Protein AF-0000000084671573 (afdb_homodimer)

pLDDT: mean 91.32, std 11.02, range [21.28, 98.88]

Structure (mmCIF, N/CA/C/O backbone):
data_AF-0000000084671573-model_v1
#
loop_
_entity.id
_entity.type
_entity.pdbx_description
1 polymer 'Phenol 2-monooxygenase'
#
loop_
_atom_site.group_PDB
_atom_site.id
_atom_site.type_symbol
_atom_site.label_atom_id
_atom_site.label_alt_id
_atom_site.label_comp_id
_atom_site.label_asym_id
_atom_site.label_entity_id
_atom_site.label_seq_id
_atom_site.pdbx_PDB_ins_code
_atom_site.Cartn_x
_atom_site.Cartn_y
_atom_site.Cartn_z
_atom_site.occupancy
_atom_site.B_iso_or_equiv
_atom_site.auth_seq_id
_atom_site.auth_comp_id
_atom_site.auth_asym_id
_atom_site.auth_atom_id
_atom_site.pdbx_PDB_model_num
ATOM 1 N N . MET A 1 1 ? -30.547 28.297 -16.766 1 49.69 1 MET A N 1
ATOM 2 C CA . MET A 1 1 ? -30.141 28.188 -15.375 1 49.69 1 MET A CA 1
ATOM 3 C C . MET A 1 1 ? -29.781 26.75 -15.016 1 49.69 1 MET A C 1
ATOM 5 O O . MET A 1 1 ? -30.516 25.828 -15.375 1 49.69 1 MET A O 1
ATOM 9 N N . ALA A 1 2 ? -28.422 26.562 -14.656 1 71.5 2 ALA A N 1
ATOM 10 C CA . ALA A 1 2 ? -28.016 25.188 -14.391 1 71.5 2 ALA A CA 1
ATOM 11 C C . ALA A 1 2 ? -28.406 24.766 -12.977 1 71.5 2 ALA A C 1
ATOM 13 O O . ALA A 1 2 ? -28.156 25.5 -12.016 1 71.5 2 ALA A O 1
ATOM 14 N N . ASP A 1 3 ? -29.484 23.844 -12.812 1 88.06 3 ASP A N 1
ATOM 15 C CA . ASP A 1 3 ? -29.969 23.359 -11.531 1 88.06 3 ASP A CA 1
ATOM 16 C C . ASP A 1 3 ? -29.125 22.188 -11.031 1 88.06 3 ASP A C 1
ATOM 18 O O . ASP A 1 3 ? -28.641 21.375 -11.828 1 88.06 3 ASP A O 1
ATOM 22 N N . THR A 1 4 ? -28.75 22.297 -9.75 1 92.88 4 THR A N 1
ATOM 23 C CA . THR A 1 4 ? -28.047 21.203 -9.109 1 92.88 4 THR A CA 1
ATOM 24 C C . THR A 1 4 ? -28.547 20.984 -7.68 1 92.88 4 THR A C 1
ATOM 26 O O . THR A 1 4 ? -29.125 21.891 -7.082 1 92.88 4 THR A O 1
ATOM 29 N N . ASP A 1 5 ? -28.484 19.844 -7.227 1 97.19 5 ASP A N 1
ATOM 30 C CA . ASP A 1 5 ? -28.922 19.594 -5.859 1 97.19 5 ASP A CA 1
ATOM 31 C C . ASP A 1 5 ? -28 20.25 -4.848 1 97.19 5 ASP A C 1
ATOM 33 O O . ASP A 1 5 ? -28.453 20.906 -3.906 1 97.19 5 ASP A O 1
ATOM 37 N N . VAL A 1 6 ? -26.672 20.094 -5.059 1 98.56 6 VAL A N 1
ATOM 38 C CA . VAL A 1 6 ? -25.703 20.688 -4.152 1 98.56 6 VAL A CA 1
ATOM 39 C C . VAL A 1 6 ? -24.688 21.5 -4.949 1 98.56 6 VAL A C 1
ATOM 41 O O . VAL A 1 6 ? -24.047 20.969 -5.863 1 98.56 6 VAL A O 1
ATOM 44 N N . LEU A 1 7 ? -24.578 22.766 -4.688 1 98.56 7 LEU A N 1
ATOM 45 C CA . LEU A 1 7 ? -23.516 23.594 -5.254 1 98.56 7 LEU A CA 1
ATOM 46 C C . LEU A 1 7 ? -22.406 23.812 -4.238 1 98.56 7 LEU A C 1
ATOM 48 O O . LEU A 1 7 ? -22.656 24.172 -3.09 1 98.56 7 LEU A O 1
ATOM 52 N N . ILE A 1 8 ? -21.188 23.516 -4.586 1 98.75 8 ILE A N 1
ATOM 53 C CA . ILE A 1 8 ? -20.016 23.688 -3.738 1 98.75 8 ILE A CA 1
ATOM 54 C C . ILE A 1 8 ? -19.156 24.844 -4.258 1 98.75 8 ILE A C 1
ATOM 56 O O . ILE A 1 8 ? -18.656 24.797 -5.383 1 98.75 8 ILE A O 1
ATOM 60 N N . ALA A 1 9 ? -19.016 25.891 -3.451 1 98.31 9 ALA A N 1
ATOM 61 C CA . ALA A 1 9 ? -18.156 27.016 -3.811 1 98.31 9 ALA A CA 1
ATOM 62 C C . ALA A 1 9 ? -16.719 26.781 -3.355 1 98.31 9 ALA A C 1
ATOM 64 O O . ALA A 1 9 ? -16.391 27 -2.188 1 98.31 9 ALA A O 1
ATOM 65 N N . GLY A 1 10 ? -15.883 26.391 -4.281 1 97.31 10 GLY A N 1
ATOM 66 C CA . GLY A 1 10 ? -14.492 26.141 -3.959 1 97.31 10 GLY A CA 1
ATOM 67 C C . GLY A 1 10 ? -14.125 24.672 -3.988 1 97.31 10 GLY A C 1
ATOM 68 O O . GLY A 1 10 ? -14.875 23.828 -3.479 1 97.31 10 GLY A O 1
ATOM 69 N N . SER A 1 11 ? -12.953 24.359 -4.582 1 95.69 11 SER A N 1
ATOM 70 C CA . SER A 1 11 ? -12.461 22.984 -4.66 1 95.69 11 SER A CA 1
ATOM 71 C C . SER A 1 11 ? -11.305 22.75 -3.693 1 95.69 11 SER A C 1
ATOM 73 O O . SER A 1 11 ? -10.328 22.094 -4.039 1 95.69 11 SER A O 1
ATOM 75 N N . GLY A 1 12 ? -11.398 23.375 -2.488 1 94.31 12 GLY A N 1
ATOM 76 C CA . GLY A 1 12 ? -10.477 23.016 -1.423 1 94.31 12 GLY A CA 1
ATOM 77 C C . GLY A 1 12 ? -10.727 21.625 -0.857 1 94.31 12 GLY A C 1
ATOM 78 O O . GLY A 1 12 ? -11.602 20.906 -1.343 1 94.31 12 GLY A O 1
ATOM 79 N N . SER A 1 13 ? -10.047 21.234 0.14 1 95.81 13 SER A N 1
ATOM 80 C CA . SER A 1 13 ? -10.117 19.906 0.709 1 95.81 13 SER A CA 1
ATOM 81 C C . SER A 1 13 ? -11.539 19.578 1.169 1 95.81 13 SER A C 1
ATOM 83 O O . SER A 1 13 ? -12.055 18.5 0.871 1 95.81 13 SER A O 1
ATOM 85 N N . ALA A 1 14 ? -12.156 20.484 1.834 1 97.12 14 ALA A N 1
ATOM 86 C CA . ALA A 1 14 ? -13.516 20.25 2.312 1 97.12 14 ALA A CA 1
ATOM 87 C C . ALA A 1 14 ? -14.469 19.984 1.149 1 97.12 14 ALA A C 1
ATOM 89 O O . ALA A 1 14 ? -15.258 19.047 1.19 1 97.12 14 ALA A O 1
ATOM 90 N N . GLY A 1 15 ? -14.375 20.859 0.143 1 98.12 15 GLY A N 1
ATOM 91 C CA . GLY A 1 15 ? -15.242 20.703 -1.015 1 98.12 15 GLY A CA 1
ATOM 92 C C . GLY A 1 15 ? -15.062 19.391 -1.73 1 98.12 15 GLY A C 1
ATOM 93 O O . GLY A 1 15 ? -16.047 18.734 -2.102 1 98.12 15 GLY A O 1
ATOM 94 N N . ILE A 1 16 ? -13.852 18.969 -1.898 1 98.25 16 ILE A N 1
ATOM 95 C CA . ILE A 1 16 ? -13.531 17.734 -2.609 1 98.25 16 ILE A CA 1
ATOM 96 C C . ILE A 1 16 ? -14.102 16.547 -1.849 1 98.25 16 ILE A C 1
ATOM 98 O O . ILE A 1 16 ? -14.672 15.633 -2.449 1 98.25 16 ILE A O 1
ATOM 102 N N . PHE A 1 17 ? -14.016 16.5 -0.564 1 98.56 17 PHE A N 1
ATOM 103 C CA . PHE A 1 17 ? -14.531 15.398 0.236 1 98.56 17 PHE A CA 1
ATOM 104 C C . PHE A 1 17 ? -16.062 15.344 0.175 1 98.56 17 PHE A C 1
ATOM 106 O O . PHE A 1 17 ? -16.641 14.273 0.019 1 98.56 17 PHE A O 1
ATOM 113 N N . ALA A 1 18 ? -16.656 16.516 0.275 1 98.62 18 ALA A N 1
ATOM 114 C CA . ALA A 1 18 ? -18.109 16.547 0.158 1 98.62 18 ALA A CA 1
ATOM 115 C C . ALA A 1 18 ? -18.562 16.047 -1.205 1 98.62 18 ALA A C 1
ATOM 117 O O . ALA A 1 18 ? -19.484 15.219 -1.293 1 98.62 18 ALA A O 1
ATOM 118 N N . ALA A 1 19 ? -17.891 16.547 -2.221 1 98.56 19 ALA A N 1
ATOM 119 C CA . ALA A 1 19 ? -18.234 16.125 -3.58 1 98.56 19 ALA A CA 1
ATOM 120 C C . ALA A 1 19 ? -18.062 14.617 -3.75 1 98.56 19 ALA A C 1
ATOM 122 O O . ALA A 1 19 ? -18.875 13.969 -4.418 1 98.56 19 ALA A O 1
ATOM 123 N N . THR A 1 20 ? -17.031 14.062 -3.156 1 98.56 20 THR A N 1
ATOM 124 C CA . THR A 1 20 ? -16.766 12.625 -3.26 1 98.56 20 THR A CA 1
ATOM 125 C C . THR A 1 20 ? -17.906 11.828 -2.629 1 98.56 20 THR A C 1
ATOM 127 O O . THR A 1 20 ? -18.359 10.828 -3.193 1 98.56 20 THR A O 1
ATOM 130 N N . TRP A 1 21 ? -18.375 12.273 -1.475 1 98.62 21 TRP A N 1
ATOM 131 C CA . TRP A 1 21 ? -19.531 11.648 -0.863 1 98.62 21 TRP A CA 1
ATOM 132 C C . TRP A 1 21 ? -20.734 11.711 -1.795 1 98.62 21 TRP A C 1
ATOM 134 O O . TRP A 1 21 ? -21.438 10.719 -1.981 1 98.62 21 TRP A O 1
ATOM 144 N N . LEU A 1 22 ? -20.984 12.883 -2.35 1 98.44 22 LEU A N 1
ATOM 145 C CA . LEU A 1 22 ? -22.125 13.055 -3.223 1 98.44 22 LEU A CA 1
ATOM 146 C C . LEU A 1 22 ? -22.031 12.148 -4.445 1 98.44 22 LEU A C 1
ATOM 148 O O . LEU A 1 22 ? -23.031 11.602 -4.898 1 98.44 22 LEU A O 1
ATOM 152 N N . ALA A 1 23 ? -20.812 12.008 -4.938 1 98.25 23 ALA A N 1
ATOM 153 C CA . ALA A 1 23 ? -20.594 11.055 -6.02 1 98.25 23 ALA A CA 1
ATOM 154 C C . ALA A 1 23 ? -20.953 9.641 -5.582 1 98.25 23 ALA A C 1
ATOM 156 O O . ALA A 1 23 ? -21.656 8.922 -6.309 1 98.25 23 ALA A O 1
ATOM 157 N N . ILE A 1 24 ? -20.594 9.211 -4.426 1 98.12 24 ILE A N 1
ATOM 158 C CA . ILE A 1 24 ? -20.844 7.883 -3.887 1 98.12 24 ILE A CA 1
ATOM 159 C C . ILE A 1 24 ? -22.359 7.652 -3.783 1 98.12 24 ILE A C 1
ATOM 161 O O . ILE A 1 24 ? -22.859 6.59 -4.164 1 98.12 24 ILE A O 1
ATOM 165 N N . TYR A 1 25 ? -23.094 8.672 -3.361 1 97.75 25 TYR A N 1
ATOM 166 C CA . TYR A 1 25 ? -24.531 8.57 -3.154 1 97.75 25 TYR A CA 1
ATOM 167 C C . TYR A 1 25 ? -25.281 8.758 -4.465 1 97.75 25 TYR A C 1
ATOM 169 O O . TYR A 1 25 ? -26.5 8.562 -4.52 1 97.75 25 TYR A O 1
ATOM 177 N N . GLY A 1 26 ? -24.578 9.227 -5.523 1 96.62 26 GLY A N 1
ATOM 178 C CA . GLY A 1 26 ? -25.219 9.477 -6.801 1 96.62 26 GLY A CA 1
ATOM 179 C C . GLY A 1 26 ? -26.031 10.758 -6.816 1 96.62 26 GLY A C 1
ATOM 180 O O . GLY A 1 26 ? -27.047 10.852 -7.52 1 96.62 26 GLY A O 1
ATOM 181 N N . VAL A 1 27 ? -25.688 11.695 -5.992 1 97.25 27 VAL A N 1
ATOM 182 C CA . VAL A 1 27 ? -26.375 12.984 -5.902 1 97.25 27 VAL A CA 1
ATOM 183 C C . VAL A 1 27 ? -25.734 13.977 -6.879 1 97.25 27 VAL A C 1
ATOM 185 O O . VAL A 1 27 ? -24.516 14.133 -6.91 1 97.25 27 VAL A O 1
ATOM 188 N N . PRO A 1 28 ? -26.516 14.664 -7.637 1 96.44 28 PRO A N 1
ATOM 189 C CA . PRO A 1 28 ? -25.969 15.695 -8.531 1 96.44 28 PRO A CA 1
ATOM 190 C C . PRO A 1 28 ? -25.312 16.844 -7.777 1 96.44 28 PRO A C 1
ATOM 192 O O . PRO A 1 28 ? -25.859 17.328 -6.777 1 96.44 28 PRO A O 1
ATOM 195 N N . PHE A 1 29 ? -24.141 17.219 -8.25 1 97.94 29 PHE A N 1
ATOM 196 C CA . PHE A 1 29 ? -23.453 18.344 -7.641 1 97.94 29 PHE A CA 1
ATOM 197 C C . PHE A 1 29 ? -22.688 19.141 -8.688 1 97.94 29 PHE A C 1
ATOM 199 O O . PHE A 1 29 ? -22.422 18.625 -9.789 1 97.94 29 PHE A O 1
ATOM 206 N N . THR A 1 30 ? -22.406 20.391 -8.344 1 97.88 30 THR A N 1
ATOM 207 C CA . THR A 1 30 ? -21.547 21.266 -9.117 1 97.88 30 THR A CA 1
ATOM 208 C C . THR A 1 30 ? -20.547 22 -8.211 1 97.88 30 THR A C 1
ATOM 210 O O . THR A 1 30 ? -20.953 22.672 -7.258 1 97.88 30 THR A O 1
ATOM 213 N N . MET A 1 31 ? -19.328 21.812 -8.469 1 98.25 31 MET A N 1
ATOM 214 C CA . MET A 1 31 ? -18.281 22.531 -7.746 1 98.25 31 MET A CA 1
ATOM 215 C C . MET A 1 31 ? -17.703 23.656 -8.609 1 98.25 31 MET A C 1
ATOM 217 O O . MET A 1 31 ? -17.234 23.406 -9.719 1 98.25 31 MET A O 1
ATOM 221 N N . LEU A 1 32 ? -17.797 24.875 -8.125 1 97.88 32 LEU A N 1
ATOM 222 C CA . LEU A 1 32 ? -17.25 26.031 -8.812 1 97.88 32 LEU A CA 1
ATOM 223 C C . LEU A 1 32 ? -15.891 26.406 -8.227 1 97.88 32 LEU A C 1
ATOM 225 O O . LEU A 1 32 ? -15.766 26.625 -7.02 1 97.88 32 LEU A O 1
ATOM 229 N N . GLU A 1 33 ? -14.898 26.422 -9.016 1 97.75 33 GLU A N 1
ATOM 230 C CA . GLU A 1 33 ? -13.539 26.766 -8.617 1 97.75 33 GLU A CA 1
ATOM 231 C C . GLU A 1 33 ? -12.969 27.891 -9.469 1 97.75 33 GLU A C 1
ATOM 233 O O . GLU A 1 33 ? -13.031 27.844 -10.695 1 97.75 33 GLU A O 1
ATOM 238 N N . GLN A 1 34 ? -12.469 28.891 -8.781 1 96.75 34 GLN A N 1
ATOM 239 C CA . GLN A 1 34 ? -11.953 30.062 -9.469 1 96.75 34 GLN A CA 1
ATOM 240 C C . GLN A 1 34 ? -10.68 29.734 -10.242 1 96.75 34 GLN A C 1
ATOM 242 O O . GLN A 1 34 ? -10.43 30.297 -11.312 1 96.75 34 GLN A O 1
ATOM 247 N N . ARG A 1 35 ? -9.836 28.797 -9.828 1 95.31 35 ARG A N 1
ATOM 248 C CA . ARG A 1 35 ? -8.609 28.391 -10.508 1 95.31 35 ARG A CA 1
ATOM 249 C C . ARG A 1 35 ? -8.914 27.688 -11.828 1 95.31 35 ARG A C 1
ATOM 251 O O . ARG A 1 35 ? -9.969 27.062 -11.977 1 95.31 35 ARG A O 1
ATOM 258 N N . PRO A 1 36 ? -8 27.719 -12.766 1 95.94 36 PRO A N 1
ATOM 259 C CA . PRO A 1 36 ? -8.227 27.078 -14.055 1 95.94 36 PRO A CA 1
ATOM 260 C C . PRO A 1 36 ? -8.102 25.547 -13.977 1 95.94 36 PRO A C 1
ATOM 262 O O . PRO A 1 36 ? -8.484 24.844 -14.914 1 95.94 36 PRO A O 1
ATOM 265 N N . GLY A 1 37 ? -7.625 25.047 -12.898 1 95.62 37 GLY A N 1
ATOM 266 C CA . GLY A 1 37 ? -7.441 23.625 -12.664 1 95.62 37 GLY A CA 1
ATOM 267 C C . GLY A 1 37 ? -7.207 23.281 -11.211 1 95.62 37 GLY A C 1
ATOM 268 O O . GLY A 1 37 ? -7.324 24.141 -10.336 1 95.62 37 GLY A O 1
ATOM 269 N N . PRO A 1 38 ? -6.852 22 -10.992 1 94.81 38 PRO A N 1
ATOM 270 C CA . PRO A 1 38 ? -6.59 21.578 -9.609 1 94.81 38 PRO A CA 1
ATOM 271 C C . PRO A 1 38 ? -5.43 22.344 -8.977 1 94.81 38 PRO A C 1
ATOM 273 O O . PRO A 1 38 ? -4.566 22.859 -9.688 1 94.81 38 PRO A O 1
ATOM 276 N N . LEU A 1 39 ? -5.469 22.406 -7.645 1 92.5 39 LEU A N 1
ATOM 277 C CA . LEU A 1 39 ? -4.402 23.047 -6.887 1 92.5 39 LEU A CA 1
ATOM 278 C C . LEU A 1 39 ? -3.043 22.469 -7.262 1 92.5 39 LEU A C 1
ATOM 280 O O . LEU A 1 39 ? -2.863 21.25 -7.277 1 92.5 39 LEU A O 1
ATOM 284 N N . LYS A 1 40 ? -2.113 23.297 -7.578 1 89.19 40 LYS A N 1
ATOM 285 C CA . LYS A 1 40 ? -0.794 22.844 -8.008 1 89.19 40 LYS A CA 1
ATOM 286 C C . LYS A 1 40 ? 0.186 22.812 -6.836 1 89.19 40 LYS A C 1
ATOM 288 O O . LYS A 1 40 ? 1.025 21.922 -6.738 1 89.19 40 LYS A O 1
ATOM 293 N N . ILE A 1 41 ? 0.14 23.812 -6 1 84.19 41 ILE A N 1
ATOM 294 C CA . ILE A 1 41 ? 0.993 23.891 -4.816 1 84.19 41 ILE A CA 1
ATOM 295 C C . ILE A 1 41 ? 0.143 24.219 -3.59 1 84.19 41 ILE A C 1
ATOM 297 O O . ILE A 1 41 ? -0.563 25.219 -3.559 1 84.19 41 ILE A O 1
ATOM 301 N N . GLY A 1 42 ? 0.25 23.328 -2.721 1 80.94 42 GLY A N 1
ATOM 302 C CA . GLY A 1 42 ? -0.521 23.516 -1.503 1 80.94 42 GLY A CA 1
ATOM 303 C C . GLY A 1 42 ? 0.258 24.234 -0.413 1 80.94 42 GLY A C 1
ATOM 304 O O . GLY A 1 42 ? 1.48 24.359 -0.502 1 80.94 42 GLY A O 1
ATOM 305 N N . GLN A 1 43 ? -0.524 24.688 0.563 1 76.69 43 GLN A N 1
ATOM 306 C CA . GLN A 1 43 ? 0.106 25.422 1.659 1 76.69 43 GLN A CA 1
ATOM 307 C C . GLN A 1 43 ? 0.147 24.578 2.93 1 76.69 43 GLN A C 1
ATOM 309 O O . GLN A 1 43 ? 0.729 24.984 3.936 1 76.69 43 GLN A O 1
ATOM 314 N N . ALA A 1 44 ? -0.491 23.469 2.91 1 84.69 44 ALA A N 1
ATOM 315 C CA . ALA A 1 44 ? -0.508 22.562 4.051 1 84.69 44 ALA A CA 1
ATOM 316 C C . ALA A 1 44 ? 0.239 21.281 3.736 1 84.69 44 ALA A C 1
ATOM 318 O O . ALA A 1 44 ? 0.258 20.828 2.586 1 84.69 44 ALA A O 1
ATOM 319 N N . ASP A 1 45 ? 0.816 20.688 4.828 1 88.56 45 ASP A N 1
ATOM 320 C CA . ASP A 1 45 ? 1.568 19.469 4.562 1 88.56 45 ASP A CA 1
ATOM 321 C C . ASP A 1 45 ? 1.356 18.438 5.672 1 88.56 45 ASP A C 1
ATOM 323 O O . ASP A 1 45 ? 1.573 17.25 5.465 1 88.56 45 ASP A O 1
ATOM 327 N N . GLY A 1 46 ? 1.034 18.906 6.855 1 92.06 46 GLY A N 1
ATOM 328 C CA . GLY A 1 46 ? 0.847 17.953 7.938 1 92.06 46 GLY A CA 1
ATOM 329 C C . GLY A 1 46 ? -0.435 17.156 7.812 1 92.06 46 GLY A C 1
ATOM 330 O O . GLY A 1 46 ? -1.519 17.719 7.672 1 92.06 46 GLY A O 1
ATOM 331 N N . VAL A 1 47 ? -0.337 15.859 7.816 1 95.06 47 VAL A N 1
ATOM 332 C CA . VAL A 1 47 ? -1.479 14.953 7.723 1 95.06 47 VAL A CA 1
ATOM 333 C C . VAL A 1 47 ? -1.629 14.18 9.031 1 95.06 47 VAL A C 1
ATOM 335 O O . VAL A 1 47 ? -0.824 13.289 9.328 1 95.06 47 VAL A O 1
ATOM 338 N N . GLN A 1 48 ? -2.631 14.516 9.734 1 94.06 48 GLN A N 1
ATOM 339 C CA . GLN A 1 48 ? -2.893 13.852 11.008 1 94.06 48 GLN A CA 1
ATOM 340 C C . GLN A 1 48 ? -3.176 12.367 10.812 1 94.06 48 GLN A C 1
ATOM 342 O O . GLN A 1 48 ? -3.623 11.953 9.734 1 94.06 48 GLN A O 1
ATOM 347 N N . VAL A 1 49 ? -2.988 11.586 11.891 1 95.38 49 VAL A N 1
ATOM 348 C CA . VAL A 1 49 ? -3.273 10.156 11.859 1 95.38 49 VAL A CA 1
ATOM 349 C C . VAL A 1 49 ? -4.73 9.93 11.469 1 95.38 49 VAL A C 1
ATOM 351 O O . VAL A 1 49 ? -5.031 9.078 10.625 1 95.38 49 VAL A O 1
ATOM 354 N N . ARG A 1 50 ? -5.625 10.672 12.008 1 96.19 50 ARG A N 1
ATOM 355 C CA . ARG A 1 50 ? -7.047 10.555 11.695 1 96.19 50 ARG A CA 1
ATOM 356 C C . ARG A 1 50 ? -7.305 10.789 10.211 1 96.19 50 ARG A C 1
ATOM 358 O O . ARG A 1 50 ? -8.125 10.102 9.602 1 96.19 50 ARG A O 1
ATOM 365 N N . THR A 1 51 ? -6.656 11.773 9.68 1 96.75 51 THR A N 1
ATOM 366 C CA . THR A 1 51 ? -6.797 12.055 8.25 1 96.75 51 THR A CA 1
ATOM 367 C C . THR A 1 51 ? -6.305 10.875 7.418 1 96.75 51 THR A C 1
ATOM 369 O O . THR A 1 51 ? -6.93 10.508 6.422 1 96.75 51 THR A O 1
ATOM 372 N N . VAL A 1 52 ? -5.219 10.242 7.844 1 97.56 52 VAL A N 1
ATOM 373 C CA . VAL A 1 52 ? -4.727 9.062 7.145 1 97.56 52 VAL A CA 1
ATOM 374 C C . VAL A 1 52 ? -5.777 7.953 7.203 1 97.56 52 VAL A C 1
ATOM 376 O O . VAL A 1 52 ? -6.008 7.258 6.211 1 97.56 52 VAL A O 1
ATOM 379 N N . GLU A 1 53 ? -6.422 7.781 8.328 1 97.94 53 GLU A N 1
ATOM 380 C CA . GLU A 1 53 ? -7.496 6.801 8.461 1 97.94 53 GLU A CA 1
ATOM 381 C C . GLU A 1 53 ? -8.633 7.094 7.484 1 97.94 53 GLU A C 1
ATOM 383 O O . GLU A 1 53 ? -9.188 6.176 6.883 1 97.94 53 GLU A O 1
ATOM 388 N N . ILE A 1 54 ? -8.953 8.367 7.387 1 98.31 54 ILE A N 1
ATOM 389 C CA . ILE A 1 54 ? -10.023 8.766 6.473 1 98.31 54 ILE A CA 1
ATOM 390 C C . ILE A 1 54 ? -9.625 8.422 5.039 1 98.31 54 ILE A C 1
ATOM 392 O O . ILE A 1 54 ? -10.43 7.871 4.281 1 98.31 54 ILE A O 1
ATOM 396 N N . TYR A 1 55 ? -8.398 8.727 4.676 1 98.5 55 TYR A N 1
ATOM 397 C CA . TYR A 1 55 ? -7.934 8.352 3.344 1 98.5 55 TYR A CA 1
ATOM 398 C C . TYR A 1 55 ? -7.961 6.84 3.16 1 98.5 55 TYR A C 1
ATOM 400 O O . TYR A 1 55 ? -8.281 6.348 2.076 1 98.5 55 TYR A O 1
ATOM 408 N N . GLU A 1 56 ? -7.59 6.121 4.18 1 98.06 56 GLU A N 1
ATOM 409 C CA . GLU A 1 56 ? -7.676 4.664 4.102 1 98.06 56 GLU A CA 1
ATOM 410 C C . GLU A 1 56 ? -9.109 4.211 3.834 1 98.06 56 GLU A C 1
ATOM 412 O O . GLU A 1 56 ? -9.336 3.283 3.057 1 98.06 56 GLU A O 1
ATOM 417 N N . SER A 1 57 ? -10.055 4.852 4.438 1 98.19 57 SER A N 1
ATOM 418 C CA . SER A 1 57 ? -11.461 4.473 4.281 1 98.19 57 SER A CA 1
ATOM 419 C C . SER A 1 57 ? -11.93 4.672 2.844 1 98.19 57 SER A C 1
ATOM 421 O O . SER A 1 57 ? -12.93 4.086 2.424 1 98.19 57 SER A O 1
ATOM 423 N N . PHE A 1 58 ? -11.203 5.512 2.086 1 98.12 58 PHE A N 1
ATOM 424 C CA . PHE A 1 58 ? -11.5 5.707 0.67 1 98.12 58 PHE A CA 1
ATOM 425 C C . PHE A 1 58 ? -10.578 4.855 -0.195 1 98.12 58 PHE A C 1
ATOM 427 O O . PHE A 1 58 ? -10.609 4.949 -1.424 1 98.12 58 PHE A O 1
ATOM 434 N N . GLY A 1 59 ? -9.68 4.094 0.441 1 96.25 59 GLY A N 1
ATOM 435 C CA . GLY A 1 59 ? -8.773 3.223 -0.29 1 96.25 59 GLY A CA 1
ATOM 436 C C . GLY A 1 59 ? -7.531 3.934 -0.782 1 96.25 59 GLY A C 1
ATOM 437 O O . GLY A 1 59 ? -6.922 3.521 -1.772 1 96.25 59 GLY A O 1
ATOM 438 N N . LEU A 1 60 ? -7.059 4.957 -0.118 1 97.5 60 LEU A N 1
ATOM 439 C CA . LEU A 1 60 ? -6 5.805 -0.655 1 97.5 60 LEU A CA 1
ATOM 440 C C . LEU A 1 60 ? -4.785 5.805 0.264 1 97.5 60 LEU A C 1
ATOM 442 O O . LEU A 1 60 ? -3.793 6.484 -0.01 1 97.5 60 LEU A O 1
ATOM 446 N N . SER A 1 61 ? -4.762 5.059 1.359 1 96.38 61 SER A N 1
ATOM 447 C CA . SER A 1 61 ? -3.688 5.148 2.344 1 96.38 61 SER A CA 1
ATOM 448 C C . SER A 1 61 ? -2.371 4.629 1.776 1 96.38 61 SER A C 1
ATOM 450 O O . SER A 1 61 ? -1.303 5.16 2.088 1 96.38 61 SER A O 1
ATOM 452 N N . GLU A 1 62 ? -2.396 3.617 0.904 1 94.94 62 GLU A N 1
ATOM 453 C CA . GLU A 1 62 ? -1.16 3.043 0.382 1 94.94 62 GLU A CA 1
ATOM 454 C C . GLU A 1 62 ? -0.35 4.082 -0.387 1 94.94 62 GLU A C 1
ATOM 456 O O . GLU A 1 62 ? 0.843 4.262 -0.132 1 94.94 62 GLU A O 1
ATOM 461 N N . GLU A 1 63 ? -0.986 4.715 -1.319 1 94.75 63 GLU A N 1
ATOM 462 C CA . GLU A 1 63 ? -0.313 5.766 -2.078 1 94.75 63 GLU A CA 1
ATOM 463 C C . GLU A 1 63 ? 0.172 6.883 -1.163 1 94.75 63 GLU A C 1
ATOM 465 O O . GLU A 1 63 ? 1.302 7.359 -1.298 1 94.75 63 GLU A O 1
ATOM 470 N N . LEU A 1 64 ? -0.725 7.258 -0.257 1 96.75 64 LEU A N 1
ATOM 471 C CA . LEU A 1 64 ? -0.412 8.32 0.692 1 96.75 64 LEU A CA 1
ATOM 472 C C . LEU A 1 64 ? 0.826 7.969 1.512 1 96.75 64 LEU A C 1
ATOM 474 O O . LEU A 1 64 ? 1.74 8.789 1.644 1 96.75 64 LEU A O 1
ATOM 478 N N . LEU A 1 65 ? 0.917 6.742 2.021 1 96.56 65 LEU A N 1
ATOM 479 C CA . LEU A 1 65 ? 2.012 6.316 2.889 1 96.56 65 LEU A CA 1
ATOM 480 C C . LEU A 1 65 ? 3.299 6.137 2.09 1 96.56 65 LEU A C 1
ATOM 482 O O . LEU A 1 65 ? 4.391 6.406 2.596 1 96.56 65 LEU A O 1
ATOM 486 N N . ARG A 1 66 ? 3.168 5.691 0.896 1 94.56 66 ARG A N 1
ATOM 487 C CA . ARG A 1 66 ? 4.34 5.5 0.047 1 94.56 66 ARG A CA 1
ATOM 488 C C . ARG A 1 66 ? 5.016 6.832 -0.259 1 94.56 66 ARG A C 1
ATOM 490 O O . ARG A 1 66 ? 6.242 6.926 -0.256 1 94.56 66 ARG A O 1
ATOM 497 N N . GLU A 1 67 ? 4.258 7.832 -0.456 1 95.56 67 GLU A N 1
ATOM 498 C CA . GLU A 1 67 ? 4.785 9.117 -0.907 1 95.56 67 GLU A CA 1
ATOM 499 C C . GLU A 1 67 ? 5.117 10.023 0.276 1 95.56 67 GLU A C 1
ATOM 501 O O . GLU A 1 67 ? 5.973 10.898 0.171 1 95.56 67 GLU A O 1
ATOM 506 N N . GLY A 1 68 ? 4.477 9.82 1.381 1 97.19 68 GLY A N 1
ATOM 507 C CA . GLY A 1 68 ? 4.598 10.727 2.508 1 97.19 68 GLY A CA 1
ATOM 508 C C . GLY A 1 68 ? 5.832 10.469 3.354 1 97.19 68 GLY A C 1
ATOM 509 O O . GLY A 1 68 ? 6.387 9.367 3.328 1 97.19 68 GLY A O 1
ATOM 510 N N . TYR A 1 69 ? 6.344 11.531 4.035 1 97.44 69 TYR A N 1
ATOM 511 C CA . TYR A 1 69 ? 7.312 11.375 5.117 1 97.44 69 TYR A CA 1
ATOM 512 C C . TYR A 1 69 ? 6.617 11 6.422 1 97.44 69 TYR A C 1
ATOM 514 O O . TYR A 1 69 ? 5.652 11.648 6.828 1 97.44 69 TYR A O 1
ATOM 522 N N . HIS A 1 70 ? 7.012 9.922 7.031 1 96.88 70 HIS A N 1
ATOM 523 C CA . HIS A 1 70 ? 6.402 9.453 8.273 1 96.88 70 HIS A CA 1
ATOM 524 C C . HIS A 1 70 ? 7.02 10.148 9.484 1 96.88 70 HIS A C 1
ATOM 526 O O . HIS A 1 70 ? 8.234 10.062 9.703 1 96.88 70 HIS A O 1
ATOM 532 N N . ILE A 1 71 ? 6.246 10.867 10.219 1 95.25 71 ILE A N 1
ATOM 533 C CA . ILE A 1 71 ? 6.715 11.461 11.469 1 95.25 71 ILE A CA 1
ATOM 534 C C . ILE A 1 71 ? 6.566 10.453 12.602 1 95.25 71 ILE A C 1
ATOM 536 O O . ILE A 1 71 ? 5.457 10.203 13.078 1 95.25 71 ILE A O 1
ATOM 540 N N . LEU A 1 72 ? 7.68 9.977 13.062 1 94.44 72 LEU A N 1
ATOM 541 C CA . LEU A 1 72 ? 7.641 8.906 14.055 1 94.44 72 LEU A CA 1
ATOM 542 C C . LEU A 1 72 ? 8.344 9.328 15.344 1 94.44 72 LEU A C 1
ATOM 544 O O . LEU A 1 72 ? 8.133 8.727 16.406 1 94.44 72 LEU A O 1
ATOM 548 N N . GLU A 1 73 ? 9.125 10.383 15.227 1 94 73 GLU A N 1
ATOM 549 C CA . GLU A 1 73 ? 9.906 10.922 16.344 1 94 73 GLU A CA 1
ATOM 550 C C . GLU A 1 73 ? 10.078 12.43 16.219 1 94 73 GLU A C 1
ATOM 552 O O . GLU A 1 73 ? 10.078 12.969 15.102 1 94 73 GLU A O 1
ATOM 557 N N . VAL A 1 74 ? 10.109 13.109 17.359 1 92.94 74 VAL A N 1
ATOM 558 C CA . VAL A 1 74 ? 10.398 14.539 17.422 1 92.94 74 VAL A CA 1
ATOM 559 C C . VAL A 1 74 ? 11.633 14.773 18.281 1 92.94 74 VAL A C 1
ATOM 561 O O . VAL A 1 74 ? 11.773 14.188 19.359 1 92.94 74 VAL A O 1
ATOM 564 N N . CYS A 1 75 ? 12.516 15.578 17.766 1 95.06 75 CYS A N 1
ATOM 565 C CA . CYS A 1 75 ? 13.727 15.938 18.484 1 95.06 75 CYS A CA 1
ATOM 566 C C . CYS A 1 75 ? 13.641 17.359 19.016 1 95.06 75 CYS A C 1
ATOM 568 O O . CYS A 1 75 ? 13.164 18.25 18.312 1 95.06 75 CYS A O 1
ATOM 570 N N . PHE A 1 76 ? 14.086 17.547 20.25 1 92.81 76 PHE A N 1
ATOM 571 C CA . PHE A 1 76 ? 14.102 18.859 20.891 1 92.81 76 PHE A CA 1
ATOM 572 C C . PHE A 1 76 ? 15.531 19.344 21.109 1 92.81 76 PHE A C 1
ATOM 574 O O . PHE A 1 76 ? 16.328 18.656 21.766 1 92.81 76 PHE A O 1
ATOM 581 N N . TRP A 1 77 ? 15.797 20.453 20.484 1 93.81 77 TRP A N 1
ATOM 582 C CA . TRP A 1 77 ? 17.109 21.062 20.609 1 93.81 77 TRP A CA 1
ATOM 583 C C . TRP A 1 77 ? 17.031 22.375 21.391 1 93.81 77 TRP A C 1
ATOM 585 O O . TRP A 1 77 ? 16.031 23.094 21.312 1 93.81 77 TRP A O 1
ATOM 595 N N . GLY A 1 78 ? 18 22.625 22.188 1 91.38 78 GLY A N 1
ATOM 596 C CA . GLY A 1 78 ? 18.094 23.844 22.984 1 91.38 78 GLY A CA 1
ATOM 597 C C . GLY A 1 78 ? 19.5 24.391 23.078 1 91.38 78 GLY A C 1
ATOM 598 O O . GLY A 1 78 ? 20.422 23.844 22.469 1 91.38 78 GLY A O 1
ATOM 599 N N . VAL A 1 79 ? 19.609 25.484 23.75 1 90.06 79 VAL A N 1
ATOM 600 C CA . VAL A 1 79 ? 20.906 26.141 23.922 1 90.06 79 VAL A CA 1
ATOM 601 C C . VAL A 1 79 ? 21.859 25.234 24.688 1 90.06 79 VAL A C 1
ATOM 603 O O . VAL A 1 79 ? 21.469 24.594 25.656 1 90.06 79 VAL A O 1
ATOM 606 N N . ASP A 1 80 ? 23.062 25.125 24.109 1 88.69 80 ASP A N 1
ATOM 607 C CA . ASP A 1 80 ? 24.125 24.375 24.797 1 88.69 80 ASP A CA 1
ATOM 608 C C . ASP A 1 80 ? 24.703 25.188 25.938 1 88.69 80 ASP A C 1
ATOM 610 O O . ASP A 1 80 ? 25.578 26.047 25.734 1 88.69 80 ASP A O 1
ATOM 614 N N . GLU A 1 81 ? 24.297 24.984 27.141 1 78.75 81 GLU A N 1
ATOM 615 C CA . GLU A 1 81 ? 24.703 25.75 28.312 1 78.75 81 GLU A CA 1
ATOM 616 C C . GLU A 1 81 ? 26.141 25.438 28.719 1 78.75 81 GLU A C 1
ATOM 618 O O . GLU A 1 81 ? 26.766 26.203 29.438 1 78.75 81 GLU A O 1
ATOM 623 N N . ASP A 1 82 ? 26.578 24.203 28.438 1 72.25 82 ASP A N 1
ATOM 624 C CA . ASP A 1 82 ? 27.922 23.797 28.812 1 72.25 82 ASP A CA 1
ATOM 625 C C . ASP A 1 82 ? 28.969 24.469 27.938 1 72.25 82 ASP A C 1
ATOM 627 O O . ASP A 1 82 ? 30.172 24.406 28.234 1 72.25 82 ASP A O 1
ATOM 631 N N . ASP A 1 83 ? 28.5 24.812 26.844 1 59.72 83 ASP A N 1
ATOM 632 C CA . ASP A 1 83 ? 29.484 25.422 25.953 1 59.72 83 ASP A CA 1
ATOM 633 C C . ASP A 1 83 ? 29.969 26.75 26.516 1 59.72 83 ASP A C 1
ATOM 635 O O . ASP A 1 83 ? 29.219 27.719 26.609 1 59.72 83 ASP A O 1
ATOM 639 N N . SER A 1 84 ? 31 26.609 27.562 1 52.75 84 SER A N 1
ATOM 640 C CA . SER A 1 84 ? 31.688 27.734 28.188 1 52.75 84 SER A CA 1
ATOM 641 C C . SER A 1 84 ? 32.062 28.812 27.172 1 52.75 84 SER A C 1
ATOM 643 O O . SER A 1 84 ? 32.406 29.938 27.547 1 52.75 84 SER A O 1
ATOM 645 N N . ASN A 1 85 ? 32.562 28.328 26.078 1 46.03 85 ASN A N 1
ATOM 646 C CA . ASN A 1 85 ? 33.156 29.297 25.172 1 46.03 85 ASN A CA 1
ATOM 647 C C . ASN A 1 85 ? 32.125 30.172 24.5 1 46.03 85 ASN A C 1
ATOM 649 O O . ASN A 1 85 ? 32.406 30.781 23.453 1 46.03 85 ASN A O 1
ATOM 653 N N . ALA A 1 86 ? 31.312 30.734 25.266 1 49.03 86 ALA A N 1
ATOM 654 C CA . ALA A 1 86 ? 30.391 31.844 25.062 1 49.03 86 ALA A CA 1
ATOM 655 C C . ALA A 1 86 ? 29.656 31.719 23.734 1 49.03 86 ALA A C 1
ATOM 657 O O . ALA A 1 86 ? 28.859 32.594 23.375 1 49.03 86 ALA A O 1
ATOM 658 N N . LYS A 1 87 ? 30.156 31.047 22.75 1 55.38 87 LYS A N 1
ATOM 659 C CA . LYS A 1 87 ? 29.641 31.312 21.406 1 55.38 87 LYS A CA 1
ATOM 660 C C . LYS A 1 87 ? 28.25 30.703 21.219 1 55.38 87 LYS A C 1
ATOM 662 O O . LYS A 1 87 ? 27.594 30.953 20.203 1 55.38 87 LYS A O 1
ATOM 667 N N . GLY A 1 88 ? 27.469 30.141 22.234 1 65.69 88 GLY A N 1
ATOM 668 C CA . GLY A 1 88 ? 26.016 30.031 22.328 1 65.69 88 GLY A CA 1
ATOM 669 C C . GLY A 1 88 ? 25.422 29.078 21.312 1 65.69 88 GLY A C 1
ATOM 670 O O . GLY A 1 88 ? 24.375 29.359 20.734 1 65.69 88 GLY A O 1
ATOM 671 N N . GLY A 1 89 ? 26 27.781 21.109 1 85.94 89 GLY A N 1
ATOM 672 C CA . GLY A 1 89 ? 25.438 26.875 20.125 1 85.94 89 GLY A CA 1
ATOM 673 C C . GLY A 1 89 ? 24.297 26.031 20.656 1 85.94 89 GLY A C 1
ATOM 674 O O . GLY A 1 89 ? 23.734 26.344 21.703 1 85.94 89 GLY A O 1
ATOM 675 N N . ILE A 1 90 ? 23.719 25.156 19.828 1 92.94 90 ILE A N 1
ATOM 676 C CA . ILE A 1 90 ? 22.578 24.328 20.203 1 92.94 90 ILE A CA 1
ATOM 677 C C . ILE A 1 90 ? 23.031 22.891 20.422 1 92.94 90 ILE A C 1
ATOM 679 O O . ILE A 1 90 ? 24.078 22.484 19.938 1 92.94 90 ILE A O 1
ATOM 683 N N . LYS A 1 91 ? 22.297 22.172 21.266 1 92.5 91 LYS A N 1
ATOM 684 C CA . LYS A 1 91 ? 22.484 20.734 21.484 1 92.5 91 LYS A CA 1
ATOM 685 C C . LYS A 1 91 ? 21.141 20.031 21.625 1 92.5 91 LYS A C 1
ATOM 687 O O . LYS A 1 91 ? 20.141 20.656 21.969 1 92.5 91 LYS A O 1
ATOM 692 N N . ARG A 1 92 ? 21.172 18.75 21.297 1 92.5 92 ARG A N 1
ATOM 693 C CA . ARG A 1 92 ? 19.953 17.969 21.453 1 92.5 92 ARG A CA 1
ATOM 694 C C . ARG A 1 92 ? 19.625 17.766 22.938 1 92.5 92 ARG A C 1
ATOM 696 O O . ARG A 1 92 ? 20.484 17.328 23.719 1 92.5 92 ARG A O 1
ATOM 703 N N . LYS A 1 93 ? 18.422 18.094 23.312 1 90.31 93 LYS A N 1
ATOM 704 C CA . LYS A 1 93 ? 18 17.969 24.703 1 90.31 93 LYS A CA 1
ATOM 705 C C . LYS A 1 93 ? 17.25 16.672 24.938 1 90.31 93 LYS A C 1
ATOM 707 O O . LYS A 1 93 ? 17.438 16 25.953 1 90.31 93 LYS A O 1
ATOM 712 N N . SER A 1 94 ? 16.406 16.328 24 1 90 94 SER A N 1
ATOM 713 C CA . SER A 1 94 ? 15.609 15.109 24.156 1 90 94 SER A CA 1
ATOM 714 C C . SER A 1 94 ? 15 14.68 22.828 1 90 94 SER A C 1
ATOM 716 O O . SER A 1 94 ? 15.055 15.414 21.844 1 90 94 SER A O 1
ATOM 718 N N . ARG A 1 95 ? 14.586 13.383 22.766 1 91.06 95 ARG A N 1
ATOM 719 C CA . ARG A 1 95 ? 13.797 12.789 21.688 1 91.06 95 ARG A CA 1
ATOM 720 C C . ARG A 1 95 ? 12.547 12.117 22.234 1 91.06 95 ARG A C 1
ATOM 722 O O . ARG A 1 95 ? 12.578 11.531 23.328 1 91.06 95 ARG A O 1
ATOM 729 N N . SER A 1 96 ? 11.484 12.211 21.516 1 88.19 96 SER A N 1
ATOM 730 C CA . SER A 1 96 ? 10.242 11.586 21.953 1 88.19 96 SER A CA 1
ATOM 731 C C . SER A 1 96 ? 9.461 11.023 20.766 1 88.19 96 SER A C 1
ATOM 733 O O . SER A 1 96 ? 9.586 11.516 19.641 1 88.19 96 SER A O 1
ATOM 735 N N . MET A 1 97 ? 8.703 9.891 21.031 1 88.62 97 MET A N 1
ATOM 736 C CA . MET A 1 97 ? 7.785 9.391 20.016 1 88.62 97 MET A CA 1
ATOM 737 C C . MET A 1 97 ? 6.773 10.453 19.609 1 88.62 97 MET A C 1
ATOM 739 O O . MET A 1 97 ? 6.363 11.266 20.438 1 88.62 97 MET A O 1
ATOM 743 N N . ASP A 1 98 ? 6.379 10.445 18.375 1 87.88 98 ASP A N 1
ATOM 744 C CA . ASP A 1 98 ? 5.449 11.445 17.875 1 87.88 98 ASP A CA 1
ATOM 745 C C . ASP A 1 98 ? 4.023 11.164 18.344 1 87.88 98 ASP A C 1
ATOM 747 O O . ASP A 1 98 ? 3.326 12.07 18.797 1 87.88 98 ASP A O 1
ATOM 751 N N . THR A 1 99 ? 3.598 9.953 18.141 1 84.94 99 THR A N 1
ATOM 752 C CA . THR A 1 99 ? 2.248 9.57 18.531 1 84.94 99 THR A CA 1
ATOM 753 C C . THR A 1 99 ? 2.291 8.43 19.562 1 84.94 99 THR A C 1
ATOM 755 O O . THR A 1 99 ? 3.139 7.543 19.469 1 84.94 99 THR A O 1
ATOM 758 N N . GLU A 1 100 ? 1.321 8.453 20.375 1 83.12 100 GLU A N 1
ATOM 759 C CA . GLU A 1 100 ? 1.234 7.441 21.422 1 83.12 100 GLU A CA 1
ATOM 760 C C . GLU A 1 100 ? 1.081 6.043 20.828 1 83.12 100 GLU A C 1
ATOM 762 O O . GLU A 1 100 ? 0.447 5.871 19.797 1 83.12 100 GLU A O 1
ATOM 767 N N . LYS A 1 101 ? 1.599 5.098 21.625 1 82.62 101 LYS A N 1
ATOM 768 C CA . LYS A 1 101 ? 1.506 3.697 21.203 1 82.62 101 LYS A CA 1
ATOM 769 C C . LYS A 1 101 ? 0.053 3.232 21.172 1 82.62 101 LYS A C 1
ATOM 771 O O . LYS A 1 101 ? -0.729 3.543 22.078 1 82.62 101 LYS A O 1
ATOM 776 N N . GLY A 1 102 ? -0.296 2.492 20.062 1 80.94 102 GLY A N 1
ATOM 777 C CA . GLY A 1 102 ? -1.596 1.842 20.016 1 80.94 102 GLY A CA 1
ATOM 778 C C . GLY A 1 102 ? -2.703 2.766 19.547 1 80.94 102 GLY A C 1
ATOM 779 O O . GLY A 1 102 ? -3.854 2.344 19.406 1 80.94 102 GLY A O 1
ATOM 780 N N . LEU A 1 103 ? -2.383 4.027 19.266 1 85.06 103 LEU A N 1
ATOM 781 C CA . LEU A 1 103 ? -3.402 4.988 18.859 1 85.06 103 LEU A CA 1
ATOM 782 C C . LEU A 1 103 ? -4.035 4.582 17.531 1 85.06 103 LEU A C 1
ATOM 784 O O . LEU A 1 103 ? -5.254 4.684 17.375 1 85.06 103 LEU A O 1
ATOM 788 N N . SER A 1 104 ? -3.252 4.164 16.641 1 92.06 104 SER A N 1
ATOM 789 C CA . SER A 1 104 ? -3.682 3.746 15.32 1 92.06 104 SER A CA 1
ATOM 790 C C . SER A 1 104 ? -2.646 2.842 14.664 1 92.06 104 SER A C 1
ATOM 792 O O . SER A 1 104 ? -1.482 2.822 15.07 1 92.06 104 SER A O 1
ATOM 794 N N . HIS A 1 105 ? -3.107 2.041 13.75 1 93.25 105 HIS A N 1
ATOM 795 C CA . HIS A 1 105 ? -2.182 1.239 12.961 1 93.25 105 HIS A CA 1
ATOM 796 C C . HIS A 1 105 ? -1.507 2.08 11.883 1 93.25 105 HIS A C 1
ATOM 798 O O . HIS A 1 105 ? -0.636 1.589 11.156 1 93.25 105 HIS A O 1
ATOM 804 N N . LEU A 1 106 ? -1.85 3.352 11.75 1 95.25 106 LEU A N 1
ATOM 805 C CA . LEU A 1 106 ? -1.324 4.262 10.734 1 95.25 106 LEU A CA 1
ATOM 806 C C . LEU A 1 106 ? -0.505 5.375 11.383 1 95.25 106 LEU A C 1
ATOM 808 O O . LEU A 1 106 ? -0.693 5.691 12.562 1 95.25 106 LEU A O 1
ATOM 812 N N . PRO A 1 107 ? 0.4 5.961 10.633 1 94.25 107 PRO A N 1
ATOM 813 C CA . PRO A 1 107 ? 1.282 6.992 11.188 1 94.25 107 PRO A CA 1
ATOM 814 C C . PRO A 1 107 ? 0.812 8.406 10.859 1 94.25 107 PRO A C 1
ATOM 816 O O . PRO A 1 107 ? -0.097 8.586 10.047 1 94.25 107 PRO A O 1
ATOM 819 N N . HIS A 1 108 ? 1.435 9.328 11.594 1 94.38 108 HIS A N 1
ATOM 820 C CA . HIS A 1 108 ? 1.457 10.742 11.219 1 94.38 108 HIS A CA 1
ATOM 821 C C . HIS A 1 108 ? 2.387 10.977 10.031 1 94.38 108 HIS A C 1
ATOM 823 O O . HIS A 1 108 ? 3.527 10.508 10.031 1 94.38 108 HIS A O 1
ATOM 829 N N . VAL A 1 109 ? 1.876 11.68 8.984 1 96 109 VAL A N 1
ATOM 830 C CA . VAL A 1 109 ? 2.742 11.789 7.812 1 96 109 VAL A CA 1
ATOM 831 C C . VAL A 1 109 ? 2.736 13.227 7.305 1 96 109 VAL A C 1
ATOM 833 O O . VAL A 1 109 ? 1.96 14.062 7.777 1 96 109 VAL A O 1
ATOM 836 N N . ILE A 1 110 ? 3.709 13.562 6.469 1 96.25 110 ILE A N 1
ATOM 837 C CA . ILE A 1 110 ? 3.805 14.82 5.742 1 96.25 110 ILE A CA 1
ATOM 838 C C . ILE A 1 110 ? 3.592 14.578 4.25 1 96.25 110 ILE A C 1
ATOM 840 O O . ILE A 1 110 ? 4.262 13.727 3.652 1 96.25 110 ILE A O 1
ATOM 844 N N . LEU A 1 111 ? 2.654 15.203 3.689 1 96.19 111 LEU A N 1
ATOM 845 C CA . LEU A 1 111 ? 2.406 15.18 2.252 1 96.19 111 LEU A CA 1
ATOM 846 C C . LEU A 1 111 ? 1.717 16.469 1.805 1 96.19 111 LEU A C 1
ATOM 848 O O . LEU A 1 111 ? 0.773 16.922 2.451 1 96.19 111 LEU A O 1
ATOM 852 N N . ASN A 1 112 ? 2.109 16.969 0.672 1 94.75 112 ASN A N 1
ATOM 853 C CA . ASN A 1 112 ? 1.615 18.25 0.182 1 94.75 112 ASN A CA 1
ATOM 854 C C . ASN A 1 112 ? 0.112 18.219 -0.077 1 94.75 112 ASN A C 1
ATOM 856 O O . ASN A 1 112 ? -0.405 17.219 -0.605 1 94.75 112 ASN A O 1
ATOM 860 N N . GLN A 1 113 ? -0.53 19.297 0.207 1 94.31 113 GLN A N 1
ATOM 861 C CA . GLN A 1 113 ? -1.979 19.406 0.094 1 94.31 113 GLN A CA 1
ATOM 862 C C . GLN A 1 113 ? -2.441 19.156 -1.338 1 94.31 113 GLN A C 1
ATOM 864 O O . GLN A 1 113 ? -3.465 18.5 -1.559 1 94.31 113 GLN A O 1
ATOM 869 N N . ALA A 1 114 ? -1.722 19.766 -2.279 1 95.88 114 ALA A N 1
ATOM 870 C CA . ALA A 1 114 ? -2.102 19.578 -3.678 1 95.88 114 ALA A CA 1
ATOM 871 C C . ALA A 1 114 ? -2.137 18.109 -4.047 1 95.88 114 ALA A C 1
ATOM 873 O O . ALA A 1 114 ? -3.049 17.656 -4.746 1 95.88 114 ALA A O 1
ATOM 874 N N . ARG A 1 115 ? -1.148 17.391 -3.561 1 96.56 115 ARG A N 1
ATOM 875 C CA . ARG A 1 115 ? -1.104 15.953 -3.824 1 96.56 115 ARG A CA 1
ATOM 876 C C . ARG A 1 115 ? -2.252 15.234 -3.125 1 96.56 115 ARG A C 1
ATOM 878 O O . ARG A 1 115 ? -2.904 14.375 -3.719 1 96.56 115 ARG A O 1
ATOM 885 N N . MET A 1 116 ? -2.539 15.602 -1.904 1 96.94 116 MET A N 1
ATOM 886 C CA . MET A 1 116 ? -3.664 15.055 -1.152 1 96.94 116 MET A CA 1
ATOM 887 C C . MET A 1 116 ? -4.973 15.242 -1.914 1 96.94 116 MET A C 1
ATOM 889 O O . MET A 1 116 ? -5.73 14.289 -2.102 1 96.94 116 MET A O 1
ATOM 893 N N . ASN A 1 117 ? -5.156 16.469 -2.334 1 97.62 117 ASN A N 1
ATOM 894 C CA . ASN A 1 117 ? -6.367 16.781 -3.09 1 97.62 117 ASN A CA 1
ATOM 895 C C . ASN A 1 117 ? -6.422 16 -4.406 1 97.62 117 ASN A C 1
ATOM 897 O O . ASN A 1 117 ? -7.48 15.516 -4.801 1 97.62 117 ASN A O 1
ATOM 901 N N . GLY A 1 118 ? -5.266 15.953 -5 1 97.62 118 GLY A N 1
ATOM 902 C CA . GLY A 1 118 ? -5.195 15.203 -6.246 1 97.62 118 GLY A CA 1
ATOM 903 C C . GLY A 1 118 ? -5.594 13.75 -6.09 1 97.62 118 GLY A C 1
ATOM 904 O O . GLY A 1 118 ? -6.309 13.203 -6.934 1 97.62 118 GLY A O 1
ATOM 905 N N . LEU A 1 119 ? -5.129 13.086 -5.062 1 97.81 119 LEU A N 1
ATOM 906 C CA . LEU A 1 119 ? -5.492 11.703 -4.785 1 97.81 119 LEU A CA 1
ATOM 907 C C . LEU A 1 119 ? -7.004 11.555 -4.648 1 97.81 119 LEU A C 1
ATOM 909 O O . LEU A 1 119 ? -7.594 10.633 -5.215 1 97.81 119 LEU A O 1
ATOM 913 N N . MET A 1 120 ? -7.598 12.461 -3.961 1 98.25 120 MET A N 1
ATOM 914 C CA . MET A 1 120 ? -9.031 12.375 -3.723 1 98.25 120 MET A CA 1
ATOM 915 C C . MET A 1 120 ? -9.82 12.672 -4.996 1 98.25 120 MET A C 1
ATOM 917 O O . MET A 1 120 ? -10.852 12.062 -5.254 1 98.25 120 MET A O 1
ATOM 921 N N . LEU A 1 121 ? -9.359 13.648 -5.785 1 98.06 121 LEU A N 1
ATOM 922 C CA . LEU A 1 121 ? -9.984 13.922 -7.074 1 98.06 121 LEU A CA 1
ATOM 923 C C . LEU A 1 121 ? -9.945 12.695 -7.973 1 98.06 121 LEU A C 1
ATOM 925 O O . LEU A 1 121 ? -10.922 12.383 -8.648 1 98.06 121 LEU A O 1
ATOM 929 N N . GLY A 1 122 ? -8.797 12.055 -7.93 1 97.56 122 GLY A N 1
ATOM 930 C CA . GLY A 1 122 ? -8.703 10.805 -8.656 1 97.56 122 GLY A CA 1
ATOM 931 C C . GLY A 1 122 ? -9.703 9.758 -8.188 1 97.56 122 GLY A C 1
ATOM 932 O O . GLY A 1 122 ? -10.281 9.039 -9.008 1 97.56 122 GLY A O 1
ATOM 933 N N . LYS A 1 123 ? -9.906 9.664 -6.91 1 98.06 123 LYS A N 1
ATOM 934 C CA . LYS A 1 123 ? -10.875 8.727 -6.352 1 98.06 123 LYS A CA 1
ATOM 935 C C . LYS A 1 123 ? -12.297 9.07 -6.797 1 98.06 123 LYS A C 1
ATOM 937 O O . LYS A 1 123 ? -13.062 8.18 -7.164 1 98.06 123 LYS A O 1
ATOM 942 N N . MET A 1 124 ? -12.609 10.305 -6.766 1 98 124 MET A N 1
ATOM 943 C CA . MET A 1 124 ? -13.922 10.742 -7.23 1 98 124 MET A CA 1
ATOM 944 C C . MET A 1 124 ? -14.148 10.336 -8.68 1 98 124 MET A C 1
ATOM 946 O O . MET A 1 124 ? -15.211 9.828 -9.031 1 98 124 MET A O 1
ATOM 950 N N . GLU A 1 125 ? -13.156 10.586 -9.477 1 97.69 125 GLU A N 1
ATOM 951 C CA . GLU A 1 125 ? -13.219 10.18 -10.875 1 97.69 125 GLU A CA 1
ATOM 952 C C . GLU A 1 125 ? -13.477 8.68 -11.008 1 97.69 125 GLU A C 1
ATOM 954 O O . GLU A 1 125 ? -14.336 8.258 -11.781 1 97.69 125 GLU A O 1
ATOM 959 N N . SER A 1 126 ? -12.734 7.91 -10.227 1 97.25 126 SER A N 1
ATOM 960 C CA . SER A 1 126 ? -12.898 6.457 -10.258 1 97.25 126 SER A CA 1
ATOM 961 C C . SER A 1 126 ? -14.32 6.047 -9.891 1 97.25 126 SER A C 1
ATOM 963 O O . SER A 1 126 ? -14.891 5.145 -10.508 1 97.25 126 SER A O 1
ATOM 965 N N . ILE A 1 127 ? -14.852 6.645 -8.93 1 97.38 127 ILE A N 1
ATOM 966 C CA . ILE A 1 127 ? -16.203 6.344 -8.477 1 97.38 127 ILE A CA 1
ATOM 967 C C . ILE A 1 127 ? -17.203 6.664 -9.594 1 97.38 127 ILE A C 1
ATOM 969 O O . ILE A 1 127 ? -18.078 5.852 -9.906 1 97.38 127 ILE A O 1
ATOM 973 N N . LEU A 1 128 ? -17.031 7.82 -10.203 1 97.69 128 LEU A N 1
ATOM 974 C CA . LEU A 1 128 ? -17.938 8.234 -11.266 1 97.69 128 LEU A CA 1
ATOM 975 C C . LEU A 1 128 ? -17.828 7.305 -12.469 1 97.69 128 LEU A C 1
ATOM 977 O O . LEU A 1 128 ? -18.844 6.965 -13.086 1 97.69 128 LEU A O 1
ATOM 981 N N . LYS A 1 129 ? -16.641 6.898 -12.781 1 96.88 129 LYS A N 1
ATOM 982 C CA . LYS A 1 129 ? -16.438 5.957 -13.883 1 96.88 129 LYS A CA 1
ATOM 983 C C . LYS A 1 129 ? -17.094 4.613 -13.586 1 96.88 129 LYS A C 1
ATOM 985 O O . LYS A 1 129 ? -17.781 4.051 -14.445 1 96.88 129 LYS A O 1
ATOM 990 N N . GLU A 1 130 ? -16.906 4.129 -12.414 1 94.44 130 GLU A N 1
ATOM 991 C CA . GLU A 1 130 ? -17.484 2.85 -12.016 1 94.44 130 GLU A CA 1
ATOM 992 C C . GLU A 1 130 ? -19 2.881 -12.086 1 94.44 130 GLU A C 1
ATOM 994 O O . GLU A 1 130 ? -19.641 1.864 -12.367 1 94.44 130 GLU A O 1
ATOM 999 N N . GLN A 1 131 ? -19.562 4.07 -11.844 1 94.69 131 GLN A N 1
ATOM 1000 C CA . GLN A 1 131 ? -21 4.227 -11.852 1 94.69 131 GLN A CA 1
ATOM 1001 C C . GLN A 1 131 ? -21.516 4.582 -13.25 1 94.69 131 GLN A C 1
ATOM 1003 O O . GLN A 1 131 ? -22.719 4.789 -13.445 1 94.69 131 GLN A O 1
ATOM 1008 N N . GLY A 1 132 ? -20.672 4.73 -14.203 1 95.12 132 GLY A N 1
ATOM 1009 C CA . GLY A 1 132 ? -21.047 5.059 -15.57 1 95.12 132 GLY A CA 1
ATOM 1010 C C . GLY A 1 132 ? -21.469 6.508 -15.742 1 95.12 132 GLY A C 1
ATOM 1011 O O . GLY A 1 132 ? -22.203 6.844 -16.656 1 95.12 132 GLY A O 1
ATOM 1012 N N . ARG A 1 133 ? -20.984 7.34 -14.836 1 96 133 ARG A N 1
ATOM 1013 C CA . ARG A 1 133 ? -21.438 8.727 -14.844 1 96 133 ARG A CA 1
ATOM 1014 C C . ARG A 1 133 ? -20.328 9.664 -15.297 1 96 133 ARG A C 1
ATOM 1016 O O . ARG A 1 133 ? -20.531 10.875 -15.43 1 96 133 ARG A O 1
ATOM 1023 N N . TRP A 1 134 ? -19.141 9.062 -15.516 1 96.31 134 TRP A N 1
ATOM 1024 C CA . TRP A 1 134 ? -18.016 9.867 -15.969 1 96.31 134 TRP A CA 1
ATOM 1025 C C . TRP A 1 134 ? -18.047 10.062 -17.484 1 96.31 134 TRP A C 1
ATOM 1027 O O . TRP A 1 134 ? -18.203 9.094 -18.234 1 96.31 134 TRP A O 1
ATOM 1037 N N . LYS A 1 135 ? -17.969 11.281 -18 1 94.56 135 LYS A N 1
ATOM 1038 C CA . LYS A 1 135 ? -17.875 11.617 -19.422 1 94.56 135 LYS A CA 1
ATOM 1039 C C . LYS A 1 135 ? -16.562 12.305 -19.75 1 94.56 135 LYS A C 1
ATOM 1041 O O . LYS A 1 135 ? -16.281 13.398 -19.25 1 94.56 135 LYS A O 1
ATOM 1046 N N . GLU A 1 136 ? -15.758 11.688 -20.562 1 92.31 136 GLU A N 1
ATOM 1047 C CA . GLU A 1 136 ? -14.461 12.242 -20.938 1 92.31 136 GLU A CA 1
ATOM 1048 C C . GLU A 1 136 ? -14.617 13.617 -21.578 1 92.31 136 GLU A C 1
ATOM 1050 O O . GLU A 1 136 ? -15.484 13.82 -22.422 1 92.31 136 GLU A O 1
ATOM 1055 N N . GLY A 1 137 ? -13.875 14.539 -21.172 1 89.25 137 GLY A N 1
ATOM 1056 C CA . GLY A 1 137 ? -13.883 15.883 -21.719 1 89.25 137 GLY A CA 1
ATOM 1057 C C . GLY A 1 137 ? -14.922 16.781 -21.078 1 89.25 137 GLY A C 1
ATOM 1058 O O . GLY A 1 137 ? -14.953 17.984 -21.344 1 89.25 137 GLY A O 1
ATOM 1059 N N . ALA A 1 138 ? -15.789 16.219 -20.266 1 92.25 138 ALA A N 1
ATOM 1060 C CA . ALA A 1 138 ? -16.781 17.016 -19.578 1 92.25 138 ALA A CA 1
ATOM 1061 C C . ALA A 1 138 ? -16.266 17.5 -18.219 1 92.25 138 ALA A C 1
ATOM 1063 O O . ALA A 1 138 ? -15.203 17.062 -17.781 1 92.25 138 ALA A O 1
ATOM 1064 N N . SER A 1 139 ? -17 18.391 -17.578 1 91.12 139 SER A N 1
ATOM 1065 C CA . SER A 1 139 ? -16.578 18.922 -16.297 1 91.12 139 SER A CA 1
ATOM 1066 C C . SER A 1 139 ? -16.75 17.875 -15.188 1 91.12 139 SER A C 1
ATOM 1068 O O . SER A 1 139 ? -15.992 17.875 -14.219 1 91.12 139 SER A O 1
ATOM 1070 N N . ASN A 1 140 ? -17.781 16.984 -15.344 1 94 140 ASN A N 1
ATOM 1071 C CA . ASN A 1 140 ? -18.078 15.914 -14.398 1 94 140 ASN A CA 1
ATOM 1072 C C . ASN A 1 140 ? -18.25 16.438 -12.984 1 94 140 ASN A C 1
ATOM 1074 O O . ASN A 1 140 ? -17.766 15.844 -12.023 1 94 140 ASN A O 1
ATOM 1078 N N . GLY A 1 141 ? -18.875 17.703 -12.875 1 95 141 GLY A N 1
ATOM 1079 C CA . GLY A 1 141 ? -19.234 18.25 -11.586 1 95 141 GLY A CA 1
ATOM 1080 C C . GLY A 1 141 ? -18.281 19.328 -11.102 1 95 141 GLY A C 1
ATOM 1081 O O . GLY A 1 141 ? -18.562 20.031 -10.133 1 95 141 GLY A O 1
ATOM 1082 N N . ILE A 1 142 ? -17.109 19.469 -11.688 1 97.06 142 ILE A N 1
ATOM 1083 C CA . ILE A 1 142 ? -16.156 20.5 -11.289 1 97.06 142 ILE A CA 1
ATOM 1084 C C . ILE A 1 142 ? -15.992 21.516 -12.422 1 97.06 142 ILE A C 1
ATOM 1086 O O . ILE A 1 142 ? -15.492 21.188 -13.5 1 97.06 142 ILE A O 1
ATOM 1090 N N . GLU A 1 143 ? -16.406 22.688 -12.164 1 96.75 143 GLU A N 1
ATOM 1091 C CA . GLU A 1 143 ? -16.297 23.797 -13.109 1 96.75 143 GLU A CA 1
ATOM 1092 C C . GLU A 1 143 ? -15.164 24.734 -12.727 1 96.75 143 GLU A C 1
ATOM 1094 O O . GLU A 1 143 ? -15.344 25.594 -11.859 1 96.75 143 GLU A O 1
ATOM 1099 N N . TYR A 1 144 ? -14.07 24.625 -13.469 1 97 144 TYR A N 1
ATOM 1100 C CA . TYR A 1 144 ? -12.914 25.484 -13.203 1 97 144 TYR A CA 1
ATOM 1101 C C . TYR A 1 144 ? -13.078 26.844 -13.875 1 97 144 TYR A C 1
ATOM 1103 O O . TYR A 1 144 ? -13.789 26.969 -14.875 1 97 144 TYR A O 1
ATOM 1111 N N . GLY A 1 145 ? -12.445 27.828 -13.32 1 97.12 145 GLY A N 1
ATOM 1112 C CA . GLY A 1 145 ? -12.43 29.156 -13.898 1 97.12 145 GLY A CA 1
ATOM 1113 C C . GLY A 1 145 ? -13.609 30 -13.477 1 97.12 145 GLY A C 1
ATOM 1114 O O . GLY A 1 145 ? -13.758 31.156 -13.914 1 97.12 145 GLY A O 1
ATOM 1115 N N . TRP A 1 146 ? -14.484 29.484 -12.609 1 97.19 146 TRP A N 1
ATOM 1116 C CA . TRP A 1 146 ? -15.68 30.203 -12.172 1 97.19 146 TRP A CA 1
ATOM 1117 C C . TRP A 1 146 ? -15.477 30.828 -10.789 1 97.19 146 TRP A C 1
ATOM 1119 O O . TRP A 1 146 ? -15.203 30.109 -9.82 1 97.19 146 TRP A O 1
ATOM 1129 N N . ALA A 1 147 ? -15.633 32.125 -10.641 1 97.25 147 ALA A N 1
ATOM 1130 C CA . ALA A 1 147 ? -15.562 32.844 -9.367 1 97.25 147 ALA A CA 1
ATOM 1131 C C . ALA A 1 147 ? -16.953 33.156 -8.836 1 97.25 147 ALA A C 1
ATOM 1133 O O . ALA A 1 147 ? -17.734 33.844 -9.516 1 97.25 147 ALA A O 1
ATOM 1134 N N . VAL A 1 148 ? -17.25 32.719 -7.688 1 97.62 148 VAL A N 1
ATOM 1135 C CA . VAL A 1 148 ? -18.531 33.062 -7.062 1 97.62 148 VAL A CA 1
ATOM 1136 C C . VAL A 1 148 ? -18.547 34.531 -6.684 1 97.62 148 VAL A C 1
ATOM 1138 O O . VAL A 1 148 ? -17.609 35.031 -6.043 1 97.62 148 VAL A O 1
ATOM 1141 N N . LYS A 1 149 ? -19.625 35.188 -7.055 1 97 149 LYS A N 1
ATOM 1142 C CA . LYS A 1 149 ? -19.703 36.625 -6.848 1 97 149 LYS A CA 1
ATOM 1143 C C . LYS A 1 149 ? -20.766 36.969 -5.809 1 97 149 LYS A C 1
ATOM 1145 O O . LYS A 1 149 ? -20.703 38.031 -5.184 1 97 149 LYS A O 1
ATOM 1150 N N . GLY A 1 150 ? -21.734 36.062 -5.691 1 96.25 150 GLY A N 1
ATOM 1151 C CA . GLY A 1 150 ? -22.797 36.344 -4.738 1 96.25 150 GLY A CA 1
ATOM 1152 C C . GLY A 1 150 ? -23.734 35.188 -4.531 1 96.25 150 GLY A C 1
ATOM 1153 O O . GLY A 1 150 ? -23.672 34.188 -5.254 1 96.25 150 GLY A O 1
ATOM 1154 N N . LEU A 1 151 ? -24.578 35.344 -3.486 1 97.06 151 LEU A N 1
ATOM 1155 C CA . LEU A 1 151 ? -25.531 34.312 -3.082 1 97.06 151 LEU A CA 1
ATOM 1156 C C . LEU A 1 151 ? -26.781 34.938 -2.486 1 97.06 151 LEU A C 1
ATOM 1158 O O . LEU A 1 151 ? -26.703 35.906 -1.717 1 97.06 151 LEU A O 1
ATOM 1162 N N . GLU A 1 152 ? -27.969 34.406 -2.994 1 97.12 152 GLU A N 1
ATOM 1163 C CA . GLU A 1 152 ? -29.25 34.812 -2.457 1 97.12 152 GLU A CA 1
ATOM 1164 C C . GLU A 1 152 ? -30.109 33.625 -2.062 1 97.12 152 GLU A C 1
ATOM 1166 O O . GLU A 1 152 ? -30.125 32.594 -2.768 1 97.12 152 GLU A O 1
ATOM 1171 N N . ILE A 1 153 ? -30.812 33.75 -0.917 1 97.5 153 ILE A N 1
ATOM 1172 C CA . ILE A 1 153 ? -31.688 32.656 -0.448 1 97.5 153 ILE A CA 1
ATOM 1173 C C . ILE A 1 153 ? -33.156 33.094 -0.553 1 97.5 153 ILE A C 1
ATOM 1175 O O . ILE A 1 153 ? -33.531 34.156 -0.042 1 97.5 153 ILE A O 1
ATOM 1179 N N . ASP A 1 154 ? -33.906 32.344 -1.262 1 97.06 154 ASP A N 1
ATOM 1180 C CA . ASP A 1 154 ? -35.344 32.531 -1.251 1 97.06 154 ASP A CA 1
ATOM 1181 C C . ASP A 1 154 ? -35.969 31.969 0.019 1 97.06 154 ASP A C 1
ATOM 1183 O O . ASP A 1 154 ? -36.344 30.797 0.064 1 97.06 154 ASP A O 1
ATOM 1187 N N . GLU A 1 155 ? -36.219 32.75 0.968 1 95.31 155 GLU A N 1
ATOM 1188 C CA . GLU A 1 155 ? -36.656 32.344 2.299 1 95.31 155 GLU A CA 1
ATOM 1189 C C . GLU A 1 155 ? -38.062 31.719 2.25 1 95.31 155 GLU A C 1
ATOM 1191 O O . GLU A 1 155 ? -38.406 30.938 3.133 1 95.31 155 GLU A O 1
ATOM 1196 N N . SER A 1 156 ? -38.781 31.984 1.187 1 95.81 156 SER A N 1
ATOM 1197 C CA . SER A 1 156 ? -40.125 31.453 1.069 1 95.81 156 SER A CA 1
ATOM 1198 C C . SER A 1 156 ? -40.125 29.969 0.729 1 95.81 156 SER A C 1
ATOM 1200 O O . SER A 1 156 ? -41.125 29.281 0.901 1 95.81 156 SER A O 1
ATOM 1202 N N . LYS A 1 157 ? -38.938 29.547 0.392 1 95.62 157 LYS A N 1
ATOM 1203 C CA . LYS A 1 157 ? -38.875 28.172 -0.086 1 95.62 157 LYS A CA 1
ATOM 1204 C C . LYS A 1 157 ? -38 27.328 0.81 1 95.62 157 LYS A C 1
ATOM 1206 O O . LYS A 1 157 ? -37.812 26.125 0.575 1 95.62 157 LYS A O 1
ATOM 1211 N N . VAL A 1 158 ? -37.469 27.828 1.845 1 94.44 158 VAL A N 1
ATOM 1212 C CA . VAL A 1 158 ? -36.406 27.156 2.617 1 94.44 158 VAL A CA 1
ATOM 1213 C C . VAL A 1 158 ? -37 25.953 3.354 1 94.44 158 VAL A C 1
ATOM 1215 O O . VAL A 1 158 ? -36.281 24.984 3.65 1 94.44 158 VAL A O 1
ATOM 1218 N N . ASP A 1 159 ? -38.344 25.922 3.549 1 92.56 159 ASP A N 1
ATOM 1219 C CA . ASP A 1 159 ? -38.969 24.844 4.312 1 92.56 159 ASP A CA 1
ATOM 1220 C C . ASP A 1 159 ? -39.406 23.703 3.398 1 92.56 159 ASP A C 1
ATOM 1222 O O . ASP A 1 159 ? -39.812 22.641 3.875 1 92.56 159 ASP A O 1
ATOM 1226 N N . LYS A 1 160 ? -39.188 23.891 2.102 1 92.88 160 LYS A N 1
ATOM 1227 C CA . LYS A 1 160 ? -39.438 22.828 1.137 1 92.88 160 LYS A CA 1
ATOM 1228 C C . LYS A 1 160 ? -38.188 22.062 0.801 1 92.88 160 LYS A C 1
ATOM 1230 O O . LYS A 1 160 ? -37.312 22.578 0.095 1 92.88 160 LYS A O 1
ATOM 1235 N N . PRO A 1 161 ? -38.219 20.859 1.17 1 87.62 161 PRO A N 1
ATOM 1236 C CA . PRO A 1 161 ? -36.938 20.125 1.066 1 87.62 161 PRO A CA 1
ATOM 1237 C C . PRO A 1 161 ? -36.469 19.984 -0.373 1 87.62 161 PRO A C 1
ATOM 1239 O O . PRO A 1 161 ? -35.25 19.969 -0.617 1 87.62 161 PRO A O 1
ATOM 1242 N N . ASP A 1 162 ? -37.344 20.016 -1.336 1 91.25 162 ASP A N 1
ATOM 1243 C CA . ASP A 1 162 ? -36.938 19.734 -2.715 1 91.25 162 ASP A CA 1
ATOM 1244 C C . ASP A 1 162 ? -36.781 21.031 -3.512 1 91.25 162 ASP A C 1
ATOM 1246 O O . ASP A 1 162 ? -36.438 21 -4.695 1 91.25 162 ASP A O 1
ATOM 1250 N N . ALA A 1 163 ? -36.875 22.125 -2.805 1 95.06 163 ALA A N 1
ATOM 1251 C CA . ALA A 1 163 ? -36.844 23.406 -3.518 1 95.06 163 ALA A CA 1
ATOM 1252 C C . ALA A 1 163 ? -35.406 23.844 -3.744 1 95.06 163 ALA A C 1
ATOM 1254 O O . ALA A 1 163 ? -34.531 23.703 -2.859 1 95.06 163 ALA A O 1
ATOM 1255 N N . HIS A 1 164 ? -35.156 24.328 -4.926 1 96.69 164 HIS A N 1
ATOM 1256 C CA . HIS A 1 164 ? -33.906 25.016 -5.207 1 96.69 164 HIS A CA 1
ATOM 1257 C C . HIS A 1 164 ? -33.969 26.469 -4.75 1 96.69 164 HIS A C 1
ATOM 1259 O O . HIS A 1 164 ? -34.062 27.375 -5.57 1 96.69 164 HIS A O 1
ATOM 1265 N N . CYS A 1 165 ? -33.719 26.672 -3.512 1 96.88 165 CYS A N 1
ATOM 1266 C CA . CYS A 1 165 ? -34.062 27.953 -2.9 1 96.88 165 CYS A CA 1
ATOM 1267 C C . CYS A 1 165 ? -32.844 28.859 -2.811 1 96.88 165 CYS A C 1
ATOM 1269 O O . CYS A 1 165 ? -32.906 29.969 -2.289 1 96.88 165 CYS A O 1
ATOM 1271 N N . VAL A 1 166 ? -31.641 28.422 -3.25 1 98.06 166 VAL A N 1
ATOM 1272 C CA . VAL A 1 166 ? -30.438 29.25 -3.176 1 98.06 166 VAL A CA 1
ATOM 1273 C C . VAL A 1 166 ? -29.938 29.578 -4.586 1 98.06 166 VAL A C 1
ATOM 1275 O O . VAL A 1 166 ? -29.75 28.672 -5.406 1 98.06 166 VAL A O 1
ATOM 1278 N N . LYS A 1 167 ? -29.75 30.812 -4.844 1 97.69 167 LYS A N 1
ATOM 1279 C CA . LYS A 1 167 ? -29.219 31.297 -6.113 1 97.69 167 LYS A CA 1
ATOM 1280 C C . LYS A 1 167 ? -27.766 31.781 -5.953 1 97.69 167 LYS A C 1
ATOM 1282 O O . LYS A 1 167 ? -27.484 32.594 -5.094 1 97.69 167 LYS A O 1
ATOM 1287 N N . VAL A 1 168 ? -26.875 31.234 -6.75 1 97.88 168 VAL A N 1
ATOM 1288 C CA . VAL A 1 168 ? -25.469 31.609 -6.723 1 97.88 168 VAL A CA 1
ATOM 1289 C C . VAL A 1 168 ? -25.094 32.281 -8.047 1 97.88 168 VAL A C 1
ATOM 1291 O O . VAL A 1 168 ? -25.312 31.703 -9.117 1 97.88 168 VAL A O 1
ATOM 1294 N N . THR A 1 169 ? -24.562 33.469 -7.953 1 97.81 169 THR A N 1
ATOM 1295 C CA . THR A 1 169 ? -24.031 34.156 -9.125 1 97.81 169 THR A CA 1
ATOM 1296 C C . THR A 1 169 ? -22.531 33.938 -9.242 1 97.81 169 THR A C 1
ATOM 1298 O O . THR A 1 169 ? -21.781 34.156 -8.289 1 97.81 169 THR A O 1
ATOM 1301 N N . ALA A 1 170 ? -22.094 33.438 -10.359 1 97.44 170 ALA A N 1
ATOM 1302 C CA . ALA A 1 170 ? -20.656 33.25 -10.594 1 97.44 170 ALA A CA 1
ATOM 1303 C C . ALA A 1 170 ? -20.25 33.781 -11.953 1 97.44 170 ALA A C 1
ATOM 1305 O O . ALA A 1 170 ? -21.094 34 -12.828 1 97.44 170 ALA A O 1
ATOM 1306 N N . GLU A 1 171 ? -18.938 34.031 -12.039 1 97.56 171 GLU A N 1
ATOM 1307 C CA . GLU A 1 171 ? -18.406 34.688 -13.242 1 97.56 171 GLU A CA 1
ATOM 1308 C C . GLU A 1 171 ? -17.188 33.938 -13.781 1 97.56 171 GLU A C 1
ATOM 1310 O O . GLU A 1 171 ? -16.328 33.5 -13.008 1 97.56 171 GLU A O 1
ATOM 1315 N N . LYS A 1 172 ? -17.109 33.719 -15.055 1 96.94 172 LYS A N 1
ATOM 1316 C CA . LYS A 1 172 ? -15.961 33.219 -15.781 1 96.94 172 LYS A CA 1
ATOM 1317 C C . LYS A 1 172 ? -15.68 34.031 -17.031 1 96.94 172 LYS A C 1
ATOM 1319 O O . LYS A 1 172 ? -16.547 34.188 -17.891 1 96.94 172 LYS A O 1
ATOM 1324 N N . ASP A 1 173 ? -14.562 34.562 -17.156 1 95.44 173 ASP A N 1
ATOM 1325 C CA . ASP A 1 173 ? -14.125 35.344 -18.328 1 95.44 173 ASP A CA 1
ATOM 1326 C C . ASP A 1 173 ? -15.102 36.469 -18.656 1 95.44 173 ASP A C 1
ATOM 1328 O O . ASP A 1 173 ? -15.492 36.625 -19.812 1 95.44 173 ASP A O 1
ATOM 1332 N N . GLY A 1 174 ? -15.602 37.062 -17.703 1 93.75 174 GLY A N 1
ATOM 1333 C CA . GLY A 1 174 ? -16.469 38.219 -17.875 1 93.75 174 GLY A CA 1
ATOM 1334 C C . GLY A 1 174 ? -17.938 37.844 -18.031 1 93.75 174 GLY A C 1
ATOM 1335 O O . GLY A 1 174 ? -18.797 38.719 -18.078 1 93.75 174 GLY A O 1
ATOM 1336 N N . HIS A 1 175 ? -18.25 36.625 -18.125 1 95.69 175 HIS A N 1
ATOM 1337 C CA . HIS A 1 175 ? -19.609 36.125 -18.266 1 95.69 175 HIS A CA 1
ATOM 1338 C C . HIS A 1 175 ? -20.188 35.688 -16.922 1 95.69 175 HIS A C 1
ATOM 1340 O O . HIS A 1 175 ? -19.562 34.875 -16.219 1 95.69 175 HIS A O 1
ATOM 1346 N N . GLU A 1 176 ? -21.328 36.188 -16.609 1 95.94 176 GLU A N 1
ATOM 1347 C CA . GLU A 1 176 ? -22 35.812 -15.375 1 95.94 176 GLU A CA 1
ATOM 1348 C C . GLU A 1 176 ? -23.094 34.75 -15.617 1 95.94 176 GLU A C 1
ATOM 1350 O O . GLU A 1 176 ? -23.812 34.844 -16.625 1 95.94 176 GLU A O 1
ATOM 1355 N N . GLU A 1 177 ? -23.188 33.844 -14.828 1 95.62 177 GLU A N 1
ATOM 1356 C CA . GLU A 1 177 ? -24.234 32.844 -14.852 1 95.62 177 GLU A CA 1
ATOM 1357 C C . GLU A 1 177 ? -24.828 32.594 -13.461 1 95.62 177 GLU A C 1
ATOM 1359 O O . GLU A 1 177 ? -24.156 32.812 -12.453 1 95.62 177 GLU A O 1
ATOM 1364 N N . ILE A 1 178 ? -26.047 32.219 -13.422 1 96.44 178 ILE A N 1
ATOM 1365 C CA . ILE A 1 178 ? -26.734 31.953 -12.172 1 96.44 178 ILE A CA 1
ATOM 1366 C C . ILE A 1 178 ? -27.016 30.453 -12.039 1 96.44 178 ILE A C 1
ATOM 1368 O O . ILE A 1 178 ? -27.484 29.828 -12.984 1 96.44 178 ILE A O 1
ATOM 1372 N N . TRP A 1 179 ? -26.641 29.922 -10.883 1 96.5 179 TRP A N 1
ATOM 1373 C CA . TRP A 1 179 ? -26.953 28.547 -10.516 1 96.5 179 TRP A CA 1
ATOM 1374 C C . TRP A 1 179 ? -27.984 28.5 -9.398 1 96.5 179 TRP A C 1
ATOM 1376 O O . TRP A 1 179 ? -27.938 29.312 -8.469 1 96.5 179 TRP A O 1
ATOM 1386 N N . GLU A 1 180 ? -28.953 27.609 -9.516 1 97.12 180 GLU A N 1
ATOM 1387 C CA . GLU A 1 180 ? -29.906 27.359 -8.438 1 97.12 180 GLU A CA 1
ATOM 1388 C C . GLU A 1 180 ? -29.656 25.984 -7.805 1 97.12 180 GLU A C 1
ATOM 1390 O O . GLU A 1 180 ? -29.453 25 -8.508 1 97.12 180 GLU A O 1
ATOM 1395 N N . ALA A 1 181 ? -29.641 26 -6.504 1 97.88 181 ALA A N 1
ATOM 1396 C CA . ALA A 1 181 ? -29.312 24.766 -5.793 1 97.88 181 ALA A CA 1
ATOM 1397 C C . ALA A 1 181 ? -30.234 24.562 -4.59 1 97.88 181 ALA A C 1
ATOM 1399 O O . ALA A 1 181 ? -30.844 25.531 -4.109 1 97.88 181 ALA A O 1
ATOM 1400 N N . LYS A 1 182 ? -30.438 23.312 -4.184 1 97.88 182 LYS A N 1
ATOM 1401 C CA . LYS A 1 182 ? -31.141 23.031 -2.936 1 97.88 182 LYS A CA 1
ATOM 1402 C C . LYS A 1 182 ? -30.281 23.391 -1.727 1 97.88 182 LYS A C 1
ATOM 1404 O O . LYS A 1 182 ? -30.781 23.969 -0.757 1 97.88 182 LYS A O 1
ATOM 1409 N N . TYR A 1 183 ? -29.031 23.016 -1.783 1 98.31 183 TYR A N 1
ATOM 1410 C CA . TYR A 1 183 ? -28.031 23.297 -0.751 1 98.31 183 TYR A CA 1
ATOM 1411 C C . TYR A 1 183 ? -26.766 23.906 -1.359 1 98.31 183 TYR A C 1
ATOM 1413 O O . TYR A 1 183 ? -26.406 23.578 -2.488 1 98.31 183 TYR A O 1
ATOM 1421 N N . VAL A 1 184 ? -26.094 24.797 -0.607 1 98.56 184 VAL A N 1
ATOM 1422 C CA . VAL A 1 184 ? -24.828 25.375 -1.026 1 98.56 184 VAL A CA 1
ATOM 1423 C C . VAL A 1 184 ? -23.781 25.188 0.075 1 98.56 184 VAL A C 1
ATOM 1425 O O . VAL A 1 184 ? -24.078 25.375 1.257 1 98.56 184 VAL A O 1
ATOM 1428 N N . LEU A 1 185 ? -22.625 24.688 -0.26 1 98.62 185 LEU A N 1
ATOM 1429 C CA . LEU A 1 185 ? -21.484 24.609 0.651 1 98.62 185 LEU A CA 1
ATOM 1430 C C . LEU A 1 185 ? -20.453 25.672 0.323 1 98.62 185 LEU A C 1
ATOM 1432 O O . LEU A 1 185 ? -19.906 25.688 -0.784 1 98.62 185 LEU A O 1
ATOM 1436 N N . GLY A 1 186 ? -20.25 26.594 1.275 1 98.25 186 GLY A N 1
ATOM 1437 C CA . GLY A 1 186 ? -19.172 27.547 1.146 1 98.25 186 GLY A CA 1
ATOM 1438 C C . GLY A 1 186 ? -17.828 26.984 1.539 1 98.25 186 GLY A C 1
ATOM 1439 O O . GLY A 1 186 ? -17.453 27 2.715 1 98.25 186 GLY A O 1
ATOM 1440 N N . CYS A 1 187 ? -17.078 26.547 0.576 1 97.31 187 CYS A N 1
ATOM 1441 C CA . CYS A 1 187 ? -15.742 25.984 0.741 1 97.31 187 CYS A CA 1
ATOM 1442 C C . CYS A 1 187 ? -14.703 26.891 0.087 1 97.31 187 CYS A C 1
ATOM 1444 O O . CYS A 1 187 ? -13.742 26.391 -0.519 1 97.31 187 CYS A O 1
ATOM 1446 N N . ASP A 1 188 ? -14.867 28.141 0.131 1 95.5 188 ASP A N 1
ATOM 1447 C CA . ASP A 1 188 ? -14.109 29.062 -0.698 1 95.5 188 ASP A CA 1
ATOM 1448 C C . ASP A 1 188 ? -13.047 29.797 0.126 1 95.5 188 ASP A C 1
ATOM 1450 O O . ASP A 1 188 ? -12.609 30.891 -0.246 1 95.5 188 ASP A O 1
ATOM 1454 N N . GLY A 1 189 ? -12.703 29.312 1.276 1 91.44 189 GLY A N 1
ATOM 1455 C CA . GLY A 1 189 ? -11.484 29.688 1.972 1 91.44 189 GLY A CA 1
ATOM 1456 C C . GLY A 1 189 ? -11.648 30.922 2.842 1 91.44 189 GLY A C 1
ATOM 1457 O O . GLY A 1 189 ? -12.766 31.312 3.162 1 91.44 189 GLY A O 1
ATOM 1458 N N . ALA A 1 190 ? -10.508 31.5 3.225 1 86.94 190 ALA A N 1
ATOM 1459 C CA . ALA A 1 190 ? -10.43 32.562 4.234 1 86.94 190 ALA A CA 1
ATOM 1460 C C . ALA A 1 190 ? -11.117 33.844 3.75 1 86.94 190 ALA A C 1
ATOM 1462 O O . ALA A 1 190 ? -11.633 34.594 4.555 1 86.94 190 ALA A O 1
ATOM 1463 N N . HIS A 1 191 ? -11.156 34.031 2.465 1 90.81 191 HIS A N 1
ATOM 1464 C CA . HIS A 1 191 ? -11.805 35.219 1.884 1 90.81 191 HIS A CA 1
ATOM 1465 C C . HIS A 1 191 ? -13.148 34.844 1.251 1 90.81 191 HIS A C 1
ATOM 1467 O O . HIS A 1 191 ? -13.492 35.375 0.188 1 90.81 191 HIS A O 1
ATOM 1473 N N . SER A 1 192 ? -13.82 34.094 1.903 1 95.19 192 SER A N 1
ATOM 1474 C CA . SER A 1 192 ? -15.055 33.469 1.421 1 95.19 192 SER A CA 1
ATOM 1475 C C . SER A 1 192 ? -16.062 34.531 0.98 1 95.19 192 SER A C 1
ATOM 1477 O O . SER A 1 192 ? -16.531 35.344 1.793 1 95.19 192 SER A O 1
ATOM 1479 N N . THR A 1 193 ? -16.438 34.438 -0.274 1 96.62 193 THR A N 1
ATOM 1480 C CA . THR A 1 193 ? -17.531 35.25 -0.819 1 96.62 193 THR A CA 1
ATOM 1481 C C . THR A 1 193 ? -18.875 34.781 -0.289 1 96.62 193 THR A C 1
ATOM 1483 O O . THR A 1 193 ? -19.781 35.594 -0.065 1 96.62 193 THR A O 1
ATOM 1486 N N . THR A 1 194 ? -19 33.531 -0.115 1 96.88 194 THR A N 1
ATOM 1487 C CA . THR A 1 194 ? -20.219 32.938 0.427 1 96.88 194 THR A CA 1
ATOM 1488 C C . THR A 1 194 ? -20.516 33.5 1.821 1 96.88 194 THR A C 1
ATOM 1490 O O . THR A 1 194 ? -21.625 33.938 2.107 1 96.88 194 THR A O 1
ATOM 1493 N N . ARG A 1 195 ? -19.516 33.469 2.658 1 96.62 195 ARG A N 1
ATOM 1494 C CA . ARG A 1 195 ? -19.656 34 4.016 1 96.62 195 ARG A CA 1
ATOM 1495 C C . ARG A 1 195 ? -20.047 35.469 3.998 1 96.62 195 ARG A C 1
ATOM 1497 O O . ARG A 1 195 ? -20.938 35.875 4.734 1 96.62 195 ARG A O 1
ATOM 1504 N N . LYS A 1 196 ? -19.375 36.25 3.156 1 96.19 196 LYS A N 1
ATOM 1505 C CA . LYS A 1 196 ? -19.641 37.688 3.045 1 96.19 196 LYS A CA 1
ATOM 1506 C C . LYS A 1 196 ? -21.062 37.938 2.562 1 96.19 196 LYS A C 1
ATOM 1508 O O . LYS A 1 196 ? -21.734 38.844 3.064 1 96.19 196 LYS A O 1
ATOM 1513 N N . ALA A 1 197 ? -21.453 37.188 1.597 1 96.06 197 ALA A N 1
ATOM 1514 C CA . ALA A 1 197 ? -22.797 37.344 1.049 1 96.06 197 ALA A CA 1
ATOM 1515 C C . ALA A 1 197 ? -23.859 37.094 2.119 1 96.06 197 ALA A C 1
ATOM 1517 O O . ALA A 1 197 ? -24.969 37.625 2.049 1 96.06 197 ALA A O 1
ATOM 1518 N N . LEU A 1 198 ? -23.562 36.344 3.08 1 95.62 198 LEU A N 1
ATOM 1519 C CA . LEU A 1 198 ? -24.484 36 4.152 1 95.62 198 LEU A CA 1
ATOM 1520 C C . LEU A 1 198 ? -24.344 36.938 5.336 1 95.62 198 LEU A C 1
ATOM 1522 O O . LEU A 1 198 ? -25.031 36.812 6.344 1 95.62 198 LEU A O 1
ATOM 1526 N N . ASP A 1 199 ? -23.391 37.844 5.281 1 95 199 ASP A N 1
ATOM 1527 C CA . ASP A 1 199 ? -23.109 38.844 6.324 1 95 199 ASP A CA 1
ATOM 1528 C C . ASP A 1 199 ? -22.719 38.156 7.633 1 95 199 ASP A C 1
ATOM 1530 O O . ASP A 1 199 ? -23.234 38.5 8.695 1 95 199 ASP A O 1
ATOM 1534 N N . ILE A 1 200 ? -21.969 37.094 7.477 1 94.19 200 ILE A N 1
ATOM 1535 C CA . ILE A 1 200 ? -21.469 36.375 8.648 1 94.19 200 ILE A CA 1
ATOM 1536 C C . ILE A 1 200 ? -20.078 36.938 9.023 1 94.19 200 ILE A C 1
ATOM 1538 O O . ILE A 1 200 ? -19.156 36.906 8.211 1 94.19 200 ILE A O 1
ATOM 1542 N N . ALA A 1 201 ? -19.875 37.375 10.219 1 91.5 201 ALA A N 1
ATOM 1543 C CA . ALA A 1 201 ? -18.641 38 10.672 1 91.5 201 ALA A CA 1
ATOM 1544 C C . ALA A 1 201 ? -17.625 36.969 11.141 1 91.5 201 ALA A C 1
ATOM 1546 O O . ALA A 1 201 ? -18 35.875 11.586 1 91.5 201 ALA A O 1
ATOM 1547 N N . MET A 1 202 ? -16.391 37.344 10.938 1 87.44 202 MET A N 1
ATOM 1548 C CA . MET A 1 202 ? -15.305 36.562 11.539 1 87.44 202 MET A CA 1
ATOM 1549 C C . MET A 1 202 ? -14.883 37.156 12.875 1 87.44 202 MET A C 1
ATOM 1551 O O . MET A 1 202 ? -14.602 38.344 12.969 1 87.44 202 MET A O 1
ATOM 1555 N N . LEU A 1 203 ? -14.852 36.25 13.797 1 83.56 203 LEU A N 1
ATOM 1556 C CA . LEU A 1 203 ? -14.484 36.688 15.148 1 83.56 203 LEU A CA 1
ATOM 1557 C C . LEU A 1 203 ? -13.109 36.156 15.531 1 83.56 203 LEU A C 1
ATOM 1559 O O . LEU A 1 203 ? -12.75 35.031 15.188 1 83.56 203 LEU A O 1
ATOM 1563 N N . GLY A 1 204 ? -12.359 36.969 16.172 1 77.94 204 GLY A N 1
ATOM 1564 C CA . GLY A 1 204 ? -11.078 36.469 16.672 1 77.94 204 GLY A CA 1
ATOM 1565 C C . GLY A 1 204 ? -9.969 37.5 16.578 1 77.94 204 GLY A C 1
ATOM 1566 O O . GLY A 1 204 ? -10.219 38.656 16.234 1 77.94 204 GLY A O 1
ATOM 1567 N N . ASP A 1 205 ? -8.766 37.094 17.094 1 70.81 205 ASP A N 1
ATOM 1568 C CA . ASP A 1 205 ? -7.641 38.031 17.266 1 70.81 205 ASP A CA 1
ATOM 1569 C C . ASP A 1 205 ? -6.508 37.688 16.297 1 70.81 205 ASP A C 1
ATOM 1571 O O . ASP A 1 205 ? -6.422 36.531 15.812 1 70.81 205 ASP A O 1
ATOM 1575 N N . THR A 1 206 ? -5.957 38.719 15.781 1 67.06 206 THR A N 1
ATOM 1576 C CA . THR A 1 206 ? -4.711 38.562 15.039 1 67.06 206 THR A CA 1
ATOM 1577 C C . THR A 1 206 ? -3.508 38.75 15.953 1 67.06 206 THR A C 1
ATOM 1579 O O . THR A 1 206 ? -3.539 39.594 16.844 1 67.06 206 THR A O 1
ATOM 1582 N N . THR A 1 207 ? -2.682 37.719 15.883 1 68 207 THR A N 1
ATOM 1583 C CA . THR A 1 207 ? -1.444 37.938 16.625 1 68 207 THR A CA 1
ATOM 1584 C C . THR A 1 207 ? -0.438 38.719 15.781 1 68 207 THR A C 1
ATOM 1586 O O . THR A 1 207 ? -0.497 38.688 14.547 1 68 207 THR A O 1
ATOM 1589 N N . ASP A 1 208 ? 0.462 39.406 16.438 1 69.12 208 ASP A N 1
ATOM 1590 C CA . ASP A 1 208 ? 1.493 40.219 15.789 1 69.12 208 ASP A CA 1
ATOM 1591 C C . ASP A 1 208 ? 2.748 39.406 15.516 1 69.12 208 ASP A C 1
ATOM 1593 O O . ASP A 1 208 ? 3.736 39.906 14.992 1 69.12 208 ASP A O 1
ATOM 1597 N N . THR A 1 209 ? 2.648 38.188 15.781 1 75.19 209 THR A N 1
ATOM 1598 C CA . THR A 1 209 ? 3.84 37.375 15.547 1 75.19 209 THR A CA 1
ATOM 1599 C C . THR A 1 209 ? 3.914 36.938 14.094 1 75.19 209 THR A C 1
ATOM 1601 O O . THR A 1 209 ? 2.934 36.438 13.539 1 75.19 209 THR A O 1
ATOM 1604 N N . VAL A 1 210 ? 5.156 37.219 13.523 1 83 210 VAL A N 1
ATOM 1605 C CA . VAL A 1 210 ? 5.371 36.844 12.125 1 83 210 VAL A CA 1
ATOM 1606 C C . VAL A 1 210 ? 6.277 35.625 12.039 1 83 210 VAL A C 1
ATOM 1608 O O . VAL A 1 210 ? 7.285 35.531 12.742 1 83 210 VAL A O 1
ATOM 1611 N N . TRP A 1 211 ? 5.914 34.719 11.18 1 86.38 211 TRP A N 1
ATOM 1612 C CA . TRP A 1 211 ? 6.707 33.531 10.914 1 86.38 211 TRP A CA 1
ATOM 1613 C C . TRP A 1 211 ? 7.145 33.469 9.453 1 86.38 211 TRP A C 1
ATOM 1615 O O . TRP A 1 211 ? 6.383 33.844 8.555 1 86.38 211 TRP A O 1
ATOM 1625 N N . GLY A 1 212 ? 8.406 33.094 9.336 1 91.25 212 GLY A N 1
ATOM 1626 C CA . GLY A 1 212 ? 8.883 32.719 8.016 1 91.25 212 GLY A CA 1
ATOM 1627 C C . GLY A 1 212 ? 8.867 31.234 7.766 1 91.25 212 GLY A C 1
ATOM 1628 O O . GLY A 1 212 ? 9.078 30.438 8.688 1 91.25 212 GLY A O 1
ATOM 1629 N N . VAL A 1 213 ? 8.508 30.844 6.516 1 92.88 213 VAL A N 1
ATOM 1630 C CA . VAL A 1 213 ? 8.523 29.438 6.121 1 92.88 213 VAL A CA 1
ATOM 1631 C C . VAL A 1 213 ? 9.312 29.281 4.824 1 92.88 213 VAL A C 1
ATOM 1633 O O . VAL A 1 213 ? 9.242 30.141 3.938 1 92.88 213 VAL A O 1
ATOM 1636 N N . MET A 1 214 ? 10.117 28.297 4.723 1 95.25 214 MET A N 1
ATOM 1637 C CA . MET A 1 214 ? 10.812 28.016 3.467 1 95.25 214 MET A CA 1
ATOM 1638 C C . MET A 1 214 ? 10.992 26.516 3.27 1 95.25 214 MET A C 1
ATOM 1640 O O . MET A 1 214 ? 11.289 25.797 4.223 1 95.25 214 MET A O 1
ATOM 1644 N N . ASP A 1 215 ? 10.695 25.969 2.096 1 95.75 215 ASP A N 1
ATOM 1645 C CA . ASP A 1 215 ? 11.023 24.625 1.626 1 95.75 215 ASP A CA 1
ATOM 1646 C C . ASP A 1 215 ? 12.367 24.609 0.9 1 95.75 215 ASP A C 1
ATOM 1648 O O . ASP A 1 215 ? 12.516 25.234 -0.159 1 95.75 215 ASP A O 1
ATOM 1652 N N . ILE A 1 216 ? 13.312 23.875 1.475 1 97.69 216 ILE A N 1
ATOM 1653 C CA . ILE A 1 216 ? 14.672 24.016 0.967 1 97.69 216 ILE A CA 1
ATOM 1654 C C . ILE A 1 216 ? 15.297 22.641 0.783 1 97.69 216 ILE A C 1
ATOM 1656 O O . ILE A 1 216 ? 14.789 21.641 1.301 1 97.69 216 ILE A O 1
ATOM 1660 N N . PHE A 1 217 ? 16.344 22.578 -0.014 1 98.19 217 PHE A N 1
ATOM 1661 C CA . PHE A 1 217 ? 17.297 21.484 -0.093 1 98.19 217 PHE A CA 1
ATOM 1662 C C . PHE A 1 217 ? 18.578 21.812 0.665 1 98.19 217 PHE A C 1
ATOM 1664 O O . PHE A 1 217 ? 19.453 22.5 0.142 1 98.19 217 PHE A O 1
ATOM 1671 N N . PRO A 1 218 ? 18.672 21.312 1.878 1 97.62 218 PRO A N 1
ATOM 1672 C CA . PRO A 1 218 ? 19.734 21.766 2.779 1 97.62 218 PRO A CA 1
ATOM 1673 C C . PRO A 1 218 ? 21.062 21.062 2.535 1 97.62 218 PRO A C 1
ATOM 1675 O O . PRO A 1 218 ? 21.078 19.859 2.26 1 97.62 218 PRO A O 1
ATOM 1678 N N . LEU A 1 219 ? 22.109 21.781 2.518 1 97.31 219 LEU A N 1
ATOM 1679 C CA . LEU A 1 219 ? 23.469 21.281 2.666 1 97.31 219 LEU A CA 1
ATOM 1680 C C . LEU A 1 219 ? 24 21.531 4.078 1 97.31 219 LEU A C 1
ATOM 1682 O O . LEU A 1 219 ? 24.391 22.641 4.41 1 97.31 219 LEU A O 1
ATOM 1686 N N . THR A 1 220 ? 23.938 20.453 4.918 1 96.88 220 THR A N 1
ATOM 1687 C CA . THR A 1 220 ? 24.188 20.688 6.336 1 96.88 220 THR A CA 1
ATOM 1688 C C . THR A 1 220 ? 24.797 19.438 6.98 1 96.88 220 THR A C 1
ATOM 1690 O O . THR A 1 220 ? 24.688 18.344 6.43 1 96.88 220 THR A O 1
ATOM 1693 N N . ASN A 1 221 ? 25.5 19.625 8.047 1 94.25 221 ASN A N 1
ATOM 1694 C CA . ASN A 1 221 ? 25.938 18.516 8.891 1 94.25 221 ASN A CA 1
ATOM 1695 C C . ASN A 1 221 ? 25.094 18.391 10.156 1 94.25 221 ASN A C 1
ATOM 1697 O O . ASN A 1 221 ? 25.469 17.688 11.086 1 94.25 221 ASN A O 1
ATOM 1701 N N . PHE A 1 222 ? 23.984 19.219 10.203 1 96.31 222 PHE A N 1
ATOM 1702 C CA . PHE A 1 222 ? 23.047 19.047 11.305 1 96.31 222 PHE A CA 1
ATOM 1703 C C . PHE A 1 222 ? 22.5 17.625 11.352 1 96.31 222 PHE A C 1
ATOM 1705 O O . PHE A 1 222 ? 21.891 17.156 10.391 1 96.31 222 PHE A O 1
ATOM 1712 N N . PRO A 1 223 ? 22.641 16.922 12.445 1 94.88 223 PRO A N 1
ATOM 1713 C CA . PRO A 1 223 ? 22.438 15.469 12.445 1 94.88 223 PRO A CA 1
ATOM 1714 C C . PRO A 1 223 ? 20.969 15.078 12.32 1 94.88 223 PRO A C 1
ATOM 1716 O O . PRO A 1 223 ? 20.656 13.969 11.867 1 94.88 223 PRO A O 1
ATOM 1719 N N . ASP A 1 224 ? 20.047 15.898 12.734 1 96.81 224 ASP A N 1
ATOM 1720 C CA . ASP A 1 224 ? 18.641 15.523 12.789 1 96.81 224 ASP A CA 1
ATOM 1721 C C . ASP A 1 224 ? 17.844 16.188 11.672 1 96.81 224 ASP A C 1
ATOM 1723 O O . ASP A 1 224 ? 16.641 16.438 11.812 1 96.81 224 ASP A O 1
ATOM 1727 N N . ILE A 1 225 ? 18.484 16.453 10.516 1 97.56 225 ILE A N 1
ATOM 1728 C CA . ILE A 1 225 ? 17.875 17.234 9.445 1 97.56 225 ILE A CA 1
ATOM 1729 C C . ILE A 1 225 ? 16.688 16.469 8.859 1 97.56 225 ILE A C 1
ATOM 1731 O O . ILE A 1 225 ? 15.773 17.062 8.289 1 97.56 225 ILE A O 1
ATOM 1735 N N . ARG A 1 226 ? 16.672 15.047 8.992 1 97.38 226 ARG A N 1
ATOM 1736 C CA . ARG A 1 226 ? 15.586 14.234 8.461 1 97.38 226 ARG A CA 1
ATOM 1737 C C . ARG A 1 226 ? 14.609 13.828 9.555 1 97.38 226 ARG A C 1
ATOM 1739 O O . ARG A 1 226 ? 13.859 12.859 9.398 1 97.38 226 ARG A O 1
ATOM 1746 N N . ARG A 1 227 ? 14.664 14.539 10.695 1 97 227 ARG A N 1
ATOM 1747 C CA . ARG A 1 227 ? 13.711 14.367 11.789 1 97 227 ARG A CA 1
ATOM 1748 C C . ARG A 1 227 ? 12.953 15.656 12.07 1 97 227 ARG A C 1
ATOM 1750 O O . ARG A 1 227 ? 13.492 16.75 11.883 1 97 227 ARG A O 1
ATOM 1757 N N . LYS A 1 228 ? 11.711 15.477 12.461 1 95.44 228 LYS A N 1
ATOM 1758 C CA . LYS A 1 228 ? 11.031 16.656 13.008 1 95.44 228 LYS A CA 1
ATOM 1759 C C . LYS A 1 228 ? 11.75 17.188 14.242 1 95.44 228 LYS A C 1
ATOM 1761 O O . LYS A 1 228 ? 12.078 16.422 15.148 1 95.44 228 LYS A O 1
ATOM 1766 N N . CYS A 1 229 ? 12.062 18.547 14.25 1 95.81 229 CYS A N 1
ATOM 1767 C CA . CYS A 1 229 ? 12.797 19.141 15.359 1 95.81 229 CYS A CA 1
ATOM 1768 C C . CYS A 1 229 ? 12.164 20.469 15.773 1 95.81 229 CYS A C 1
ATOM 1770 O O . CYS A 1 229 ? 11.625 21.188 14.938 1 95.81 229 CYS A O 1
ATOM 1772 N N . THR A 1 230 ? 12.188 20.672 17.031 1 92.31 230 THR A N 1
ATOM 1773 C CA . THR A 1 230 ? 12.031 22.016 17.578 1 92.31 230 THR A CA 1
ATOM 1774 C C . THR A 1 230 ? 13.352 22.531 18.125 1 92.31 230 THR A C 1
ATOM 1776 O O . THR A 1 230 ? 13.977 21.891 18.969 1 92.31 230 THR A O 1
ATOM 1779 N N . ILE A 1 231 ? 13.742 23.672 17.641 1 93.56 231 ILE A N 1
ATOM 1780 C CA . ILE A 1 231 ? 15.039 24.219 18.016 1 93.56 231 ILE A CA 1
ATOM 1781 C C . ILE A 1 231 ? 14.836 25.578 18.703 1 93.56 231 ILE A C 1
ATOM 1783 O O . ILE A 1 231 ? 14.211 26.469 18.141 1 93.56 231 ILE A O 1
ATOM 1787 N N . HIS A 1 232 ? 15.305 25.688 19.875 1 90.62 232 HIS A N 1
ATOM 1788 C CA . HIS A 1 232 ? 15.406 26.969 20.578 1 90.62 232 HIS A CA 1
ATOM 1789 C C . HIS A 1 232 ? 16.859 27.391 20.766 1 90.62 232 HIS A C 1
ATOM 1791 O O . HIS A 1 232 ? 17.609 26.75 21.516 1 90.62 232 HIS A O 1
ATOM 1797 N N . SER A 1 233 ? 17.234 28.422 20.062 1 90.69 233 SER A N 1
ATOM 1798 C CA . SER A 1 233 ? 18.594 28.953 20.156 1 90.69 233 SER A CA 1
ATOM 1799 C C . SER A 1 233 ? 18.578 30.375 20.719 1 90.69 233 SER A C 1
ATOM 1801 O O . SER A 1 233 ? 17.516 30.953 20.953 1 90.69 233 SER A O 1
ATOM 1803 N N . ASN A 1 234 ? 19.75 30.922 20.969 1 87.5 234 ASN A N 1
ATOM 1804 C CA . ASN A 1 234 ? 19.875 32.312 21.406 1 87.5 234 ASN A CA 1
ATOM 1805 C C . ASN A 1 234 ? 19.453 33.281 20.297 1 87.5 234 ASN A C 1
ATOM 1807 O O . ASN A 1 234 ? 19.203 34.469 20.562 1 87.5 234 ASN A O 1
ATOM 1811 N N . PHE A 1 235 ? 19.359 32.781 19.141 1 88.94 235 PHE A N 1
ATOM 1812 C CA . PHE A 1 235 ? 19.078 33.625 18 1 88.94 235 PHE A CA 1
ATOM 1813 C C . PHE A 1 235 ? 17.625 33.469 17.531 1 88.94 235 PHE A C 1
ATOM 1815 O O . PHE A 1 235 ? 17.219 34.062 16.547 1 88.94 235 PHE A O 1
ATOM 1822 N N . GLY A 1 236 ? 16.859 32.656 18.25 1 87.44 236 GLY A N 1
ATOM 1823 C CA . GLY A 1 236 ? 15.461 32.469 17.875 1 87.44 236 GLY A CA 1
ATOM 1824 C C . GLY A 1 236 ? 15.047 31 17.859 1 87.44 236 GLY A C 1
ATOM 1825 O O . GLY A 1 236 ? 15.797 30.125 18.312 1 87.44 236 GLY A O 1
ATOM 1826 N N . ALA A 1 237 ? 13.812 30.75 17.391 1 89.25 237 ALA A N 1
ATOM 1827 C CA . ALA A 1 237 ? 13.25 29.406 17.375 1 89.25 237 ALA A CA 1
ATOM 1828 C C . ALA A 1 237 ? 12.961 28.969 15.938 1 89.25 237 ALA A C 1
ATOM 1830 O O . ALA A 1 237 ? 12.672 29.797 15.07 1 89.25 237 ALA A O 1
ATOM 1831 N N . LEU A 1 238 ? 13.102 27.656 15.75 1 93 238 LEU A N 1
ATOM 1832 C CA . LEU A 1 238 ? 12.898 27.078 14.422 1 93 238 LEU A CA 1
ATOM 1833 C C . LEU A 1 238 ? 12.32 25.672 14.531 1 93 238 LEU A C 1
ATOM 1835 O O . LEU A 1 238 ? 12.719 24.891 15.406 1 93 238 LEU A O 1
ATOM 1839 N N . VAL A 1 239 ? 11.352 25.344 13.672 1 93.25 239 VAL A N 1
ATOM 1840 C CA . VAL A 1 239 ? 10.82 24 13.562 1 93.25 239 VAL A CA 1
ATOM 1841 C C . VAL A 1 239 ? 11.227 23.391 12.219 1 93.25 239 VAL A C 1
ATOM 1843 O O . VAL A 1 239 ? 11.07 24.016 11.172 1 93.25 239 VAL A O 1
ATOM 1846 N N . ILE A 1 240 ? 11.836 22.188 12.289 1 96.75 240 ILE A N 1
ATOM 1847 C CA . ILE A 1 240 ? 12.164 21.438 11.078 1 96.75 240 ILE A CA 1
ATOM 1848 C C . ILE A 1 240 ? 11.062 20.422 10.781 1 96.75 240 ILE A C 1
ATOM 1850 O O . ILE A 1 240 ? 10.695 19.625 11.656 1 96.75 240 ILE A O 1
ATOM 1854 N N . ILE A 1 241 ? 10.555 20.422 9.555 1 95.81 241 ILE A N 1
ATOM 1855 C CA . ILE A 1 241 ? 9.648 19.391 9.055 1 95.81 241 ILE A CA 1
ATOM 1856 C C . ILE A 1 241 ? 10.234 18.75 7.793 1 95.81 241 ILE A C 1
ATOM 1858 O O . ILE A 1 241 ? 10.156 19.328 6.707 1 95.81 241 ILE A O 1
ATOM 1862 N N . PRO A 1 242 ? 10.805 17.531 7.953 1 97.5 242 PRO A N 1
ATOM 1863 C CA . PRO A 1 242 ? 11.234 16.875 6.719 1 97.5 242 PRO A CA 1
ATOM 1864 C C . PRO A 1 242 ? 10.078 16.641 5.738 1 97.5 242 PRO A C 1
ATOM 1866 O O . PRO A 1 242 ? 8.961 16.359 6.156 1 97.5 242 PRO A O 1
ATOM 1869 N N . ARG A 1 243 ? 10.367 16.859 4.488 1 95.69 243 ARG A N 1
ATOM 1870 C CA . ARG A 1 243 ? 9.344 16.719 3.461 1 95.69 243 ARG A CA 1
ATOM 1871 C C . ARG A 1 243 ? 9.469 15.383 2.732 1 95.69 243 ARG A C 1
ATOM 1873 O O . ARG A 1 243 ? 10.445 14.656 2.926 1 95.69 243 ARG A O 1
ATOM 1880 N N . GLU A 1 244 ? 8.484 15.062 1.968 1 92.81 244 GLU A N 1
ATOM 1881 C CA . GLU A 1 244 ? 8.5 13.867 1.133 1 92.81 244 GLU A CA 1
ATOM 1882 C C . GLU A 1 244 ? 9.617 13.93 0.095 1 92.81 244 GLU A C 1
ATOM 1884 O O . GLU A 1 244 ? 10.156 15.008 -0.175 1 92.81 244 GLU A O 1
ATOM 1889 N N . GLY A 1 245 ? 10.055 12.797 -0.396 1 90.12 245 GLY A N 1
ATOM 1890 C CA . GLY A 1 245 ? 11.062 12.727 -1.436 1 90.12 245 GLY A CA 1
ATOM 1891 C C . GLY A 1 245 ? 12.461 12.492 -0.892 1 90.12 245 GLY A C 1
ATOM 1892 O O . GLY A 1 245 ? 13.391 12.195 -1.65 1 90.12 245 GLY A O 1
ATOM 1893 N N . GLY A 1 246 ? 12.68 12.781 0.401 1 92.12 246 GLY A N 1
ATOM 1894 C CA . GLY A 1 246 ? 13.898 12.328 1.051 1 92.12 246 GLY A CA 1
ATOM 1895 C C . GLY A 1 246 ? 14.961 13.406 1.15 1 92.12 246 GLY A C 1
ATOM 1896 O O . GLY A 1 246 ? 15.969 13.227 1.83 1 92.12 246 GLY A O 1
ATOM 1897 N N . GLU A 1 247 ? 14.75 14.57 0.522 1 95.69 247 GLU A N 1
ATOM 1898 C CA . GLU A 1 247 ? 15.812 15.57 0.52 1 95.69 247 GLU A CA 1
ATOM 1899 C C . GLU A 1 247 ? 15.305 16.922 1.02 1 95.69 247 GLU A C 1
ATOM 1901 O O . GLU A 1 247 ? 15.992 17.609 1.777 1 95.69 247 GLU A O 1
ATOM 1906 N N . MET A 1 248 ? 14.117 17.25 0.679 1 96.31 248 MET A N 1
ATOM 1907 C CA . MET A 1 248 ? 13.562 18.562 0.992 1 96.31 248 MET A CA 1
ATOM 1908 C C . MET A 1 248 ? 13.156 18.641 2.459 1 96.31 248 MET A C 1
ATOM 1910 O O . MET A 1 248 ? 12.719 17.656 3.045 1 96.31 248 MET A O 1
ATOM 1914 N N . VAL A 1 249 ? 13.336 19.812 3.029 1 97.5 249 VAL A N 1
ATOM 1915 C CA . VAL A 1 249 ? 12.883 20.094 4.391 1 97.5 249 VAL A CA 1
ATOM 1916 C C . VAL A 1 249 ? 12.188 21.453 4.434 1 97.5 249 VAL A C 1
ATOM 1918 O O . VAL A 1 249 ? 12.477 22.344 3.625 1 97.5 249 VAL A O 1
ATOM 1921 N N . ARG A 1 250 ? 11.258 21.578 5.34 1 96.31 250 ARG A N 1
ATOM 1922 C CA . ARG A 1 250 ? 10.617 22.859 5.613 1 96.31 250 ARG A CA 1
ATOM 1923 C C . ARG A 1 250 ? 11.094 23.453 6.941 1 96.31 250 ARG A C 1
ATOM 1925 O O . ARG A 1 250 ? 11.117 22.75 7.957 1 96.31 250 ARG A O 1
ATOM 1932 N N . PHE A 1 251 ? 11.492 24.719 6.922 1 96.62 251 PHE A N 1
ATOM 1933 C CA . PHE A 1 251 ? 11.781 25.469 8.141 1 96.62 251 PHE A CA 1
ATOM 1934 C C . PHE A 1 251 ? 10.664 26.438 8.453 1 96.62 251 PHE A C 1
ATOM 1936 O O . PHE A 1 251 ? 10.211 27.188 7.574 1 96.62 251 PHE A O 1
ATOM 1943 N N . TYR A 1 252 ? 10.164 26.359 9.648 1 92.69 252 TYR A N 1
ATOM 1944 C CA . TYR A 1 252 ? 9.406 27.469 10.227 1 92.69 252 TYR A CA 1
ATOM 1945 C C . TYR A 1 252 ? 10.281 28.297 11.156 1 92.69 252 TYR A C 1
ATOM 1947 O O . TYR A 1 252 ? 10.883 27.766 12.094 1 92.69 252 TYR A O 1
ATOM 1955 N N . ILE A 1 253 ? 10.344 29.531 10.844 1 92.75 253 ILE A N 1
ATOM 1956 C CA . ILE A 1 253 ? 11.25 30.391 11.594 1 92.75 253 ILE A CA 1
ATOM 1957 C C . ILE A 1 253 ? 10.453 31.531 12.242 1 92.75 253 ILE A C 1
ATOM 1959 O O . ILE A 1 253 ? 9.742 32.281 11.555 1 92.75 253 ILE A O 1
ATOM 1963 N N . GLN A 1 254 ? 10.578 31.594 13.477 1 84.94 254 GLN A N 1
ATOM 1964 C CA . GLN A 1 254 ? 9.984 32.75 14.148 1 84.94 254 GLN A CA 1
ATOM 1965 C C . GLN A 1 254 ? 10.828 34 13.922 1 84.94 254 GLN A C 1
ATOM 1967 O O . GLN A 1 254 ? 12.023 34.031 14.195 1 84.94 254 GLN A O 1
ATOM 1972 N N . LEU A 1 255 ? 10.172 35 13.477 1 85.44 255 LEU A N 1
ATOM 1973 C CA . LEU A 1 255 ? 10.867 36.25 13.227 1 85.44 255 LEU A CA 1
ATOM 1974 C C . LEU A 1 255 ? 10.695 37.219 14.398 1 85.44 255 LEU A C 1
ATOM 1976 O O . LEU A 1 255 ? 9.773 37.062 15.203 1 85.44 255 LEU A O 1
ATOM 1980 N N . PRO A 1 256 ? 11.609 38.125 14.516 1 79.25 256 PRO A N 1
ATOM 1981 C CA . PRO A 1 256 ? 11.508 39.094 15.625 1 79.25 256 PRO A CA 1
ATOM 1982 C C . PRO A 1 256 ? 10.203 39.875 15.594 1 79.25 256 PRO A C 1
ATOM 1984 O O . PRO A 1 256 ? 9.633 40.094 14.516 1 79.25 256 PRO A O 1
ATOM 1987 N N . ALA A 1 257 ? 9.844 40.344 16.75 1 76.56 257 ALA A N 1
ATOM 1988 C CA . ALA A 1 257 ? 8.617 41.125 16.875 1 76.56 257 ALA A CA 1
ATOM 1989 C C . ALA A 1 257 ? 8.703 42.438 16.078 1 76.56 257 ALA A C 1
ATOM 1991 O O . ALA A 1 257 ? 9.758 43.062 16.031 1 76.56 257 ALA A O 1
ATOM 1992 N N . GLY A 1 258 ? 7.617 42.781 15.508 1 78.25 258 GLY A N 1
ATOM 1993 C CA . GLY A 1 258 ? 7.535 44.062 14.828 1 78.25 258 GLY A CA 1
ATOM 1994 C C . GLY A 1 258 ? 7.758 43.969 13.336 1 78.25 258 GLY A C 1
ATOM 1995 O O . GLY A 1 258 ? 7.43 44.906 12.586 1 78.25 258 GLY A O 1
ATOM 1996 N N . ILE A 1 259 ? 8.273 42.906 12.938 1 83 259 ILE A N 1
ATOM 1997 C CA . ILE A 1 259 ? 8.523 42.719 11.508 1 83 259 ILE A CA 1
ATOM 1998 C C . ILE A 1 259 ? 7.191 42.562 10.781 1 83 259 ILE A C 1
ATOM 2000 O O . ILE A 1 259 ? 6.289 41.875 11.273 1 83 259 ILE A O 1
ATOM 2004 N N . GLN A 1 260 ? 7.129 43.188 9.648 1 87.44 260 GLN A N 1
ATOM 2005 C CA . GLN A 1 260 ? 5.969 43.031 8.781 1 87.44 260 GLN A CA 1
ATOM 2006 C C . GLN A 1 260 ? 6.227 41.938 7.73 1 87.44 260 GLN A C 1
ATOM 2008 O O . GLN A 1 260 ? 7.285 41.938 7.09 1 87.44 260 GLN A O 1
ATOM 2013 N N . PRO A 1 261 ? 5.227 41.125 7.574 1 88.25 261 PRO A N 1
ATOM 2014 C CA . PRO A 1 261 ? 5.41 40.031 6.629 1 88.25 261 PRO A CA 1
ATOM 2015 C C . PRO A 1 261 ? 5.836 40.5 5.242 1 88.25 261 PRO A C 1
ATOM 2017 O O . PRO A 1 261 ? 6.684 39.875 4.598 1 88.25 261 PRO A O 1
ATOM 2020 N N . LYS A 1 262 ? 5.395 41.562 4.789 1 89.69 262 LYS A N 1
ATOM 2021 C CA . LYS A 1 262 ? 5.633 42.031 3.434 1 89.69 262 LYS A CA 1
ATOM 2022 C C . LYS A 1 262 ? 7.078 42.5 3.266 1 89.69 262 LYS A C 1
ATOM 2024 O O . LYS A 1 262 ? 7.57 42.625 2.141 1 89.69 262 LYS A O 1
ATOM 2029 N N . THR A 1 263 ? 7.746 42.75 4.355 1 92.19 263 THR A N 1
ATOM 2030 C CA . THR A 1 263 ? 9.102 43.281 4.289 1 92.19 263 THR A CA 1
ATOM 2031 C C . THR A 1 263 ? 10.133 42.156 4.375 1 92.19 263 THR A C 1
ATOM 2033 O O . THR A 1 263 ? 11.32 42.375 4.16 1 92.19 263 THR A O 1
ATOM 2036 N N . VAL A 1 264 ? 9.703 41.031 4.645 1 94.12 264 VAL A N 1
ATOM 2037 C CA . VAL A 1 264 ? 10.609 39.906 4.82 1 94.12 264 VAL A CA 1
ATOM 2038 C C . VAL A 1 264 ? 11.133 39.438 3.463 1 94.12 264 VAL A C 1
ATOM 2040 O O . VAL A 1 264 ? 10.367 39.375 2.498 1 94.12 264 VAL A O 1
ATOM 2043 N N . LYS A 1 265 ? 12.422 39.25 3.395 1 96 265 LYS A N 1
ATOM 2044 C CA . LYS A 1 265 ? 13.047 38.688 2.205 1 96 265 LYS A CA 1
ATOM 2045 C C . LYS A 1 265 ? 13.594 37.281 2.48 1 96 265 LYS A C 1
ATOM 2047 O O . LYS A 1 265 ? 13.867 36.938 3.633 1 96 265 LYS A O 1
ATOM 2052 N N . LEU A 1 266 ? 13.75 36.562 1.364 1 96.62 266 LEU A N 1
ATOM 2053 C CA . LEU A 1 266 ? 14.289 35.219 1.485 1 96.62 266 LEU A CA 1
ATOM 2054 C C . LEU A 1 266 ? 15.633 35.219 2.197 1 96.62 266 LEU A C 1
ATOM 2056 O O . LEU A 1 266 ? 15.906 34.344 3.033 1 96.62 266 LEU A O 1
ATOM 2060 N N . ALA A 1 267 ? 16.469 36.156 1.906 1 96.31 267 ALA A N 1
ATOM 2061 C CA . ALA A 1 267 ? 17.797 36.281 2.506 1 96.31 267 ALA A CA 1
ATOM 2062 C C . ALA A 1 267 ? 17.703 36.438 4.023 1 96.31 267 ALA A C 1
ATOM 2064 O O . ALA A 1 267 ? 18.562 35.938 4.754 1 96.31 267 ALA A O 1
ATOM 2065 N N . ASP A 1 268 ? 16.672 37.094 4.484 1 95 268 ASP A N 1
ATOM 2066 C CA . ASP A 1 268 ? 16.469 37.25 5.918 1 95 268 ASP A CA 1
ATOM 2067 C C . ASP A 1 268 ? 16.234 35.906 6.598 1 95 268 ASP A C 1
ATOM 2069 O O . ASP A 1 268 ? 16.812 35.656 7.66 1 95 268 ASP A O 1
ATOM 2073 N N . LEU A 1 269 ? 15.422 35.125 5.965 1 96.56 269 LEU A N 1
ATOM 2074 C CA . LEU A 1 269 ? 15.133 33.812 6.508 1 96.56 269 LEU A CA 1
ATOM 2075 C C . LEU A 1 269 ? 16.375 32.938 6.504 1 96.56 269 LEU A C 1
ATOM 2077 O O . LEU A 1 269 ? 16.656 32.25 7.484 1 96.56 269 LEU A O 1
ATOM 2081 N N . GLN A 1 270 ? 17.141 32.969 5.453 1 97.31 270 GLN A N 1
ATOM 2082 C CA . GLN A 1 270 ? 18.359 32.188 5.32 1 97.31 270 GLN A CA 1
ATOM 2083 C C . GLN A 1 270 ? 19.406 32.594 6.348 1 97.31 270 GLN A C 1
ATOM 2085 O O . GLN A 1 270 ? 20.016 31.734 6.996 1 97.31 270 GLN A O 1
ATOM 2090 N N . CYS A 1 271 ? 19.562 33.844 6.496 1 95.5 271 CYS A N 1
ATOM 2091 C CA . CYS A 1 271 ? 20.531 34.375 7.457 1 95.5 271 CYS A CA 1
ATOM 2092 C C . CYS A 1 271 ? 20.141 34 8.883 1 95.5 271 CYS A C 1
ATOM 2094 O O . CYS A 1 271 ? 20.969 33.531 9.664 1 95.5 271 CYS A O 1
ATOM 2096 N N . GLN A 1 272 ? 18.891 34.219 9.156 1 94.19 272 GLN A N 1
ATOM 2097 C CA . GLN A 1 272 ? 18.391 33.875 10.484 1 94.19 272 GLN A CA 1
ATOM 2098 C C . GLN A 1 272 ? 18.578 32.375 10.766 1 94.19 272 GLN A C 1
ATOM 2100 O O . GLN A 1 272 ? 18.953 32 11.867 1 94.19 272 GLN A O 1
ATOM 2105 N N . SER A 1 273 ? 18.312 31.531 9.789 1 96.12 273 SER A N 1
ATOM 2106 C CA . SER A 1 273 ? 18.5 30.094 9.93 1 96.12 273 SER A CA 1
ATOM 2107 C C . SER A 1 273 ? 19.938 29.75 10.234 1 96.12 273 SER A C 1
ATOM 2109 O O . SER A 1 273 ? 20.219 28.953 11.133 1 96.12 273 SER A O 1
ATOM 2111 N N . LYS A 1 274 ? 20.859 30.328 9.516 1 96.19 274 LYS A N 1
ATOM 2112 C CA . LYS A 1 274 ? 22.266 30.062 9.727 1 96.19 274 LYS A CA 1
ATOM 2113 C C . LYS A 1 274 ? 22.688 30.391 11.164 1 96.19 274 LYS A C 1
ATOM 2115 O O . LYS A 1 274 ? 23.453 29.641 11.773 1 96.19 274 LYS A O 1
ATOM 2120 N N . LYS A 1 275 ? 22.109 31.453 11.68 1 94.19 275 LYS A N 1
ATOM 2121 C CA . LYS A 1 275 ? 22.422 31.844 13.047 1 94.19 275 LYS A CA 1
ATOM 2122 C C . LYS A 1 275 ? 21.859 30.844 14.047 1 94.19 275 LYS A C 1
ATOM 2124 O O . LYS A 1 275 ? 22.547 30.453 15.008 1 94.19 275 LYS A O 1
ATOM 2129 N N . ILE A 1 276 ? 20.672 30.406 13.797 1 94 276 ILE A N 1
ATOM 2130 C CA . ILE A 1 276 ? 19.969 29.516 14.719 1 94 276 ILE A CA 1
ATOM 2131 C C . ILE A 1 276 ? 20.688 28.172 14.781 1 94 276 ILE A C 1
ATOM 2133 O O . ILE A 1 276 ? 20.828 27.578 15.852 1 94 276 ILE A O 1
ATOM 2137 N N . PHE A 1 277 ? 21.234 27.641 13.672 1 95.75 277 PHE A N 1
ATOM 2138 C CA . PHE A 1 277 ? 21.781 26.297 13.578 1 95.75 277 PHE A CA 1
ATOM 2139 C C . PHE A 1 277 ? 23.234 26.266 14.062 1 95.75 277 PHE A C 1
ATOM 2141 O O . PHE A 1 277 ? 23.828 25.203 14.172 1 95.75 277 PHE A O 1
ATOM 2148 N N . GLY A 1 278 ? 23.797 27.453 14.32 1 92.19 278 GLY A N 1
ATOM 2149 C CA . GLY A 1 278 ? 25.156 27.438 14.852 1 92.19 278 GLY A CA 1
ATOM 2150 C C . GLY A 1 278 ? 25.344 26.453 15.984 1 92.19 278 GLY A C 1
ATOM 2151 O O . GLY A 1 278 ? 24.516 26.375 16.891 1 92.19 278 GLY A O 1
ATOM 2152 N N . PRO A 1 279 ? 26.422 25.562 15.953 1 92.56 279 PRO A N 1
ATOM 2153 C CA . PRO A 1 279 ? 27.641 25.625 15.141 1 92.56 279 PRO A CA 1
ATOM 2154 C C . PRO A 1 279 ? 27.547 24.781 13.875 1 92.56 279 PRO A C 1
ATOM 2156 O O . PRO A 1 279 ? 28.531 24.656 13.141 1 92.56 279 PRO A O 1
ATOM 2159 N N . TYR A 1 280 ? 26.469 24.125 13.633 1 94.94 280 TYR A N 1
ATOM 2160 C CA . TYR A 1 280 ? 26.328 23.297 12.445 1 94.94 280 TYR A CA 1
ATOM 2161 C C . TYR A 1 280 ? 26.266 24.141 11.18 1 94.94 280 TYR A C 1
ATOM 2163 O O . TYR A 1 280 ? 25.672 25.219 11.18 1 94.94 280 TYR A O 1
ATOM 2171 N N . ALA A 1 281 ? 26.875 23.672 10.18 1 95.31 281 ALA A N 1
ATOM 2172 C CA . ALA A 1 281 ? 26.797 24.344 8.891 1 95.31 281 ALA A CA 1
ATOM 2173 C C . ALA A 1 281 ? 25.406 24.234 8.289 1 95.31 281 ALA A C 1
ATOM 2175 O O . ALA A 1 281 ? 24.75 23.188 8.414 1 95.31 281 ALA A O 1
ATOM 2176 N N . MET A 1 282 ? 24.906 25.297 7.695 1 96.75 282 MET A N 1
ATOM 2177 C CA . MET A 1 282 ? 23.625 25.312 7.02 1 96.75 282 MET A CA 1
ATOM 2178 C C . MET A 1 282 ? 23.688 26.141 5.742 1 96.75 282 MET A C 1
ATOM 2180 O O . MET A 1 282 ? 23.812 27.375 5.797 1 96.75 282 MET A O 1
ATOM 2184 N N . GLU A 1 283 ? 23.734 25.453 4.617 1 97.12 283 GLU A N 1
ATOM 2185 C CA . GLU A 1 283 ? 23.656 26.078 3.297 1 97.12 283 GLU A CA 1
ATOM 2186 C C . GLU A 1 283 ? 22.422 25.578 2.539 1 97.12 283 GLU A C 1
ATOM 2188 O O . GLU A 1 283 ? 21.812 24.578 2.922 1 97.12 283 GLU A O 1
ATOM 2193 N N . PHE A 1 284 ? 22.047 26.312 1.502 1 97.75 284 PHE A N 1
ATOM 2194 C CA . PHE A 1 284 ? 20.828 26.031 0.761 1 97.75 284 PHE A CA 1
ATOM 2195 C C . PHE A 1 284 ? 21.125 25.781 -0.712 1 97.75 284 PHE A C 1
ATOM 2197 O O . PHE A 1 284 ? 21.406 26.719 -1.457 1 97.75 284 PHE A O 1
ATOM 2204 N N . ALA A 1 285 ? 21.078 24.531 -1.116 1 97.62 285 ALA A N 1
ATOM 2205 C CA . ALA A 1 285 ? 21.312 24.203 -2.52 1 97.62 285 ALA A CA 1
ATOM 2206 C C . ALA A 1 285 ? 20.25 24.812 -3.418 1 97.62 285 ALA A C 1
ATOM 2208 O O . ALA A 1 285 ? 20.531 25.234 -4.539 1 97.62 285 ALA A O 1
ATOM 2209 N N . ASP A 1 286 ? 19 24.766 -2.949 1 97.5 286 ASP A N 1
ATOM 2210 C CA . ASP A 1 286 ? 17.859 25.312 -3.664 1 97.5 286 ASP A CA 1
ATOM 2211 C C . ASP A 1 286 ? 16.703 25.609 -2.707 1 97.5 286 ASP A C 1
ATOM 2213 O O . ASP A 1 286 ? 16.672 25.094 -1.591 1 97.5 286 ASP A O 1
ATOM 2217 N N . VAL A 1 287 ? 15.898 26.609 -3.059 1 97.06 287 VAL A N 1
ATOM 2218 C CA . VAL A 1 287 ? 14.672 26.938 -2.348 1 97.06 287 VAL A CA 1
ATOM 2219 C C . VAL A 1 287 ? 13.469 26.688 -3.256 1 97.06 287 VAL A C 1
ATOM 2221 O O . VAL A 1 287 ? 13.312 27.359 -4.281 1 97.06 287 VAL A O 1
ATOM 2224 N N . PHE A 1 288 ? 12.703 25.734 -2.857 1 94.06 288 PHE A N 1
ATOM 2225 C CA . PHE A 1 288 ? 11.539 25.375 -3.656 1 94.06 288 PHE A CA 1
ATOM 2226 C C . PHE A 1 288 ? 10.43 26.406 -3.5 1 94.06 288 PHE A C 1
ATOM 2228 O O . PHE A 1 288 ? 9.75 26.75 -4.469 1 94.06 288 PHE A O 1
ATOM 2235 N N . TRP A 1 289 ? 10.219 26.891 -2.316 1 93.19 289 TRP A N 1
ATOM 2236 C CA . TRP A 1 289 ? 9.141 27.812 -1.99 1 93.19 289 TRP A CA 1
ATOM 2237 C C . TRP A 1 289 ? 9.383 28.484 -0.644 1 93.19 289 TRP A C 1
ATOM 2239 O O . TRP A 1 289 ? 10.055 27.922 0.224 1 93.19 289 TRP A O 1
ATOM 2249 N N . TRP A 1 290 ? 8.883 29.719 -0.455 1 93.69 290 TRP A N 1
ATOM 2250 C CA . TRP A 1 290 ? 8.977 30.375 0.844 1 93.69 290 TRP A CA 1
ATOM 2251 C C . TRP A 1 290 ? 7.887 31.422 0.997 1 93.69 290 TRP A C 1
ATOM 2253 O O . TRP A 1 290 ? 7.27 31.844 0.012 1 93.69 290 TRP A O 1
ATOM 2263 N N . SER A 1 291 ? 7.551 31.75 2.178 1 91.69 291 SER A N 1
ATOM 2264 C CA . SER A 1 291 ? 6.578 32.781 2.502 1 91.69 291 SER A CA 1
ATOM 2265 C C . SER A 1 291 ? 6.781 33.312 3.918 1 91.69 291 SER A C 1
ATOM 2267 O O . SER A 1 291 ? 7.594 32.781 4.676 1 91.69 291 SER A O 1
ATOM 2269 N N . ALA A 1 292 ? 6.238 34.438 4.18 1 90.56 292 ALA A N 1
ATOM 2270 C CA . ALA A 1 292 ? 6.141 35 5.523 1 90.56 292 ALA A CA 1
ATOM 2271 C C . ALA A 1 292 ? 4.703 35.406 5.848 1 90.56 292 ALA A C 1
ATOM 2273 O O . ALA A 1 292 ? 3.998 35.938 4.996 1 90.56 292 ALA A O 1
ATOM 2274 N N . TYR A 1 293 ? 4.301 35 7.008 1 82.88 293 TYR A N 1
ATOM 2275 C CA . TYR A 1 293 ? 2.904 35.281 7.328 1 82.88 293 TYR A CA 1
ATOM 2276 C C . TYR A 1 293 ? 2.732 35.562 8.82 1 82.88 293 TYR A C 1
ATOM 2278 O O . TYR A 1 293 ? 3.582 35.156 9.625 1 82.88 293 TYR A O 1
ATOM 2286 N N . SER A 1 294 ? 1.657 36.281 9.086 1 80 294 SER A N 1
ATOM 2287 C CA . SER A 1 294 ? 1.261 36.5 10.477 1 80 294 SER A CA 1
ATOM 2288 C C . SER A 1 294 ? 0.271 35.438 10.938 1 80 294 SER A C 1
ATOM 2290 O O . SER A 1 294 ? -0.561 34.969 10.156 1 80 294 SER A O 1
ATOM 2292 N N . ILE A 1 295 ? 0.456 35.031 12.195 1 71.88 295 ILE A N 1
ATOM 2293 C CA . ILE A 1 295 ? -0.454 34.031 12.742 1 71.88 295 ILE A CA 1
ATOM 2294 C C . ILE A 1 295 ? -1.727 34.719 13.242 1 71.88 295 ILE A C 1
ATOM 2296 O O . ILE A 1 295 ? -1.664 35.781 13.891 1 71.88 295 ILE A O 1
ATOM 2300 N N . GLY A 1 296 ? -2.93 34.281 12.719 1 71.62 296 GLY A N 1
ATOM 2301 C CA . GLY A 1 296 ? -4.211 34.75 13.227 1 71.62 296 GLY A CA 1
ATOM 2302 C C . GLY A 1 296 ? -5.262 33.656 13.281 1 71.62 296 GLY A C 1
ATOM 2303 O O . GLY A 1 296 ? -5.203 32.688 12.523 1 71.62 296 GLY A O 1
ATOM 2304 N N . GLN A 1 297 ? -6.004 33.688 14.375 1 76.06 297 GLN A N 1
ATOM 2305 C CA . GLN A 1 297 ? -7.098 32.75 14.531 1 76.06 297 GLN A CA 1
ATOM 2306 C C . GLN A 1 297 ? -8.445 33.438 14.555 1 76.06 297 GLN A C 1
ATOM 2308 O O . GLN A 1 297 ? -8.617 34.469 15.242 1 76.06 297 GLN A O 1
ATOM 2313 N N . ARG A 1 298 ? -9.289 32.969 13.656 1 80.94 298 ARG A N 1
ATOM 2314 C CA . ARG A 1 298 ? -10.633 33.562 13.625 1 80.94 298 ARG A CA 1
ATOM 2315 C C . ARG A 1 298 ? -11.688 32.469 13.469 1 80.94 298 ARG A C 1
ATOM 2317 O O . ARG A 1 298 ? -11.406 31.391 12.953 1 80.94 298 ARG A O 1
ATOM 2324 N N . LEU A 1 299 ? -12.82 32.719 14 1 85.56 299 LEU A N 1
ATOM 2325 C CA . LEU A 1 299 ? -14 31.859 13.898 1 85.56 299 LEU A CA 1
ATOM 2326 C C . LEU A 1 299 ? -15.203 32.656 13.383 1 85.56 299 LEU A C 1
ATOM 2328 O O . LEU A 1 299 ? -15.445 33.781 13.812 1 85.56 299 LEU A O 1
ATOM 2332 N N . ALA A 1 300 ? -15.898 32.031 12.531 1 89.38 300 ALA A N 1
ATOM 2333 C CA . ALA A 1 300 ? -17.125 32.656 12.031 1 89.38 300 ALA A CA 1
ATOM 2334 C C . ALA A 1 300 ? -18.219 32.656 13.102 1 89.38 300 ALA A C 1
ATOM 2336 O O . ALA A 1 300 ? -18.297 31.734 13.906 1 89.38 300 ALA A O 1
ATOM 2337 N N . SER A 1 301 ? -19.062 33.625 13.039 1 90.12 301 SER A N 1
ATOM 2338 C CA . SER A 1 301 ? -20.125 33.75 14.023 1 90.12 301 SER A CA 1
ATOM 2339 C C . SER A 1 301 ? -21.234 32.719 13.781 1 90.12 301 SER A C 1
ATOM 2341 O O . SER A 1 301 ? -22.016 32.438 14.68 1 90.12 301 SER A O 1
ATOM 2343 N N . ALA A 1 302 ? -21.312 32.281 12.609 1 92.38 302 ALA A N 1
ATOM 2344 C CA . ALA A 1 302 ? -22.25 31.234 12.227 1 92.38 302 ALA A CA 1
ATOM 2345 C C . ALA A 1 302 ? -21.672 30.328 11.133 1 92.38 302 ALA A C 1
ATOM 2347 O O . ALA A 1 302 ? -20.828 30.781 10.344 1 92.38 302 ALA A O 1
ATOM 2348 N N . PHE A 1 303 ? -22.234 29.109 11.172 1 94 303 PHE A N 1
ATOM 2349 C CA . PHE A 1 303 ? -21.688 28.156 10.203 1 94 303 PHE A CA 1
ATOM 2350 C C . PHE A 1 303 ? -22.719 27.828 9.125 1 94 303 PHE A C 1
ATOM 2352 O O . PHE A 1 303 ? -22.438 27.078 8.195 1 94 303 PHE A O 1
ATOM 2359 N N . HIS A 1 304 ? -23.891 28.344 9.242 1 95.31 304 HIS A N 1
ATOM 2360 C CA . HIS A 1 304 ? -24.938 28.062 8.258 1 95.31 304 HIS A CA 1
ATOM 2361 C C . HIS A 1 304 ? -25.938 29.219 8.172 1 95.31 304 HIS A C 1
ATOM 2363 O O . HIS A 1 304 ? -25.953 30.094 9.031 1 95.31 304 HIS A O 1
ATOM 2369 N N . ALA A 1 305 ? -26.656 29.234 7.062 1 96.38 305 ALA A N 1
ATOM 2370 C CA . ALA A 1 305 ? -27.828 30.094 6.898 1 96.38 305 ALA A CA 1
ATOM 2371 C C . ALA A 1 305 ? -29.047 29.297 6.48 1 96.38 305 ALA A C 1
ATOM 2373 O O . ALA A 1 305 ? -29.047 28.625 5.438 1 96.38 305 ALA A O 1
ATOM 2374 N N . HIS A 1 306 ? -30.109 29.25 7.293 1 95.56 306 HIS A N 1
ATOM 2375 C CA . HIS A 1 306 ? -31.422 28.641 7.059 1 95.56 306 HIS A CA 1
ATOM 2376 C C . HIS A 1 306 ? -31.297 27.141 6.836 1 95.56 306 HIS A C 1
ATOM 2378 O O . HIS A 1 306 ? -32.125 26.547 6.152 1 95.56 306 HIS A O 1
ATOM 2384 N N . ASN A 1 307 ? -30.156 26.547 7.227 1 96 307 ASN A N 1
ATOM 2385 C CA . ASN A 1 307 ? -29.891 25.125 7.027 1 96 307 ASN A CA 1
ATOM 2386 C C . ASN A 1 307 ? -29.922 24.75 5.547 1 96 307 ASN A C 1
ATOM 2388 O O . ASN A 1 307 ? -30.375 23.656 5.188 1 96 307 ASN A O 1
ATOM 2392 N N . ARG A 1 308 ? -29.578 25.781 4.699 1 97.94 308 ARG A N 1
ATOM 2393 C CA . ARG A 1 308 ? -29.516 25.562 3.256 1 97.94 308 ARG A CA 1
ATOM 2394 C C . ARG A 1 308 ? -28.141 25.906 2.715 1 97.94 308 ARG A C 1
ATOM 2396 O O . ARG A 1 308 ? -27.734 25.422 1.652 1 97.94 308 ARG A O 1
ATOM 2403 N N . VAL A 1 309 ? -27.484 26.797 3.402 1 98.25 309 VAL A N 1
ATOM 2404 C CA . VAL A 1 309 ? -26.109 27.172 3.076 1 98.25 309 VAL A CA 1
ATOM 2405 C C . VAL A 1 309 ? -25.188 26.875 4.266 1 98.25 309 VAL A C 1
ATOM 2407 O O . VAL A 1 309 ? -25.484 27.281 5.395 1 98.25 309 VAL A O 1
ATOM 2410 N N . PHE A 1 310 ? -24.156 26.141 4.074 1 98.19 310 PHE A N 1
ATOM 2411 C CA . PHE A 1 310 ? -23.219 25.781 5.137 1 98.19 310 PHE A CA 1
ATOM 2412 C C . PHE A 1 310 ? -21.812 26.203 4.781 1 98.19 310 PHE A C 1
ATOM 2414 O O . PHE A 1 310 ? -21.391 26.125 3.621 1 98.19 310 PHE A O 1
ATOM 2421 N N . LEU A 1 311 ? -21.094 26.672 5.766 1 97.12 311 LEU A N 1
ATOM 2422 C CA . LEU A 1 311 ? -19.688 27.031 5.609 1 97.12 311 LEU A CA 1
ATOM 2423 C C . LEU A 1 311 ? -18.766 25.938 6.141 1 97.12 311 LEU A C 1
ATOM 2425 O O . LEU A 1 311 ? -19.109 25.266 7.121 1 97.12 311 LEU A O 1
ATOM 2429 N N . THR A 1 312 ? -17.625 25.719 5.465 1 95.5 312 THR A N 1
ATOM 2430 C CA . THR A 1 312 ? -16.656 24.703 5.859 1 95.5 312 THR A CA 1
ATOM 2431 C C . THR A 1 312 ? -15.234 25.281 5.832 1 95.5 312 THR A C 1
ATOM 2433 O O . THR A 1 312 ? -14.969 26.25 5.125 1 95.5 312 THR A O 1
ATOM 2436 N N . GLY A 1 313 ? -14.352 24.703 6.637 1 91.56 313 GLY A N 1
ATOM 2437 C CA . GLY A 1 313 ? -12.93 25 6.59 1 91.56 313 GLY A CA 1
ATOM 2438 C C . GLY A 1 313 ? -12.609 26.453 6.926 1 91.56 313 GLY A C 1
ATOM 2439 O O . GLY A 1 313 ? -13.156 27.016 7.875 1 91.56 313 GLY A O 1
ATOM 2440 N N . ASP A 1 314 ? -11.711 27.047 6.113 1 88.19 314 ASP A N 1
ATOM 2441 C CA . ASP A 1 314 ? -11.203 28.375 6.395 1 88.19 314 ASP A CA 1
ATOM 2442 C C . ASP A 1 314 ? -12.289 29.438 6.191 1 88.19 314 ASP A C 1
ATOM 2444 O O . ASP A 1 314 ? -12.148 30.578 6.648 1 88.19 314 ASP A O 1
ATOM 2448 N N . ALA A 1 315 ? -13.352 29.047 5.527 1 91.38 315 ALA A N 1
ATOM 2449 C CA . ALA A 1 315 ? -14.492 29.953 5.41 1 91.38 315 ALA A CA 1
ATOM 2450 C C . ALA A 1 315 ? -15.125 30.219 6.773 1 91.38 315 ALA A C 1
ATOM 2452 O O . ALA A 1 315 ? -15.742 31.266 6.988 1 91.38 315 ALA A O 1
ATOM 2453 N N . CYS A 1 316 ? -14.945 29.312 7.648 1 89.88 316 CYS A N 1
ATOM 2454 C CA . CYS A 1 316 ? -15.594 29.5 8.938 1 89.88 316 CYS A CA 1
ATOM 2455 C C . CYS A 1 316 ? -14.57 29.484 10.07 1 89.88 316 CYS A C 1
ATOM 2457 O O . CYS A 1 316 ? -14.859 29.953 11.18 1 89.88 316 CYS A O 1
ATOM 2459 N N . HIS A 1 317 ? -13.406 28.922 9.875 1 84.5 317 HIS A N 1
ATOM 2460 C CA . HIS A 1 317 ? -12.383 28.906 10.914 1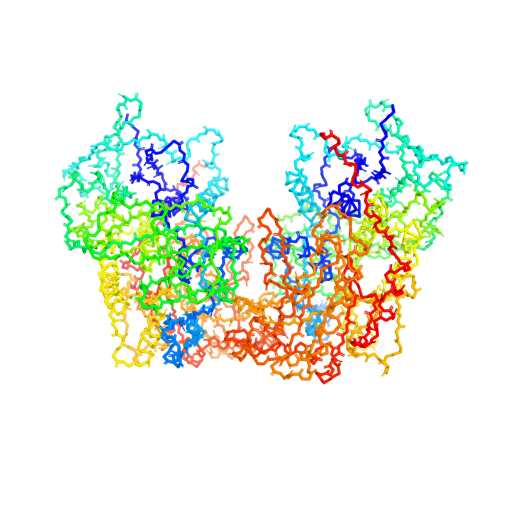 84.5 317 HIS A CA 1
ATOM 2461 C C . HIS A 1 317 ? -10.984 29 10.32 1 84.5 317 HIS A C 1
ATOM 2463 O O . HIS A 1 317 ? -10.625 28.188 9.461 1 84.5 317 HIS A O 1
ATOM 2469 N N . THR A 1 318 ? -10.25 29.922 10.672 1 76.5 318 THR A N 1
ATOM 2470 C CA . THR A 1 318 ? -8.859 30.094 10.242 1 76.5 318 THR A CA 1
ATOM 2471 C C . THR A 1 318 ? -7.902 29.781 11.391 1 76.5 318 THR A C 1
ATOM 2473 O O . THR A 1 318 ? -8.227 30.016 12.555 1 76.5 318 THR A O 1
ATOM 2476 N N . HIS A 1 319 ? -6.828 29.016 11.008 1 68.25 319 HIS A N 1
ATOM 2477 C CA . HIS A 1 319 ? -5.891 28.531 12.016 1 68.25 319 HIS A CA 1
ATOM 2478 C C . HIS A 1 319 ? -4.473 29 11.727 1 68.25 319 HIS A C 1
ATOM 2480 O O . HIS A 1 319 ? -4.203 29.547 10.656 1 68.25 319 HIS A O 1
ATOM 2486 N N . SER A 1 320 ? -3.758 28.828 12.891 1 64.25 320 SER A N 1
ATOM 2487 C CA . SER A 1 320 ? -2.328 29.062 12.711 1 64.25 320 SER A CA 1
ATOM 2488 C C . SER A 1 320 ? -1.673 27.938 11.93 1 64.25 320 SER A C 1
ATOM 2490 O O . SER A 1 320 ? -2.033 26.766 12.086 1 64.25 320 SER A O 1
ATOM 2492 N N . PRO A 1 321 ? -0.793 28.281 10.992 1 59.88 321 PRO A N 1
ATOM 2493 C CA . PRO A 1 321 ? -0.068 27.25 10.242 1 59.88 321 PRO A CA 1
ATOM 2494 C C . PRO A 1 321 ? 0.771 26.344 11.141 1 59.88 321 PRO A C 1
ATOM 2496 O O . PRO A 1 321 ? 1.046 25.203 10.781 1 59.88 321 PRO A O 1
ATOM 2499 N N . LYS A 1 322 ? 1.203 26.766 12.367 1 57 322 LYS A N 1
ATOM 2500 C CA . LYS A 1 322 ? 2.129 26.047 13.242 1 57 322 LYS A CA 1
ATOM 2501 C C . LYS A 1 322 ? 1.544 24.719 13.695 1 57 322 LYS A C 1
ATOM 2503 O O . LYS A 1 322 ? 2.285 23.781 13.984 1 57 322 LYS A O 1
ATOM 2508 N N . ALA A 1 323 ? 0.287 24.781 13.734 1 55.03 323 ALA A N 1
ATOM 2509 C CA . ALA A 1 323 ? -0.261 23.562 14.32 1 55.03 323 ALA A CA 1
ATOM 2510 C C . ALA A 1 323 ? -0.707 22.578 13.242 1 55.03 323 ALA A C 1
ATOM 2512 O O . ALA A 1 323 ? -1.017 21.422 13.539 1 55.03 323 ALA A O 1
ATOM 2513 N N . GLY A 1 324 ? -0.505 22.906 11.969 1 60.16 324 GLY A N 1
ATOM 2514 C CA . GLY A 1 324 ? -0.779 21.984 10.875 1 60.16 324 GLY A CA 1
ATOM 2515 C C . GLY A 1 324 ? -2.186 21.422 10.906 1 60.16 324 GLY A C 1
ATOM 2516 O O . GLY A 1 324 ? -2.428 20.312 10.414 1 60.16 324 GLY A O 1
ATOM 2517 N N . GLN A 1 325 ? -3.092 22.219 11.367 1 70.88 325 GLN A N 1
ATOM 2518 C CA . GLN A 1 325 ? -4.379 21.578 11.617 1 70.88 325 GLN A CA 1
ATOM 2519 C C . GLN A 1 325 ? -5.426 22.031 10.609 1 70.88 325 GLN A C 1
ATOM 2521 O O . GLN A 1 325 ? -6.469 21.391 10.453 1 70.88 325 GLN A O 1
ATOM 2526 N N . GLY A 1 326 ? -5.141 23 9.836 1 80.69 326 GLY A N 1
ATOM 2527 C CA . GLY A 1 326 ? -6.156 23.625 8.992 1 80.69 326 GLY A CA 1
ATOM 2528 C C . GLY A 1 326 ? -6.73 22.656 7.965 1 80.69 326 GLY A C 1
ATOM 2529 O O . GLY A 1 326 ? -7.941 22.422 7.941 1 80.69 326 GLY A O 1
ATOM 2530 N N . MET A 1 327 ? -5.875 22.047 7.246 1 87.75 327 MET A N 1
ATOM 2531 C CA . MET A 1 327 ? -6.328 21.125 6.215 1 87.75 327 MET A CA 1
ATOM 2532 C C . MET A 1 327 ? -7.059 19.938 6.836 1 87.75 327 MET A C 1
ATOM 2534 O O . MET A 1 327 ? -8.102 19.516 6.328 1 87.75 327 MET A O 1
ATOM 2538 N N . ASN A 1 328 ? -6.59 19.453 7.914 1 92.38 328 ASN A N 1
ATOM 2539 C CA . ASN A 1 328 ? -7.16 18.297 8.586 1 92.38 328 ASN A CA 1
ATOM 2540 C C . ASN A 1 328 ? -8.586 18.562 9.062 1 92.38 328 ASN A C 1
ATOM 2542 O O . ASN A 1 328 ? -9.484 17.75 8.828 1 92.38 328 ASN A O 1
ATOM 2546 N N . VAL A 1 329 ? -8.781 19.672 9.633 1 90.06 329 VAL A N 1
ATOM 2547 C CA . VAL A 1 329 ? -10.102 20.016 10.141 1 90.06 329 VAL A CA 1
ATOM 2548 C C . VAL A 1 329 ? -11.031 20.328 8.969 1 90.06 329 VAL A C 1
ATOM 2550 O O . VAL A 1 329 ? -12.203 19.938 8.977 1 90.06 329 VAL A O 1
ATOM 2553 N N . SER A 1 330 ? -10.492 21.062 8.008 1 92.12 330 SER A N 1
ATOM 2554 C CA . SER A 1 330 ? -11.289 21.438 6.848 1 92.12 330 SER A CA 1
ATOM 2555 C C . SER A 1 330 ? -11.82 20.203 6.117 1 92.12 330 SER A C 1
ATOM 2557 O O . SER A 1 330 ? -13.008 20.125 5.801 1 92.12 330 SER A O 1
ATOM 2559 N N . LEU A 1 331 ? -10.977 19.297 5.816 1 95.69 331 LEU A N 1
ATOM 2560 C CA . LEU A 1 331 ? -11.414 18.125 5.078 1 95.69 331 LEU A CA 1
ATOM 2561 C C . LEU A 1 331 ? -12.438 17.312 5.887 1 95.69 331 LEU A C 1
ATOM 2563 O O . LEU A 1 331 ? -13.352 16.719 5.32 1 95.69 331 LEU A O 1
ATOM 2567 N N . GLN A 1 332 ? -12.328 17.297 7.203 1 95.94 332 GLN A N 1
ATOM 2568 C CA . GLN A 1 332 ? -13.273 16.578 8.047 1 95.94 332 GLN A CA 1
ATOM 2569 C C . GLN A 1 332 ? -14.641 17.25 8.031 1 95.94 332 GLN A C 1
ATOM 2571 O O . GLN A 1 332 ? -15.664 16.578 8.234 1 95.94 332 GLN A O 1
ATOM 2576 N N . ASP A 1 333 ? -14.633 18.594 7.84 1 96.69 333 ASP A N 1
ATOM 2577 C CA . ASP A 1 333 ? -15.922 19.266 7.648 1 96.69 333 ASP A CA 1
ATOM 2578 C C . ASP A 1 333 ? -16.656 18.703 6.434 1 96.69 333 ASP A C 1
ATOM 2580 O O . ASP A 1 333 ? -17.828 18.359 6.52 1 96.69 333 ASP A O 1
ATOM 2584 N N . GLY A 1 334 ? -15.898 18.656 5.336 1 97.88 334 GLY A N 1
ATOM 2585 C CA . GLY A 1 334 ? -16.484 18.078 4.137 1 97.88 334 GLY A CA 1
ATOM 2586 C C . GLY A 1 334 ? -16.875 16.625 4.309 1 97.88 334 GLY A C 1
ATOM 2587 O O . GLY A 1 334 ? -17.922 16.203 3.836 1 97.88 334 GLY A O 1
ATOM 2588 N N . TYR A 1 335 ? -16 15.891 5.023 1 98.12 335 TYR A N 1
ATOM 2589 C CA . TYR A 1 335 ? -16.234 14.484 5.312 1 98.12 335 TYR A CA 1
ATOM 2590 C C . TYR A 1 335 ? -17.5 14.289 6.129 1 98.12 335 TYR A C 1
ATOM 2592 O O . TYR A 1 335 ? -18.25 13.32 5.922 1 98.12 335 TYR A O 1
ATOM 2600 N N . ASN A 1 336 ? -17.797 15.211 6.977 1 98.06 336 ASN A N 1
ATOM 2601 C CA . ASN A 1 336 ? -18.969 15.156 7.844 1 98.06 336 ASN A CA 1
ATOM 2602 C C . ASN A 1 336 ? -20.234 15.57 7.102 1 98.06 336 ASN A C 1
ATOM 2604 O O . ASN A 1 336 ? -21.219 14.828 7.082 1 98.06 336 ASN A O 1
ATOM 2608 N N . ILE A 1 337 ? -20.234 16.703 6.418 1 98.44 337 ILE A N 1
ATOM 2609 C CA . ILE A 1 337 ? -21.453 17.25 5.832 1 98.44 337 ILE A CA 1
ATOM 2610 C C . ILE A 1 337 ? -21.812 16.469 4.566 1 98.44 337 ILE A C 1
ATOM 2612 O O . ILE A 1 337 ? -22.984 16.312 4.23 1 98.44 337 ILE A O 1
ATOM 2616 N N . GLY A 1 338 ? -20.797 15.891 3.932 1 98.62 338 GLY A N 1
ATOM 2617 C CA . GLY A 1 338 ? -21.016 15.219 2.664 1 98.62 338 GLY A CA 1
ATOM 2618 C C . GLY A 1 338 ? -21.922 14.008 2.785 1 98.62 338 GLY A C 1
ATOM 2619 O O . GLY A 1 338 ? -22.891 13.867 2.027 1 98.62 338 GLY A O 1
ATOM 2620 N N . TRP A 1 339 ? -21.656 13.125 3.734 1 98.62 339 TRP A N 1
ATOM 2621 C CA . TRP A 1 339 ? -22.469 11.922 3.842 1 98.62 339 TRP A CA 1
ATOM 2622 C C . TRP A 1 339 ? -23.875 12.258 4.336 1 98.62 339 TRP A C 1
ATOM 2624 O O . TRP A 1 339 ? -24.844 11.578 3.98 1 98.62 339 TRP A O 1
ATOM 2634 N N . LYS A 1 340 ? -24.016 13.336 5.125 1 98.56 340 LYS A N 1
ATOM 2635 C CA . LYS A 1 340 ? -25.328 13.758 5.609 1 98.56 340 LYS A CA 1
ATOM 2636 C C . LYS A 1 340 ? -26.203 14.242 4.461 1 98.56 340 LYS A C 1
ATOM 2638 O O . LYS A 1 340 ? -27.359 13.836 4.344 1 98.56 340 LYS A O 1
ATOM 2643 N N . LEU A 1 341 ? -25.609 15.094 3.639 1 98.56 341 LEU A N 1
ATOM 2644 C CA . LEU A 1 341 ? -26.344 15.547 2.457 1 98.56 341 LEU A CA 1
ATOM 2645 C C . LEU A 1 341 ? -26.703 14.375 1.552 1 98.56 341 LEU A C 1
ATOM 2647 O O . LEU A 1 341 ? -27.812 14.305 1.04 1 98.56 341 LEU A O 1
ATOM 2651 N N . GLY A 1 342 ? -25.75 13.453 1.33 1 98.38 342 GLY A N 1
ATOM 2652 C CA . GLY A 1 342 ? -26.016 12.266 0.533 1 98.38 342 GLY A CA 1
ATOM 2653 C C . GLY A 1 342 ? -27.188 11.445 1.059 1 98.38 342 GLY A C 1
ATOM 2654 O O . GLY A 1 342 ? -28.078 11.078 0.3 1 98.38 342 GLY A O 1
ATOM 2655 N N . SER A 1 343 ? -27.219 11.195 2.348 1 98.25 343 SER A N 1
ATOM 2656 C CA . SER A 1 343 ? -28.25 10.398 2.98 1 98.25 343 SER A CA 1
ATOM 2657 C C . SER A 1 343 ? -29.625 11.07 2.854 1 98.25 343 SER A C 1
ATOM 2659 O O . SER A 1 343 ? -30.609 10.414 2.516 1 98.25 343 SER A O 1
ATOM 2661 N N . VAL A 1 344 ? -29.656 12.359 3.049 1 97.88 344 VAL A N 1
ATOM 2662 C CA . VAL A 1 344 ? -30.922 13.102 3.025 1 97.88 344 VAL A CA 1
ATOM 2663 C C . VAL A 1 344 ? -31.438 13.203 1.592 1 97.88 344 VAL A C 1
ATOM 2665 O O . VAL A 1 344 ? -32.625 12.938 1.33 1 97.88 344 VAL A O 1
ATOM 2668 N N . LEU A 1 345 ? -30.594 13.539 0.649 1 97.81 345 LEU A N 1
ATOM 2669 C CA . LEU A 1 345 ? -31.016 13.82 -0.72 1 97.81 345 LEU A CA 1
ATOM 2670 C C . LEU A 1 345 ? -31.375 12.539 -1.461 1 97.81 345 LEU A C 1
ATOM 2672 O O . LEU A 1 345 ? -32.031 12.578 -2.504 1 97.81 345 LEU A O 1
ATOM 2676 N N . THR A 1 346 ? -30.938 11.352 -0.964 1 96.5 346 THR A N 1
ATOM 2677 C CA . THR A 1 346 ? -31.312 10.078 -1.567 1 96.5 346 THR A CA 1
ATOM 2678 C C . THR A 1 346 ? -32.531 9.484 -0.856 1 96.5 346 THR A C 1
ATOM 2680 O O . THR A 1 346 ? -32.969 8.375 -1.18 1 96.5 346 THR A O 1
ATOM 2683 N N . GLY A 1 347 ? -32.969 10.141 0.172 1 96 347 GLY A N 1
ATOM 2684 C CA . GLY A 1 347 ? -34.219 9.734 0.826 1 96 347 GLY A CA 1
ATOM 2685 C C . GLY A 1 347 ? -34 8.727 1.943 1 96 347 GLY A C 1
ATOM 2686 O O . GLY A 1 347 ? -34.938 8.109 2.424 1 96 347 GLY A O 1
ATOM 2687 N N . LEU A 1 348 ? -32.812 8.531 2.406 1 97.12 348 LEU A N 1
ATOM 2688 C CA . LEU A 1 348 ? -32.5 7.555 3.447 1 97.12 348 LEU A CA 1
ATOM 2689 C C . LEU A 1 348 ? -32.75 8.148 4.832 1 97.12 348 LEU A C 1
ATOM 2691 O O . LEU A 1 348 ? -33.062 7.426 5.777 1 97.12 348 LEU A O 1
ATOM 2695 N N . SER A 1 349 ? -32.5 9.453 4.984 1 97.81 349 SER A N 1
ATOM 2696 C CA . SER A 1 349 ? -32.594 10.133 6.273 1 97.81 349 SER A CA 1
ATOM 2697 C C . SER A 1 349 ? -33.406 11.414 6.16 1 97.81 349 SER A C 1
ATOM 2699 O O . SER A 1 349 ? -33.562 11.977 5.074 1 97.81 349 SER A O 1
ATOM 2701 N N . PRO A 1 350 ? -34 11.891 7.238 1 96.38 350 PRO A N 1
ATOM 2702 C CA . PRO A 1 350 ? -34.719 13.164 7.219 1 96.38 350 PRO A CA 1
ATOM 2703 C C . PRO A 1 350 ? -33.812 14.375 7.168 1 96.38 350 PRO A C 1
ATOM 2705 O O . PRO A 1 350 ? -32.625 14.281 7.543 1 96.38 350 PRO A O 1
ATOM 2708 N N . PRO A 1 351 ? -34.25 15.555 6.781 1 95.88 351 PRO A N 1
ATOM 2709 C CA . PRO A 1 351 ? -33.438 16.766 6.676 1 95.88 351 PRO A CA 1
ATOM 2710 C C . PRO A 1 351 ? -32.812 17.188 8.008 1 95.88 351 PRO A C 1
ATOM 2712 O O . PRO A 1 351 ? -31.797 17.859 8.031 1 95.88 351 PRO A O 1
ATOM 2715 N N . SER A 1 352 ? -33.438 16.75 9.133 1 96 352 SER A N 1
ATOM 2716 C CA . SER A 1 352 ? -32.906 17.094 10.453 1 96 352 SER A CA 1
ATOM 2717 C C . SER A 1 352 ? -31.5 16.562 10.648 1 96 352 SER A C 1
ATOM 2719 O O . SER A 1 352 ? -30.75 17.047 11.5 1 96 352 SER A O 1
ATOM 2721 N N . LEU A 1 353 ? -31.141 15.539 9.859 1 97.5 353 LEU A N 1
ATOM 2722 C CA . LEU A 1 353 ? -29.781 14.992 9.93 1 97.5 353 LEU A CA 1
ATOM 2723 C C . LEU A 1 353 ? -28.75 16.047 9.594 1 97.5 353 LEU A C 1
ATOM 2725 O O . LEU A 1 353 ? -27.688 16.125 10.234 1 97.5 353 LEU A O 1
ATOM 2729 N N . ILE A 1 354 ? -29.031 16.938 8.641 1 97.19 354 ILE A N 1
ATOM 2730 C CA . ILE A 1 354 ? -28.078 17.938 8.164 1 97.19 354 ILE A CA 1
ATOM 2731 C C . ILE A 1 354 ? -27.797 18.938 9.281 1 97.19 354 ILE A C 1
ATOM 2733 O O . ILE A 1 354 ? -26.688 19.469 9.383 1 97.19 354 ILE A O 1
ATOM 2737 N N . GLN A 1 355 ? -28.734 19.094 10.203 1 95.94 355 GLN A N 1
ATOM 2738 C CA . GLN A 1 355 ? -28.625 20.078 11.281 1 95.94 355 GLN A CA 1
ATOM 2739 C C . GLN A 1 355 ? -27.594 19.625 12.32 1 95.94 355 GLN A C 1
ATOM 2741 O O . GLN A 1 355 ? -27.172 20.422 13.156 1 95.94 355 GLN A O 1
ATOM 2746 N N . THR A 1 356 ? -27.141 18.406 12.289 1 96.56 356 THR A N 1
ATOM 2747 C CA . THR A 1 356 ? -26.156 17.922 13.242 1 96.56 356 THR A CA 1
ATOM 2748 C C . THR A 1 356 ? -24.75 18.391 12.867 1 96.56 356 THR A C 1
ATOM 2750 O 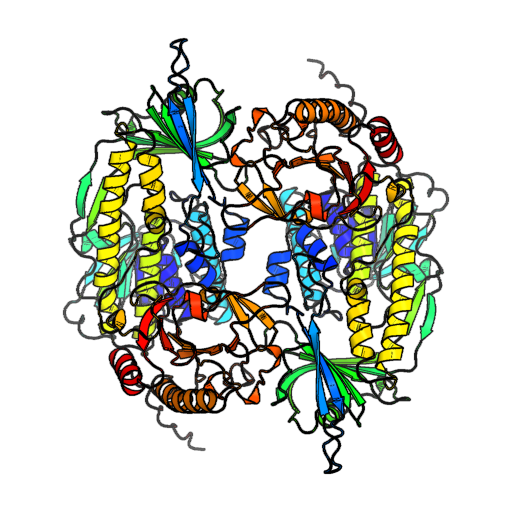O . THR A 1 356 ? -23.812 18.297 13.672 1 96.56 356 THR A O 1
ATOM 2753 N N . TYR A 1 357 ? -24.625 19.016 11.672 1 96.88 357 TYR A N 1
ATOM 2754 C CA . TYR A 1 357 ? -23.328 19.453 11.195 1 96.88 357 TYR A CA 1
ATOM 2755 C C . TYR A 1 357 ? -22.734 20.5 12.125 1 96.88 357 TYR A C 1
ATOM 2757 O O . TYR A 1 357 ? -21.609 20.328 12.625 1 96.88 357 TYR A O 1
ATOM 2765 N N . VAL A 1 358 ? -23.438 21.5 12.453 1 95 358 VAL A N 1
ATOM 2766 C CA . VAL A 1 358 ? -22.891 22.656 13.148 1 95 358 VAL A CA 1
ATOM 2767 C C . VAL A 1 358 ? -22.531 22.281 14.578 1 95 358 VAL A C 1
ATOM 2769 O O . VAL A 1 358 ? -21.391 22.484 15.016 1 95 358 VAL A O 1
ATOM 2772 N N . PRO A 1 359 ? -23.391 21.609 15.32 1 93.38 359 PRO A N 1
ATOM 2773 C CA . PRO A 1 359 ? -22.984 21.266 16.688 1 93.38 359 PRO A CA 1
ATOM 2774 C C . PRO A 1 359 ? -21.781 20.328 16.734 1 93.38 359 PRO A C 1
ATOM 2776 O O . PRO A 1 359 ? -21 20.375 17.688 1 93.38 359 PRO A O 1
ATOM 2779 N N . GLU A 1 360 ? -21.594 19.547 15.742 1 94.5 360 GLU A N 1
ATOM 2780 C CA . GLU A 1 360 ? -20.484 18.609 15.734 1 94.5 360 GLU A CA 1
ATOM 2781 C C . GLU A 1 360 ? -19.172 19.312 15.352 1 94.5 360 GLU A C 1
ATOM 2783 O O . GLU A 1 360 ? -18.141 19.078 15.969 1 94.5 360 GLU A O 1
ATOM 2788 N N . ARG A 1 361 ? -19.234 20.266 14.43 1 92.94 361 ARG A N 1
ATOM 2789 C CA . ARG A 1 361 ? -18 20.766 13.852 1 92.94 361 ARG A CA 1
ATOM 2790 C C . ARG A 1 361 ? -17.578 22.078 14.523 1 92.94 361 ARG A C 1
ATOM 2792 O O . ARG A 1 361 ? -16.391 22.406 14.562 1 92.94 361 ARG A O 1
ATOM 2799 N N . ILE A 1 362 ? -18.516 22.781 15.117 1 87.5 362 ILE A N 1
ATOM 2800 C CA . ILE A 1 362 ? -18.188 24.047 15.758 1 87.5 362 ILE A CA 1
ATOM 2801 C C . ILE A 1 362 ? -17.328 23.797 17 1 87.5 362 ILE A C 1
ATOM 2803 O O . ILE A 1 362 ? -16.391 24.547 17.266 1 87.5 362 ILE A O 1
ATOM 2807 N N . LYS A 1 363 ? -17.672 22.828 17.719 1 82.25 363 LYS A N 1
ATOM 2808 C CA . LYS A 1 363 ? -16.891 22.484 18.922 1 82.25 363 LYS A CA 1
ATOM 2809 C C . LYS A 1 363 ? -15.461 22.094 18.547 1 82.25 363 LYS A C 1
ATOM 2811 O O . LYS A 1 363 ? -14.516 22.484 19.234 1 82.25 363 LYS A O 1
ATOM 2816 N N . THR A 1 364 ? -15.336 21.344 17.578 1 81.75 364 THR A N 1
ATOM 2817 C CA . THR A 1 364 ? -14.023 20.906 17.125 1 81.75 364 THR A CA 1
ATOM 2818 C C . THR A 1 364 ? -13.164 22.094 16.719 1 81.75 364 THR A C 1
ATOM 2820 O O . THR 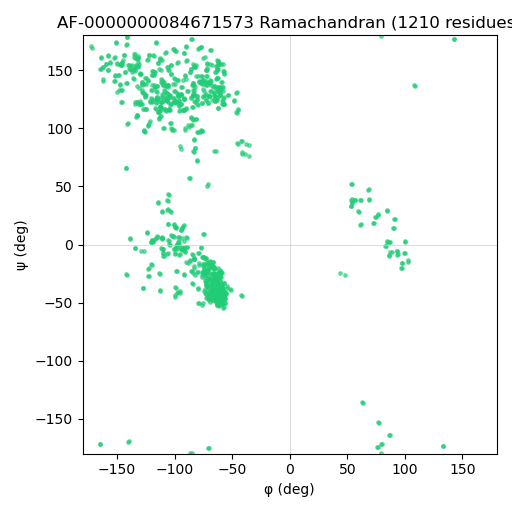A 1 364 ? -11.977 22.141 17.047 1 81.75 364 THR A O 1
ATOM 2823 N N . ALA A 1 365 ? -13.75 23.031 16.062 1 78.44 365 ALA A N 1
ATOM 2824 C CA . ALA A 1 365 ? -13.039 24.234 15.656 1 78.44 365 ALA A CA 1
ATOM 2825 C C . ALA A 1 365 ? -12.586 25.047 16.875 1 78.44 365 ALA A C 1
ATOM 2827 O O . ALA A 1 365 ? -11.461 25.547 16.906 1 78.44 365 ALA A O 1
ATOM 2828 N N . GLY A 1 366 ? -13.445 25.125 17.812 1 75.62 366 GLY A N 1
ATOM 2829 C CA . GLY A 1 366 ? -13.109 25.844 19.031 1 75.62 366 GLY A CA 1
ATOM 2830 C C . GLY A 1 366 ? -11.969 25.203 19.797 1 75.62 366 GLY A C 1
ATOM 2831 O O . GLY A 1 366 ? -11.07 25.891 20.281 1 75.62 366 GLY A O 1
ATOM 2832 N N . ASP A 1 367 ? -12 23.938 19.922 1 76.56 367 ASP A N 1
ATOM 2833 C CA . ASP A 1 367 ? -10.953 23.188 20.609 1 76.56 367 ASP A CA 1
ATOM 2834 C C . ASP A 1 367 ? -9.602 23.375 19.922 1 76.56 367 ASP A C 1
ATOM 2836 O O . ASP A 1 367 ? -8.57 23.484 20.578 1 76.56 367 ASP A O 1
ATOM 2840 N N . LEU A 1 368 ? -9.609 23.484 18.703 1 74.5 368 LEU A N 1
ATOM 2841 C CA . LEU A 1 368 ? -8.391 23.672 17.922 1 74.5 368 LEU A CA 1
ATOM 2842 C C . LEU A 1 368 ? -7.789 25.047 18.172 1 74.5 368 LEU A C 1
ATOM 2844 O O . LEU A 1 368 ? -6.574 25.172 18.328 1 74.5 368 LEU A O 1
ATOM 2848 N N . ILE A 1 369 ? -8.648 26 18.188 1 73.5 369 ILE A N 1
ATOM 2849 C CA . ILE A 1 369 ? -8.188 27.359 18.422 1 73.5 369 ILE A CA 1
ATOM 2850 C C . ILE A 1 369 ? -7.559 27.469 19.797 1 73.5 369 ILE A C 1
ATOM 2852 O O . ILE A 1 369 ? -6.488 28.062 19.969 1 73.5 369 ILE A O 1
ATOM 2856 N N . ALA A 1 370 ? -8.18 26.828 20.734 1 73.75 370 ALA A N 1
ATOM 2857 C CA . ALA A 1 370 ? -7.66 26.859 22.109 1 73.75 370 ALA A CA 1
ATOM 2858 C C . ALA A 1 370 ? -6.312 26.141 22.203 1 73.75 370 ALA A C 1
ATOM 2860 O O . ALA A 1 370 ? -5.387 26.641 22.859 1 73.75 370 ALA A O 1
ATOM 2861 N N . PHE A 1 371 ? -6.184 25.109 21.531 1 73.25 371 PHE A N 1
ATOM 2862 C CA . PHE A 1 371 ? -4.945 24.328 21.516 1 73.25 371 PHE A CA 1
ATOM 2863 C C . PHE A 1 371 ? -3.828 25.109 20.828 1 73.25 371 PHE A C 1
ATOM 2865 O O . PHE A 1 371 ? -2.707 25.188 21.344 1 73.25 371 PHE A O 1
ATOM 2872 N N . ASP A 1 372 ? -4.152 25.656 19.75 1 71.94 372 ASP A N 1
ATOM 2873 C CA . ASP A 1 372 ? -3.168 26.422 18.984 1 71.94 372 ASP A CA 1
ATOM 2874 C C . ASP A 1 372 ? -2.627 27.594 19.797 1 71.94 372 ASP A C 1
ATOM 2876 O O . ASP A 1 372 ? -1.431 27.891 19.75 1 71.94 372 ASP A O 1
ATOM 2880 N N . LYS A 1 373 ? -3.471 28.188 20.516 1 72.44 373 LYS A N 1
ATOM 2881 C CA . LYS A 1 373 ? -3.066 29.312 21.359 1 72.44 373 LYS A CA 1
ATOM 2882 C C . LYS A 1 373 ? -2.104 28.859 22.453 1 72.44 373 LYS A C 1
ATOM 2884 O O . LYS A 1 373 ? -1.057 29.484 22.656 1 72.44 373 LYS A O 1
ATOM 2889 N N . GLU A 1 374 ? -2.457 27.812 23.031 1 73.56 374 GLU A N 1
ATOM 2890 C CA . GLU A 1 374 ? -1.628 27.281 24.109 1 73.56 374 GLU A CA 1
ATOM 2891 C C . GLU A 1 374 ? -0.278 26.812 23.578 1 73.56 374 GLU A C 1
ATOM 2893 O O . GLU A 1 374 ? 0.762 27.078 24.188 1 73.56 374 GLU A O 1
ATOM 2898 N N . PHE A 1 375 ? -0.271 26.156 22.547 1 72.81 375 PHE A N 1
ATOM 2899 C CA . PHE A 1 375 ? 0.936 25.625 21.938 1 72.81 375 PHE A CA 1
ATOM 2900 C C . PHE A 1 375 ? 1.876 26.734 21.516 1 72.81 375 PHE A C 1
ATOM 2902 O O . PHE A 1 375 ? 3.078 26.688 21.781 1 72.81 375 PHE A O 1
ATOM 2909 N N . THR A 1 376 ? 1.323 27.719 20.938 1 71.25 376 THR A N 1
ATOM 2910 C CA . THR A 1 376 ? 2.115 28.844 20.469 1 71.25 376 THR A CA 1
ATOM 2911 C C . THR A 1 376 ? 2.736 29.594 21.641 1 71.25 376 THR A C 1
ATOM 2913 O O . THR A 1 376 ? 3.9 30 21.578 1 71.25 376 THR A O 1
ATOM 2916 N N . GLU A 1 377 ? 1.994 29.719 22.609 1 73.56 377 GLU A N 1
ATOM 2917 C CA . GLU A 1 377 ? 2.496 30.391 23.797 1 73.56 377 GLU A CA 1
ATOM 2918 C C . GLU A 1 377 ? 3.652 29.625 24.438 1 73.56 377 GLU A C 1
ATOM 2920 O O . GLU A 1 377 ? 4.664 30.219 24.812 1 73.56 377 GLU A O 1
ATOM 2925 N N . LEU A 1 378 ? 3.455 28.359 24.422 1 74.94 378 LEU A N 1
ATOM 2926 C CA . LEU A 1 378 ? 4.477 27.516 25.047 1 74.94 378 LEU A CA 1
ATOM 2927 C C . LEU A 1 378 ? 5.738 27.469 24.188 1 74.94 378 LEU A C 1
ATOM 2929 O O . LEU A 1 378 ? 6.852 27.406 24.719 1 74.94 378 LEU A O 1
ATOM 2933 N N . PHE A 1 379 ? 5.559 27.547 23 1 71.88 379 PHE A N 1
ATOM 2934 C CA . PHE A 1 379 ? 6.684 27.5 22.078 1 71.88 379 PHE A CA 1
ATOM 2935 C C . PHE A 1 379 ? 7.484 28.797 22.141 1 71.88 379 PHE A C 1
ATOM 2937 O O . PHE A 1 379 ? 8.703 28.781 21.984 1 71.88 379 PHE A O 1
ATOM 2944 N N . ASN A 1 380 ? 6.809 29.875 22.406 1 70 380 ASN A N 1
ATOM 2945 C CA . ASN A 1 380 ? 7.414 31.188 22.312 1 70 380 ASN A CA 1
ATOM 2946 C C . ASN A 1 380 ? 8.047 31.625 23.625 1 70 380 ASN A C 1
ATOM 2948 O O . ASN A 1 380 ? 8.875 32.531 23.656 1 70 380 ASN A O 1
ATOM 2952 N N . ARG A 1 381 ? 7.641 30.875 24.641 1 70.44 381 ARG A N 1
ATOM 2953 C CA . ARG A 1 381 ? 8.164 31.297 25.938 1 70.44 381 ARG A CA 1
ATOM 2954 C C . ARG A 1 381 ? 9.297 30.391 26.391 1 70.44 381 ARG A C 1
ATOM 2956 O O . ARG A 1 381 ? 9.445 29.281 25.891 1 70.44 381 ARG A O 1
ATOM 2963 N N . LYS A 1 382 ? 10.094 30.953 27.188 1 68.81 382 LYS A N 1
ATOM 2964 C CA . LYS A 1 382 ? 11.109 30.141 27.844 1 68.81 382 LYS A CA 1
ATOM 2965 C C . LYS A 1 382 ? 10.461 29.078 28.734 1 68.81 382 LYS A C 1
ATOM 2967 O O . LYS A 1 382 ? 9.484 29.344 29.422 1 68.81 382 LYS A O 1
ATOM 2972 N N . GLU A 1 383 ? 10.992 27.969 28.609 1 76.88 383 GLU A N 1
ATOM 2973 C CA . GLU A 1 383 ? 10.469 26.859 29.406 1 76.88 383 GLU A CA 1
ATOM 2974 C C . GLU A 1 383 ? 10.633 27.156 30.906 1 76.88 383 GLU A C 1
ATOM 2976 O O . GLU A 1 383 ? 11.656 27.703 31.328 1 76.88 383 GLU A O 1
ATOM 2981 N N . ASN A 1 384 ? 9.617 26.891 31.641 1 75.19 384 ASN A N 1
ATOM 2982 C CA . ASN A 1 384 ? 9.695 27.031 33.094 1 75.19 384 ASN A CA 1
ATOM 2983 C C . ASN A 1 384 ? 10.648 26 33.719 1 75.19 384 ASN A C 1
ATOM 2985 O O . ASN A 1 384 ? 11.25 26.25 34.75 1 75.19 384 ASN A O 1
ATOM 2989 N N . TYR A 1 385 ? 10.742 24.891 33.156 1 76.25 385 TYR A N 1
ATOM 2990 C CA . TYR A 1 385 ? 11.688 23.844 33.469 1 76.25 385 TYR A CA 1
ATOM 2991 C C . TYR A 1 385 ? 12.109 23.062 32.25 1 76.25 385 TYR A C 1
ATOM 2993 O O . TYR A 1 385 ? 11.414 23.078 31.219 1 76.25 385 TYR A O 1
ATOM 3001 N N . GLU A 1 386 ? 13.219 22.562 32.438 1 73.69 386 GLU A N 1
ATOM 3002 C CA . GLU A 1 386 ? 13.758 21.828 31.297 1 73.69 386 GLU A CA 1
ATOM 3003 C C . GLU A 1 386 ? 12.828 20.703 30.875 1 73.69 386 GLU A C 1
ATOM 3005 O O . GLU A 1 386 ? 12.461 19.844 31.688 1 73.69 386 GLU A O 1
ATOM 3010 N N . GLY A 1 387 ? 12.383 20.734 29.672 1 76.81 387 GLY A N 1
ATOM 3011 C CA . GLY A 1 387 ? 11.562 19.641 29.156 1 76.81 387 GLY A CA 1
ATOM 3012 C C . GLY A 1 387 ? 10.078 19.953 29.156 1 76.81 387 GLY A C 1
ATOM 3013 O O . GLY A 1 387 ? 9.258 19.125 28.781 1 76.81 387 GLY A O 1
ATOM 3014 N N . GLU A 1 388 ? 9.766 21.156 29.562 1 79 388 GLU A N 1
ATOM 3015 C CA . GLU A 1 388 ? 8.359 21.531 29.672 1 79 388 GLU A CA 1
ATOM 3016 C C . GLU A 1 388 ? 7.641 21.406 28.328 1 79 388 GLU A C 1
ATOM 3018 O O . GLU A 1 388 ? 6.57 20.797 28.25 1 79 388 GLU A O 1
ATOM 3023 N N . PHE A 1 389 ? 8.242 21.875 27.391 1 77.44 389 PHE A N 1
ATOM 3024 C CA . PHE A 1 389 ? 7.613 21.844 26.078 1 77.44 389 PHE A CA 1
ATOM 3025 C C . PHE A 1 389 ? 7.504 20.422 25.562 1 77.44 389 PHE A C 1
ATOM 3027 O O . PHE A 1 389 ? 6.473 20.031 25.016 1 77.44 389 PHE A O 1
ATOM 3034 N N . ALA A 1 390 ? 8.523 19.75 25.734 1 75.56 390 ALA A N 1
ATOM 3035 C CA . ALA A 1 390 ? 8.516 18.344 25.312 1 75.56 390 ALA A CA 1
ATOM 3036 C C . ALA A 1 390 ? 7.395 17.578 26 1 75.56 390 ALA A C 1
ATOM 3038 O O . ALA A 1 390 ? 6.703 16.766 25.375 1 75.56 390 ALA A O 1
ATOM 3039 N N . GLU A 1 391 ? 7.254 17.844 27.219 1 77.06 391 GLU A N 1
ATOM 3040 C CA . GLU A 1 391 ? 6.199 17.172 27.984 1 77.06 391 GLU A CA 1
ATOM 3041 C C . GLU A 1 391 ? 4.82 17.562 27.453 1 77.06 391 GLU A C 1
ATOM 3043 O O . GLU A 1 391 ? 3.943 16.703 27.312 1 77.06 391 GLU A O 1
ATOM 3048 N N . TYR A 1 392 ? 4.73 18.797 27.203 1 77.19 392 TYR A N 1
ATOM 3049 C CA . TYR A 1 392 ? 3.461 19.297 26.672 1 77.19 392 TYR A CA 1
ATOM 3050 C C . TYR A 1 392 ? 3.162 18.672 25.312 1 77.19 392 TYR A C 1
ATOM 3052 O O . TYR A 1 392 ? 2.023 18.297 25.031 1 77.19 392 TYR A O 1
ATOM 3060 N N . PHE A 1 393 ? 4.129 18.562 24.594 1 74 393 PHE A N 1
ATOM 3061 C CA . PHE A 1 393 ? 3.992 17.984 23.25 1 74 393 PHE A CA 1
ATOM 3062 C C . PHE A 1 393 ? 3.504 16.547 23.328 1 74 393 PHE A C 1
ATOM 3064 O O . PHE A 1 393 ? 2.574 16.156 22.625 1 74 393 PHE A O 1
ATOM 3071 N N . VAL A 1 394 ? 4.051 15.828 24.141 1 71.38 394 VAL A N 1
ATOM 3072 C CA . VAL A 1 394 ? 3.695 14.43 24.312 1 71.38 394 VAL A CA 1
ATOM 3073 C C . VAL A 1 394 ? 2.254 14.32 24.812 1 71.38 394 VAL A C 1
ATOM 3075 O O . VAL A 1 394 ? 1.485 13.484 24.312 1 71.38 394 VAL A O 1
ATOM 3078 N N . LYS A 1 395 ? 1.919 15.234 25.672 1 71.12 395 LYS A N 1
ATOM 3079 C CA . LYS A 1 395 ? 0.574 15.227 26.234 1 71.12 395 LYS A CA 1
ATOM 3080 C C . LYS A 1 395 ? -0.468 15.594 25.188 1 71.12 395 LYS A C 1
ATOM 3082 O O . LYS A 1 395 ? -1.603 15.117 25.234 1 71.12 395 LYS A O 1
ATOM 3087 N N . SER A 1 396 ? 0.038 16.312 24.234 1 76.06 396 SER A N 1
ATOM 3088 C CA . SER A 1 396 ? -0.873 16.812 23.203 1 76.06 396 SER A CA 1
ATOM 3089 C C . SER A 1 396 ? -0.907 15.875 22 1 76.06 396 SER A C 1
ATOM 3091 O O . SER A 1 396 ? -1.471 16.219 20.969 1 76.06 396 SER A O 1
ATOM 3093 N N . GLY A 1 397 ? -0.36 14.742 22.234 1 75.44 397 GLY A N 1
ATOM 3094 C CA . GLY A 1 397 ? -0.205 13.812 21.125 1 75.44 397 GLY A CA 1
ATOM 3095 C C . GLY A 1 397 ? -1.526 13.398 20.5 1 75.44 397 GLY A C 1
ATOM 3096 O O . GLY A 1 397 ? -1.648 13.32 19.281 1 75.44 397 GLY A O 1
ATOM 3097 N N . ARG A 1 398 ? -2.51 13.242 21.281 1 75.94 398 ARG A N 1
ATOM 3098 C CA . ARG A 1 398 ? -3.811 12.82 20.781 1 75.94 398 ARG A CA 1
ATOM 3099 C C . ARG A 1 398 ? -4.477 13.938 19.984 1 75.94 398 ARG A C 1
ATOM 3101 O O . ARG A 1 398 ? -5.18 13.68 19 1 75.94 398 ARG A O 1
ATOM 3108 N N . TYR A 1 399 ? -4.246 15.07 20.453 1 75.88 399 TYR A N 1
ATOM 3109 C CA . TYR A 1 399 ? -4.785 16.219 19.734 1 75.88 399 TYR A CA 1
ATOM 3110 C C . TYR A 1 399 ? -4.117 16.375 18.359 1 75.88 399 TYR A C 1
ATOM 3112 O O . TYR A 1 399 ? -4.797 16.531 17.344 1 75.88 399 TYR A O 1
ATOM 3120 N N . THR A 1 400 ? -2.85 16.219 18.391 1 77.69 400 THR A N 1
ATOM 3121 C CA . THR A 1 400 ? -2.096 16.406 17.156 1 77.69 400 THR A CA 1
ATOM 3122 C C . THR A 1 400 ? -2.369 15.258 16.172 1 77.69 400 THR A C 1
ATOM 3124 O O . THR A 1 400 ? -2.25 15.43 14.961 1 77.69 400 THR A O 1
ATOM 3127 N N . ALA A 1 401 ? -2.805 14.188 16.734 1 82.56 401 ALA A N 1
ATOM 3128 C CA . ALA A 1 401 ? -3.121 13.031 15.906 1 82.56 401 ALA A CA 1
ATOM 3129 C C . ALA A 1 401 ? -4.551 13.109 15.383 1 82.56 401 ALA A C 1
ATOM 3131 O O . ALA A 1 401 ? -4.945 12.32 14.516 1 82.56 401 ALA A O 1
ATOM 3132 N N . GLY A 1 402 ? -5.391 13.961 15.906 1 82.56 402 GLY A N 1
ATOM 3133 C CA . GLY A 1 402 ? -6.738 14.18 15.406 1 82.56 402 GLY A CA 1
ATOM 3134 C C . GLY A 1 402 ? -7.77 13.289 16.078 1 82.56 402 GLY A C 1
ATOM 3135 O O . GLY A 1 402 ? -8.836 13.031 15.516 1 82.56 402 GLY A O 1
ATOM 3136 N N . PHE A 1 403 ? -7.469 12.789 17.25 1 84.25 403 PHE A N 1
ATOM 3137 C CA . PHE A 1 403 ? -8.359 11.805 17.844 1 84.25 403 PHE A CA 1
ATOM 3138 C C . PHE A 1 403 ? -9.078 12.383 19.062 1 84.25 403 PHE A C 1
ATOM 3140 O O . PHE A 1 403 ? -9.492 11.648 19.953 1 84.25 403 PHE A O 1
ATOM 3147 N N . THR A 1 404 ? -9.312 13.68 19.109 1 82.75 404 THR A N 1
ATOM 3148 C CA . THR A 1 404 ? -9.906 14.258 20.312 1 82.75 404 THR A CA 1
ATOM 3149 C C . THR A 1 404 ? -11.336 14.711 20.062 1 82.75 404 THR A C 1
ATOM 3151 O O . THR A 1 404 ? -12.062 15.062 20.984 1 82.75 404 THR A O 1
ATOM 3154 N N . ALA A 1 405 ? -11.75 14.656 18.844 1 88.44 405 ALA A N 1
ATOM 3155 C CA . ALA A 1 405 ? -13.125 15.055 18.547 1 88.44 405 ALA A CA 1
ATOM 3156 C C . ALA A 1 405 ? -14.125 14.109 19.188 1 88.44 405 ALA A C 1
ATOM 3158 O O . ALA A 1 405 ? -14.008 12.891 19.062 1 88.44 405 ALA A O 1
ATOM 3159 N N . LYS A 1 406 ? -15.062 14.656 19.906 1 92.69 406 LYS A N 1
ATOM 3160 C CA . LYS A 1 406 ? -16.172 13.922 20.516 1 92.69 406 LYS A CA 1
ATOM 3161 C C . LYS A 1 406 ? -17.5 14.633 20.266 1 92.69 406 LYS A C 1
ATOM 3163 O O . LYS A 1 406 ? -17.734 15.711 20.812 1 92.69 406 LYS A O 1
ATOM 3168 N N . TYR A 1 407 ? -18.297 14.031 19.453 1 94.62 407 TYR A N 1
ATOM 3169 C CA . TYR A 1 407 ? -19.594 14.617 19.156 1 94.62 407 TYR A CA 1
ATOM 3170 C C . TYR A 1 407 ? -20.562 14.406 20.328 1 94.62 407 TYR A C 1
ATOM 3172 O O . TYR A 1 407 ? -20.578 13.344 20.953 1 94.62 407 TYR A O 1
ATOM 3180 N N . ARG A 1 408 ? -21.328 15.383 20.562 1 92.81 408 ARG A N 1
ATOM 3181 C CA . ARG A 1 408 ? -22.281 15.344 21.656 1 92.81 408 ARG A CA 1
ATOM 3182 C C . ARG A 1 408 ? -23.578 14.656 21.234 1 92.81 408 ARG A C 1
ATOM 3184 O O . ARG A 1 408 ? -23.703 14.227 20.078 1 92.81 408 ARG A O 1
ATOM 3191 N N . ASP A 1 409 ? -24.453 14.547 22.219 1 94.12 409 ASP A N 1
ATOM 3192 C CA . ASP A 1 409 ? -25.703 13.82 22.016 1 94.12 409 ASP A CA 1
ATOM 3193 C C . ASP A 1 409 ? -26.578 14.523 20.969 1 94.12 409 ASP A C 1
ATOM 3195 O O . ASP A 1 409 ? -26.797 15.727 21.047 1 94.12 409 ASP A O 1
ATOM 3199 N N . THR A 1 410 ? -26.922 13.828 19.984 1 94.31 410 THR A N 1
ATOM 3200 C CA . THR A 1 410 ? -27.859 14.203 18.938 1 94.31 410 THR A CA 1
ATOM 3201 C C . THR A 1 410 ? -28.734 13.016 18.547 1 94.31 410 THR A C 1
ATOM 3203 O O . THR A 1 410 ? -28.75 12 19.234 1 94.31 410 THR A O 1
ATOM 3206 N N . MET A 1 411 ? -29.469 13.203 17.453 1 94.06 411 MET A N 1
ATOM 3207 C CA . MET A 1 411 ? -30.312 12.125 16.938 1 94.06 411 MET A CA 1
ATOM 3208 C C . MET A 1 411 ? -29.453 10.961 16.438 1 94.06 411 MET A C 1
ATOM 3210 O O . MET A 1 411 ? -29.938 9.836 16.344 1 94.06 411 MET A O 1
ATOM 3214 N N . ILE A 1 412 ? -28.172 11.219 16.141 1 96.75 412 ILE A N 1
ATOM 3215 C CA . ILE A 1 412 ? -27.344 10.148 15.586 1 96.75 412 ILE A CA 1
ATOM 3216 C C . ILE A 1 412 ? -26.203 9.828 16.547 1 96.75 412 ILE A C 1
ATOM 3218 O O . ILE A 1 412 ? -25.266 9.102 16.203 1 96.75 412 ILE A O 1
ATOM 3222 N N . THR A 1 413 ? -26.141 10.414 17.719 1 96.69 413 THR A N 1
ATOM 3223 C CA . THR A 1 413 ? -25.188 10.125 18.781 1 96.69 413 THR A CA 1
ATOM 3224 C C . THR A 1 413 ? -25.906 9.977 20.125 1 96.69 413 THR A C 1
ATOM 3226 O O . THR A 1 413 ? -26.453 10.953 20.656 1 96.69 413 THR A O 1
ATOM 3229 N N . GLN A 1 414 ? -25.922 8.789 20.625 1 95.81 414 GLN A N 1
ATOM 3230 C CA . GLN A 1 414 ? -26.625 8.492 21.875 1 95.81 414 GLN A CA 1
ATOM 3231 C C . GLN A 1 414 ? -25.703 7.82 22.875 1 95.81 414 GLN A C 1
ATOM 3233 O O . GLN A 1 414 ? -25.578 6.594 22.891 1 95.81 414 GLN A O 1
ATOM 3238 N N . ALA A 1 415 ? -25.188 8.641 23.734 1 91.06 415 ALA A N 1
ATOM 3239 C CA . ALA A 1 415 ? -24.219 8.141 24.703 1 91.06 415 ALA A CA 1
ATOM 3240 C C . ALA A 1 415 ? -24.906 7.441 25.859 1 91.06 415 ALA A C 1
ATOM 3242 O O . ALA A 1 415 ? -26.062 7.742 26.172 1 91.06 415 ALA A O 1
ATOM 3243 N N . VAL A 1 416 ? -24.266 6.457 26.312 1 85.38 416 VAL A N 1
ATOM 3244 C CA . VAL A 1 416 ? -24.672 5.785 27.547 1 85.38 416 VAL A CA 1
ATOM 3245 C C . VAL A 1 416 ? -23.609 6.023 28.625 1 85.38 416 VAL A C 1
ATOM 3247 O O . VAL A 1 416 ? -22.469 6.375 28.328 1 85.38 416 VAL A O 1
ATOM 3250 N N . GLU A 1 417 ? -24.047 5.836 29.844 1 84.75 417 GLU A N 1
ATOM 3251 C CA . GLU A 1 417 ? -23.062 5.961 30.922 1 84.75 417 GLU A CA 1
ATOM 3252 C C . GLU A 1 417 ? -21.953 4.926 30.781 1 84.75 417 GLU A C 1
ATOM 3254 O O . GLU A 1 417 ? -22.203 3.764 30.469 1 84.75 417 GLU A O 1
ATOM 3259 N N . PRO A 1 418 ? -20.781 5.445 30.953 1 82.44 418 PRO A N 1
ATOM 3260 C CA . PRO A 1 418 ? -19.641 4.562 30.75 1 82.44 418 PRO A CA 1
ATOM 3261 C C . PRO A 1 418 ? -19.75 3.262 31.547 1 82.44 418 PRO A C 1
ATOM 3263 O O . PRO A 1 418 ? -19.375 2.195 31.047 1 82.44 418 PRO A O 1
ATOM 3266 N N . GLN A 1 419 ? -20.234 3.34 32.719 1 82 419 GLN A N 1
ATOM 3267 C CA . GLN A 1 419 ? -20.328 2.164 33.562 1 82 419 GLN A CA 1
ATOM 3268 C C . GLN A 1 419 ? -21.359 1.171 33.031 1 82 419 GLN A C 1
ATOM 3270 O O . GLN A 1 419 ? -21.281 -0.024 33.344 1 82 419 GLN A O 1
ATOM 3275 N N . GLU A 1 420 ? -22.156 1.652 32.219 1 86.19 420 GLU A N 1
ATOM 3276 C CA . GLU A 1 420 ? -23.25 0.824 31.703 1 86.19 420 GLU A CA 1
ATOM 3277 C C . GLU A 1 420 ? -22.984 0.36 30.281 1 86.19 420 GLU A C 1
ATOM 3279 O O . GLU A 1 420 ? -23.75 -0.423 29.719 1 86.19 420 GLU A O 1
ATOM 3284 N N . SER A 1 421 ? -21.891 0.779 29.812 1 89.56 421 SER A N 1
ATOM 3285 C CA . SER A 1 421 ? -21.609 0.474 28.406 1 89.56 421 SER A CA 1
ATOM 3286 C C . SER A 1 421 ? -21.219 -0.988 28.234 1 89.56 421 SER A C 1
ATOM 3288 O O . SER A 1 421 ? -20.469 -1.536 29.031 1 89.56 421 SER A O 1
ATOM 3290 N N . ALA A 1 422 ? -21.703 -1.647 27.203 1 92.19 422 ALA A N 1
ATOM 3291 C CA . ALA A 1 422 ? -21.359 -3.023 26.859 1 92.19 422 ALA A CA 1
ATOM 3292 C C . ALA A 1 422 ? -19.969 -3.096 26.234 1 92.19 422 ALA A C 1
ATOM 3294 O O . ALA A 1 422 ? -19.391 -4.18 26.109 1 92.19 422 ALA A O 1
ATOM 3295 N N . ALA A 1 423 ? -19.453 -2.033 25.797 1 95.62 423 ALA A N 1
ATOM 3296 C CA . ALA A 1 423 ? -18.094 -1.862 25.297 1 95.62 423 ALA A CA 1
ATOM 3297 C C . ALA A 1 423 ? -17.375 -0.716 26.016 1 95.62 423 ALA A C 1
ATOM 3299 O O . ALA A 1 423 ? -17.422 0.428 25.547 1 95.62 423 ALA A O 1
ATOM 3300 N N . LYS A 1 424 ? -16.625 -0.949 26.953 1 94.06 424 LYS A N 1
ATOM 3301 C CA . LYS A 1 424 ? -16.172 0.032 27.938 1 94.06 424 LYS A CA 1
ATOM 3302 C C . LYS A 1 424 ? -15.031 0.878 27.391 1 94.06 424 LYS A C 1
ATOM 3304 O O . LYS A 1 424 ? -14.766 1.977 27.875 1 94.06 424 LYS A O 1
ATOM 3309 N N . ALA A 1 425 ? -14.336 0.331 26.406 1 93.25 425 ALA A N 1
ATOM 3310 C CA . ALA A 1 425 ? -13.203 1.067 25.859 1 93.25 425 ALA A CA 1
ATOM 3311 C C . ALA A 1 425 ? -13.594 1.832 24.594 1 93.25 425 ALA A C 1
ATOM 3313 O O . ALA A 1 425 ? -12.727 2.379 23.906 1 93.25 425 ALA A O 1
ATOM 3314 N N . VAL A 1 426 ? -14.859 1.815 24.297 1 94.31 426 VAL A N 1
ATOM 3315 C CA . VAL A 1 426 ? -15.414 2.539 23.156 1 94.31 426 VAL A CA 1
ATOM 3316 C C . VAL A 1 426 ? -16.188 3.76 23.641 1 94.31 426 VAL A C 1
ATOM 3318 O O . VAL A 1 426 ? -17.062 3.641 24.5 1 94.31 426 VAL A O 1
ATOM 3321 N N . THR A 1 427 ? -15.836 4.918 23.125 1 94.62 427 THR A N 1
ATOM 3322 C CA . THR A 1 427 ? -16.516 6.145 23.531 1 94.62 427 THR A CA 1
ATOM 3323 C C . THR A 1 427 ? -17.469 6.617 22.453 1 94.62 427 THR A C 1
ATOM 3325 O O . THR A 1 427 ? -17.047 6.973 21.359 1 94.62 427 THR A O 1
ATOM 3328 N N . VAL A 1 428 ? -18.75 6.641 22.766 1 96.88 428 VAL A N 1
ATOM 3329 C CA . VAL A 1 428 ? -19.766 7.141 21.844 1 96.88 428 VAL A CA 1
ATOM 3330 C C . VAL A 1 428 ? -19.453 8.586 21.469 1 96.88 428 VAL A C 1
ATOM 3332 O O . VAL A 1 428 ? -19.094 9.391 22.328 1 96.88 428 VAL A O 1
ATOM 3335 N N . GLY A 1 429 ? -19.562 8.906 20.219 1 96.19 429 GLY A N 1
ATOM 3336 C CA . GLY A 1 429 ? -19.25 10.234 19.719 1 96.19 429 GLY A CA 1
ATOM 3337 C C . GLY A 1 429 ? -17.828 10.375 19.219 1 96.19 429 GLY A C 1
ATOM 3338 O O . GLY A 1 429 ? -17.484 11.383 18.594 1 96.19 429 GLY A O 1
ATOM 3339 N N . MET A 1 430 ? -17 9.414 19.438 1 95.5 430 MET A N 1
ATOM 3340 C CA . MET A 1 430 ? -15.633 9.422 18.922 1 95.5 430 MET A CA 1
ATOM 3341 C C . MET A 1 430 ? -15.477 8.414 17.781 1 95.5 430 MET A C 1
ATOM 3343 O O . MET A 1 430 ? -16.375 7.605 17.531 1 95.5 430 MET A O 1
ATOM 3347 N N . ARG A 1 431 ? -14.406 8.547 17.078 1 95.69 431 ARG A N 1
ATOM 3348 C CA . ARG A 1 431 ? -14.156 7.645 15.961 1 95.69 431 ARG A CA 1
ATOM 3349 C C . ARG A 1 431 ? -13.969 6.215 16.453 1 95.69 431 ARG A C 1
ATOM 3351 O O . ARG A 1 431 ? -13.477 5.984 17.547 1 95.69 431 ARG A O 1
ATOM 3358 N N . PHE A 1 432 ? -14.359 5.188 15.656 1 97 432 PHE A N 1
ATOM 3359 C CA . PHE A 1 432 ? -14.242 3.76 15.945 1 97 432 PHE A CA 1
ATOM 3360 C C . PHE A 1 432 ? -12.781 3.357 16.094 1 97 432 PHE A C 1
ATOM 3362 O O . PHE A 1 432 ? -11.984 3.525 15.18 1 97 432 PHE A O 1
ATOM 3369 N N . PRO A 1 433 ? -12.367 2.883 17.281 1 94.94 433 PRO A N 1
ATOM 3370 C CA . PRO A 1 433 ? -10.969 2.484 17.484 1 94.94 433 PRO A CA 1
ATOM 3371 C C . PRO A 1 433 ? -10.586 1.24 16.688 1 94.94 433 PRO A C 1
ATOM 3373 O O . PRO A 1 433 ? -11.461 0.547 16.156 1 94.94 433 PRO A O 1
ATOM 3376 N N . ASN A 1 434 ? -9.32 1.036 16.656 1 95.81 434 ASN A N 1
ATOM 3377 C CA . ASN A 1 434 ? -8.828 -0.077 15.859 1 95.81 434 ASN A CA 1
ATOM 3378 C C . ASN A 1 434 ? -8.445 -1.27 16.734 1 95.81 434 ASN A C 1
ATOM 3380 O O . ASN A 1 434 ? -7.98 -1.096 17.859 1 95.81 434 ASN A O 1
ATOM 3384 N N . ALA A 1 435 ? -8.641 -2.463 16.219 1 97.25 435 ALA A N 1
ATOM 3385 C CA . ALA A 1 435 ? -8.07 -3.715 16.703 1 97.25 435 ALA A CA 1
ATOM 3386 C C . ALA A 1 435 ? -7.91 -4.719 15.562 1 97.25 435 ALA A C 1
ATOM 3388 O O . ALA A 1 435 ? -8.727 -4.758 14.641 1 97.25 435 ALA A O 1
ATOM 3389 N N . GLN A 1 436 ? -6.863 -5.516 15.641 1 97.25 436 GLN A N 1
ATOM 3390 C CA . GLN A 1 436 ? -6.668 -6.574 14.656 1 97.25 436 GLN A CA 1
ATOM 3391 C C . GLN A 1 436 ? -7.582 -7.762 14.938 1 97.25 436 GLN A C 1
ATOM 3393 O O . GLN A 1 436 ? -7.805 -8.125 16.094 1 97.25 436 GLN A O 1
ATOM 3398 N N . ALA A 1 437 ? -8.133 -8.359 13.93 1 98.44 437 ALA A N 1
ATOM 3399 C CA . ALA A 1 437 ? -8.883 -9.602 14 1 98.44 437 ALA A CA 1
ATOM 3400 C C . ALA A 1 437 ? -8.648 -10.461 12.758 1 98.44 437 ALA A C 1
ATOM 3402 O O . ALA A 1 437 ? -8.055 -9.992 11.781 1 98.44 437 ALA A O 1
ATOM 3403 N N . ILE A 1 438 ? -8.977 -11.719 12.844 1 98.25 438 ILE A N 1
ATOM 3404 C CA . ILE A 1 438 ? -8.836 -12.641 11.719 1 98.25 438 ILE A CA 1
ATOM 3405 C C . ILE A 1 438 ? -10.141 -12.695 10.93 1 98.25 438 ILE A C 1
ATOM 3407 O O . ILE A 1 438 ? -11.188 -13.047 11.477 1 98.25 438 ILE A O 1
ATOM 3411 N N . ARG A 1 439 ? -10.156 -12.281 9.703 1 98.44 439 ARG A N 1
ATOM 3412 C CA . ARG A 1 439 ? -11.328 -12.516 8.867 1 98.44 439 ARG A CA 1
ATOM 3413 C C . ARG A 1 439 ? -11.555 -14.016 8.648 1 98.44 439 ARG A C 1
ATOM 3415 O O . ARG A 1 439 ? -10.672 -14.711 8.156 1 98.44 439 ARG A O 1
ATOM 3422 N N . PHE A 1 440 ? -12.664 -14.484 8.953 1 97.88 440 PHE A N 1
ATOM 3423 C CA . PHE A 1 440 ? -12.891 -15.914 9.133 1 97.88 440 PHE A CA 1
ATOM 3424 C C . PHE A 1 440 ? -12.805 -16.656 7.805 1 97.88 440 PHE A C 1
ATOM 3426 O O . PHE A 1 440 ? -12.203 -17.719 7.727 1 97.88 440 PHE A O 1
ATOM 3433 N N . CYS A 1 441 ? -13.258 -16.078 6.734 1 96.69 441 CYS A N 1
ATOM 3434 C CA . CYS A 1 441 ? -13.477 -16.797 5.488 1 96.69 441 CYS A CA 1
ATOM 3435 C C . CYS A 1 441 ? -12.148 -17.078 4.785 1 96.69 441 CYS A C 1
ATOM 3437 O O . CYS A 1 441 ? -12.039 -18.047 4.02 1 96.69 441 CYS A O 1
ATOM 3439 N N . ASP A 1 442 ? -11.141 -16.281 5.043 1 96.62 442 ASP A N 1
ATOM 3440 C CA . ASP A 1 442 ? -9.914 -16.453 4.273 1 96.62 442 ASP A CA 1
ATOM 3441 C C . ASP A 1 442 ? -8.68 -16.328 5.168 1 96.62 442 ASP A C 1
ATOM 3443 O O . ASP A 1 442 ? -7.555 -16.25 4.676 1 96.62 442 ASP A O 1
ATOM 3447 N N . CYS A 1 443 ? -8.867 -16.188 6.441 1 96.75 443 CYS A N 1
ATOM 3448 C CA . CYS A 1 443 ? -7.809 -16.25 7.438 1 96.75 443 CYS A CA 1
ATOM 3449 C C . CYS A 1 443 ? -6.945 -15 7.391 1 96.75 443 CYS A C 1
ATOM 3451 O O . CYS A 1 443 ? -5.797 -15.016 7.844 1 96.75 443 CYS A O 1
ATOM 3453 N N . LYS A 1 444 ? -7.41 -13.961 6.816 1 96.81 444 LYS A N 1
ATOM 3454 C CA . LYS A 1 444 ? -6.609 -12.742 6.723 1 96.81 444 LYS A CA 1
ATOM 3455 C C . LYS A 1 444 ? -6.656 -11.953 8.031 1 96.81 444 LYS A C 1
ATOM 3457 O O . LYS A 1 444 ? -7.734 -11.734 8.594 1 96.81 444 LYS A O 1
ATOM 3462 N N . ALA A 1 445 ? -5.5 -11.602 8.57 1 96.88 445 ALA A N 1
ATOM 3463 C CA . ALA A 1 445 ? -5.461 -10.648 9.672 1 96.88 445 ALA A CA 1
ATOM 3464 C C . ALA A 1 445 ? -5.801 -9.242 9.188 1 96.88 445 ALA A C 1
ATOM 3466 O O . ALA A 1 445 ? -5.148 -8.711 8.281 1 96.88 445 ALA A O 1
ATOM 3467 N N . VAL A 1 446 ? -6.82 -8.648 9.758 1 97.12 446 VAL A N 1
ATOM 3468 C CA . VAL A 1 446 ? -7.281 -7.352 9.273 1 97.12 446 VAL A CA 1
ATOM 3469 C C . VAL A 1 446 ? -7.418 -6.383 10.453 1 97.12 446 VAL A C 1
ATOM 3471 O O . VAL A 1 446 ? -7.613 -6.805 11.594 1 97.12 446 VAL A O 1
ATOM 3474 N N . GLN A 1 447 ? -7.141 -5.078 10.141 1 97.5 447 GLN A N 1
ATOM 3475 C CA . GLN A 1 447 ? -7.488 -4.012 11.078 1 97.5 447 GLN A CA 1
ATOM 3476 C C . GLN A 1 447 ? -8.969 -3.652 10.977 1 97.5 447 GLN A C 1
ATOM 3478 O O . GLN A 1 447 ? -9.438 -3.225 9.922 1 97.5 447 GLN A O 1
ATOM 3483 N N . LEU A 1 448 ? -9.711 -3.77 12.039 1 98 448 LEU A N 1
ATOM 3484 C CA . LEU A 1 448 ? -11.156 -3.574 11.992 1 98 448 LEU A CA 1
ATOM 3485 C C . LEU A 1 448 ? -11.5 -2.145 11.594 1 98 448 LEU A C 1
ATOM 3487 O O . LEU A 1 448 ? -12.508 -1.907 10.93 1 98 448 LEU A O 1
ATOM 3491 N N . GLN A 1 449 ? -10.641 -1.175 11.938 1 96.88 449 GLN A N 1
ATOM 3492 C CA . GLN A 1 449 ? -10.844 0.199 11.492 1 96.88 449 GLN A CA 1
ATOM 3493 C C . GLN A 1 449 ? -10.781 0.3 9.969 1 96.88 449 GLN A C 1
ATOM 3495 O O . GLN A 1 449 ? -11.539 1.059 9.359 1 96.88 449 GLN A O 1
ATOM 3500 N N . SER A 1 450 ? -9.945 -0.495 9.352 1 96.31 450 SER A N 1
ATOM 3501 C CA . SER A 1 450 ? -9.758 -0.435 7.906 1 96.31 450 SER A CA 1
ATOM 3502 C C . SER A 1 450 ? -10.969 -0.998 7.168 1 96.31 450 SER A C 1
ATOM 3504 O O . SER A 1 450 ? -11.141 -0.752 5.973 1 96.31 450 SER A O 1
ATOM 3506 N N . VAL A 1 451 ? -11.828 -1.733 7.867 1 95.75 451 VAL A N 1
ATOM 3507 C CA . VAL A 1 451 ? -13.008 -2.34 7.258 1 95.75 451 VAL A CA 1
ATOM 3508 C C . VAL A 1 451 ? -14.141 -1.318 7.199 1 95.75 451 VAL A C 1
ATOM 3510 O O . VAL A 1 451 ? -15.125 -1.514 6.48 1 95.75 451 VAL A O 1
ATOM 3513 N N . MET A 1 452 ? -13.961 -0.207 7.91 1 97.06 452 MET A N 1
ATOM 3514 C CA . MET A 1 452 ? -14.945 0.869 7.898 1 97.06 452 MET A CA 1
ATOM 3515 C C . MET A 1 452 ? -14.781 1.746 6.66 1 97.06 452 MET A C 1
ATOM 3517 O O . MET A 1 452 ? -14.484 2.938 6.773 1 97.06 452 MET A O 1
ATOM 3521 N N . LYS A 1 453 ? -15.148 1.236 5.566 1 97.25 453 LYS A N 1
ATOM 3522 C CA . LYS A 1 453 ? -14.977 1.941 4.301 1 97.25 453 LYS A CA 1
ATOM 3523 C C . LYS A 1 453 ? -15.969 3.098 4.176 1 97.25 453 LYS A C 1
ATOM 3525 O O . LYS A 1 453 ? -17.094 3.014 4.668 1 97.25 453 LYS A O 1
ATOM 3530 N N . SER A 1 454 ? -15.5 4.141 3.545 1 98.25 454 SER A N 1
ATOM 3531 C CA . SER A 1 454 ? -16.375 5.277 3.277 1 98.25 454 SER A CA 1
ATOM 3532 C C . SER A 1 454 ? -17.203 5.051 2.016 1 98.25 454 SER A C 1
ATOM 3534 O O . SER A 1 454 ? -16.922 5.641 0.97 1 98.25 454 SER A O 1
ATOM 3536 N N . ASP A 1 455 ? -18.281 4.266 2.174 1 97.44 455 ASP A N 1
ATOM 3537 C CA . ASP A 1 455 ? -19.141 3.904 1.052 1 97.44 455 ASP A CA 1
ATOM 3538 C C . ASP A 1 455 ? -20.594 4.289 1.329 1 97.44 455 ASP A C 1
ATOM 3540 O O . ASP A 1 455 ? -21.516 3.799 0.664 1 97.44 455 ASP A O 1
ATOM 3544 N N . GLY A 1 456 ? -20.844 5.051 2.379 1 97.81 456 GLY A N 1
ATOM 3545 C CA . GLY A 1 456 ? -22.156 5.586 2.691 1 97.81 456 GLY A CA 1
ATOM 3546 C C . GLY A 1 456 ? -22.953 4.699 3.633 1 97.81 456 GLY A C 1
ATOM 3547 O O . GLY A 1 456 ? -24.016 5.102 4.129 1 97.81 456 GLY A O 1
ATOM 3548 N N . ARG A 1 457 ? -22.516 3.518 4.023 1 97.69 457 ARG A N 1
ATOM 3549 C CA . ARG A 1 457 ? -23.281 2.568 4.832 1 97.69 457 ARG A CA 1
ATOM 3550 C C . ARG A 1 457 ? -23.016 2.783 6.32 1 97.69 457 ARG A C 1
ATOM 3552 O O . ARG A 1 457 ? -21.891 3.088 6.723 1 97.69 457 ARG A O 1
ATOM 3559 N N . TRP A 1 458 ? -24.031 2.566 7.043 1 98.56 458 TRP A N 1
ATOM 3560 C CA . TRP A 1 458 ? -23.875 2.359 8.477 1 98.56 458 TRP A CA 1
ATOM 3561 C C . TRP A 1 458 ? -23.266 0.994 8.773 1 98.56 458 TRP A C 1
ATOM 3563 O O . TRP A 1 458 ? -23.422 0.056 7.984 1 98.56 458 TRP A O 1
ATOM 3573 N N . ARG A 1 459 ? -22.531 0.886 9.875 1 98.62 459 ARG A N 1
ATOM 3574 C CA . ARG A 1 459 ? -22.016 -0.411 10.297 1 98.62 459 ARG A CA 1
ATOM 3575 C C . ARG A 1 459 ? -22.609 -0.828 11.633 1 98.62 459 ARG A C 1
ATOM 3577 O O . ARG A 1 459 ? -22.703 -0.015 12.555 1 98.62 459 ARG A O 1
ATOM 3584 N N . ILE A 1 460 ? -23.047 -1.995 11.656 1 98.69 460 ILE A N 1
ATOM 3585 C CA . ILE A 1 460 ? -23.484 -2.617 12.898 1 98.69 460 ILE A CA 1
ATOM 3586 C C . ILE A 1 460 ? -22.5 -3.707 13.305 1 98.69 460 ILE A C 1
ATOM 3588 O O . ILE A 1 460 ? -22.531 -4.82 12.781 1 98.69 460 ILE A O 1
ATOM 3592 N N . VAL A 1 461 ? -21.625 -3.363 14.258 1 98.81 461 VAL A N 1
ATOM 3593 C CA . VAL A 1 461 ? -20.609 -4.293 14.719 1 98.81 461 VAL A CA 1
ATOM 3594 C C . VAL A 1 461 ? -21.125 -5.082 15.914 1 98.81 461 VAL A C 1
ATOM 3596 O O . VAL A 1 461 ? -21.391 -4.508 16.969 1 98.81 461 VAL A O 1
ATOM 3599 N N . VAL A 1 462 ? -21.25 -6.336 15.727 1 98.88 462 VAL A N 1
ATOM 3600 C CA . VAL A 1 462 ? -21.766 -7.207 16.781 1 98.88 462 VAL A CA 1
ATOM 3601 C C . VAL A 1 462 ? -20.625 -8.047 17.359 1 98.88 462 VAL A C 1
ATOM 3603 O O . VAL A 1 462 ? -20 -8.836 16.656 1 98.88 462 VAL A O 1
ATOM 3606 N N . PHE A 1 463 ? -20.359 -7.812 18.609 1 98.81 463 PHE A N 1
ATOM 3607 C CA . PHE A 1 463 ? -19.5 -8.711 19.359 1 98.81 463 PHE A CA 1
ATOM 3608 C C . PHE A 1 463 ? -20.297 -9.875 19.938 1 98.81 463 PHE A C 1
ATOM 3610 O O . PHE A 1 463 ? -20.953 -9.727 20.969 1 98.81 463 PHE A O 1
ATOM 3617 N N . GLY A 1 464 ? -20.172 -11.023 19.297 1 98.38 464 GLY A N 1
ATOM 3618 C CA . GLY A 1 464 ? -21.109 -12.102 19.516 1 98.38 464 GLY A CA 1
ATOM 3619 C C . GLY A 1 464 ? -20.609 -13.141 20.5 1 98.38 464 GLY A C 1
ATOM 3620 O O . GLY A 1 464 ? -21.344 -14.07 20.859 1 98.38 464 GLY A O 1
ATOM 3621 N N . GLY A 1 465 ? -19.391 -13 20.969 1 98.19 465 GLY A N 1
ATOM 3622 C CA . GLY A 1 465 ? -18.828 -13.992 21.859 1 98.19 465 GLY A CA 1
ATOM 3623 C C . GLY A 1 465 ? -18.375 -15.258 21.156 1 98.19 465 GLY A C 1
ATOM 3624 O O . GLY A 1 465 ? -17.922 -15.195 20 1 98.19 465 GLY A O 1
ATOM 3625 N N . ASP A 1 466 ? -18.375 -16.406 21.891 1 98.38 466 ASP A N 1
ATOM 3626 C CA . ASP A 1 466 ? -17.922 -17.688 21.359 1 98.38 466 ASP A CA 1
ATOM 3627 C C . ASP A 1 466 ? -19.094 -18.453 20.734 1 98.38 466 ASP A C 1
ATOM 3629 O O . ASP A 1 466 ? -19.797 -19.188 21.438 1 98.38 466 ASP A O 1
ATOM 3633 N N . LEU A 1 467 ? -19.219 -18.422 19.438 1 97.94 467 LEU A N 1
ATOM 3634 C CA . LEU A 1 467 ? -20.359 -19.016 18.734 1 97.94 467 LEU A CA 1
ATOM 3635 C C . LEU A 1 467 ? -20.25 -20.547 18.719 1 97.94 467 LEU A C 1
ATOM 3637 O O . LEU A 1 467 ? -21.203 -21.234 18.359 1 97.94 467 LEU A O 1
ATOM 3641 N N . ASN A 1 468 ? -19.109 -21.078 19.094 1 97 468 ASN A N 1
ATOM 3642 C CA . ASN A 1 468 ? -19 -22.531 19.25 1 97 468 ASN A CA 1
ATOM 3643 C C . ASN A 1 468 ? -19.844 -23.031 20.422 1 97 468 ASN A C 1
ATOM 3645 O O . ASN A 1 468 ? -20.109 -24.234 20.531 1 97 468 ASN A O 1
ATOM 3649 N N . GLN A 1 469 ? -20.203 -22.141 21.297 1 97.19 469 GLN A N 1
ATOM 3650 C CA . GLN A 1 469 ? -21.094 -22.453 22.422 1 97.19 469 GLN A CA 1
ATOM 3651 C C . GLN A 1 469 ? -22.547 -22.141 22.078 1 97.19 469 GLN A C 1
ATOM 3653 O O . GLN A 1 469 ? -22.875 -21.016 21.688 1 97.19 469 GLN A O 1
ATOM 3658 N N . PRO A 1 470 ? -23.453 -23.094 22.281 1 96.75 470 PRO A N 1
ATOM 3659 C CA . PRO A 1 470 ? -24.844 -22.938 21.859 1 96.75 470 PRO A CA 1
ATOM 3660 C C . PRO A 1 470 ? -25.516 -21.719 22.5 1 96.75 470 PRO A C 1
ATOM 3662 O O . PRO A 1 470 ? -26.344 -21.062 21.859 1 96.75 470 PRO A O 1
ATOM 3665 N N . GLU A 1 471 ? -25.219 -21.438 23.688 1 96.19 471 GLU A N 1
ATOM 3666 C CA . GLU A 1 471 ? -25.844 -20.328 24.391 1 96.19 471 GLU A CA 1
ATOM 3667 C C . GLU A 1 471 ? -25.578 -19 23.656 1 96.19 471 GLU A C 1
ATOM 3669 O O . GLU A 1 471 ? -26.5 -18.219 23.422 1 96.19 471 GLU A O 1
ATOM 3674 N N . TYR A 1 472 ? -24.328 -18.734 23.328 1 96.69 472 TYR A N 1
ATOM 3675 C CA . TYR A 1 472 ? -23.953 -17.516 22.625 1 96.69 472 TYR A CA 1
ATOM 3676 C C . TYR A 1 472 ? -24.484 -17.516 21.203 1 96.69 472 TYR A C 1
ATOM 3678 O O . TYR A 1 472 ? -24.969 -16.5 20.703 1 96.69 472 TYR A O 1
ATOM 3686 N N . ARG A 1 473 ? -24.422 -18.656 20.578 1 97.38 473 ARG A N 1
ATOM 3687 C CA . ARG A 1 473 ? -24.922 -18.797 19.219 1 97.38 473 ARG A CA 1
ATOM 3688 C C . ARG A 1 473 ? -26.406 -18.453 19.141 1 97.38 473 ARG A C 1
ATOM 3690 O O . ARG A 1 473 ? -26.828 -17.734 18.219 1 97.38 473 ARG A O 1
ATOM 3697 N N . ASN A 1 474 ? -27.172 -18.969 20.062 1 97.19 474 ASN A N 1
ATOM 3698 C CA . ASN A 1 474 ? -28.609 -18.719 20.094 1 97.19 474 ASN A CA 1
ATOM 3699 C C . ASN A 1 474 ? -28.922 -17.234 20.312 1 97.19 474 ASN A C 1
ATOM 3701 O O . ASN A 1 474 ? -29.844 -16.688 19.719 1 97.19 474 ASN A O 1
ATOM 3705 N N . ARG A 1 475 ? -28.172 -16.656 21.141 1 97.25 475 ARG A N 1
ATOM 3706 C CA . ARG A 1 475 ? -28.344 -15.242 21.422 1 97.25 475 ARG A CA 1
ATOM 3707 C C . ARG A 1 475 ? -28.078 -14.398 20.172 1 97.25 475 ARG A C 1
ATOM 3709 O O . ARG A 1 475 ? -28.844 -13.484 19.859 1 97.25 475 ARG A O 1
ATOM 3716 N N . VAL A 1 476 ? -27 -14.672 19.484 1 98.25 476 VAL A N 1
ATOM 3717 C CA . VAL A 1 476 ? -26.641 -13.93 18.266 1 98.25 476 VAL A CA 1
ATOM 3718 C C . VAL A 1 476 ? -27.656 -14.203 17.172 1 98.25 476 VAL A C 1
ATOM 3720 O O . VAL A 1 476 ? -28.016 -13.305 16.406 1 98.25 476 VAL A O 1
ATOM 3723 N N . GLN A 1 477 ? -28.141 -15.43 17.109 1 97.88 477 GLN A N 1
ATOM 3724 C CA . GLN A 1 477 ? -29.172 -15.773 16.141 1 97.88 477 GLN A CA 1
ATOM 3725 C C . GLN A 1 477 ? -30.453 -14.961 16.359 1 97.88 477 GLN A C 1
ATOM 3727 O O . GLN A 1 477 ? -31.047 -14.453 15.414 1 97.88 477 GLN A O 1
ATOM 3732 N N . LYS A 1 478 ? -30.812 -14.883 17.578 1 97.5 478 LYS A N 1
ATOM 3733 C CA . LYS A 1 478 ? -31.984 -14.094 17.922 1 97.5 478 LYS A CA 1
ATOM 3734 C C . LYS A 1 478 ? -31.797 -12.625 17.547 1 97.5 478 LYS A C 1
ATOM 3736 O O . LYS A 1 478 ? -32.656 -12.023 16.891 1 97.5 478 LYS A O 1
ATOM 3741 N N . LEU A 1 479 ? -30.719 -12.078 17.938 1 98.25 479 LEU A N 1
ATOM 3742 C CA . LEU A 1 479 ? -30.406 -10.695 17.609 1 98.25 479 LEU A CA 1
ATOM 3743 C C . LEU A 1 479 ? -30.406 -10.469 16.094 1 98.25 479 LEU A C 1
ATOM 3745 O O . LEU A 1 479 ? -30.922 -9.453 15.625 1 98.25 479 LEU A O 1
ATOM 3749 N N . SER A 1 480 ? -29.797 -11.398 15.383 1 98.12 480 SER A N 1
ATOM 3750 C CA . SER A 1 480 ? -29.641 -11.258 13.945 1 98.12 480 SER A CA 1
ATOM 3751 C C . SER A 1 480 ? -30.984 -11.133 13.242 1 98.12 480 SER A C 1
ATOM 3753 O O . SER A 1 480 ? -31.125 -10.406 12.258 1 98.12 480 SER A O 1
ATOM 3755 N N . LYS A 1 481 ? -32 -11.844 13.695 1 97.69 481 LYS A N 1
ATOM 3756 C CA . LYS A 1 481 ? -33.344 -11.75 13.125 1 97.69 481 LYS A CA 1
ATOM 3757 C C . LYS A 1 481 ? -33.906 -10.344 13.273 1 97.69 481 LYS A C 1
ATOM 3759 O O . LYS A 1 481 ? -34.531 -9.812 12.344 1 97.69 481 LYS A O 1
ATOM 3764 N N . TYR A 1 482 ? -33.719 -9.797 14.383 1 97.75 482 TYR A N 1
ATOM 3765 C CA . TYR A 1 482 ? -34.188 -8.445 14.633 1 97.75 482 TYR A CA 1
ATOM 3766 C C . TYR A 1 482 ? -33.406 -7.426 13.797 1 97.75 482 TYR A C 1
ATOM 3768 O O . TYR A 1 482 ? -34 -6.516 13.219 1 97.75 482 TYR A O 1
ATOM 3776 N N . LEU A 1 483 ? -32.125 -7.539 13.758 1 98.25 483 LEU A N 1
ATOM 3777 C CA . LEU A 1 483 ? -31.297 -6.621 12.977 1 98.25 483 LEU A CA 1
ATOM 3778 C C . LEU A 1 483 ? -31.641 -6.703 11.492 1 98.25 483 LEU A C 1
ATOM 3780 O O . LEU A 1 483 ? -31.656 -5.684 10.797 1 98.25 483 LEU A O 1
ATOM 3784 N N . GLU A 1 484 ? -31.891 -7.914 11.039 1 97.5 484 GLU A N 1
ATOM 3785 C CA . GLU A 1 484 ? -32.312 -8.094 9.656 1 97.5 484 GLU A CA 1
ATOM 3786 C C . GLU A 1 484 ? -33.625 -7.352 9.367 1 97.5 484 GLU A C 1
ATOM 3788 O O . GLU A 1 484 ? -33.75 -6.719 8.32 1 97.5 484 GLU A O 1
ATOM 3793 N N . ALA A 1 485 ? -34.562 -7.434 10.258 1 96.56 485 ALA A N 1
ATOM 3794 C CA . ALA A 1 485 ? -35.812 -6.734 10.109 1 96.56 485 ALA A CA 1
ATOM 3795 C C . ALA A 1 485 ? -35.625 -5.223 10.055 1 96.56 485 ALA A C 1
ATOM 3797 O O . ALA A 1 485 ? -36.25 -4.539 9.234 1 96.56 485 ALA A O 1
ATOM 3798 N N . ILE A 1 486 ? -34.812 -4.734 10.906 1 96.88 486 ILE A N 1
ATOM 3799 C CA . ILE A 1 486 ? -34.5 -3.309 10.93 1 96.88 486 ILE A CA 1
ATOM 3800 C C . ILE A 1 486 ? -33.875 -2.9 9.594 1 96.88 486 ILE A C 1
ATOM 3802 O O . ILE A 1 486 ? -34.25 -1.885 9.008 1 96.88 486 ILE A O 1
ATOM 3806 N N . ALA A 1 487 ? -32.906 -3.688 9.117 1 96.88 487 ALA A N 1
ATOM 3807 C CA . ALA A 1 487 ? -32.219 -3.402 7.855 1 96.88 487 ALA A CA 1
ATOM 3808 C C . ALA A 1 487 ? -33.219 -3.391 6.695 1 96.88 487 ALA A C 1
ATOM 3810 O O . ALA A 1 487 ? -33.156 -2.506 5.836 1 96.88 487 ALA A O 1
ATOM 3811 N N . ARG A 1 488 ? -34.125 -4.344 6.641 1 95.44 488 ARG A N 1
ATOM 3812 C CA . ARG A 1 488 ? -35.125 -4.43 5.574 1 95.44 488 ARG A CA 1
ATOM 3813 C C . ARG A 1 488 ? -36.031 -3.217 5.582 1 95.44 488 ARG A C 1
ATOM 3815 O O . ARG A 1 488 ? -36.406 -2.707 4.523 1 95.44 488 ARG A O 1
ATOM 3822 N N . LYS A 1 489 ? -36.312 -2.789 6.742 1 95.56 489 LYS A N 1
ATOM 3823 C CA . LYS A 1 489 ? -37.219 -1.653 6.922 1 95.56 489 LYS A CA 1
ATOM 3824 C C . LYS A 1 489 ? -36.625 -0.373 6.359 1 95.56 489 LYS A C 1
ATOM 3826 O O . LYS A 1 489 ? -37.344 0.508 5.883 1 95.56 489 LYS A O 1
ATOM 3831 N N . HIS A 1 490 ? -35.344 -0.278 6.371 1 96.88 490 HIS A N 1
ATOM 3832 C CA . HIS A 1 490 ? -34.688 0.994 6.047 1 96.88 490 HIS A CA 1
ATOM 3833 C C . HIS A 1 490 ? -33.875 0.889 4.762 1 96.88 490 HIS A C 1
ATOM 3835 O O . HIS A 1 490 ? -33.094 1.793 4.438 1 96.88 490 HIS A O 1
ATOM 3841 N N . THR A 1 491 ? -33.969 -0.241 4.043 1 95.5 491 THR A N 1
ATOM 3842 C CA . THR A 1 491 ? -33.281 -0.43 2.77 1 95.5 491 THR A CA 1
ATOM 3843 C C . THR A 1 491 ? -34.25 -0.393 1.608 1 95.5 491 THR A C 1
ATOM 3845 O O . THR A 1 491 ? -35.25 -1.145 1.594 1 95.5 491 THR A O 1
ATOM 3848 N N . PRO A 1 492 ? -33.969 0.463 0.63 1 92.38 492 PRO A N 1
ATOM 3849 C CA . PRO A 1 492 ? -34.906 0.532 -0.508 1 92.38 492 PRO A CA 1
ATOM 3850 C C . PRO A 1 492 ? -34.875 -0.743 -1.348 1 92.38 492 PRO A C 1
ATOM 3852 O O . PRO A 1 492 ? -33.812 -1.301 -1.627 1 92.38 492 PRO A O 1
ATOM 3855 N N . ALA A 1 493 ? -36 -1.243 -1.763 1 84.12 493 ALA A N 1
ATOM 3856 C CA . ALA A 1 493 ? -36.094 -2.346 -2.717 1 84.12 493 ALA A CA 1
ATOM 3857 C C . ALA A 1 493 ? -35.719 -1.878 -4.125 1 84.12 493 ALA A C 1
ATOM 3859 O O . ALA A 1 493 ? -36.094 -0.765 -4.523 1 84.12 493 ALA A O 1
ATOM 3860 N N . PRO A 1 494 ? -35.062 -2.66 -4.781 1 86 494 PRO A N 1
ATOM 3861 C CA . PRO A 1 494 ? -34.625 -4.047 -4.559 1 86 494 PRO A CA 1
ATOM 3862 C C . PRO A 1 494 ? -33.156 -4.156 -4.145 1 86 494 PRO A C 1
ATOM 3864 O O . PRO A 1 494 ? -32.5 -5.141 -4.477 1 86 494 PRO A O 1
ATOM 3867 N N . LYS A 1 495 ? -32.656 -3.119 -3.514 1 90.88 495 LYS A N 1
ATOM 3868 C CA . LYS A 1 495 ? -31.25 -3.145 -3.125 1 90.88 495 LYS A CA 1
ATOM 3869 C C . LYS A 1 495 ? -30.969 -4.289 -2.152 1 90.88 495 LYS A C 1
ATOM 3871 O O . LYS A 1 495 ? -31.875 -4.801 -1.508 1 90.88 495 LYS A O 1
ATOM 3876 N N . HIS A 1 496 ? -29.766 -4.703 -2.117 1 94.06 496 HIS A N 1
ATOM 3877 C CA . HIS A 1 496 ? -29.344 -5.762 -1.207 1 94.06 496 HIS A CA 1
ATOM 3878 C C . HIS A 1 496 ? -29.5 -5.332 0.248 1 94.06 496 HIS A C 1
ATOM 3880 O O . HIS A 1 496 ? -29.422 -4.145 0.56 1 94.06 496 HIS A O 1
ATOM 3886 N N . LEU A 1 497 ? -29.672 -6.277 1.071 1 94.38 497 LEU A N 1
ATOM 3887 C CA . LEU A 1 497 ? -29.969 -6.059 2.48 1 94.38 497 LEU A CA 1
ATOM 3888 C C . LEU A 1 497 ? -28.891 -5.219 3.146 1 94.38 497 LEU A C 1
ATOM 3890 O O . LEU A 1 497 ? -29.172 -4.426 4.047 1 94.38 497 LEU A O 1
ATOM 3894 N N . ASP A 1 498 ? -27.641 -5.363 2.717 1 96 498 ASP A N 1
ATOM 3895 C CA . ASP A 1 498 ? -26.531 -4.699 3.4 1 96 498 ASP A CA 1
ATOM 3896 C C . ASP A 1 498 ? -26.141 -3.416 2.678 1 96 498 ASP A C 1
ATOM 3898 O O . ASP A 1 498 ? -25.047 -2.883 2.906 1 96 498 ASP A O 1
ATOM 3902 N N . SER A 1 499 ? -26.969 -2.891 1.746 1 95.94 499 SER A N 1
ATOM 3903 C CA . SER A 1 499 ? -26.609 -1.728 0.938 1 95.94 499 SER A CA 1
ATOM 3904 C C . SER A 1 499 ? -26.656 -0.447 1.765 1 95.94 499 SER A C 1
ATOM 3906 O O . SER A 1 499 ? -26.031 0.551 1.404 1 95.94 499 SER A O 1
ATOM 3908 N N . VAL A 1 500 ? -27.438 -0.452 2.902 1 97.56 500 VAL A N 1
ATOM 3909 C CA . VAL A 1 500 ? -27.578 0.739 3.734 1 97.56 500 VAL A CA 1
ATOM 3910 C C . VAL A 1 500 ? -26.906 0.499 5.086 1 97.56 500 VAL A C 1
ATOM 3912 O O . VAL A 1 500 ? -26.25 1.395 5.633 1 97.56 500 VAL A O 1
ATOM 3915 N N . MET A 1 501 ? -27.078 -0.716 5.609 1 97.81 501 MET A N 1
ATOM 3916 C CA . MET A 1 501 ? -26.484 -1.143 6.875 1 97.81 501 MET A CA 1
ATOM 3917 C C . MET A 1 501 ? -25.672 -2.414 6.691 1 97.81 501 MET A C 1
ATOM 3919 O O . MET A 1 501 ? -26.203 -3.465 6.344 1 97.81 501 MET A O 1
ATOM 3923 N N . LYS A 1 502 ? -24.422 -2.332 6.914 1 97.88 502 LYS A N 1
ATOM 3924 C CA . LYS A 1 502 ? -23.531 -3.486 6.785 1 97.88 502 LYS A CA 1
ATOM 3925 C C . LYS A 1 502 ? -23.312 -4.152 8.141 1 97.88 502 LYS A C 1
ATOM 3927 O O . LYS A 1 502 ? -22.812 -3.52 9.078 1 97.88 502 LYS A O 1
ATOM 3932 N N . PRO A 1 503 ? -23.672 -5.387 8.281 1 98.19 503 PRO A N 1
ATOM 3933 C CA . PRO A 1 503 ? -23.375 -6.109 9.523 1 98.19 503 PRO A CA 1
ATOM 3934 C C . PRO A 1 503 ? -21.938 -6.59 9.586 1 98.19 503 PRO A C 1
ATOM 3936 O O . PRO A 1 503 ? -21.359 -6.992 8.57 1 98.19 503 PRO A O 1
ATOM 3939 N N . ILE A 1 504 ? -21.328 -6.512 10.703 1 98.69 504 ILE A N 1
ATOM 3940 C CA . ILE A 1 504 ? -20 -7.031 10.992 1 98.69 504 ILE A CA 1
ATOM 3941 C C . ILE A 1 504 ? -20.031 -7.871 12.266 1 98.69 504 ILE A C 1
ATOM 3943 O O . ILE A 1 504 ? -20.5 -7.406 13.305 1 98.69 504 ILE A O 1
ATOM 3947 N N . LEU A 1 505 ? -19.625 -9.086 12.188 1 98.88 505 LEU A N 1
ATOM 3948 C CA . LEU A 1 505 ? -19.609 -9.977 13.336 1 98.88 505 LEU A CA 1
ATOM 3949 C C . LEU A 1 505 ? -18.188 -10.195 13.828 1 98.88 505 LEU A C 1
ATOM 3951 O O . LEU A 1 505 ? -17.297 -10.555 13.047 1 98.88 505 LEU A O 1
ATOM 3955 N N . VAL A 1 506 ? -17.938 -9.906 15.055 1 98.88 506 VAL A N 1
ATOM 3956 C CA . VAL A 1 506 ? -16.656 -10.188 15.695 1 98.88 506 VAL A CA 1
ATOM 3957 C C . VAL A 1 506 ? -16.844 -11.258 16.766 1 98.88 506 VAL A C 1
ATOM 3959 O O . VAL A 1 506 ? -17.547 -11.047 17.75 1 98.88 506 VAL A O 1
ATOM 3962 N N . MET A 1 507 ? -16.234 -12.375 16.594 1 98.81 507 MET A N 1
ATOM 3963 C CA . MET A 1 507 ? -16.391 -13.523 17.484 1 98.81 507 MET A CA 1
ATOM 3964 C C . MET A 1 507 ? -15.148 -13.695 18.359 1 98.81 507 MET A C 1
ATOM 3966 O O . MET A 1 507 ? -14.047 -13.32 17.969 1 98.81 507 MET A O 1
ATOM 3970 N N . SER A 1 508 ? -15.344 -14.227 19.547 1 98.38 508 SER A N 1
ATOM 3971 C CA . SER A 1 508 ? -14.219 -14.641 20.375 1 98.38 508 SER A CA 1
ATOM 3972 C C . SER A 1 508 ? -13.984 -16.141 20.281 1 98.38 508 SER A C 1
ATOM 3974 O O . SER A 1 508 ? -13.281 -16.719 21.125 1 98.38 508 SER A O 1
ATOM 3976 N N . SER A 1 509 ? -14.578 -16.75 19.297 1 97.25 509 SER A N 1
ATOM 3977 C CA . SER A 1 509 ? -14.453 -18.188 19.047 1 97.25 509 SER A CA 1
ATOM 3978 C C . SER A 1 509 ? -13.016 -18.562 18.719 1 97.25 509 SER A C 1
ATOM 3980 O O . SER A 1 509 ? -12.258 -17.75 18.203 1 97.25 509 SER A O 1
ATOM 3982 N N . LYS A 1 510 ? -12.68 -19.812 19.094 1 96.56 510 LYS A N 1
ATOM 3983 C CA . LYS A 1 510 ? -11.43 -20.344 18.562 1 96.56 510 LYS A CA 1
ATOM 3984 C C . LYS A 1 510 ? -11.508 -20.531 17.047 1 96.56 510 LYS A C 1
ATOM 3986 O O . LYS A 1 510 ? -12.406 -21.203 16.547 1 96.56 510 LYS A O 1
ATOM 3991 N N . PHE A 1 511 ? -10.578 -19.938 16.359 1 96 511 PHE A N 1
ATOM 3992 C CA . PHE A 1 511 ? -10.578 -19.859 14.906 1 96 511 PHE A CA 1
ATOM 3993 C C . PHE A 1 511 ? -10.656 -21.266 14.297 1 96 511 PHE A C 1
ATOM 3995 O O . PHE A 1 511 ? -11.492 -21.516 13.43 1 96 511 PHE A O 1
ATOM 4002 N N . GLN A 1 512 ? -9.93 -22.234 14.789 1 92.44 512 GLN A N 1
ATOM 4003 C CA . GLN A 1 512 ? -9.789 -23.562 14.203 1 92.44 512 GLN A CA 1
ATOM 4004 C C . GLN A 1 512 ? -11.047 -24.391 14.43 1 92.44 512 GLN A C 1
ATOM 4006 O O . GLN A 1 512 ? -11.312 -25.344 13.68 1 92.44 512 GLN A O 1
ATOM 4011 N N . ASP A 1 513 ? -11.867 -24 15.453 1 93.56 513 ASP A N 1
ATOM 4012 C CA . ASP A 1 513 ? -13.031 -24.797 15.828 1 93.56 513 ASP A CA 1
ATOM 4013 C C . ASP A 1 513 ? -14.305 -24.203 15.227 1 93.56 513 ASP A C 1
ATOM 4015 O O . ASP A 1 513 ? -15.375 -24.828 15.297 1 93.56 513 ASP A O 1
ATOM 4019 N N . THR A 1 514 ? -14.188 -23.062 14.648 1 94.88 514 THR A N 1
ATOM 4020 C CA . THR A 1 514 ? -15.367 -22.344 14.172 1 94.88 514 THR A CA 1
ATOM 4021 C C . THR A 1 514 ? -15.781 -22.844 12.789 1 94.88 514 THR A C 1
ATOM 4023 O O . THR A 1 514 ? -14.93 -23.109 11.938 1 94.88 514 THR A O 1
ATOM 4026 N N . LYS A 1 515 ? -17.109 -22.969 12.625 1 94.31 515 LYS A N 1
ATOM 4027 C CA . LYS A 1 515 ? -17.672 -23.391 11.344 1 94.31 515 LYS A CA 1
ATOM 4028 C C . LYS A 1 515 ? -18.578 -22.297 10.758 1 94.31 515 LYS A C 1
ATOM 4030 O O . LYS A 1 515 ? -19.281 -21.609 11.5 1 94.31 515 LYS A O 1
ATOM 4035 N N . GLN A 1 516 ? -18.547 -22.234 9.477 1 94.31 516 GLN A N 1
ATOM 4036 C CA . GLN A 1 516 ? -19.328 -21.203 8.773 1 94.31 516 GLN A CA 1
ATOM 4037 C C . GLN A 1 516 ? -20.812 -21.359 9.062 1 94.31 516 GLN A C 1
ATOM 4039 O O . GLN A 1 516 ? -21.531 -20.359 9.195 1 94.31 516 GLN A O 1
ATOM 4044 N N . GLU A 1 517 ? -21.312 -22.562 9.227 1 92.06 517 GLU A N 1
ATOM 4045 C CA . GLU A 1 517 ? -22.734 -22.859 9.391 1 92.06 517 GLU A CA 1
ATOM 4046 C C . GLU A 1 517 ? -23.25 -22.312 10.719 1 92.06 517 GLU A C 1
ATOM 4048 O O . GLU A 1 517 ? -24.453 -22.172 10.914 1 92.06 517 GLU A O 1
ATOM 4053 N N . LEU A 1 518 ? -22.344 -22.078 11.602 1 95.12 518 LEU A N 1
ATOM 4054 C CA . LEU A 1 518 ? -22.734 -21.578 12.922 1 95.12 518 LEU A CA 1
ATOM 4055 C C . LEU A 1 518 ? -23.031 -20.094 12.875 1 95.12 518 LEU A C 1
ATOM 4057 O O . LEU A 1 518 ? -23.641 -19.547 13.797 1 95.12 518 LEU A O 1
ATOM 4061 N N . ILE A 1 519 ? -22.609 -19.422 11.844 1 97.5 519 ILE A N 1
ATOM 4062 C CA . ILE A 1 519 ? -22.781 -17.969 11.719 1 97.5 519 ILE A CA 1
ATOM 4063 C C . ILE A 1 519 ? -24.156 -17.672 11.109 1 97.5 519 ILE A C 1
ATOM 4065 O O . ILE A 1 519 ? -24.5 -18.203 10.047 1 97.5 519 ILE A O 1
ATOM 4069 N N . PRO A 1 520 ? -24.969 -16.828 11.75 1 97.75 520 PRO A N 1
ATOM 4070 C CA . PRO A 1 520 ? -26.281 -16.5 11.219 1 97.75 520 PRO A CA 1
ATOM 4071 C C . PRO A 1 520 ? -26.219 -15.906 9.812 1 97.75 520 PRO A C 1
ATOM 4073 O O . PRO A 1 520 ? -25.297 -15.156 9.5 1 97.75 520 PRO A O 1
ATOM 4076 N N . ASP A 1 521 ? -27.25 -16.141 9.031 1 95.75 521 ASP A N 1
ATOM 4077 C CA . ASP A 1 521 ? -27.328 -15.766 7.629 1 95.75 521 ASP A CA 1
ATOM 4078 C C . ASP A 1 521 ? -27.219 -14.25 7.465 1 95.75 521 ASP A C 1
ATOM 4080 O O . ASP A 1 521 ? -26.688 -13.766 6.461 1 95.75 521 ASP A O 1
ATOM 4084 N N . TYR A 1 522 ? -27.625 -13.555 8.461 1 97.19 522 TYR A N 1
ATOM 4085 C CA . TYR A 1 522 ? -27.641 -12.094 8.398 1 97.19 522 TYR A CA 1
ATOM 4086 C C . TYR A 1 522 ? -26.234 -11.555 8.18 1 97.19 522 TYR A C 1
ATOM 4088 O O . TYR A 1 522 ? -26.047 -10.492 7.574 1 97.19 522 TYR A O 1
ATOM 4096 N N . PHE A 1 523 ? -25.219 -12.305 8.617 1 98.25 523 PHE A N 1
ATOM 4097 C CA . PHE A 1 523 ? -23.844 -11.82 8.578 1 98.25 523 PHE A CA 1
ATOM 4098 C C . PHE A 1 523 ? -23.141 -12.25 7.293 1 98.25 523 PHE A C 1
ATOM 4100 O O . PHE A 1 523 ? -21.969 -11.953 7.086 1 98.25 523 PHE A O 1
ATOM 4107 N N . TRP A 1 524 ? -23.734 -12.992 6.43 1 96.44 524 TRP A N 1
ATOM 4108 C CA . TRP A 1 524 ? -23.203 -13.312 5.105 1 96.44 524 TRP A CA 1
ATOM 4109 C C . TRP A 1 524 ? -24.328 -13.352 4.07 1 96.44 524 TRP A C 1
ATOM 4111 O O . TRP A 1 524 ? -24.578 -14.383 3.447 1 96.44 524 TRP A O 1
ATOM 4121 N N . PRO A 1 525 ? -24.938 -12.195 3.814 1 94.88 525 PRO A N 1
ATOM 4122 C CA . PRO A 1 525 ? -26.062 -12.078 2.885 1 94.88 525 PRO A CA 1
ATOM 4123 C C . PRO A 1 525 ? -25.641 -12.234 1.426 1 94.88 525 PRO A C 1
ATOM 4125 O O . PRO A 1 525 ? -24.469 -12.07 1.098 1 94.88 525 PRO A O 1
ATOM 4128 N N . PRO A 1 526 ? -26.609 -12.656 0.579 1 94.06 526 PRO A N 1
ATOM 4129 C CA . PRO A 1 526 ? -26.328 -12.609 -0.859 1 94.06 526 PRO A CA 1
ATOM 4130 C C . PRO A 1 526 ? -26.172 -11.188 -1.386 1 94.06 526 PRO A C 1
ATOM 4132 O O . PRO A 1 526 ? -26.969 -10.305 -1.062 1 94.06 526 PRO A O 1
ATOM 4135 N N . THR A 1 527 ? -25.156 -10.961 -2.094 1 93.06 527 THR A N 1
ATOM 4136 C CA . THR A 1 527 ? -24.875 -9.633 -2.623 1 93.06 527 THR A CA 1
ATOM 4137 C C . THR A 1 527 ? -24.297 -9.719 -4.035 1 93.06 527 THR A C 1
ATOM 4139 O O . THR A 1 527 ? -24.047 -10.82 -4.539 1 93.06 527 THR A O 1
ATOM 4142 N N . GLY A 1 528 ? -24.156 -8.578 -4.684 1 89.44 528 GLY A N 1
ATOM 4143 C CA . GLY A 1 528 ? -23.516 -8.5 -5.984 1 89.44 528 GLY A CA 1
ATOM 4144 C C . GLY A 1 528 ? -24.422 -8.898 -7.129 1 89.44 528 GLY A C 1
ATOM 4145 O O . GLY A 1 528 ? -25.594 -9.211 -6.914 1 89.44 528 GLY A O 1
ATOM 4146 N N . LYS A 1 529 ? -23.812 -9 -8.273 1 91.12 529 LYS A N 1
ATOM 4147 C CA . LYS A 1 529 ? -24.516 -9.273 -9.523 1 91.12 529 LYS A CA 1
ATOM 4148 C C . LYS A 1 529 ? -25.125 -10.672 -9.516 1 91.12 529 LYS A C 1
ATOM 4150 O O . LYS A 1 529 ? -26.234 -10.875 -10.016 1 91.12 529 LYS A O 1
ATOM 4155 N N . TYR A 1 530 ? -24.438 -11.594 -8.781 1 94.56 530 TYR A N 1
ATOM 4156 C CA . TYR A 1 530 ? -24.828 -13 -8.883 1 94.56 530 TYR A CA 1
ATOM 4157 C C . TYR A 1 530 ? -25.453 -13.484 -7.578 1 94.56 530 TYR A C 1
ATOM 4159 O O . TYR A 1 530 ? -25.719 -14.68 -7.418 1 94.56 530 TYR A O 1
ATOM 4167 N N . SER A 1 531 ? -25.641 -12.547 -6.602 1 93.31 531 SER A N 1
ATOM 4168 C CA . SER A 1 531 ? -26.234 -12.867 -5.309 1 93.31 531 SER A CA 1
ATOM 4169 C C . SER A 1 531 ? -25.453 -13.969 -4.602 1 93.31 531 SER A C 1
ATOM 4171 O O . SER A 1 531 ? -26.047 -14.914 -4.074 1 93.31 531 SER A O 1
ATOM 4173 N N . ILE A 1 532 ? -24.172 -13.883 -4.754 1 95.5 532 ILE A N 1
ATOM 4174 C CA . ILE A 1 532 ? -23.297 -14.781 -4.023 1 95.5 532 ILE A CA 1
ATOM 4175 C C . ILE A 1 532 ? -23.172 -14.328 -2.572 1 95.5 532 ILE A C 1
ATOM 4177 O O . ILE A 1 532 ? -23.062 -13.133 -2.297 1 95.5 532 ILE A O 1
ATOM 4181 N N . ARG A 1 533 ? -23.188 -15.273 -1.681 1 94.5 533 ARG A N 1
ATOM 4182 C CA . ARG A 1 533 ? -23.078 -14.922 -0.267 1 94.5 533 ARG A CA 1
ATOM 4183 C C . ARG A 1 533 ? -21.75 -14.242 0.037 1 94.5 533 ARG A C 1
ATOM 4185 O O . ARG A 1 533 ? -20.688 -14.734 -0.367 1 94.5 533 ARG A O 1
ATOM 4192 N N . ASP A 1 534 ? -21.844 -13.094 0.656 1 95.31 534 ASP A N 1
ATOM 4193 C CA . ASP A 1 534 ? -20.656 -12.359 1.063 1 95.31 534 ASP A CA 1
ATOM 4194 C C . ASP A 1 534 ? -20.125 -12.867 2.402 1 95.31 534 ASP A C 1
ATOM 4196 O O . ASP A 1 534 ? -20.672 -12.539 3.457 1 95.31 534 ASP A O 1
ATOM 4200 N N . LEU A 1 535 ? -19.016 -13.586 2.439 1 96.88 535 LEU A N 1
ATOM 4201 C CA . LEU A 1 535 ? -18.469 -14.25 3.625 1 96.88 535 LEU A CA 1
ATOM 4202 C C . LEU A 1 535 ? -17.484 -13.352 4.348 1 96.88 535 LEU A C 1
ATOM 4204 O O . LEU A 1 535 ? -16.938 -13.727 5.387 1 96.88 535 LEU A O 1
ATOM 4208 N N . HIS A 1 536 ? -17.297 -12.102 3.881 1 97.06 536 HIS A N 1
ATOM 4209 C CA . HIS A 1 536 ? -16.172 -11.273 4.32 1 97.06 536 HIS A CA 1
ATOM 4210 C C . HIS A 1 536 ? -16.562 -10.414 5.512 1 97.06 536 HIS A C 1
ATOM 4212 O O . HIS A 1 536 ? -15.875 -9.445 5.836 1 97.06 536 HIS A O 1
ATOM 4218 N N . LYS A 1 537 ? -17.688 -10.75 6.199 1 97.94 537 LYS A N 1
ATOM 4219 C CA . LYS A 1 537 ? -18.219 -9.844 7.215 1 97.94 537 LYS A CA 1
ATOM 4220 C C . LYS A 1 537 ? -18.062 -10.43 8.617 1 97.94 537 LYS A C 1
ATOM 4222 O O . LYS A 1 537 ? -18.547 -9.867 9.594 1 97.94 537 LYS A O 1
ATOM 4227 N N . SER A 1 538 ? -17.391 -11.578 8.75 1 98.56 538 SER A N 1
ATOM 4228 C CA . SER A 1 538 ? -17.203 -12.227 10.039 1 98.56 538 SER A CA 1
ATOM 4229 C C . SER A 1 538 ? -15.719 -12.297 10.406 1 98.56 538 SER A C 1
ATOM 4231 O O . SER A 1 538 ? -14.883 -12.656 9.57 1 98.56 538 SER A O 1
ATOM 4233 N N . TYR A 1 539 ? -15.438 -11.977 11.656 1 98.69 539 TYR A N 1
ATOM 4234 C CA . TYR A 1 539 ? -14.07 -11.898 12.148 1 98.69 539 TYR A CA 1
ATOM 4235 C C . TYR A 1 539 ? -13.93 -12.648 13.469 1 98.69 539 TYR A C 1
ATOM 4237 O O . TYR A 1 539 ? -14.883 -12.75 14.242 1 98.69 539 TYR A O 1
ATOM 4245 N N . VAL A 1 540 ? -12.719 -13.117 13.734 1 98.62 540 VAL A N 1
ATOM 4246 C CA . VAL A 1 540 ? -12.438 -13.859 14.953 1 98.62 540 VAL A CA 1
ATOM 4247 C C . VAL A 1 540 ? -11.273 -13.211 15.703 1 98.62 540 VAL A C 1
ATOM 4249 O O . VAL A 1 540 ? -10.242 -12.898 15.102 1 98.62 540 VAL A O 1
ATOM 4252 N N . ASP A 1 541 ? -11.492 -12.922 16.969 1 98.62 541 ASP A N 1
ATOM 4253 C CA . ASP A 1 541 ? -10.422 -12.477 17.859 1 98.62 541 ASP A CA 1
ATOM 4254 C C . ASP A 1 541 ? -9.641 -13.672 18.422 1 98.62 541 ASP A C 1
ATOM 4256 O O . ASP A 1 541 ? -10 -14.211 19.469 1 98.62 541 ASP A O 1
ATOM 4260 N N . ASP A 1 542 ? -8.625 -14.047 17.734 1 98.06 542 ASP A N 1
ATOM 4261 C CA . ASP A 1 542 ? -7.797 -15.188 18.094 1 98.06 542 ASP A CA 1
ATOM 4262 C C . ASP A 1 542 ? -6.359 -15.008 17.609 1 98.06 542 ASP A C 1
ATOM 4264 O O . ASP A 1 542 ? -6.039 -14 16.969 1 98.06 542 ASP A O 1
ATOM 4268 N N . ASP A 1 543 ? -5.527 -15.945 18.016 1 96.06 543 ASP A N 1
ATOM 4269 C CA . ASP A 1 543 ? -4.145 -15.93 17.547 1 96.06 543 ASP A CA 1
ATOM 4270 C C . ASP A 1 543 ? -4.059 -16.297 16.062 1 96.06 543 ASP A C 1
ATOM 4272 O O . ASP A 1 543 ? -4.66 -17.281 15.625 1 96.06 543 ASP A O 1
ATOM 4276 N N . HIS A 1 544 ? -3.412 -15.461 15.344 1 94.69 544 HIS A N 1
ATOM 4277 C CA . HIS A 1 544 ? -3.209 -15.711 13.922 1 94.69 544 HIS A CA 1
ATOM 4278 C C . HIS A 1 544 ? -1.923 -16.5 13.68 1 94.69 544 HIS A C 1
ATOM 4280 O O . HIS A 1 544 ? -0.988 -16.422 14.477 1 94.69 544 HIS A O 1
ATOM 4286 N N . TYR A 1 545 ? -1.862 -17.141 12.523 1 88.88 545 TYR A N 1
ATOM 4287 C CA . TYR A 1 545 ? -0.699 -17.953 12.172 1 88.88 545 TYR A CA 1
ATOM 4288 C C . TYR A 1 545 ? 0.565 -17.094 12.141 1 88.88 545 TYR A C 1
ATOM 4290 O O . TYR A 1 545 ? 1.621 -17.531 12.609 1 88.88 545 TYR A O 1
ATOM 4298 N N . ASN A 1 546 ? 0.486 -15.906 11.602 1 88.25 546 ASN A N 1
ATOM 4299 C CA . ASN A 1 546 ? 1.698 -15.148 11.312 1 88.25 546 ASN A CA 1
ATOM 4300 C C . ASN A 1 546 ? 1.572 -13.695 11.773 1 88.25 546 ASN A C 1
ATOM 4302 O O . ASN A 1 546 ? 2.518 -12.914 11.641 1 88.25 546 ASN A O 1
ATOM 4306 N N . SER A 1 547 ? 0.428 -13.312 12.289 1 91.5 547 SER A N 1
ATOM 4307 C CA . SER A 1 547 ? 0.239 -11.891 12.578 1 91.5 547 SER A CA 1
ATOM 4308 C C . SER A 1 547 ? -0.033 -11.664 14.062 1 91.5 547 SER A C 1
ATOM 4310 O O . SER A 1 547 ? -0.382 -10.555 14.477 1 91.5 547 SER A O 1
ATOM 4312 N N . GLY A 1 548 ? 0.019 -12.711 14.844 1 91.38 548 GLY A N 1
ATOM 4313 C CA . GLY A 1 548 ? -0.181 -12.57 16.281 1 91.38 548 GLY A CA 1
ATOM 4314 C C . GLY A 1 548 ? -1.636 -12.375 16.656 1 91.38 548 GLY A C 1
ATOM 4315 O O . GLY A 1 548 ? -2.529 -12.516 15.82 1 91.38 548 GLY A O 1
ATOM 4316 N N . HIS A 1 549 ? -1.9 -12.117 17.938 1 95.88 549 HIS A N 1
ATOM 4317 C CA . HIS A 1 549 ? -3.242 -11.938 18.484 1 95.88 549 HIS A CA 1
ATOM 4318 C C . HIS A 1 549 ? -3.596 -10.461 18.594 1 95.88 549 HIS A C 1
ATOM 4320 O O . HIS A 1 549 ? -2.846 -9.688 19.188 1 95.88 549 HIS A O 1
ATOM 4326 N N . GLY A 1 550 ? -4.723 -10.031 18.094 1 95.44 550 GLY A N 1
ATOM 4327 C CA . GLY A 1 550 ? -5.145 -8.641 18.125 1 95.44 550 GLY A CA 1
ATOM 4328 C C . GLY A 1 550 ? -5.836 -8.25 19.422 1 95.44 550 GLY A C 1
ATOM 4329 O O . GLY A 1 550 ? -5.906 -7.066 19.766 1 95.44 550 GLY A O 1
ATOM 4330 N N . HIS A 1 551 ? -6.383 -9.219 20.125 1 97.56 551 HIS A N 1
ATOM 4331 C CA . HIS A 1 551 ? -7.082 -9.008 21.391 1 97.56 551 HIS A CA 1
ATOM 4332 C C . HIS A 1 551 ? -8.18 -7.957 21.25 1 97.56 551 HIS A C 1
ATOM 4334 O O . HIS A 1 551 ? -8.242 -7.012 22.031 1 97.56 551 HIS A O 1
ATOM 4340 N N . ALA A 1 552 ? -9.008 -8.133 20.297 1 98.12 552 ALA A N 1
ATOM 4341 C CA . ALA A 1 552 ? -10.039 -7.16 19.953 1 98.12 552 ALA A CA 1
ATOM 4342 C C . ALA A 1 552 ? -11.016 -6.965 21.109 1 98.12 552 ALA A C 1
ATOM 4344 O O . ALA A 1 552 ? -11.359 -5.832 21.453 1 98.12 552 ALA A O 1
ATOM 4345 N N . TYR A 1 553 ? -11.5 -8.023 21.766 1 98.5 553 TYR A N 1
ATOM 4346 C CA . TYR A 1 553 ? -12.453 -7.902 22.859 1 98.5 553 TYR A CA 1
ATOM 4347 C C . TYR A 1 553 ? -11.867 -7.066 24 1 98.5 553 TYR A C 1
ATOM 4349 O O . TYR A 1 553 ? -12.547 -6.191 24.547 1 98.5 553 TYR A O 1
ATOM 4357 N N . LYS A 1 554 ? -10.633 -7.309 24.297 1 97.5 554 LYS A N 1
ATOM 4358 C CA . LYS A 1 554 ? -9.953 -6.527 25.328 1 97.5 554 LYS A CA 1
ATOM 4359 C C . LYS A 1 554 ? -9.812 -5.066 24.891 1 97.5 554 LYS A C 1
ATOM 4361 O O . LYS A 1 554 ? -10.094 -4.16 25.688 1 97.5 554 LYS A O 1
ATOM 4366 N N . ARG A 1 555 ? -9.406 -4.824 23.719 1 96.38 555 ARG A N 1
ATOM 4367 C CA . ARG A 1 555 ? -9.148 -3.477 23.219 1 96.38 555 ARG A CA 1
ATOM 4368 C C . ARG A 1 555 ? -10.438 -2.658 23.172 1 96.38 555 ARG A C 1
ATOM 4370 O O . ARG A 1 555 ? -10.414 -1.445 23.375 1 96.38 555 ARG A O 1
ATOM 4377 N N . TYR A 1 556 ? -11.547 -3.311 22.891 1 97.25 556 TYR A N 1
ATOM 4378 C CA . TYR A 1 556 ? -12.82 -2.602 22.828 1 97.25 556 TYR A CA 1
ATOM 4379 C C . TYR A 1 556 ? -13.516 -2.605 24.188 1 97.25 556 TYR A C 1
ATOM 4381 O O . TYR A 1 556 ? -14.547 -1.954 24.375 1 97.25 556 TYR A O 1
ATOM 4389 N N . GLY A 1 557 ? -12.961 -3.311 25.125 1 97.44 557 GLY A N 1
ATOM 4390 C CA . GLY A 1 557 ? -13.555 -3.396 26.453 1 97.44 557 GLY A CA 1
ATOM 4391 C C . GLY A 1 557 ? -14.867 -4.16 26.469 1 97.44 557 GLY A C 1
ATOM 4392 O O . GLY A 1 557 ? -15.812 -3.758 27.156 1 97.44 557 GLY A O 1
ATOM 4393 N N . VAL A 1 558 ? -14.984 -5.219 25.719 1 98.25 558 VAL A N 1
ATOM 4394 C CA . VAL A 1 558 ? -16.203 -6.023 25.641 1 98.25 558 VAL A CA 1
ATOM 4395 C C . VAL A 1 558 ? -16.016 -7.324 26.422 1 98.25 558 VAL A C 1
ATOM 4397 O O . VAL A 1 558 ? -15.008 -8.016 26.25 1 98.25 558 VAL A O 1
ATOM 4400 N N . ASP A 1 559 ? -16.953 -7.586 27.297 1 97.25 559 ASP A N 1
ATOM 4401 C CA . ASP A 1 559 ? -17 -8.883 27.969 1 97.25 559 ASP A CA 1
ATOM 4402 C C . ASP A 1 559 ? -17.547 -9.961 27.031 1 97.25 559 ASP A C 1
ATOM 4404 O O . ASP A 1 559 ? -18.672 -9.875 26.562 1 97.25 559 ASP A O 1
ATOM 4408 N N . ALA A 1 560 ? -16.781 -10.969 26.812 1 96.5 560 ALA A N 1
ATOM 4409 C CA . ALA A 1 560 ? -17.125 -12.008 25.828 1 96.5 560 ALA A CA 1
ATOM 4410 C C . ALA A 1 560 ? -18.406 -12.727 26.219 1 96.5 560 ALA A C 1
ATOM 4412 O O . ALA A 1 560 ? -19.125 -13.25 25.359 1 96.5 560 ALA A O 1
ATOM 4413 N N . ASP A 1 561 ? -18.781 -12.734 27.469 1 96 561 ASP A N 1
ATOM 4414 C CA . ASP A 1 561 ? -19.969 -13.43 27.938 1 96 561 ASP A CA 1
ATOM 4415 C C . ASP A 1 561 ? -21.219 -12.562 27.75 1 96 561 ASP A C 1
ATOM 4417 O O . ASP A 1 561 ? -22.328 -13.078 27.672 1 96 561 ASP A O 1
ATOM 4421 N N . ILE A 1 562 ? -21.016 -11.305 27.703 1 95.94 562 ILE A N 1
ATOM 4422 C CA . ILE A 1 562 ? -22.141 -10.383 27.609 1 95.94 562 ILE A CA 1
ATOM 4423 C C . ILE A 1 562 ? -22.312 -9.93 26.156 1 95.94 562 ILE A C 1
ATOM 4425 O O . ILE A 1 562 ? -23.422 -9.898 25.641 1 95.94 562 ILE A O 1
ATOM 4429 N N . GLY A 1 563 ? -21.219 -9.594 25.516 1 97.5 563 GLY A N 1
ATOM 4430 C CA . GLY A 1 563 ? -21.234 -9.086 24.141 1 97.5 563 GLY A CA 1
ATOM 4431 C C . GLY A 1 563 ? -21.609 -7.617 24.062 1 97.5 563 GLY A C 1
ATOM 4432 O O . GLY A 1 563 ? -21.797 -6.961 25.094 1 97.5 563 GLY A O 1
ATOM 4433 N N . ALA A 1 564 ? -21.656 -7.09 22.859 1 98.44 564 ALA A N 1
ATOM 4434 C CA . ALA A 1 564 ? -22 -5.688 22.609 1 98.44 564 ALA A CA 1
ATOM 4435 C C . ALA A 1 564 ? -22.391 -5.465 21.156 1 98.44 564 ALA A C 1
ATOM 4437 O O . ALA A 1 564 ? -22.031 -6.258 20.281 1 98.44 564 ALA A O 1
ATOM 4438 N N . VAL A 1 565 ? -23.188 -4.492 20.922 1 98.5 565 VAL A N 1
ATOM 4439 C CA . VAL A 1 565 ? -23.469 -3.967 19.594 1 98.5 565 VAL A CA 1
ATOM 4440 C C . VAL A 1 565 ? -22.984 -2.523 19.5 1 98.5 565 VAL A C 1
ATOM 4442 O O . VAL A 1 565 ? -23.344 -1.681 20.312 1 98.5 565 VAL A O 1
ATOM 4445 N N . VAL A 1 566 ? -22.109 -2.262 18.562 1 98.56 566 VAL A N 1
ATOM 4446 C CA . VAL A 1 566 ? -21.609 -0.913 18.328 1 98.56 566 VAL A CA 1
ATOM 4447 C C . VAL A 1 566 ? -22.094 -0.408 16.969 1 98.56 566 VAL A C 1
ATOM 4449 O O . VAL A 1 566 ? -21.797 -1.008 15.938 1 98.56 566 VAL A O 1
ATOM 4452 N N . ILE A 1 567 ? -22.859 0.654 16.953 1 98.62 567 ILE A N 1
ATOM 4453 C CA . ILE A 1 567 ? -23.359 1.26 15.727 1 98.62 567 ILE A CA 1
ATOM 4454 C C . ILE A 1 567 ? -22.422 2.383 15.289 1 98.62 567 ILE A C 1
ATOM 4456 O O . ILE A 1 567 ? -22.156 3.32 16.047 1 98.62 567 ILE A O 1
ATOM 4460 N N . VAL A 1 568 ? -21.891 2.25 14.094 1 98.62 568 VAL A N 1
ATOM 4461 C CA . VAL A 1 568 ? -20.906 3.189 13.555 1 98.62 568 VAL A CA 1
ATOM 4462 C C . VAL A 1 568 ? -21.484 3.902 12.336 1 98.62 568 VAL A C 1
ATOM 4464 O O . VAL A 1 568 ? -22.047 3.262 11.438 1 98.62 568 VAL A O 1
ATOM 4467 N N . ARG A 1 569 ? -21.281 5.148 12.25 1 98.12 569 ARG A N 1
ATOM 4468 C CA . ARG A 1 569 ? -21.781 5.996 11.172 1 98.12 569 ARG A CA 1
ATOM 4469 C C . ARG A 1 569 ? -20.953 5.824 9.906 1 98.12 569 ARG A C 1
ATOM 4471 O O . ARG A 1 569 ? -19.859 5.262 9.961 1 98.12 569 ARG A O 1
ATOM 4478 N N . PRO A 1 570 ? -21.469 6.414 8.797 1 98.12 570 PRO A N 1
ATOM 4479 C CA . PRO A 1 570 ? -20.688 6.375 7.559 1 98.12 570 PRO A CA 1
ATOM 4480 C C . PRO A 1 570 ? -19.344 7.082 7.684 1 98.12 570 PRO A C 1
ATOM 4482 O O . PRO A 1 570 ? -18.375 6.73 6.988 1 98.12 570 PRO A O 1
ATOM 4485 N N . ASP A 1 571 ? -19.234 8.086 8.578 1 97.81 571 ASP A N 1
ATOM 4486 C CA . ASP A 1 571 ? -17.984 8.82 8.742 1 97.81 571 ASP A CA 1
ATOM 4487 C C . ASP A 1 571 ? -17.141 8.219 9.859 1 97.81 571 ASP A C 1
ATOM 4489 O O . ASP A 1 571 ? -16.312 8.906 10.453 1 97.81 571 ASP A O 1
ATOM 4493 N N . GLN A 1 572 ? -17.438 6.965 10.367 1 97.88 572 GLN A N 1
ATOM 4494 C CA . GLN A 1 572 ? -16.625 6.105 11.211 1 97.88 572 GLN A CA 1
ATOM 4495 C C . GLN A 1 572 ? -16.781 6.473 12.68 1 97.88 572 GLN A C 1
ATOM 4497 O O . GLN A 1 572 ? -16.109 5.906 13.547 1 97.88 572 GLN A O 1
ATOM 4502 N N . TYR A 1 573 ? -17.641 7.449 12.992 1 97.81 573 TYR A N 1
ATOM 4503 C CA . TYR A 1 573 ? -17.859 7.789 14.398 1 97.81 573 TYR A CA 1
ATOM 4504 C C . TYR A 1 573 ? -18.922 6.891 15.023 1 97.81 573 TYR A C 1
ATOM 4506 O O . TYR A 1 573 ? -19.844 6.438 14.336 1 97.81 573 TYR A O 1
ATOM 4514 N N . ILE A 1 574 ? -18.844 6.656 16.297 1 98 574 ILE A N 1
ATOM 4515 C CA . ILE A 1 574 ? -19.719 5.754 17.031 1 98 574 ILE A CA 1
ATOM 4516 C C . ILE A 1 574 ? -21 6.488 17.406 1 98 574 ILE A C 1
ATOM 4518 O O . ILE A 1 574 ? -20.953 7.562 18.016 1 98 574 ILE A O 1
ATOM 4522 N N . SER A 1 575 ? -22.062 5.891 17.109 1 98.12 575 SER A N 1
ATOM 4523 C CA . SER A 1 575 ? -23.375 6.496 17.375 1 98.12 575 SER A CA 1
ATOM 4524 C C . SER A 1 575 ? -23.984 5.941 18.656 1 98.12 575 SER A C 1
ATOM 4526 O O . SER A 1 575 ? -24.672 6.66 19.375 1 98.12 575 SER A O 1
ATOM 4528 N N . LYS A 1 576 ? -23.766 4.691 18.859 1 97.69 576 LYS A N 1
ATOM 4529 C CA . LYS A 1 576 ? -24.453 4.016 19.953 1 97.69 576 LYS A CA 1
ATOM 4530 C C . LYS A 1 576 ? -23.766 2.705 20.312 1 97.69 576 LYS A C 1
ATOM 4532 O O . LYS A 1 576 ? -23.219 2.025 19.438 1 97.69 576 LYS A O 1
ATOM 4537 N N . VAL A 1 577 ? -23.703 2.42 21.594 1 98 577 VAL A N 1
ATOM 4538 C CA . VAL A 1 577 ? -23.297 1.118 22.125 1 98 577 VAL A CA 1
ATOM 4539 C C . VAL A 1 577 ? -24.469 0.469 22.859 1 98 577 VAL A C 1
ATOM 4541 O O . VAL A 1 577 ? -25.125 1.108 23.688 1 98 577 VAL A O 1
ATOM 4544 N N . ALA A 1 578 ? -24.812 -0.728 22.469 1 97.44 578 ALA A N 1
ATOM 4545 C CA . ALA A 1 578 ? -25.938 -1.437 23.078 1 97.44 578 ALA A CA 1
ATOM 4546 C C . ALA A 1 578 ? -25.547 -2.863 23.453 1 97.44 578 ALA A C 1
ATOM 4548 O O . ALA A 1 578 ? -24.5 -3.361 23.031 1 97.44 578 ALA A O 1
ATOM 4549 N N . THR A 1 579 ? -26.375 -3.418 24.328 1 96.12 579 THR A N 1
ATOM 4550 C CA . THR A 1 579 ? -26.25 -4.844 24.609 1 96.12 579 THR A CA 1
ATOM 4551 C C . THR A 1 579 ? -26.922 -5.668 23.516 1 96.12 579 THR A C 1
ATOM 4553 O O . THR A 1 579 ? -27.656 -5.125 22.688 1 96.12 579 THR A O 1
ATOM 4556 N N . LEU A 1 580 ? -26.672 -6.965 23.516 1 97 580 LEU A N 1
ATOM 4557 C CA . LEU A 1 580 ? -27.25 -7.84 22.5 1 97 580 LEU A CA 1
ATOM 4558 C C . LEU A 1 580 ? -28.766 -7.953 22.688 1 97 580 LEU A C 1
ATOM 4560 O O . LEU A 1 580 ? -29.484 -8.328 21.75 1 97 580 LEU A O 1
ATOM 4564 N N . ASP A 1 581 ? -29.234 -7.547 23.844 1 94.81 581 ASP A N 1
ATOM 4565 C CA . ASP A 1 581 ? -30.656 -7.699 24.156 1 94.81 581 ASP A CA 1
ATOM 4566 C C . ASP A 1 581 ? -31.406 -6.387 23.953 1 94.81 581 ASP A C 1
ATOM 4568 O O . ASP A 1 581 ? -32.625 -6.344 24.062 1 94.81 581 ASP A O 1
ATOM 4572 N N . ASP A 1 582 ? -30.703 -5.348 23.625 1 95.12 582 ASP A N 1
ATOM 4573 C CA . ASP A 1 582 ? -31.328 -4.035 23.5 1 95.12 582 ASP A CA 1
ATOM 4574 C C . ASP A 1 582 ? -31.875 -3.828 22.094 1 95.12 582 ASP A C 1
ATOM 4576 O O . ASP A 1 582 ? -31.547 -2.846 21.422 1 95.12 582 ASP A O 1
ATOM 4580 N N . VAL A 1 583 ? -32.719 -4.668 21.672 1 95.75 583 VAL A N 1
ATOM 4581 C CA . VAL A 1 583 ? -33.281 -4.66 20.328 1 95.75 583 VAL A CA 1
ATOM 4582 C C . VAL A 1 583 ? -34.156 -3.428 20.125 1 95.75 583 VAL A C 1
ATOM 4584 O O . VAL A 1 583 ? -34.094 -2.766 19.094 1 95.75 583 VAL A O 1
ATOM 4587 N N . ASP A 1 584 ? -34.906 -3.096 21.125 1 96.25 584 ASP A N 1
ATOM 4588 C CA . ASP A 1 584 ? -35.781 -1.942 21.031 1 96.25 584 ASP A CA 1
ATOM 4589 C C . ASP A 1 584 ? -35 -0.641 20.938 1 96.25 584 ASP A C 1
ATOM 4591 O O . ASP A 1 584 ? -35.375 0.266 20.188 1 96.25 584 ASP A O 1
ATOM 4595 N N . GLY A 1 585 ? -33.969 -0.58 21.734 1 96.38 585 GLY A N 1
ATOM 4596 C CA . GLY A 1 585 ? -33.125 0.6 21.688 1 96.38 585 GLY A CA 1
ATOM 4597 C C . GLY A 1 585 ? -32.5 0.81 20.328 1 96.38 585 GLY A C 1
ATOM 4598 O O . GLY A 1 585 ? -32.406 1.939 19.828 1 96.38 585 GLY A O 1
ATOM 4599 N N . ILE A 1 586 ? -32.062 -0.28 19.719 1 97.62 586 ILE A N 1
ATOM 4600 C CA . ILE A 1 586 ? -31.438 -0.209 18.391 1 97.62 586 ILE A CA 1
ATOM 4601 C C . ILE A 1 586 ? -32.469 0.201 17.359 1 97.62 586 ILE A C 1
ATOM 4603 O O . ILE A 1 586 ? -32.219 1.072 16.516 1 97.62 586 ILE A O 1
ATOM 4607 N N . ALA A 1 587 ? -33.625 -0.375 17.422 1 97.5 587 ALA A N 1
ATOM 4608 C CA . ALA A 1 587 ? -34.719 -0.051 16.484 1 97.5 587 ALA A CA 1
ATOM 4609 C C . ALA A 1 587 ? -35.125 1.415 16.609 1 97.5 587 ALA A C 1
ATOM 4611 O O . ALA A 1 587 ? -35.312 2.096 15.602 1 97.5 587 ALA A O 1
ATOM 4612 N N . SER A 1 588 ? -35.25 1.847 17.844 1 97.12 588 SER A N 1
ATOM 4613 C CA . SER A 1 588 ? -35.625 3.232 18.094 1 97.12 588 SER A CA 1
ATOM 4614 C C . SER A 1 588 ? -34.562 4.203 17.578 1 97.12 588 SER A C 1
ATOM 4616 O O . SER A 1 588 ? -34.906 5.285 17.094 1 97.12 588 SER A O 1
ATOM 4618 N N . PHE A 1 589 ? -33.344 3.822 17.766 1 97.25 589 PHE A N 1
ATOM 4619 C CA . PHE A 1 589 ? -32.25 4.66 17.281 1 97.25 589 PHE A CA 1
ATOM 4620 C C . PHE A 1 589 ? -32.406 4.887 15.773 1 97.25 589 PHE A C 1
ATOM 4622 O O . PHE A 1 589 ? -32.406 6.031 15.312 1 97.25 589 PHE A O 1
ATOM 4629 N N . PHE A 1 590 ? -32.531 3.828 14.977 1 97.88 590 PHE A N 1
ATOM 4630 C CA . PHE A 1 590 ? -32.594 3.955 13.523 1 97.88 590 PHE A CA 1
ATOM 4631 C C . PHE A 1 590 ? -33.875 4.613 13.078 1 97.88 590 PHE A C 1
ATOM 4633 O O . PHE A 1 590 ? -33.906 5.371 12.109 1 97.88 590 PHE A O 1
ATOM 4640 N N . ALA A 1 591 ? -34.969 4.367 13.766 1 96.31 591 ALA A N 1
ATOM 4641 C CA . ALA A 1 591 ? -36.219 5.027 13.453 1 96.31 591 ALA A CA 1
ATOM 4642 C C . ALA A 1 591 ? -36.125 6.543 13.617 1 96.31 591 ALA A C 1
ATOM 4644 O O . ALA A 1 591 ? -36.812 7.301 12.953 1 96.31 591 ALA A O 1
ATOM 4645 N N . GLY A 1 592 ? -35.219 6.945 14.461 1 96 592 GLY A N 1
ATOM 4646 C CA . GLY A 1 592 ? -35.031 8.359 14.75 1 96 592 GLY A CA 1
ATOM 4647 C C . GLY A 1 592 ? -34.156 9.07 13.727 1 96 592 GLY A C 1
ATOM 4648 O O . GLY A 1 592 ? -34.219 10.297 13.594 1 96 592 GLY A O 1
ATOM 4649 N N . CYS A 1 593 ? -33.438 8.289 13.008 1 96.56 593 CYS A N 1
ATOM 4650 C CA . CYS A 1 593 ? -32.5 9.008 12.148 1 96.56 593 CYS A CA 1
ATOM 4651 C C . CYS A 1 593 ? -32.594 8.531 10.703 1 96.56 593 CYS A C 1
ATOM 4653 O O . CYS A 1 593 ? -31.969 9.102 9.812 1 96.56 593 CYS A O 1
ATOM 4655 N N . MET A 1 594 ? -33.375 7.504 10.422 1 97.25 594 MET A N 1
ATOM 4656 C CA . MET A 1 594 ? -33.594 7.004 9.062 1 97.25 594 MET A CA 1
ATOM 4657 C C . MET A 1 594 ? -35.062 7.004 8.688 1 97.25 594 MET A C 1
ATOM 4659 O O . MET A 1 594 ? -35.938 7.055 9.562 1 97.25 594 MET A O 1
ATOM 4663 N N . ILE A 1 595 ? -35.312 6.973 7.395 1 96.81 595 ILE A N 1
ATOM 4664 C CA . ILE A 1 595 ? -36.688 6.934 6.859 1 96.81 595 ILE A CA 1
ATOM 4665 C C . ILE A 1 595 ? -37.031 5.5 6.465 1 96.81 595 ILE A C 1
ATOM 4667 O O . ILE A 1 595 ? -36.25 4.809 5.828 1 96.81 595 ILE A O 1
ATOM 4671 N N . GLU A 1 596 ? -38.188 5.059 6.898 1 95.75 596 GLU A N 1
ATOM 4672 C CA . GLU A 1 596 ? -38.688 3.752 6.453 1 95.75 596 GLU A CA 1
ATOM 4673 C C . GLU A 1 596 ? -38.875 3.717 4.938 1 95.75 596 GLU A C 1
ATOM 4675 O O . GLU A 1 596 ? -39.375 4.664 4.348 1 95.75 596 GLU A O 1
ATOM 4680 N N . GLN A 1 597 ? -38.312 2.633 4.332 1 91.81 597 GLN A N 1
ATOM 4681 C CA . GLN A 1 597 ? -38.375 2.52 2.877 1 91.81 597 GLN A CA 1
ATOM 4682 C C . GLN A 1 597 ? -39.562 1.687 2.428 1 91.81 597 GLN A C 1
ATOM 4684 O O . GLN A 1 597 ? -39.781 0.577 2.922 1 91.81 597 GLN A O 1
ATOM 4689 N N . LEU A 1 598 ? -40.75 2.16 2.318 1 72.56 598 LEU A N 1
ATOM 4690 C CA . LEU A 1 598 ? -41.938 1.441 1.922 1 72.56 598 LEU A CA 1
ATOM 4691 C C . LEU A 1 598 ? -41.781 0.781 0.56 1 72.56 598 LEU A C 1
ATOM 4693 O O . LEU A 1 598 ? -41.125 1.353 -0.333 1 72.56 598 LEU A O 1
ATOM 4697 N N . PRO A 1 599 ? -42.062 -0.595 0.493 1 62.97 599 PRO A N 1
ATOM 4698 C CA . PRO A 1 599 ? -42 -1.226 -0.828 1 62.97 599 PRO A CA 1
ATOM 4699 C C . PRO A 1 599 ? -42.719 -0.418 -1.901 1 62.97 599 PRO A C 1
ATOM 4701 O O . PRO A 1 599 ? -43.75 0.238 -1.611 1 62.97 599 PRO A O 1
ATOM 4704 N N . LYS A 1 600 ? -42.094 0.096 -2.818 1 50.62 600 LYS A N 1
ATOM 4705 C CA . LYS A 1 600 ? -42.906 0.621 -3.922 1 50.62 600 LYS A CA 1
ATOM 4706 C C . LYS A 1 600 ? -43.938 -0.394 -4.371 1 50.62 600 LYS A C 1
ATOM 4708 O O . LYS A 1 600 ? -43.625 -1.581 -4.516 1 50.62 600 LYS A O 1
ATOM 4713 N N . PRO A 1 601 ? -45.25 -0.056 -4.379 1 44.72 601 PRO A N 1
ATOM 4714 C CA . PRO A 1 601 ? -46.219 -1.01 -4.938 1 44.72 601 PRO A CA 1
ATOM 4715 C C . PRO A 1 601 ? -45.75 -1.622 -6.254 1 44.72 601 PRO A C 1
ATOM 4717 O O . PRO A 1 601 ? -45 -0.977 -7.012 1 44.72 601 PRO A O 1
ATOM 4720 N N . GLU A 1 602 ? -45.531 -2.912 -6.266 1 38.5 602 GLU A N 1
ATOM 4721 C CA . GLU A 1 602 ? -45.312 -3.582 -7.543 1 38.5 602 GLU A CA 1
ATOM 4722 C C . GLU A 1 602 ? -46.156 -2.982 -8.648 1 38.5 602 GLU A C 1
ATOM 4724 O O . GLU A 1 602 ? -47.375 -2.922 -8.531 1 38.5 602 GLU A O 1
ATOM 4729 N N . THR A 1 603 ? -45.875 -1.872 -9.203 1 36.19 603 THR A N 1
ATOM 4730 C CA . THR A 1 603 ? -46.625 -1.72 -10.438 1 36.19 603 THR A CA 1
ATOM 4731 C C . THR A 1 603 ? -46.656 -3.029 -11.219 1 36.19 603 THR A C 1
ATOM 4733 O O . THR A 1 603 ? -45.594 -3.557 -11.594 1 36.19 603 THR A O 1
ATOM 4736 N N . ILE A 1 604 ? -47.688 -3.852 -10.922 1 33.59 604 ILE A N 1
ATOM 4737 C CA . ILE A 1 604 ? -48.031 -4.977 -11.781 1 33.59 604 ILE A CA 1
ATOM 4738 C C . ILE A 1 604 ? -47.844 -4.586 -13.242 1 33.59 604 ILE A C 1
ATOM 4740 O O . ILE A 1 604 ? -48.469 -3.652 -13.734 1 33.59 604 ILE A O 1
ATOM 4744 N N . ALA A 1 605 ? -46.719 -4.734 -13.711 1 30.42 605 ALA A N 1
ATOM 4745 C CA . ALA A 1 605 ? -46.75 -4.805 -15.172 1 30.42 605 ALA A CA 1
ATOM 4746 C C . ALA A 1 605 ? -47.875 -5.715 -15.672 1 30.42 605 ALA A C 1
ATOM 4748 O O . ALA A 1 605 ? -47.906 -6.895 -15.312 1 30.42 605 ALA A O 1
ATOM 4749 N N . ARG A 1 606 ? -49 -5.156 -15.812 1 30.75 606 ARG A N 1
ATOM 4750 C CA . ARG A 1 606 ? -50.031 -5.742 -16.688 1 30.75 606 ARG A CA 1
ATOM 4751 C C . ARG A 1 606 ? -49.406 -6.262 -17.969 1 30.75 606 ARG A C 1
ATOM 4753 O O . ARG A 1 606 ? -48.875 -5.488 -18.766 1 30.75 606 ARG A O 1
ATOM 4760 N N . LEU A 1 607 ? -48.75 -7.531 -17.922 1 21.53 607 LEU A N 1
ATOM 4761 C CA . LEU A 1 607 ? -49.062 -8.297 -19.125 1 21.53 607 LEU A CA 1
ATOM 4762 C C . LEU A 1 607 ? -50.5 -8.836 -19.078 1 21.53 607 LEU A C 1
ATOM 4764 O O . LEU A 1 607 ? -50.938 -9.297 -18.016 1 21.53 607 LEU A O 1
ATOM 4768 N N . MET B 1 1 ? 17.812 -2.271 -41.781 1 50.03 1 MET B N 1
ATOM 4769 C CA . MET B 1 1 ? 17.953 -3.283 -40.75 1 50.03 1 MET B CA 1
ATOM 4770 C C . MET B 1 1 ? 18 -2.637 -39.375 1 50.03 1 MET B C 1
ATOM 4772 O O . MET B 1 1 ? 18.688 -1.631 -39.156 1 50.03 1 MET B O 1
ATOM 4776 N N . ALA B 1 2 ? 16.922 -3.006 -38.531 1 71.94 2 ALA B N 1
ATOM 4777 C CA . ALA B 1 2 ? 16.875 -2.34 -37.219 1 71.94 2 ALA B CA 1
ATOM 4778 C C . ALA B 1 2 ? 17.812 -3.02 -36.25 1 71.94 2 ALA B C 1
ATOM 4780 O O . ALA B 1 2 ? 17.828 -4.246 -36.125 1 71.94 2 ALA B O 1
ATOM 4781 N N . ASP B 1 3 ? 19 -2.344 -35.875 1 87.94 3 ASP B N 1
ATOM 4782 C CA . ASP B 1 3 ? 20 -2.869 -34.938 1 87.94 3 ASP B CA 1
ATOM 4783 C C . ASP B 1 3 ? 19.594 -2.578 -33.5 1 87.94 3 ASP B C 1
ATOM 4785 O O . ASP B 1 3 ? 19 -1.537 -33.188 1 87.94 3 ASP B O 1
ATOM 4789 N N . THR B 1 4 ? 19.703 -3.648 -32.688 1 92.81 4 THR B N 1
ATOM 4790 C CA . THR B 1 4 ? 19.469 -3.484 -31.25 1 92.81 4 THR B CA 1
ATOM 4791 C C . THR B 1 4 ? 20.469 -4.293 -30.438 1 92.81 4 THR B C 1
ATOM 4793 O O . THR B 1 4 ? 21.078 -5.242 -30.953 1 92.81 4 THR B O 1
ATOM 4796 N N . ASP B 1 5 ? 20.766 -3.871 -29.312 1 97.19 5 ASP B N 1
ATOM 4797 C CA . ASP B 1 5 ? 21.719 -4.617 -28.5 1 97.19 5 ASP B CA 1
ATOM 4798 C C . ASP B 1 5 ? 21.125 -5.945 -28.047 1 97.19 5 ASP B C 1
ATOM 4800 O O . ASP B 1 5 ? 21.781 -6.988 -28.125 1 97.19 5 ASP B O 1
ATOM 4804 N N . VAL B 1 6 ? 19.859 -5.906 -27.578 1 98.56 6 VAL B N 1
ATOM 4805 C CA . VAL B 1 6 ? 19.203 -7.125 -27.125 1 98.56 6 VAL B CA 1
ATOM 4806 C C . VAL B 1 6 ? 17.844 -7.258 -27.797 1 98.56 6 VAL B C 1
ATOM 4808 O O . VAL B 1 6 ? 17.016 -6.348 -27.734 1 98.56 6 VAL B O 1
ATOM 4811 N N . LEU B 1 7 ? 17.625 -8.32 -28.516 1 98.56 7 LEU B N 1
ATOM 4812 C CA . LEU B 1 7 ? 16.312 -8.641 -29.062 1 98.56 7 LEU B CA 1
ATOM 4813 C C . LEU B 1 7 ? 15.625 -9.711 -28.234 1 98.56 7 LEU B C 1
ATOM 4815 O O . LEU B 1 7 ? 16.219 -10.734 -27.906 1 98.56 7 LEU B O 1
ATOM 4819 N N . ILE B 1 8 ? 14.43 -9.461 -27.781 1 98.69 8 ILE B N 1
ATOM 4820 C CA . ILE B 1 8 ? 13.633 -10.391 -26.984 1 98.69 8 ILE B CA 1
ATOM 4821 C C . ILE B 1 8 ? 12.477 -10.93 -27.812 1 98.69 8 ILE B C 1
ATOM 4823 O O . ILE B 1 8 ? 11.617 -10.164 -28.266 1 98.69 8 ILE B O 1
ATOM 4827 N N . ALA B 1 9 ? 12.469 -12.234 -28.047 1 98.31 9 ALA B N 1
ATOM 4828 C CA . ALA B 1 9 ? 11.367 -12.867 -28.766 1 98.31 9 ALA B CA 1
ATOM 4829 C C . ALA B 1 9 ? 10.258 -13.273 -27.797 1 98.31 9 ALA B C 1
ATOM 4831 O O . ALA B 1 9 ? 10.336 -14.32 -27.156 1 98.31 9 ALA B O 1
ATOM 4832 N N . GLY B 1 10 ? 9.203 -12.492 -27.766 1 97.25 10 GLY B N 1
ATOM 4833 C CA . GLY B 1 10 ? 8.086 -12.789 -26.891 1 97.25 10 GLY B CA 1
ATOM 4834 C C . GLY B 1 10 ? 7.988 -11.836 -25.703 1 97.25 10 GLY B C 1
ATOM 4835 O O . GLY B 1 10 ? 8.992 -11.523 -25.078 1 97.25 10 GLY B O 1
ATOM 4836 N N . SER B 1 11 ? 6.738 -11.398 -25.406 1 95.69 11 SER B N 1
ATOM 4837 C CA . SER B 1 11 ? 6.488 -10.5 -24.281 1 95.69 11 SER B CA 1
ATOM 4838 C C . SER B 1 11 ? 5.82 -11.234 -23.125 1 95.69 11 SER B C 1
ATOM 4840 O O . SER B 1 11 ? 4.898 -10.711 -22.5 1 95.69 11 SER B O 1
ATOM 4842 N N . GLY B 1 12 ? 6.238 -12.508 -22.891 1 94.38 12 GLY B N 1
ATOM 4843 C CA . GLY B 1 12 ? 5.84 -13.188 -21.672 1 94.38 12 GLY B CA 1
ATOM 4844 C C . GLY B 1 12 ? 6.508 -12.633 -20.438 1 94.38 12 GLY B C 1
ATOM 4845 O O . GLY B 1 12 ? 7.246 -11.648 -20.516 1 94.38 12 GLY B O 1
ATOM 4846 N N . SER B 1 13 ? 6.301 -13.211 -19.312 1 95.88 13 SER B N 1
ATOM 4847 C CA . SER B 1 13 ? 6.793 -12.719 -18.031 1 95.88 13 SER B CA 1
ATOM 4848 C C . SER B 1 13 ? 8.312 -12.594 -18.047 1 95.88 13 SER B C 1
ATOM 4850 O O . SER B 1 13 ? 8.859 -11.562 -17.625 1 95.88 13 SER B O 1
ATOM 4852 N N . ALA B 1 14 ? 8.969 -13.586 -18.547 1 97.12 14 ALA B N 1
ATOM 4853 C CA . ALA B 1 14 ? 10.43 -13.547 -18.578 1 97.12 14 ALA B CA 1
ATOM 4854 C C . ALA B 1 14 ? 10.922 -12.367 -19.422 1 97.12 14 ALA B C 1
ATOM 4856 O O . ALA B 1 14 ? 11.82 -11.633 -19 1 97.12 14 ALA B O 1
ATOM 4857 N N . GLY B 1 15 ? 10.336 -12.234 -20.609 1 98.12 15 GLY B N 1
ATOM 4858 C CA . GLY B 1 15 ? 10.742 -11.156 -21.484 1 98.12 15 GLY B CA 1
ATOM 4859 C C . GLY B 1 15 ? 10.531 -9.773 -20.891 1 98.12 15 GLY B C 1
ATOM 4860 O O . GLY B 1 15 ? 11.406 -8.914 -20.984 1 98.12 15 GLY B O 1
ATOM 4861 N N . ILE B 1 16 ? 9.43 -9.578 -20.25 1 98.25 16 ILE B N 1
ATOM 4862 C CA . ILE B 1 16 ? 9.086 -8.289 -19.656 1 98.25 16 ILE B CA 1
ATOM 4863 C C . ILE B 1 16 ? 10.07 -7.945 -18.547 1 98.25 16 ILE B C 1
ATOM 4865 O O . ILE B 1 16 ? 10.531 -6.805 -18.453 1 98.25 16 ILE B O 1
ATOM 4869 N N . PHE B 1 17 ? 10.469 -8.867 -17.734 1 98.56 17 PHE B N 1
ATOM 4870 C CA . PHE B 1 17 ? 11.414 -8.625 -16.656 1 98.56 17 PHE B CA 1
ATOM 4871 C C . PHE B 1 17 ? 12.797 -8.297 -17.203 1 98.56 17 PHE B C 1
ATOM 4873 O O . PHE B 1 17 ? 13.461 -7.367 -16.734 1 98.56 17 PHE B O 1
ATOM 4880 N N . ALA B 1 18 ? 13.195 -9.039 -18.203 1 98.62 18 ALA B N 1
ATOM 4881 C CA . ALA B 1 18 ? 14.484 -8.742 -18.828 1 98.62 18 ALA B CA 1
ATOM 4882 C C . ALA B 1 18 ? 14.492 -7.34 -19.422 1 98.62 18 ALA B C 1
ATOM 4884 O O . ALA B 1 18 ? 15.43 -6.57 -19.219 1 98.62 18 ALA B O 1
ATOM 4885 N N . ALA B 1 19 ? 13.414 -7.051 -20.141 1 98.56 19 ALA B N 1
ATOM 4886 C CA . ALA B 1 19 ? 13.305 -5.73 -20.766 1 98.56 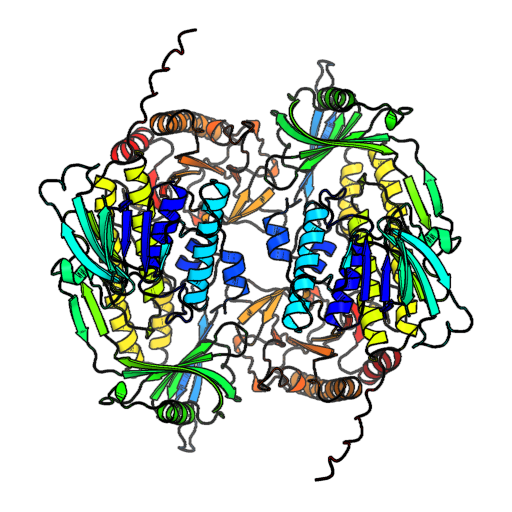19 ALA B CA 1
ATOM 4887 C C . ALA B 1 19 ? 13.336 -4.625 -19.719 1 98.56 19 ALA B C 1
ATOM 4889 O O . ALA B 1 19 ? 13.945 -3.574 -19.922 1 98.56 19 ALA B O 1
ATOM 4890 N N . THR B 1 20 ? 12.695 -4.859 -18.594 1 98.5 20 THR B N 1
ATOM 4891 C CA . THR B 1 20 ? 12.656 -3.863 -17.516 1 98.5 20 THR B CA 1
ATOM 4892 C C . THR B 1 20 ? 14.062 -3.6 -16.984 1 98.5 20 THR B C 1
ATOM 4894 O O . THR B 1 20 ? 14.438 -2.447 -16.75 1 98.5 20 THR B O 1
ATOM 4897 N N . TRP B 1 21 ? 14.828 -4.656 -16.797 1 98.62 21 TRP B N 1
ATOM 4898 C CA . TRP B 1 21 ? 16.234 -4.484 -16.406 1 98.62 21 TRP B CA 1
ATOM 4899 C C . TRP B 1 21 ? 16.984 -3.654 -17.438 1 98.62 21 TRP B C 1
ATOM 4901 O O . TRP B 1 21 ? 17.734 -2.736 -17.078 1 98.62 21 TRP B O 1
ATOM 4911 N N . LEU B 1 22 ? 16.797 -3.988 -18.688 1 98.44 22 LEU B N 1
ATOM 4912 C CA . LEU B 1 22 ? 17.516 -3.281 -19.75 1 98.44 22 LEU B CA 1
ATOM 4913 C C . LEU B 1 22 ? 17.125 -1.807 -19.766 1 98.44 22 LEU B C 1
ATOM 4915 O O . LEU B 1 22 ? 17.984 -0.941 -20 1 98.44 22 LEU B O 1
ATOM 4919 N N . ALA B 1 23 ? 15.859 -1.564 -19.516 1 98.25 23 ALA B N 1
ATOM 4920 C CA . ALA B 1 23 ? 15.422 -0.178 -19.375 1 98.25 23 ALA B CA 1
ATOM 4921 C C . ALA B 1 23 ? 16.156 0.515 -18.234 1 98.25 23 ALA B C 1
ATOM 4923 O O . ALA B 1 23 ? 16.641 1.638 -18.375 1 98.25 23 ALA B O 1
ATOM 4924 N N . ILE B 1 24 ? 16.312 -0.1 -17.109 1 98.06 24 ILE B N 1
ATOM 4925 C CA . ILE B 1 24 ? 16.953 0.44 -15.922 1 98.06 24 ILE B CA 1
ATOM 4926 C C . ILE B 1 24 ? 18.422 0.77 -16.234 1 98.06 24 ILE B C 1
ATOM 4928 O O . ILE B 1 24 ? 18.906 1.838 -15.875 1 98.06 24 ILE B O 1
ATOM 4932 N N . TYR B 1 25 ? 19.062 -0.095 -17 1 97.75 25 TYR B N 1
ATOM 4933 C CA . TYR B 1 25 ? 20.484 0.065 -17.328 1 97.75 25 TYR B CA 1
ATOM 4934 C C . TYR B 1 25 ? 20.672 1.014 -18.5 1 97.75 25 TYR B C 1
ATOM 4936 O O . TYR B 1 25 ? 21.797 1.393 -18.828 1 97.75 25 TYR B O 1
ATOM 4944 N N . GLY B 1 26 ? 19.547 1.356 -19.203 1 96.56 26 GLY B N 1
ATOM 4945 C CA . GLY B 1 26 ? 19.641 2.221 -20.359 1 96.56 26 GLY B CA 1
ATOM 4946 C C . GLY B 1 26 ? 20.172 1.508 -21.594 1 96.56 26 GLY B C 1
ATOM 4947 O O . GLY B 1 26 ? 20.828 2.121 -22.453 1 96.56 26 GLY B O 1
ATOM 4948 N N . VAL B 1 27 ? 20 0.219 -21.656 1 97.25 27 VAL B N 1
ATOM 4949 C CA . VAL B 1 27 ? 20.453 -0.594 -22.781 1 97.25 27 VAL B CA 1
ATOM 4950 C C . VAL B 1 27 ? 19.359 -0.656 -23.859 1 97.25 27 VAL B C 1
ATOM 4952 O O . VAL B 1 27 ? 18.188 -0.942 -23.547 1 97.25 27 VAL B O 1
ATOM 4955 N N . PRO B 1 28 ? 19.672 -0.438 -25.078 1 96.5 28 PRO B N 1
ATOM 4956 C CA . PRO B 1 28 ? 18.688 -0.567 -26.156 1 96.5 28 PRO B CA 1
ATOM 4957 C C . PRO B 1 28 ? 18.156 -1.996 -26.312 1 96.5 28 PRO B C 1
ATOM 4959 O O . PRO B 1 28 ? 18.953 -2.947 -26.266 1 96.5 28 PRO B O 1
ATOM 4962 N N . PHE B 1 29 ? 16.859 -2.09 -26.438 1 97.94 29 PHE B N 1
ATOM 4963 C CA . PHE B 1 29 ? 16.266 -3.402 -26.641 1 97.94 29 PHE B CA 1
ATOM 4964 C C . PHE B 1 29 ? 15.039 -3.301 -27.547 1 97.94 29 PHE B C 1
ATOM 4966 O O . PHE B 1 29 ? 14.484 -2.215 -27.734 1 97.94 29 PHE B O 1
ATOM 4973 N N . THR B 1 30 ? 14.711 -4.445 -28.172 1 97.88 30 THR B N 1
ATOM 4974 C CA . THR B 1 30 ? 13.484 -4.617 -28.938 1 97.88 30 THR B CA 1
ATOM 4975 C C . THR B 1 30 ? 12.789 -5.926 -28.562 1 97.88 30 THR B C 1
ATOM 4977 O O . THR B 1 30 ? 13.398 -6.996 -28.641 1 97.88 30 THR B O 1
ATOM 4980 N N . MET B 1 31 ? 11.602 -5.82 -28.141 1 98.25 31 MET B N 1
ATOM 4981 C CA . MET B 1 31 ? 10.781 -6.996 -27.859 1 98.25 31 MET B CA 1
ATOM 4982 C C . MET B 1 31 ? 9.758 -7.219 -28.953 1 98.25 31 MET B C 1
ATOM 4984 O O . MET B 1 31 ? 8.953 -6.332 -29.266 1 98.25 31 MET B O 1
ATOM 4988 N N . LEU B 1 32 ? 9.828 -8.375 -29.594 1 97.88 32 LEU B N 1
ATOM 4989 C CA . LEU B 1 32 ? 8.875 -8.742 -30.641 1 97.88 32 LEU B CA 1
ATOM 4990 C C . LEU B 1 32 ? 7.777 -9.641 -30.078 1 97.88 32 LEU B C 1
ATOM 4992 O O . LEU B 1 32 ? 8.07 -10.68 -29.469 1 97.88 32 LEU B O 1
ATOM 4996 N N . GLU B 1 33 ? 6.582 -9.242 -30.203 1 97.75 33 GLU B N 1
ATOM 4997 C CA . GLU B 1 33 ? 5.422 -9.984 -29.719 1 97.75 33 GLU B CA 1
ATOM 4998 C C . GLU B 1 33 ? 4.41 -10.219 -30.828 1 97.75 33 GLU B C 1
ATOM 5000 O O . GLU B 1 33 ? 4.031 -9.281 -31.531 1 97.75 33 GLU B O 1
ATOM 5005 N N . GLN B 1 34 ? 4.031 -11.469 -30.953 1 96.69 34 GLN B N 1
ATOM 5006 C CA . GLN B 1 34 ? 3.115 -11.836 -32.031 1 96.69 34 GLN B CA 1
ATOM 5007 C C . GLN B 1 34 ? 1.72 -11.273 -31.781 1 96.69 34 GLN B C 1
ATOM 5009 O O . GLN B 1 34 ? 1.012 -10.922 -32.719 1 96.69 34 GLN B O 1
ATOM 5014 N N . ARG B 1 35 ? 1.255 -11.078 -30.547 1 95.12 35 ARG B N 1
ATOM 5015 C CA . ARG B 1 35 ? -0.054 -10.523 -30.219 1 95.12 35 ARG B CA 1
ATOM 5016 C C . ARG B 1 35 ? -0.131 -9.047 -30.594 1 95.12 35 ARG B C 1
ATOM 5018 O O . ARG B 1 35 ? 0.888 -8.352 -30.609 1 95.12 35 ARG B O 1
ATOM 5025 N N . PRO B 1 36 ? -1.323 -8.539 -30.828 1 95.88 36 PRO B N 1
ATOM 5026 C CA . PRO B 1 36 ? -1.476 -7.133 -31.203 1 95.88 36 PRO B CA 1
ATOM 5027 C C . PRO B 1 36 ? -1.311 -6.191 -30 1 95.88 36 PRO B C 1
ATOM 5029 O O . PRO B 1 36 ? -1.186 -4.977 -30.188 1 95.88 36 PRO B O 1
ATOM 5032 N N . GLY B 1 37 ? -1.28 -6.703 -28.828 1 95.56 37 GLY B N 1
ATOM 5033 C CA . GLY B 1 37 ? -1.132 -5.949 -27.594 1 95.56 37 GLY B CA 1
ATOM 5034 C C . GLY B 1 37 ? -0.758 -6.812 -26.406 1 95.56 37 GLY B C 1
ATOM 5035 O O . GLY B 1 37 ? -0.479 -8.008 -26.562 1 95.56 37 GLY B O 1
ATOM 5036 N N . PRO B 1 38 ? -0.788 -6.176 -25.234 1 94.75 38 PRO B N 1
ATOM 5037 C CA . PRO B 1 38 ? -0.459 -6.938 -24.031 1 94.75 38 PRO B CA 1
ATOM 5038 C C . PRO B 1 38 ? -1.415 -8.102 -23.781 1 94.75 38 PRO B C 1
ATOM 5040 O O . PRO B 1 38 ? -2.549 -8.086 -24.266 1 94.75 38 PRO B O 1
ATOM 5043 N N . LEU B 1 39 ? -0.904 -9.102 -23.062 1 92.38 39 LEU B N 1
ATOM 5044 C CA . LEU B 1 39 ? -1.711 -10.266 -22.703 1 92.38 39 LEU B CA 1
ATOM 5045 C C . LEU B 1 39 ? -3 -9.836 -22.016 1 92.38 39 LEU B C 1
ATOM 5047 O O . LEU B 1 39 ? -2.969 -9.039 -21.078 1 92.38 39 LEU B O 1
ATOM 5051 N N . LYS B 1 40 ? -4.102 -10.305 -22.469 1 89 40 LYS B N 1
ATOM 5052 C CA . LYS B 1 40 ? -5.395 -9.914 -21.906 1 89 40 LYS B CA 1
ATOM 5053 C C . LYS B 1 40 ? -5.867 -10.914 -20.859 1 89 40 LYS B C 1
ATOM 5055 O O . LYS B 1 40 ? -6.453 -10.523 -19.844 1 89 40 LYS B O 1
ATOM 5060 N N . ILE B 1 41 ? -5.68 -12.172 -21.094 1 83.94 41 ILE B N 1
ATOM 5061 C CA . ILE B 1 41 ? -6.051 -13.227 -20.156 1 83.94 41 ILE B CA 1
ATOM 5062 C C . ILE B 1 41 ? -4.879 -14.188 -19.969 1 83.94 41 ILE B C 1
ATOM 5064 O O . ILE B 1 41 ? -4.379 -14.766 -20.938 1 83.94 41 ILE B O 1
ATOM 5068 N N . GLY B 1 42 ? -4.52 -14.242 -18.781 1 80.69 42 GLY B N 1
ATOM 5069 C CA . GLY B 1 42 ? -3.402 -15.125 -18.484 1 80.69 42 GLY B CA 1
ATOM 5070 C C . GLY B 1 42 ? -3.832 -16.516 -18.094 1 80.69 42 GLY B C 1
ATOM 5071 O O . GLY B 1 42 ? -5.008 -16.766 -17.812 1 80.69 42 GLY B O 1
ATOM 5072 N N . GLN B 1 43 ? -2.838 -17.406 -18.141 1 76.38 43 GLN B N 1
ATOM 5073 C CA . GLN B 1 43 ? -3.127 -18.797 -17.797 1 76.38 43 GLN B CA 1
ATOM 5074 C C . GLN B 1 43 ? -2.574 -19.156 -16.422 1 76.38 43 GLN B C 1
ATOM 5076 O O . GLN B 1 43 ? -2.793 -20.266 -15.938 1 76.38 43 GLN B O 1
ATOM 5081 N N . ALA B 1 44 ? -1.835 -18.281 -15.859 1 84.38 44 ALA B N 1
ATOM 5082 C CA . ALA B 1 44 ? -1.261 -18.5 -14.531 1 84.38 44 ALA B CA 1
ATOM 5083 C C . ALA B 1 44 ? -1.851 -17.531 -13.508 1 84.38 44 ALA B C 1
ATOM 5085 O O . ALA B 1 44 ? -2.225 -16.406 -13.859 1 84.38 44 ALA B O 1
ATOM 5086 N N . ASP B 1 45 ? -1.867 -18.031 -12.234 1 88.38 45 ASP B N 1
ATOM 5087 C CA . ASP B 1 45 ? -2.451 -17.141 -11.242 1 88.38 45 ASP B CA 1
ATOM 5088 C C . ASP B 1 45 ? -1.688 -17.234 -9.922 1 88.38 45 ASP B C 1
ATOM 5090 O O . ASP B 1 45 ? -1.761 -16.312 -9.094 1 88.38 45 ASP B O 1
ATOM 5094 N N . GLY B 1 46 ? -1.039 -18.344 -9.672 1 91.94 46 GLY B N 1
ATOM 5095 C CA . GLY B 1 46 ? -0.317 -18.469 -8.414 1 91.94 46 GLY B CA 1
ATOM 5096 C C . GLY B 1 46 ? 0.945 -17.625 -8.367 1 91.94 46 GLY B C 1
ATOM 5097 O O . GLY B 1 46 ? 1.794 -17.719 -9.258 1 91.94 46 GLY B O 1
ATOM 5098 N N . VAL B 1 47 ? 1.065 -16.781 -7.398 1 95 47 VAL B N 1
ATOM 5099 C CA . VAL B 1 47 ? 2.227 -15.914 -7.211 1 95 47 VAL B CA 1
ATOM 5100 C C . VAL B 1 47 ? 2.969 -16.312 -5.938 1 95 47 VAL B C 1
ATOM 5102 O O . VAL B 1 47 ? 2.488 -16.078 -4.828 1 95 47 VAL B O 1
ATOM 5105 N N . GLN B 1 48 ? 4.086 -16.891 -6.129 1 93.94 48 GLN B N 1
ATOM 5106 C CA . GLN B 1 48 ? 4.902 -17.312 -5 1 93.94 48 GLN B CA 1
ATOM 5107 C C . GLN B 1 48 ? 5.336 -16.125 -4.145 1 93.94 48 GLN B C 1
ATOM 5109 O O . GLN B 1 48 ? 5.426 -15.008 -4.637 1 93.94 48 GLN B O 1
ATOM 5114 N N . VAL B 1 49 ? 5.684 -16.422 -2.877 1 95.44 49 VAL B N 1
ATOM 5115 C CA . VAL B 1 49 ? 6.168 -15.398 -1.963 1 95.44 49 VAL B CA 1
ATOM 5116 C C . VAL B 1 49 ? 7.402 -14.719 -2.555 1 95.44 49 VAL B C 1
ATOM 5118 O O . VAL B 1 49 ? 7.508 -13.492 -2.539 1 95.44 49 VAL B O 1
ATOM 5121 N N . ARG B 1 50 ? 8.297 -15.453 -3.104 1 96.12 50 ARG B N 1
ATOM 5122 C CA . ARG B 1 50 ? 9.508 -14.922 -3.719 1 96.12 50 ARG B CA 1
ATOM 5123 C C . ARG B 1 50 ? 9.164 -13.961 -4.855 1 96.12 50 ARG B C 1
ATOM 5125 O O . ARG B 1 50 ? 9.805 -12.922 -5.012 1 96.12 50 ARG B O 1
ATOM 5132 N N . THR B 1 51 ? 8.211 -14.344 -5.641 1 96.75 51 THR B N 1
ATOM 5133 C CA . THR B 1 51 ? 7.777 -13.477 -6.73 1 96.75 51 THR B CA 1
ATOM 5134 C C . THR B 1 51 ? 7.219 -12.164 -6.191 1 96.75 51 THR B C 1
ATOM 5136 O O . THR B 1 51 ? 7.488 -11.094 -6.742 1 96.75 51 THR B O 1
ATOM 5139 N N . VAL B 1 52 ? 6.477 -12.227 -5.086 1 97.62 52 VAL B N 1
ATOM 5140 C CA . VAL B 1 52 ? 5.969 -11.008 -4.461 1 97.62 52 VAL B CA 1
ATOM 5141 C C . VAL B 1 52 ? 7.137 -10.133 -4.008 1 97.62 52 VAL B C 1
ATOM 5143 O O . VAL B 1 52 ? 7.105 -8.914 -4.168 1 97.62 52 VAL B O 1
ATOM 5146 N N . GLU B 1 53 ? 8.164 -10.734 -3.453 1 97.94 53 GLU B N 1
ATOM 5147 C CA . GLU B 1 53 ? 9.359 -10 -3.055 1 97.94 53 GLU B CA 1
ATOM 5148 C C . GLU B 1 53 ? 10 -9.297 -4.25 1 97.94 53 GLU B C 1
ATOM 5150 O O . GLU B 1 53 ? 10.453 -8.156 -4.141 1 97.94 53 GLU B O 1
ATOM 5155 N N . ILE B 1 54 ? 10.047 -10.023 -5.352 1 98.31 54 ILE B N 1
ATOM 5156 C CA . ILE B 1 54 ? 10.633 -9.453 -6.559 1 98.31 54 ILE B CA 1
ATOM 5157 C C . ILE B 1 54 ? 9.812 -8.242 -7.012 1 98.31 54 ILE B C 1
ATOM 5159 O O . ILE B 1 54 ? 10.367 -7.195 -7.344 1 98.31 54 ILE B O 1
ATOM 5163 N N . TYR B 1 55 ? 8.5 -8.391 -6.996 1 98.5 55 TYR B N 1
ATOM 5164 C CA . TYR B 1 55 ? 7.652 -7.25 -7.344 1 98.5 55 TYR B CA 1
ATOM 5165 C C . TYR B 1 55 ? 7.863 -6.102 -6.367 1 98.5 55 TYR B C 1
ATOM 5167 O O . TYR B 1 55 ? 7.848 -4.934 -6.762 1 98.5 55 TYR B O 1
ATOM 5175 N N . GLU B 1 56 ? 8.016 -6.418 -5.113 1 98.06 56 GLU B N 1
ATOM 5176 C CA . GLU B 1 56 ? 8.305 -5.379 -4.133 1 98.06 56 GLU B CA 1
ATOM 5177 C C . GLU B 1 56 ? 9.594 -4.641 -4.477 1 98.06 56 GLU B C 1
ATOM 5179 O O . GLU B 1 56 ? 9.672 -3.418 -4.336 1 98.06 56 GLU B O 1
ATOM 5184 N N . SER B 1 57 ? 10.578 -5.344 -4.938 1 98.19 57 SER B N 1
ATOM 5185 C CA . SER B 1 57 ? 11.867 -4.742 -5.258 1 98.19 57 SER B CA 1
ATOM 5186 C C . SER B 1 57 ? 11.75 -3.76 -6.418 1 98.19 57 SER B C 1
ATOM 5188 O O . SER B 1 57 ? 12.609 -2.896 -6.602 1 98.19 57 SER B O 1
ATOM 5190 N N . PHE B 1 58 ? 10.672 -3.893 -7.207 1 98.12 58 PHE B N 1
ATOM 5191 C CA . PHE B 1 58 ? 10.398 -2.949 -8.281 1 98.12 58 PHE B CA 1
ATOM 5192 C C . PHE B 1 58 ? 9.383 -1.903 -7.844 1 98.12 58 PHE B C 1
ATOM 5194 O O . PHE B 1 58 ? 8.961 -1.066 -8.641 1 98.12 58 PHE B O 1
ATOM 5201 N N . GLY B 1 59 ? 8.922 -2.002 -6.59 1 96.25 59 GLY B N 1
ATOM 5202 C CA . GLY B 1 59 ? 7.965 -1.04 -6.062 1 96.25 59 GLY B CA 1
ATOM 5203 C C . GLY B 1 59 ? 6.527 -1.369 -6.414 1 96.25 59 GLY B C 1
ATOM 5204 O O . GLY B 1 59 ? 5.68 -0.478 -6.477 1 96.25 59 GLY B O 1
ATOM 5205 N N . LEU B 1 60 ? 6.176 -2.605 -6.59 1 97.5 60 LEU B N 1
ATOM 5206 C CA . LEU B 1 60 ? 4.871 -2.959 -7.137 1 97.5 60 LEU B CA 1
ATOM 5207 C C . LEU B 1 60 ? 4.086 -3.828 -6.156 1 97.5 60 LEU B C 1
ATOM 5209 O O . LEU B 1 60 ? 2.965 -4.246 -6.453 1 97.5 60 LEU B O 1
ATOM 5213 N N . SER B 1 61 ? 4.582 -4.141 -4.969 1 96.38 61 SER B N 1
ATOM 5214 C CA . SER B 1 61 ? 3.936 -5.09 -4.07 1 96.38 61 SER B CA 1
ATOM 5215 C C . SER B 1 61 ? 2.609 -4.551 -3.549 1 96.38 61 SER B C 1
ATOM 5217 O O . SER B 1 61 ? 1.653 -5.305 -3.365 1 96.38 61 SER B O 1
ATOM 5219 N N . GLU B 1 62 ? 2.492 -3.234 -3.33 1 95 62 GLU B N 1
ATOM 5220 C CA . GLU B 1 62 ? 1.264 -2.678 -2.773 1 95 62 GLU B CA 1
ATOM 5221 C C . GLU B 1 62 ? 0.071 -2.947 -3.686 1 95 62 GLU B C 1
ATOM 5223 O O . GLU B 1 62 ? -0.963 -3.443 -3.234 1 95 62 GLU B O 1
ATOM 5228 N N . GLU B 1 63 ? 0.209 -2.594 -4.922 1 94.75 63 GLU B N 1
ATOM 5229 C CA . GLU B 1 63 ? -0.858 -2.857 -5.879 1 94.75 63 GLU B CA 1
ATOM 5230 C C . GLU B 1 63 ? -1.159 -4.352 -5.977 1 94.75 63 GLU B C 1
ATOM 5232 O O . GLU B 1 63 ? -2.324 -4.754 -5.984 1 94.75 63 GLU B O 1
ATOM 5237 N N . LEU B 1 64 ? -0.07 -5.102 -6.047 1 96.75 64 LEU B N 1
ATOM 5238 C CA . LEU B 1 64 ? -0.194 -6.555 -6.141 1 96.75 64 LEU B CA 1
ATOM 5239 C C . LEU B 1 64 ? -0.974 -7.113 -4.957 1 96.75 64 LEU B C 1
ATOM 5241 O O . LEU B 1 64 ? -1.903 -7.902 -5.141 1 96.75 64 LEU B O 1
ATOM 5245 N N . LEU B 1 65 ? -0.674 -6.68 -3.734 1 96.56 65 LEU B N 1
ATOM 5246 C CA . LEU B 1 65 ? -1.294 -7.199 -2.521 1 96.56 65 LEU B CA 1
ATOM 5247 C C . LEU B 1 65 ? -2.732 -6.711 -2.393 1 96.56 65 LEU B C 1
ATOM 5249 O O . LEU B 1 65 ? -3.596 -7.434 -1.89 1 96.56 65 LEU B O 1
ATOM 5253 N N . ARG B 1 66 ? -2.967 -5.523 -2.818 1 94.56 66 ARG B N 1
ATOM 5254 C CA . ARG B 1 66 ? -4.316 -4.977 -2.756 1 94.56 66 ARG B CA 1
ATOM 5255 C C . ARG B 1 66 ? -5.27 -5.758 -3.654 1 94.56 66 ARG B C 1
ATOM 5257 O O . ARG B 1 66 ? -6.41 -6.027 -3.273 1 94.56 66 ARG B O 1
ATOM 5264 N N . GLU B 1 67 ? -4.809 -6.16 -4.77 1 95.5 67 GLU B N 1
ATOM 5265 C CA . GLU B 1 67 ? -5.668 -6.781 -5.773 1 95.5 67 GLU B CA 1
ATOM 5266 C C . GLU B 1 67 ? -5.695 -8.297 -5.609 1 95.5 67 GLU B C 1
ATOM 5268 O O . GLU B 1 67 ? -6.668 -8.953 -5.992 1 95.5 67 GLU B O 1
ATOM 5273 N N . GLY B 1 68 ? -4.68 -8.859 -5.055 1 97.19 68 GLY B N 1
ATOM 5274 C CA . GLY B 1 68 ? -4.539 -10.305 -5.008 1 97.19 68 GLY B CA 1
ATOM 5275 C C . GLY B 1 68 ? -5.312 -10.945 -3.869 1 97.19 68 GLY B C 1
ATOM 5276 O O . GLY B 1 68 ? -5.633 -10.281 -2.881 1 97.19 68 GLY B O 1
ATOM 5277 N N . TYR B 1 69 ? -5.719 -12.234 -4.051 1 97.38 69 TYR B N 1
ATOM 5278 C CA . TYR B 1 69 ? -6.188 -13.07 -2.953 1 97.38 69 TYR B CA 1
ATOM 5279 C C . TYR B 1 69 ? -5.016 -13.648 -2.168 1 97.38 69 TYR B C 1
ATOM 5281 O O . TYR B 1 69 ? -4.09 -14.219 -2.75 1 97.38 69 TYR B O 1
ATOM 5289 N N . HIS B 1 70 ? -4.965 -13.445 -0.895 1 96.88 70 HIS B N 1
ATOM 5290 C CA . HIS B 1 70 ? -3.881 -13.93 -0.051 1 96.88 70 HIS B CA 1
ATOM 5291 C C . HIS B 1 70 ? -4.125 -15.367 0.384 1 96.88 70 HIS B C 1
ATOM 5293 O O . HIS B 1 70 ? -5.141 -15.672 1.018 1 96.88 70 HIS B O 1
ATOM 5299 N N . ILE B 1 71 ? -3.273 -16.25 0.024 1 95.25 71 ILE B N 1
ATOM 5300 C CA . ILE B 1 71 ? -3.352 -17.641 0.493 1 95.25 71 ILE B CA 1
ATOM 5301 C C . ILE B 1 71 ? -2.639 -17.766 1.837 1 95.25 71 ILE B C 1
ATOM 5303 O O . ILE B 1 71 ? -1.406 -17.766 1.895 1 95.25 71 ILE B O 1
ATOM 5307 N N . LEU B 1 72 ? -3.414 -17.953 2.852 1 94.44 72 LEU B N 1
ATOM 5308 C CA . LEU B 1 72 ? -2.846 -17.953 4.195 1 94.44 72 LEU B CA 1
ATOM 5309 C C . LEU B 1 72 ? -3.094 -19.297 4.895 1 94.44 72 LEU B C 1
ATOM 5311 O O . LEU B 1 72 ? -2.416 -19.625 5.867 1 94.44 72 LEU B O 1
ATOM 5315 N N . GLU B 1 73 ? -4.031 -20.031 4.348 1 94 73 GLU B N 1
ATOM 5316 C CA . GLU B 1 73 ? -4.434 -21.328 4.898 1 94 73 GLU B CA 1
ATOM 5317 C C . GLU B 1 73 ? -4.887 -22.281 3.793 1 94 73 GLU B C 1
ATOM 5319 O O . GLU B 1 73 ? -5.387 -21.844 2.756 1 94 73 GLU B O 1
ATOM 5324 N N . VAL B 1 74 ? -4.609 -23.578 3.979 1 92.81 74 VAL B N 1
ATOM 5325 C CA . VAL B 1 74 ? -5.086 -24.625 3.088 1 92.81 74 VAL B CA 1
ATOM 5326 C C . VAL B 1 74 ? -5.953 -25.609 3.871 1 92.81 74 VAL B C 1
ATOM 5328 O O . VAL B 1 74 ? -5.594 -26.016 4.977 1 92.81 74 VAL B O 1
ATOM 5331 N N . CYS B 1 75 ? -7.074 -25.922 3.305 1 95 75 CYS B N 1
ATOM 5332 C CA . CYS B 1 75 ? -7.98 -26.891 3.914 1 95 75 CYS B CA 1
ATOM 5333 C C . CYS B 1 75 ? -7.953 -28.203 3.16 1 95 75 CYS B C 1
ATOM 5335 O O . CYS B 1 75 ? -7.906 -28.219 1.929 1 95 75 CYS B O 1
ATOM 5337 N N . PHE B 1 76 ? -7.938 -29.297 3.92 1 92.62 76 PHE B N 1
ATOM 5338 C CA . PHE B 1 76 ? -7.934 -30.641 3.354 1 92.62 76 PHE B CA 1
ATOM 5339 C C . PHE B 1 76 ? -9.25 -31.359 3.656 1 92.62 76 PHE B C 1
ATOM 5341 O O . PHE B 1 76 ? -9.625 -31.516 4.82 1 92.62 76 PHE B O 1
ATOM 5348 N N . TRP B 1 77 ? -9.914 -31.688 2.572 1 93.62 77 TRP B N 1
ATOM 5349 C CA . TRP B 1 77 ? -11.18 -32.406 2.68 1 93.62 77 TRP B CA 1
ATOM 5350 C C . TRP B 1 77 ? -11.039 -33.844 2.168 1 93.62 77 TRP B C 1
ATOM 5352 O O . TRP B 1 77 ? -10.281 -34.094 1.234 1 93.62 77 TRP B O 1
ATOM 5362 N N . GLY B 1 78 ? -11.664 -34.75 2.799 1 91.31 78 GLY B N 1
ATOM 5363 C CA . GLY B 1 78 ? -11.672 -36.156 2.414 1 91.31 78 GLY B CA 1
ATOM 5364 C C . GLY B 1 78 ? -13.023 -36.812 2.602 1 91.31 78 GLY B C 1
ATOM 5365 O O . GLY B 1 78 ? -13.992 -36.156 2.977 1 91.31 78 GLY B O 1
ATOM 5366 N N . VAL B 1 79 ? -13.062 -38.062 2.234 1 90.06 79 VAL B N 1
ATOM 5367 C CA . VAL B 1 79 ? -14.297 -38.844 2.322 1 90.06 79 VAL B CA 1
ATOM 5368 C C . VAL B 1 79 ? -14.742 -38.938 3.777 1 90.06 79 VAL B C 1
ATOM 5370 O O . VAL B 1 79 ? -13.93 -39.156 4.676 1 90.06 79 VAL B O 1
ATOM 5373 N N . ASP B 1 80 ? -16.047 -38.656 3.949 1 88.81 80 ASP B N 1
ATOM 5374 C CA . ASP B 1 80 ? -16.641 -38.812 5.27 1 88.81 80 ASP B CA 1
ATOM 5375 C C . ASP B 1 80 ? -16.906 -40.281 5.57 1 88.81 80 ASP B C 1
ATOM 5377 O O . ASP B 1 80 ? -17.922 -40.844 5.141 1 88.81 80 ASP B O 1
ATOM 5381 N N . GLU B 1 81 ? -16.062 -40.938 6.293 1 78.94 81 GLU B N 1
ATOM 5382 C CA . GLU B 1 81 ? -16.141 -42.375 6.562 1 78.94 81 GLU B CA 1
ATOM 5383 C C . GLU B 1 81 ? -17.25 -42.688 7.555 1 78.94 81 GLU B C 1
ATOM 5385 O O . GLU B 1 81 ? -17.703 -43.844 7.645 1 78.94 81 GLU B O 1
ATOM 5390 N N . ASP B 1 82 ? -17.562 -41.75 8.438 1 72.56 82 ASP B N 1
ATOM 5391 C CA . ASP B 1 82 ? -18.594 -41.969 9.453 1 72.56 82 ASP B CA 1
ATOM 5392 C C . ASP B 1 82 ? -19.984 -41.938 8.836 1 72.56 82 ASP B C 1
ATOM 5394 O O . ASP B 1 82 ? -20.969 -42.312 9.484 1 72.56 82 ASP B O 1
ATOM 5398 N N . ASP B 1 83 ? -20 -41.281 7.781 1 59.84 83 ASP B N 1
ATOM 5399 C CA . ASP B 1 83 ? -21.328 -41.219 7.168 1 59.84 83 ASP B CA 1
ATOM 5400 C C . ASP B 1 83 ? -21.812 -42.594 6.727 1 59.84 83 ASP B C 1
ATOM 5402 O O . ASP B 1 83 ? -21.25 -43.188 5.801 1 59.84 83 ASP B O 1
ATOM 5406 N N . SER B 1 84 ? -22.359 -43.406 7.816 1 53.22 84 SER B N 1
ATOM 5407 C CA . SER B 1 84 ? -22.953 -44.75 7.633 1 53.22 84 SER B CA 1
ATOM 5408 C C . SER B 1 84 ? -23.844 -44.781 6.402 1 53.22 84 SER B C 1
ATOM 5410 O O . SER B 1 84 ? -24.219 -45.844 5.934 1 53.22 84 SER B O 1
ATOM 5412 N N . ASN B 1 85 ? -24.609 -43.719 6.309 1 46.31 85 ASN B N 1
ATOM 5413 C CA . ASN B 1 85 ? -25.672 -43.812 5.324 1 46.31 85 ASN B CA 1
ATOM 5414 C C . ASN B 1 85 ? -25.141 -43.75 3.898 1 46.31 85 ASN B C 1
ATOM 5416 O O . ASN B 1 85 ? -25.875 -43.438 2.961 1 46.31 85 ASN B O 1
ATOM 5420 N N . ALA B 1 86 ? -24.203 -44.531 3.627 1 49.44 86 ALA B N 1
ATOM 5421 C CA . ALA B 1 86 ? -23.641 -45 2.369 1 49.44 86 ALA B CA 1
ATOM 5422 C C . ALA B 1 86 ? -23.391 -43.844 1.406 1 49.44 86 ALA B C 1
ATOM 5424 O O . ALA B 1 86 ? -22.938 -44.062 0.279 1 49.44 86 ALA B O 1
ATOM 5425 N N . LYS B 1 87 ? -24.062 -42.75 1.466 1 55.56 87 LYS B N 1
ATOM 5426 C CA . LYS B 1 87 ? -24.094 -41.906 0.285 1 55.56 87 LYS B CA 1
ATOM 5427 C C . LYS B 1 87 ? -22.781 -41.156 0.116 1 55.56 87 LYS B C 1
ATOM 5429 O O . LYS B 1 87 ? -22.578 -40.469 -0.892 1 55.56 87 LYS B O 1
ATOM 5434 N N . GLY B 1 88 ? -21.625 -41.375 0.851 1 66.06 88 GLY B N 1
ATOM 5435 C CA . GLY B 1 88 ? -20.234 -41.156 0.472 1 66.06 88 GLY B CA 1
ATOM 5436 C C . GLY B 1 88 ? -19.891 -39.688 0.34 1 66.06 88 GLY B C 1
ATOM 5437 O O . GLY B 1 88 ? -19.172 -39.281 -0.587 1 66.06 88 GLY B O 1
ATOM 5438 N N . GLY B 1 89 ? -20.266 -38.75 1.348 1 85.94 89 GLY B N 1
ATOM 5439 C CA . GLY B 1 89 ? -19.969 -37.312 1.222 1 85.94 89 GLY B CA 1
ATOM 5440 C C . GLY B 1 89 ? -18.578 -36.969 1.711 1 85.94 89 GLY B C 1
ATOM 5441 O O . GLY B 1 89 ? -17.734 -37.844 1.894 1 85.94 89 GLY B O 1
ATOM 5442 N N . ILE B 1 90 ? -18.203 -35.688 1.663 1 92.94 90 ILE B N 1
ATOM 5443 C CA . ILE B 1 90 ? -16.875 -35.219 2.059 1 92.94 90 ILE B CA 1
ATOM 5444 C C . ILE B 1 90 ? -16.969 -34.5 3.4 1 92.94 90 ILE B C 1
ATOM 5446 O O . ILE B 1 90 ? -18.047 -34.031 3.797 1 92.94 90 ILE B O 1
ATOM 5450 N N . LYS B 1 91 ? -15.891 -34.5 4.152 1 92.44 91 LYS B N 1
ATOM 5451 C CA . LYS B 1 91 ? -15.742 -33.719 5.383 1 92.44 91 LYS B CA 1
ATOM 5452 C C . LYS B 1 91 ? -14.344 -33.125 5.492 1 92.44 91 LYS B C 1
ATOM 5454 O O . LYS B 1 91 ? -13.398 -33.625 4.883 1 92.44 91 LYS B O 1
ATOM 5459 N N . ARG B 1 92 ? -14.273 -32.031 6.234 1 92.38 92 ARG B N 1
ATOM 5460 C CA . ARG B 1 92 ? -12.961 -31.438 6.457 1 92.38 92 ARG B CA 1
ATOM 5461 C C . ARG B 1 92 ? -12.094 -32.312 7.348 1 92.38 92 ARG B C 1
ATOM 5463 O O . ARG B 1 92 ? -12.523 -32.719 8.422 1 92.38 92 ARG B O 1
ATOM 5470 N N . LYS B 1 93 ? -10.922 -32.594 6.898 1 90.19 93 LYS B N 1
ATOM 5471 C CA . LYS B 1 93 ? -10 -33.469 7.652 1 90.19 93 LYS B CA 1
ATOM 5472 C C . LYS B 1 93 ? -9.008 -32.625 8.453 1 90.19 93 LYS B C 1
ATOM 5474 O O . LYS B 1 93 ? -8.711 -32.938 9.609 1 90.19 93 LYS B O 1
ATOM 5479 N N . SER B 1 94 ? -8.508 -31.578 7.855 1 89.94 94 SER B N 1
ATOM 5480 C CA . SER B 1 94 ? -7.52 -30.75 8.531 1 89.94 94 SER B CA 1
ATOM 5481 C C . SER B 1 94 ? -7.367 -29.391 7.844 1 89.94 94 SER B C 1
ATOM 5483 O O . SER B 1 94 ? -7.906 -29.188 6.754 1 89.94 94 SER B O 1
ATOM 5485 N N . ARG B 1 95 ? -6.809 -28.406 8.602 1 91 95 ARG B N 1
ATOM 5486 C CA . ARG B 1 95 ? -6.375 -27.109 8.109 1 91 95 ARG B CA 1
ATOM 5487 C C . ARG B 1 95 ? -4.914 -26.844 8.469 1 91 95 ARG B C 1
ATOM 5489 O O . ARG B 1 95 ? -4.449 -27.25 9.531 1 91 95 ARG B O 1
ATOM 5496 N N . SER B 1 96 ? -4.215 -26.203 7.574 1 88.06 96 SER B N 1
ATOM 5497 C CA . SER B 1 96 ? -2.811 -25.891 7.832 1 88.06 96 SER B CA 1
ATOM 5498 C C . SER B 1 96 ? -2.432 -24.531 7.262 1 88.06 96 SER B C 1
ATOM 5500 O O . SER B 1 96 ? -3.027 -24.078 6.285 1 88.06 96 SER B O 1
ATOM 5502 N N . MET B 1 97 ? -1.466 -23.844 7.961 1 88.69 97 MET B N 1
ATOM 5503 C CA . MET B 1 97 ? -0.914 -22.625 7.395 1 88.69 97 MET B CA 1
ATOM 5504 C C . MET B 1 97 ? -0.307 -22.875 6.02 1 88.69 97 MET B C 1
ATOM 5506 O O . MET B 1 97 ? 0.239 -23.953 5.77 1 88.69 97 MET B O 1
ATOM 5510 N N . ASP B 1 98 ? -0.379 -21.906 5.168 1 87.69 98 ASP B N 1
ATOM 5511 C CA . ASP B 1 98 ? 0.125 -22.062 3.805 1 87.69 98 ASP B CA 1
ATOM 5512 C C . ASP B 1 98 ? 1.65 -21.984 3.773 1 87.69 98 ASP B C 1
ATOM 5514 O O . ASP B 1 98 ? 2.305 -22.812 3.135 1 87.69 98 ASP B O 1
ATOM 5518 N N . THR B 1 99 ? 2.162 -20.938 4.355 1 84.88 99 THR B N 1
ATOM 5519 C CA . THR B 1 99 ? 3.607 -20.75 4.379 1 84.88 99 THR B CA 1
ATOM 5520 C C . THR B 1 99 ? 4.129 -20.734 5.812 1 84.88 99 THR B C 1
ATOM 5522 O O . THR B 1 99 ? 3.471 -20.203 6.711 1 84.88 99 THR B O 1
ATOM 5525 N N . GLU B 1 100 ? 5.32 -21.188 5.93 1 83 100 GLU B N 1
ATOM 5526 C CA . GLU B 1 100 ? 5.949 -21.25 7.242 1 83 100 GLU B CA 1
ATOM 5527 C C . GLU B 1 100 ? 6.113 -19.859 7.852 1 83 100 GLU B C 1
ATOM 5529 O O . GLU B 1 100 ? 6.34 -18.891 7.133 1 83 100 GLU B O 1
ATOM 5534 N N . LYS B 1 101 ? 6.09 -19.891 9.188 1 82.56 101 LYS B N 1
ATOM 5535 C CA . LYS B 1 101 ? 6.262 -18.641 9.93 1 82.56 101 LYS B CA 1
ATOM 5536 C C . LYS B 1 101 ? 7.656 -18.062 9.711 1 82.56 101 LYS B C 1
ATOM 5538 O O . LYS B 1 101 ? 8.648 -18.797 9.719 1 82.56 101 LYS B O 1
ATOM 5543 N N . GLY B 1 102 ? 7.699 -16.703 9.484 1 81.12 102 GLY B N 1
ATOM 5544 C CA . GLY B 1 102 ? 8.977 -16.016 9.445 1 81.12 102 GLY B CA 1
ATOM 5545 C C . GLY B 1 102 ? 9.672 -16.109 8.102 1 81.12 102 GLY B C 1
ATOM 5546 O O . GLY B 1 102 ? 10.742 -15.539 7.906 1 81.12 102 GLY B O 1
ATOM 5547 N N . LEU B 1 103 ? 9.062 -16.812 7.145 1 85.12 103 LEU B N 1
ATOM 5548 C CA . LEU B 1 103 ? 9.695 -17 5.84 1 85.12 103 LEU B CA 1
ATOM 5549 C C . LEU B 1 103 ? 9.852 -15.656 5.125 1 85.12 103 LEU B C 1
ATOM 5551 O O . LEU B 1 103 ? 10.891 -15.398 4.512 1 85.12 103 LEU B O 1
ATOM 5555 N N . SER B 1 104 ? 8.891 -14.859 5.188 1 92.12 104 SER B N 1
ATOM 5556 C CA . SER B 1 104 ? 8.867 -13.547 4.559 1 92.12 104 SER B CA 1
ATOM 5557 C C . SER B 1 104 ? 7.828 -12.641 5.207 1 92.12 104 SER B C 1
ATOM 5559 O O . SER B 1 104 ? 6.914 -13.117 5.883 1 92.12 104 SER B O 1
ATOM 5561 N N . HIS B 1 105 ? 8.055 -11.367 5.082 1 93.25 105 HIS B N 1
ATOM 5562 C CA . HIS B 1 105 ? 7.055 -10.414 5.539 1 93.25 105 HIS B CA 1
ATOM 5563 C C . HIS B 1 105 ? 5.902 -10.305 4.543 1 93.25 105 HIS B C 1
ATOM 5565 O O . HIS B 1 105 ? 4.926 -9.594 4.793 1 93.25 105 HIS B O 1
ATOM 5571 N N . LEU B 1 106 ? 5.957 -11.008 3.42 1 95.25 106 LEU B N 1
ATOM 5572 C CA . LEU B 1 106 ? 4.957 -10.969 2.357 1 95.25 106 LEU B CA 1
ATOM 5573 C C . LEU B 1 106 ? 4.258 -12.312 2.225 1 95.25 106 LEU B C 1
ATOM 5575 O O . LEU B 1 106 ? 4.805 -13.344 2.619 1 95.25 106 LEU B O 1
ATOM 5579 N N . PRO B 1 107 ? 3.064 -12.312 1.691 1 94.25 107 PRO B N 1
ATOM 5580 C CA . PRO B 1 107 ? 2.285 -13.547 1.59 1 94.25 107 PRO B CA 1
ATOM 5581 C C . PRO B 1 107 ? 2.361 -14.18 0.202 1 94.25 107 PRO B C 1
ATOM 5583 O O . PRO B 1 107 ? 2.877 -13.562 -0.734 1 94.25 107 PRO B O 1
ATOM 5586 N N . HIS B 1 108 ? 1.889 -15.445 0.187 1 94.31 108 HIS B N 1
ATOM 5587 C CA . HIS B 1 108 ? 1.497 -16.125 -1.045 1 94.31 108 HIS B CA 1
ATOM 5588 C C . HIS B 1 108 ? 0.175 -15.57 -1.575 1 94.31 108 HIS B C 1
ATOM 5590 O O . HIS B 1 108 ? -0.795 -15.453 -0.825 1 94.31 108 HIS B O 1
ATOM 5596 N N . VAL B 1 109 ? 0.147 -15.188 -2.877 1 96 109 VAL B N 1
ATOM 5597 C CA . VAL B 1 109 ? -1.089 -14.555 -3.33 1 96 109 VAL B CA 1
ATOM 5598 C C . VAL B 1 109 ? -1.509 -15.148 -4.672 1 96 109 VAL B C 1
ATOM 5600 O O . VAL B 1 109 ? -0.763 -15.922 -5.277 1 96 109 VAL B O 1
ATOM 5603 N N . ILE B 1 110 ? -2.754 -14.922 -5.047 1 96.19 110 ILE B N 1
ATOM 5604 C CA . ILE B 1 110 ? -3.314 -15.258 -6.352 1 96.19 110 ILE B CA 1
ATOM 5605 C C . ILE B 1 110 ? -3.619 -13.977 -7.125 1 96.19 110 ILE B C 1
ATOM 5607 O O . ILE B 1 110 ? -4.309 -13.086 -6.621 1 96.19 110 ILE B O 1
ATOM 5611 N N . LEU B 1 111 ? -3.061 -13.836 -8.25 1 96.19 111 LEU B N 1
ATOM 5612 C CA . LEU B 1 111 ? -3.352 -12.742 -9.172 1 96.19 111 LEU B CA 1
ATOM 5613 C C . LEU B 1 111 ? -3.096 -13.172 -10.617 1 96.19 111 LEU B C 1
ATOM 5615 O O . LEU B 1 111 ? -2.074 -13.789 -10.906 1 96.19 111 LEU B O 1
ATOM 5619 N N . ASN B 1 112 ? -3.947 -12.75 -11.5 1 94.62 112 ASN B N 1
ATOM 5620 C CA . ASN B 1 112 ? -3.883 -13.172 -12.898 1 94.62 112 ASN B CA 1
ATOM 5621 C C . ASN B 1 112 ? -2.592 -12.703 -13.562 1 94.62 112 ASN B C 1
ATOM 5623 O O . ASN B 1 112 ? -2.146 -11.578 -13.344 1 94.62 112 ASN B O 1
ATOM 5627 N N . GLN B 1 113 ? -2.082 -13.531 -14.414 1 94.19 113 GLN B N 1
ATOM 5628 C CA . GLN B 1 113 ? -0.812 -13.289 -15.094 1 94.19 113 GLN B CA 1
ATOM 5629 C C . GLN B 1 113 ? -0.863 -12 -15.914 1 94.19 113 GLN B C 1
ATOM 5631 O O . GLN B 1 113 ? 0.104 -11.234 -15.945 1 94.19 113 GLN B O 1
ATOM 5636 N N . ALA B 1 114 ? -1.961 -11.852 -16.656 1 95.81 114 ALA B N 1
ATOM 5637 C CA . ALA B 1 114 ? -2.088 -10.656 -17.469 1 95.81 114 ALA B CA 1
ATOM 5638 C C . ALA B 1 114 ? -1.942 -9.391 -16.641 1 95.81 114 ALA B C 1
ATOM 5640 O O . ALA B 1 114 ? -1.285 -8.43 -17.047 1 95.81 114 ALA B O 1
ATOM 5641 N N . ARG B 1 115 ? -2.566 -9.43 -15.469 1 96.5 115 ARG B N 1
ATOM 5642 C CA . ARG B 1 115 ? -2.463 -8.281 -14.57 1 96.5 115 ARG B CA 1
ATOM 5643 C C . ARG B 1 115 ? -1.038 -8.117 -14.055 1 96.5 115 ARG B C 1
ATOM 5645 O O . ARG B 1 115 ? -0.512 -7.004 -14.016 1 96.5 115 ARG B O 1
ATOM 5652 N N . MET B 1 116 ? -0.392 -9.195 -13.711 1 96.94 116 MET B N 1
ATOM 5653 C CA . MET B 1 116 ? 1.003 -9.188 -13.281 1 96.94 116 MET B CA 1
ATOM 5654 C C . MET B 1 116 ? 1.897 -8.547 -14.336 1 96.94 116 MET B C 1
ATOM 5656 O O . MET B 1 116 ? 2.684 -7.652 -14.031 1 96.94 116 MET B O 1
ATOM 5660 N N . ASN B 1 117 ? 1.717 -9.031 -15.531 1 97.62 117 ASN B N 1
ATOM 5661 C CA . ASN B 1 117 ? 2.5 -8.492 -16.641 1 97.62 117 ASN B CA 1
ATOM 5662 C C . ASN B 1 117 ? 2.201 -7.016 -16.875 1 97.62 117 ASN B C 1
ATOM 5664 O O . ASN B 1 117 ? 3.111 -6.227 -17.141 1 97.62 117 ASN B O 1
ATOM 5668 N N . GLY B 1 118 ? 0.938 -6.734 -16.766 1 97.56 118 GLY B N 1
ATOM 5669 C CA . GLY B 1 118 ? 0.545 -5.344 -16.922 1 97.56 118 GLY B CA 1
ATOM 5670 C C . GLY B 1 118 ? 1.212 -4.418 -15.93 1 97.56 118 GLY B C 1
ATOM 5671 O O . GLY B 1 118 ? 1.65 -3.322 -16.281 1 97.56 118 GLY B O 1
ATOM 5672 N N . LEU B 1 119 ? 1.271 -4.797 -14.68 1 97.75 119 LEU B N 1
ATOM 5673 C CA . LEU B 1 119 ? 1.936 -4.012 -13.648 1 97.75 119 LEU B CA 1
ATOM 5674 C C . LEU B 1 119 ? 3.395 -3.762 -14.008 1 97.75 119 LEU B C 1
ATOM 5676 O O . LEU B 1 119 ? 3.885 -2.637 -13.891 1 97.75 119 LEU B O 1
ATOM 5680 N N . MET B 1 120 ? 4.031 -4.766 -14.492 1 98.19 120 MET B N 1
ATOM 5681 C CA . MET B 1 120 ? 5.453 -4.645 -14.805 1 98.19 120 MET B CA 1
ATOM 5682 C C . MET B 1 120 ? 5.656 -3.795 -16.062 1 98.19 120 MET B C 1
ATOM 5684 O O . MET B 1 120 ? 6.617 -3.027 -16.141 1 98.19 120 MET B O 1
ATOM 5688 N N . LEU B 1 121 ? 4.789 -3.949 -17.047 1 98.06 121 LEU B N 1
ATOM 5689 C CA . LEU B 1 121 ? 4.852 -3.098 -18.234 1 98.06 121 LEU B CA 1
ATOM 5690 C C . LEU B 1 121 ? 4.691 -1.628 -17.859 1 98.06 121 LEU B C 1
ATOM 5692 O O . LEU B 1 121 ? 5.402 -0.767 -18.375 1 98.06 121 LEU B O 1
ATOM 5696 N N . GLY B 1 122 ? 3.762 -1.423 -16.953 1 97.56 122 GLY B N 1
ATOM 5697 C CA . GLY B 1 122 ? 3.611 -0.071 -16.438 1 97.56 122 GLY B CA 1
ATOM 5698 C C . GLY B 1 122 ? 4.867 0.454 -15.773 1 97.56 122 GLY B C 1
ATOM 5699 O O . GLY B 1 122 ? 5.223 1.624 -15.93 1 97.56 122 GLY B O 1
ATOM 5700 N N . LYS B 1 123 ? 5.539 -0.382 -15.023 1 98.06 123 LYS B N 1
ATOM 5701 C CA . LYS B 1 123 ? 6.781 0.005 -14.367 1 98.06 123 LYS B CA 1
ATOM 5702 C C . LYS B 1 123 ? 7.863 0.336 -15.391 1 98.06 123 LYS B C 1
ATOM 5704 O O . LYS B 1 123 ? 8.586 1.326 -15.242 1 98.06 123 LYS B O 1
ATOM 5709 N N . MET B 1 124 ? 7.957 -0.461 -16.375 1 98 124 MET B N 1
ATOM 5710 C CA . MET B 1 124 ? 8.93 -0.198 -17.438 1 98 124 MET B CA 1
ATOM 5711 C C . MET B 1 124 ? 8.672 1.161 -18.094 1 98 124 MET B C 1
ATOM 5713 O O . MET B 1 124 ? 9.609 1.933 -18.312 1 98 124 MET B O 1
ATOM 5717 N N . GLU B 1 125 ? 7.43 1.408 -18.375 1 97.69 125 GLU B N 1
ATOM 5718 C CA . GLU B 1 125 ? 7.047 2.703 -18.938 1 97.69 125 GLU B CA 1
ATOM 5719 C C . GLU B 1 125 ? 7.48 3.846 -18.016 1 97.69 125 GLU B C 1
ATOM 5721 O O . GLU B 1 125 ? 8.055 4.832 -18.469 1 97.69 125 GLU B O 1
ATOM 5726 N N . SER B 1 126 ? 7.211 3.674 -16.734 1 97.25 126 SER B N 1
ATOM 5727 C CA . SER B 1 126 ? 7.578 4.691 -15.758 1 97.25 126 SER B CA 1
ATOM 5728 C C . SER B 1 126 ? 9.078 4.941 -15.758 1 97.25 126 SER B C 1
ATOM 5730 O O . SER B 1 126 ? 9.523 6.086 -15.672 1 97.25 126 SER B O 1
ATOM 5732 N N . ILE B 1 127 ? 9.828 3.928 -15.812 1 97.38 127 ILE B N 1
ATOM 5733 C CA . ILE B 1 127 ? 11.289 4.031 -15.82 1 97.38 127 ILE B CA 1
ATOM 5734 C C . ILE B 1 127 ? 11.742 4.785 -17.062 1 97.38 127 ILE B C 1
ATOM 5736 O O . ILE B 1 127 ? 12.562 5.707 -16.969 1 97.38 127 ILE B O 1
ATOM 5740 N N . LEU B 1 128 ? 11.18 4.434 -18.188 1 97.69 128 LEU B N 1
ATOM 5741 C CA . LEU B 1 128 ? 11.555 5.074 -19.438 1 97.69 128 LEU B CA 1
ATOM 5742 C C . LEU B 1 128 ? 11.172 6.551 -19.438 1 97.69 128 LEU B C 1
ATOM 5744 O O . LEU B 1 128 ? 11.93 7.395 -19.922 1 97.69 128 LEU B O 1
ATOM 5748 N N . LYS B 1 129 ? 10.039 6.852 -18.906 1 96.81 129 LYS B N 1
ATOM 5749 C CA . LYS B 1 129 ? 9.602 8.242 -18.797 1 96.81 129 LYS B CA 1
ATOM 5750 C C . LYS B 1 129 ? 10.531 9.039 -17.891 1 96.81 129 LYS B C 1
ATOM 5752 O O . LYS B 1 129 ? 10.938 10.148 -18.234 1 96.81 129 LYS B O 1
ATOM 5757 N N . GLU B 1 130 ? 10.859 8.492 -16.781 1 94.44 130 GLU B N 1
ATOM 5758 C CA . GLU B 1 130 ? 11.742 9.148 -15.828 1 94.44 130 GLU B CA 1
ATOM 5759 C C . GLU B 1 130 ? 13.109 9.43 -16.438 1 94.44 130 GLU B C 1
ATOM 5761 O O . GLU B 1 130 ? 13.758 10.43 -16.109 1 94.44 130 GLU B O 1
ATOM 5766 N N . GLN B 1 131 ? 13.5 8.555 -17.344 1 94.62 131 GLN B N 1
ATOM 5767 C CA . GLN B 1 131 ? 14.805 8.695 -18 1 94.62 131 GLN B CA 1
ATOM 5768 C C . GLN B 1 131 ? 14.703 9.555 -19.25 1 94.62 131 GLN B C 1
ATOM 5770 O O . GLN B 1 131 ? 15.695 9.758 -19.953 1 94.62 131 GLN B O 1
ATOM 5775 N N . GLY B 1 132 ? 13.562 10.008 -19.625 1 95.06 132 GLY B N 1
ATOM 5776 C CA . GLY B 1 132 ? 13.352 10.836 -20.797 1 95.06 132 GLY B CA 1
ATOM 5777 C C . GLY B 1 132 ? 13.438 10.055 -22.094 1 95.06 132 GLY B C 1
ATOM 5778 O O . GLY B 1 132 ? 13.734 10.625 -23.156 1 95.06 132 GLY B O 1
ATOM 5779 N N . ARG B 1 133 ? 13.195 8.766 -22.016 1 96 133 ARG B N 1
ATOM 5780 C CA . ARG B 1 133 ? 13.375 7.918 -23.188 1 96 133 ARG B CA 1
ATOM 5781 C C . ARG B 1 133 ? 12.031 7.434 -23.719 1 96 133 ARG B C 1
ATOM 5783 O O . ARG B 1 133 ? 11.984 6.746 -24.734 1 96 133 ARG B O 1
ATOM 5790 N N . TRP B 1 134 ? 10.969 7.789 -22.984 1 96.38 134 TRP B N 1
ATOM 5791 C CA . TRP B 1 134 ? 9.641 7.387 -23.422 1 96.38 134 TRP B CA 1
ATOM 5792 C C . TRP B 1 134 ? 9.094 8.359 -24.469 1 96.38 134 TRP B C 1
ATOM 5794 O O . TRP B 1 134 ? 9.117 9.578 -24.25 1 96.38 134 TRP B O 1
ATOM 5804 N N . LYS B 1 135 ? 8.633 7.891 -25.578 1 95.25 135 LYS B N 1
ATOM 5805 C CA . LYS B 1 135 ? 7.98 8.672 -26.625 1 95.25 135 LYS B CA 1
ATOM 5806 C C . LYS B 1 135 ? 6.535 8.234 -26.828 1 95.25 135 LYS B C 1
ATOM 5808 O O . LYS B 1 135 ? 6.281 7.098 -27.234 1 95.25 135 LYS B O 1
ATOM 5813 N N . GLU B 1 136 ? 5.617 9.125 -26.594 1 92.44 136 GLU B N 1
ATOM 5814 C CA . GLU B 1 136 ? 4.199 8.805 -26.75 1 92.44 136 GLU B CA 1
ATOM 5815 C C . GLU B 1 136 ? 3.885 8.375 -28.188 1 92.44 136 GLU B C 1
ATOM 5817 O O . GLU B 1 136 ? 4.34 9 -29.141 1 92.44 136 GLU B O 1
ATOM 5822 N N . GLY B 1 137 ? 3.199 7.344 -28.344 1 89.19 137 GLY B N 1
ATOM 5823 C CA . GLY B 1 137 ? 2.781 6.848 -29.641 1 89.19 137 GLY B CA 1
ATOM 5824 C C . GLY B 1 137 ? 3.814 5.953 -30.297 1 89.19 137 GLY B C 1
ATOM 5825 O O . GLY B 1 137 ? 3.545 5.344 -31.344 1 89.19 137 GLY B O 1
ATOM 5826 N N . ALA B 1 138 ? 4.996 5.895 -29.734 1 92.19 138 ALA B N 1
ATOM 5827 C CA . ALA B 1 138 ? 6.035 5.023 -30.281 1 92.19 138 ALA B CA 1
ATOM 5828 C C . ALA B 1 138 ? 5.977 3.637 -29.641 1 92.19 138 ALA B C 1
ATOM 5830 O O . ALA B 1 138 ? 5.234 3.42 -28.672 1 92.19 138 ALA B O 1
ATOM 5831 N N . SER B 1 139 ? 6.723 2.699 -30.188 1 91.06 139 SER B N 1
ATOM 5832 C CA . SER B 1 139 ? 6.727 1.336 -29.656 1 91.06 139 SER B CA 1
ATOM 5833 C C . SER B 1 139 ? 7.449 1.262 -28.312 1 91.06 139 SER B C 1
ATOM 5835 O O . SER B 1 139 ? 7.098 0.446 -27.469 1 91.06 139 SER B O 1
ATOM 5837 N N . ASN B 1 140 ? 8.484 2.137 -28.125 1 94 140 ASN B N 1
ATOM 5838 C CA . ASN B 1 140 ? 9.281 2.225 -26.906 1 94 140 ASN B CA 1
ATOM 5839 C C . ASN B 1 140 ? 9.867 0.871 -26.516 1 94 140 ASN B C 1
ATOM 5841 O O . ASN B 1 140 ? 9.852 0.499 -25.344 1 94 140 ASN B O 1
ATOM 5845 N N . GLY B 1 141 ? 10.266 0.061 -27.578 1 94.94 141 GLY B N 1
ATOM 5846 C CA . GLY B 1 141 ? 10.977 -1.187 -27.359 1 94.94 141 GLY B CA 1
ATOM 5847 C C . GLY B 1 141 ? 10.102 -2.412 -27.5 1 94.94 141 GLY B C 1
ATOM 5848 O O . GLY B 1 141 ? 10.594 -3.539 -27.547 1 94.94 141 GLY B O 1
ATOM 5849 N N . ILE B 1 142 ? 8.797 -2.287 -27.531 1 97 142 ILE B N 1
ATOM 5850 C CA . ILE B 1 142 ? 7.898 -3.426 -27.703 1 97 142 ILE B CA 1
ATOM 5851 C C . ILE B 1 142 ? 7.172 -3.316 -29.047 1 97 142 ILE B C 1
ATOM 5853 O O . ILE B 1 142 ? 6.379 -2.395 -29.25 1 97 142 ILE B O 1
ATOM 5857 N N . GLU B 1 143 ? 7.449 -4.215 -29.891 1 96.75 143 GLU B N 1
ATOM 5858 C CA . GLU B 1 143 ? 6.812 -4.281 -31.203 1 96.75 143 GLU B CA 1
ATOM 5859 C C . GLU B 1 143 ? 5.762 -5.387 -31.25 1 96.75 143 GLU B C 1
ATOM 5861 O O . GLU B 1 143 ? 6.09 -6.559 -31.422 1 96.75 143 GLU B O 1
ATOM 5866 N N . TYR B 1 144 ? 4.5 -4.957 -31.203 1 96.94 144 TYR B N 1
ATOM 5867 C CA . TYR B 1 144 ? 3.396 -5.91 -31.25 1 96.94 144 TYR B CA 1
ATOM 5868 C C . TYR B 1 144 ? 3.07 -6.309 -32.688 1 96.94 144 TYR B C 1
ATOM 5870 O O . TYR B 1 144 ? 3.338 -5.551 -33.625 1 96.94 144 TYR B O 1
ATOM 5878 N N . GLY B 1 145 ? 2.533 -7.469 -32.844 1 97.12 145 GLY B N 1
ATOM 5879 C CA . GLY B 1 145 ? 2.088 -7.953 -34.156 1 97.12 145 GLY B CA 1
ATOM 5880 C C . GLY B 1 145 ? 3.189 -8.633 -34.938 1 97.12 145 GLY B C 1
ATOM 5881 O O . GLY B 1 145 ? 2.971 -9.047 -36.094 1 97.12 145 GLY B O 1
ATOM 5882 N N . TRP B 1 146 ? 4.391 -8.773 -34.375 1 97.19 146 TRP B N 1
ATOM 5883 C CA . TRP B 1 146 ? 5.527 -9.367 -35.062 1 97.19 146 TRP B CA 1
ATOM 5884 C C . TRP B 1 146 ? 5.734 -10.812 -34.625 1 97.19 146 TRP B C 1
ATOM 5886 O O . TRP B 1 146 ? 5.949 -11.086 -33.438 1 97.19 146 TRP B O 1
ATOM 5896 N N . ALA B 1 147 ? 5.723 -11.766 -35.531 1 97.19 147 ALA B N 1
ATOM 5897 C CA . ALA B 1 147 ? 5.996 -13.172 -35.281 1 97.19 147 ALA B CA 1
ATOM 5898 C C . ALA B 1 147 ? 7.41 -13.547 -35.719 1 97.19 147 ALA B C 1
ATOM 5900 O O . ALA B 1 147 ? 7.773 -13.375 -36.875 1 97.19 147 ALA B O 1
ATOM 5901 N N . VAL B 1 148 ? 8.18 -14.031 -34.812 1 97.62 148 VAL B N 1
ATOM 5902 C CA . VAL B 1 148 ? 9.516 -14.5 -35.156 1 97.62 148 VAL B CA 1
ATOM 5903 C C . VAL B 1 148 ? 9.422 -15.758 -36.031 1 97.62 148 VAL B C 1
ATOM 5905 O O . VAL B 1 148 ? 8.719 -16.703 -35.656 1 97.62 148 VAL B O 1
ATOM 5908 N N . LYS B 1 149 ? 10.172 -15.75 -37.094 1 96.94 149 LYS B N 1
ATOM 5909 C CA . LYS B 1 149 ? 10.078 -16.859 -38.062 1 96.94 149 LYS B CA 1
ATOM 5910 C C . LYS B 1 149 ? 11.375 -17.672 -38.094 1 96.94 149 LYS B C 1
ATOM 5912 O O . LYS B 1 149 ? 11.367 -18.844 -38.469 1 96.94 149 LYS B O 1
ATOM 5917 N N . GLY B 1 150 ? 12.453 -16.984 -37.688 1 96.19 150 GLY B N 1
ATOM 5918 C CA . GLY B 1 150 ? 13.727 -17.688 -37.719 1 96.19 150 GLY B CA 1
ATOM 5919 C C . GLY B 1 150 ? 14.859 -16.906 -37.094 1 96.19 150 GLY B C 1
ATOM 5920 O O . GLY B 1 150 ? 14.695 -15.719 -36.781 1 96.19 150 GLY B O 1
ATOM 5921 N N . LEU B 1 151 ? 15.984 -17.625 -36.938 1 97.06 151 LEU B N 1
ATOM 5922 C CA . LEU B 1 151 ? 17.172 -17.078 -36.281 1 97.06 151 LEU B CA 1
ATOM 5923 C C . LEU B 1 151 ? 18.438 -17.719 -36.844 1 97.06 151 LEU B C 1
ATOM 5925 O O . LEU B 1 151 ? 18.484 -18.922 -37.062 1 97.06 151 LEU B O 1
ATOM 5929 N N . GLU B 1 152 ? 19.422 -16.797 -37.188 1 97.12 152 GLU B N 1
ATOM 5930 C CA . GLU B 1 152 ? 20.734 -17.25 -37.625 1 97.12 152 GLU B CA 1
ATOM 5931 C C . GLU B 1 152 ? 21.859 -16.594 -36.844 1 97.12 152 GLU B C 1
ATOM 5933 O O . GLU B 1 152 ? 21.781 -15.398 -36.531 1 97.12 152 GLU B O 1
ATOM 5938 N N . ILE B 1 153 ? 22.891 -17.375 -36.5 1 97.5 153 ILE B N 1
ATOM 5939 C CA . ILE B 1 153 ? 24.047 -16.859 -35.781 1 97.5 153 ILE B CA 1
ATOM 5940 C C . ILE B 1 153 ? 25.266 -16.844 -36.688 1 97.5 153 ILE B C 1
ATOM 5942 O O . ILE B 1 153 ? 25.625 -17.859 -37.281 1 97.5 153 ILE B O 1
ATOM 5946 N N . ASP B 1 154 ? 25.828 -15.68 -36.812 1 97.06 154 ASP B N 1
ATOM 5947 C CA . ASP B 1 154 ? 27.125 -15.586 -37.469 1 97.06 154 ASP B CA 1
ATOM 5948 C C . ASP B 1 154 ? 28.25 -16.016 -36.562 1 97.06 154 ASP B C 1
ATOM 5950 O O . ASP B 1 154 ? 28.781 -15.203 -35.812 1 97.06 154 ASP B O 1
ATOM 5954 N N . GLU B 1 155 ? 28.688 -17.203 -36.656 1 95.31 155 GLU B N 1
ATOM 5955 C CA . GLU B 1 155 ? 29.641 -17.812 -35.719 1 95.31 155 GLU B CA 1
ATOM 5956 C C . GLU B 1 155 ? 31.016 -17.125 -35.812 1 95.31 155 GLU B C 1
ATOM 5958 O O . GLU B 1 155 ? 31.797 -17.188 -34.844 1 95.31 155 GLU B O 1
ATOM 5963 N N . SER B 1 156 ? 31.25 -16.422 -36.906 1 95.81 156 SER B N 1
ATOM 5964 C CA . SER B 1 156 ? 32.531 -15.766 -37.062 1 95.81 156 SER B CA 1
ATOM 5965 C C . SER B 1 156 ? 32.656 -14.523 -36.188 1 95.81 156 SER B C 1
ATOM 5967 O O . SER B 1 156 ? 33.75 -14.016 -35.938 1 95.81 156 SER B O 1
ATOM 5969 N N . LYS B 1 157 ? 31.531 -14.18 -35.656 1 95.5 157 LYS B N 1
ATOM 5970 C CA . LYS B 1 157 ? 31.516 -12.922 -34.906 1 95.5 157 LYS B CA 1
ATOM 5971 C C . LYS B 1 157 ? 31.156 -13.148 -33.438 1 95.5 157 LYS B C 1
ATOM 5973 O O . LYS B 1 157 ? 31.141 -12.203 -32.656 1 95.5 157 LYS B O 1
ATOM 5978 N N . VAL B 1 158 ? 30.969 -14.328 -33 1 94.38 158 VAL B N 1
ATOM 5979 C CA . VAL B 1 158 ? 30.406 -14.609 -31.688 1 94.38 158 VAL B CA 1
ATOM 5980 C C . VAL B 1 158 ? 31.406 -14.242 -30.609 1 94.38 158 VAL B C 1
ATOM 5982 O O . VAL B 1 158 ? 31.016 -13.93 -29.469 1 94.38 158 VAL B O 1
ATOM 5985 N N . ASP B 1 159 ? 32.719 -14.133 -30.953 1 92.5 159 ASP B N 1
ATOM 5986 C CA . ASP B 1 159 ? 33.75 -13.859 -29.953 1 92.5 159 ASP B CA 1
ATOM 5987 C C . ASP B 1 159 ? 34 -12.359 -29.812 1 92.5 159 ASP B C 1
ATOM 5989 O O . ASP B 1 159 ? 34.719 -11.93 -28.922 1 92.5 159 ASP B O 1
ATOM 5993 N N . LYS B 1 160 ? 33.312 -11.578 -30.656 1 92.81 160 LYS B N 1
ATOM 5994 C CA . LYS B 1 160 ? 33.375 -10.125 -30.547 1 92.81 160 LYS B CA 1
ATOM 5995 C C . LYS B 1 160 ? 32.188 -9.586 -29.719 1 92.81 160 LYS B C 1
ATOM 5997 O O . LYS B 1 160 ? 31.062 -9.562 -30.203 1 92.81 160 LYS B O 1
ATOM 6002 N N . PRO B 1 161 ? 32.531 -9.039 -28.641 1 87.75 161 PRO B N 1
ATOM 6003 C CA . PRO B 1 161 ? 31.469 -8.68 -27.703 1 87.75 161 PRO B CA 1
ATOM 6004 C C . PRO B 1 161 ? 30.531 -7.629 -28.281 1 87.75 161 PRO B C 1
ATOM 6006 O O . PRO B 1 161 ? 29.328 -7.633 -27.969 1 87.75 161 PRO B O 1
ATOM 6009 N N . ASP B 1 162 ? 30.984 -6.801 -29.172 1 91.25 162 ASP B N 1
ATOM 6010 C CA . ASP B 1 162 ? 30.172 -5.68 -29.641 1 91.25 162 ASP B CA 1
ATOM 6011 C C . ASP B 1 162 ? 29.531 -5.992 -30.984 1 91.25 162 ASP B C 1
ATOM 6013 O O . ASP B 1 162 ? 28.781 -5.172 -31.531 1 91.25 162 ASP B O 1
ATOM 6017 N N . ALA B 1 163 ? 29.703 -7.223 -31.406 1 95.12 163 ALA B N 1
ATOM 6018 C CA . ALA B 1 163 ? 29.188 -7.566 -32.719 1 95.12 163 ALA B CA 1
ATOM 6019 C C . ALA B 1 163 ? 27.703 -7.941 -32.656 1 95.12 163 ALA B C 1
ATOM 6021 O O . ALA B 1 163 ? 27.281 -8.633 -31.734 1 95.12 163 ALA B O 1
ATOM 6022 N N . HIS B 1 164 ? 26.969 -7.434 -33.625 1 96.69 164 HIS B N 1
ATOM 6023 C CA . HIS B 1 164 ? 25.609 -7.906 -33.812 1 96.69 164 HIS B CA 1
ATOM 6024 C C . HIS B 1 164 ? 25.594 -9.203 -34.625 1 96.69 164 HIS B C 1
ATOM 6026 O O . HIS B 1 164 ? 25.25 -9.195 -35.812 1 96.69 164 HIS B O 1
ATOM 6032 N N . CYS B 1 165 ? 25.797 -10.281 -33.969 1 96.88 165 CYS B N 1
ATOM 6033 C CA . CYS B 1 165 ? 26.109 -11.531 -34.656 1 96.88 165 CYS B CA 1
ATOM 6034 C C . CYS B 1 165 ? 24.875 -12.398 -34.812 1 96.88 165 CYS B C 1
ATOM 6036 O O . CYS B 1 165 ? 24.953 -13.516 -35.344 1 96.88 165 CYS B O 1
ATOM 6038 N N . VAL B 1 166 ? 23.688 -11.992 -34.344 1 98 166 VAL B N 1
ATOM 6039 C CA . VAL B 1 166 ? 22.469 -12.797 -34.438 1 98 166 VAL B CA 1
ATOM 6040 C C . VAL B 1 166 ? 21.453 -12.078 -35.312 1 98 166 VAL B C 1
ATOM 6042 O O . VAL B 1 166 ? 21.125 -10.914 -35.094 1 98 166 VAL B O 1
ATOM 6045 N N . LYS B 1 167 ? 20.984 -12.75 -36.312 1 97.69 167 LYS B N 1
ATOM 6046 C CA . LYS B 1 167 ? 19.953 -12.25 -37.188 1 97.69 167 LYS B CA 1
ATOM 6047 C C . LYS B 1 167 ? 18.609 -12.93 -36.938 1 97.69 167 LYS B C 1
ATOM 6049 O O . LYS B 1 167 ? 18.531 -14.156 -36.906 1 97.69 167 LYS B O 1
ATOM 6054 N N . VAL B 1 168 ? 17.594 -12.133 -36.688 1 97.81 168 VAL B N 1
ATOM 6055 C CA . VAL B 1 168 ? 16.25 -12.648 -36.438 1 97.81 168 VAL B CA 1
ATOM 6056 C C . VAL B 1 168 ? 15.312 -12.188 -37.562 1 97.81 168 VAL B C 1
ATOM 6058 O O . VAL B 1 168 ? 15.227 -10.992 -37.844 1 97.81 168 VAL B O 1
ATOM 6061 N N . THR B 1 169 ? 14.672 -13.133 -38.156 1 97.81 169 THR B N 1
ATOM 6062 C CA . THR B 1 169 ? 13.648 -12.836 -39.156 1 97.81 169 THR B CA 1
ATOM 6063 C C . THR B 1 169 ? 12.258 -12.859 -38.531 1 97.81 169 THR B C 1
ATOM 6065 O O . THR B 1 169 ? 11.883 -13.828 -37.875 1 97.81 169 THR B O 1
ATOM 6068 N N . ALA B 1 170 ? 11.531 -11.789 -38.656 1 97.38 170 ALA B N 1
ATOM 6069 C CA . ALA B 1 170 ? 10.172 -11.727 -38.125 1 97.38 170 ALA B CA 1
ATOM 6070 C C . ALA B 1 170 ? 9.203 -11.18 -39.188 1 97.38 170 ALA B C 1
ATOM 6072 O O . ALA B 1 170 ? 9.633 -10.555 -40.156 1 97.38 170 ALA B O 1
ATOM 6073 N N . GLU B 1 171 ? 7.926 -11.484 -38.938 1 97.56 171 GLU B N 1
ATOM 6074 C CA . GLU B 1 171 ? 6.906 -11.133 -39.906 1 97.56 171 GLU B CA 1
ATOM 6075 C C . GLU B 1 171 ? 5.711 -10.453 -39.25 1 97.56 171 GLU B C 1
ATOM 6077 O O . GLU B 1 171 ? 5.277 -10.859 -38.188 1 97.56 171 GLU B O 1
ATOM 6082 N N . LYS B 1 172 ? 5.219 -9.406 -39.844 1 96.94 172 LYS B N 1
ATOM 6083 C CA . LYS B 1 172 ? 3.984 -8.719 -39.469 1 96.94 172 LYS B CA 1
ATOM 6084 C C . LYS B 1 172 ? 3.137 -8.414 -40.688 1 96.94 172 LYS B C 1
ATOM 6086 O O . LYS B 1 172 ? 3.602 -7.754 -41.625 1 96.94 172 LYS B O 1
ATOM 6091 N N . ASP B 1 173 ? 1.962 -8.859 -40.75 1 95.44 173 ASP B N 1
ATOM 6092 C CA . ASP B 1 173 ? 1.01 -8.594 -41.812 1 95.44 173 ASP B CA 1
ATOM 6093 C C . ASP B 1 173 ? 1.603 -8.953 -43.188 1 95.44 173 ASP B C 1
ATOM 6095 O O . ASP B 1 173 ? 1.515 -8.164 -44.125 1 95.44 173 ASP B O 1
ATOM 6099 N N . GLY B 1 174 ? 2.297 -9.977 -43.25 1 93.69 174 GLY B N 1
ATOM 6100 C CA . GLY B 1 174 ? 2.838 -10.477 -44.5 1 93.69 174 GLY B CA 1
ATOM 6101 C C . GLY B 1 174 ? 4.184 -9.875 -44.875 1 93.69 174 GLY B C 1
ATOM 6102 O O . GLY B 1 174 ? 4.82 -10.281 -45.844 1 93.69 174 GLY B O 1
ATOM 6103 N N . HIS B 1 175 ? 4.641 -8.906 -44.125 1 95.62 175 HIS B N 1
ATOM 6104 C CA . HIS B 1 175 ? 5.922 -8.25 -44.344 1 95.62 175 HIS B CA 1
ATOM 6105 C C . HIS B 1 175 ? 7.008 -8.828 -43.469 1 95.62 175 HIS B C 1
ATOM 6107 O O . HIS B 1 175 ? 6.832 -8.906 -42.25 1 95.62 175 HIS B O 1
ATOM 6113 N N . GLU B 1 176 ? 8.094 -9.203 -44.031 1 95.94 176 GLU B N 1
ATOM 6114 C CA . GLU B 1 176 ? 9.219 -9.75 -43.281 1 95.94 176 GLU B CA 1
ATOM 6115 C C . GLU B 1 176 ? 10.305 -8.695 -43.094 1 95.94 176 GLU B C 1
ATOM 6117 O O . GLU B 1 176 ? 10.586 -7.902 -43.969 1 95.94 176 GLU B O 1
ATOM 6122 N N . GLU B 1 177 ? 10.836 -8.633 -42 1 95.62 177 GLU B N 1
ATOM 6123 C CA . GLU B 1 177 ? 11.953 -7.762 -41.656 1 95.62 177 GLU B CA 1
ATOM 6124 C C . GLU B 1 177 ? 13.031 -8.516 -40.875 1 95.62 177 GLU B C 1
ATOM 6126 O O . GLU B 1 177 ? 12.742 -9.508 -40.219 1 95.62 177 GLU B O 1
ATOM 6131 N N . ILE B 1 178 ? 14.25 -8.102 -41.031 1 96.44 178 ILE B N 1
ATOM 6132 C CA . ILE B 1 178 ? 15.383 -8.711 -40.344 1 96.44 178 ILE B CA 1
ATOM 6133 C C . ILE B 1 178 ? 15.922 -7.754 -39.281 1 96.44 178 ILE B C 1
ATOM 6135 O O . ILE B 1 178 ? 16.109 -6.566 -39.562 1 96.44 178 ILE B O 1
ATOM 6139 N N . TRP B 1 179 ? 16.078 -8.297 -38.094 1 96.44 179 TRP B N 1
ATOM 6140 C CA . TRP B 1 179 ? 16.734 -7.578 -37 1 96.44 179 TRP B CA 1
ATOM 6141 C C . TRP B 1 179 ? 18.094 -8.188 -36.688 1 96.44 179 TRP B C 1
ATOM 6143 O O . TRP B 1 179 ? 18.25 -9.406 -36.719 1 96.44 179 TRP B O 1
ATOM 6153 N N . GLU B 1 180 ? 19.094 -7.355 -36.469 1 97.06 180 GLU B N 1
ATOM 6154 C CA . GLU B 1 180 ? 20.391 -7.801 -35.969 1 97.06 180 GLU B CA 1
ATOM 6155 C C . GLU B 1 180 ? 20.625 -7.387 -34.531 1 97.06 180 GLU B C 1
ATOM 6157 O O . GLU B 1 180 ? 20.328 -6.25 -34.156 1 97.06 180 GLU B O 1
ATOM 6162 N N . ALA B 1 181 ? 21.062 -8.328 -33.75 1 97.88 181 ALA B N 1
ATOM 6163 C CA . ALA B 1 181 ? 21.25 -8.07 -32.344 1 97.88 181 ALA B CA 1
ATOM 6164 C C . ALA B 1 181 ? 22.562 -8.664 -31.828 1 97.88 181 ALA B C 1
ATOM 6166 O O . ALA B 1 181 ? 23.141 -9.547 -32.469 1 97.88 181 ALA B O 1
ATOM 6167 N N . LYS B 1 182 ? 23.094 -8.086 -30.75 1 97.88 182 LYS B N 1
ATOM 6168 C CA . LYS B 1 182 ? 24.234 -8.68 -30.062 1 97.88 182 LYS B CA 1
ATOM 6169 C C . LYS B 1 182 ? 23.828 -9.945 -29.312 1 97.88 182 LYS B C 1
ATOM 6171 O O . LYS B 1 182 ? 24.547 -10.945 -29.344 1 97.88 182 LYS B O 1
ATOM 6176 N N . TYR B 1 183 ? 22.719 -9.859 -28.609 1 98.31 183 TYR B N 1
ATOM 6177 C CA . TYR B 1 183 ? 22.141 -10.961 -27.859 1 98.31 183 TYR B CA 1
ATOM 6178 C C . TYR B 1 183 ? 20.656 -11.133 -28.188 1 98.31 183 TYR B C 1
ATOM 6180 O O . TYR B 1 183 ? 19.969 -10.156 -28.484 1 98.31 183 TYR B O 1
ATOM 6188 N N . VAL B 1 184 ? 20.172 -12.383 -28.156 1 98.5 184 VAL B N 1
ATOM 6189 C CA . VAL B 1 184 ? 18.766 -12.68 -28.344 1 98.5 184 VAL B CA 1
ATOM 6190 C C . VAL B 1 184 ? 18.234 -13.523 -27.188 1 98.5 184 VAL B C 1
ATOM 6192 O O . VAL B 1 184 ? 18.906 -14.453 -26.734 1 98.5 184 VAL B O 1
ATOM 6195 N N . LEU B 1 185 ? 17.141 -13.141 -26.609 1 98.62 185 LEU B N 1
ATOM 6196 C CA . LEU B 1 185 ? 16.438 -13.93 -25.594 1 98.62 185 LEU B CA 1
ATOM 6197 C C . LEU B 1 185 ? 15.188 -14.578 -26.188 1 98.62 185 LEU B C 1
ATOM 6199 O O . LEU B 1 185 ? 14.281 -13.875 -26.656 1 98.62 185 LEU B O 1
ATOM 6203 N N . GLY B 1 186 ? 15.203 -15.914 -26.219 1 98.19 186 GLY B N 1
ATOM 6204 C CA . GLY B 1 186 ? 14 -16.641 -26.594 1 98.19 186 GLY B CA 1
ATOM 6205 C C . GLY B 1 186 ? 13 -16.766 -25.469 1 98.19 186 GLY B C 1
ATOM 6206 O O . GLY B 1 186 ? 13.078 -17.703 -24.672 1 98.19 186 GLY B O 1
ATOM 6207 N N . CYS B 1 187 ? 12.047 -15.914 -25.453 1 97.25 187 CYS B N 1
ATOM 6208 C CA . CYS B 1 187 ? 10.969 -15.883 -24.469 1 97.25 187 CYS B CA 1
ATOM 6209 C C . CYS B 1 187 ? 9.625 -16.172 -25.125 1 97.25 187 CYS B C 1
ATOM 6211 O O . CYS B 1 187 ? 8.609 -15.57 -24.766 1 97.25 187 CYS B O 1
ATOM 6213 N N . ASP B 1 188 ? 9.586 -17.016 -26.062 1 95.44 188 ASP B N 1
ATOM 6214 C CA . ASP B 1 188 ? 8.438 -17.156 -26.953 1 95.44 188 ASP B CA 1
ATOM 6215 C C . ASP B 1 188 ? 7.645 -18.422 -26.609 1 95.44 188 ASP B C 1
ATOM 6217 O O . ASP B 1 188 ? 6.93 -18.953 -27.469 1 95.44 188 ASP B O 1
ATOM 6221 N N . GLY B 1 189 ? 7.816 -18.984 -25.453 1 91.38 189 GLY B N 1
ATOM 6222 C CA . GLY B 1 189 ? 6.887 -19.953 -24.875 1 91.38 189 GLY B CA 1
ATOM 6223 C C . GLY B 1 189 ? 7.156 -21.375 -25.312 1 91.38 189 GLY B C 1
ATOM 6224 O O . GLY B 1 189 ? 8.234 -21.672 -25.844 1 91.38 189 GLY B O 1
ATOM 6225 N N . ALA B 1 190 ? 6.156 -22.234 -25.094 1 86.88 190 ALA B N 1
ATOM 6226 C CA . ALA B 1 190 ? 6.281 -23.688 -25.234 1 86.88 190 ALA B CA 1
ATOM 6227 C C . ALA B 1 190 ? 6.516 -24.078 -26.688 1 86.88 190 ALA B C 1
ATOM 6229 O O . ALA B 1 190 ? 7.16 -25.094 -26.969 1 86.88 190 ALA B O 1
ATOM 6230 N N . HIS B 1 191 ? 6.055 -23.281 -27.625 1 90.69 191 HIS B N 1
ATOM 6231 C CA . HIS B 1 191 ? 6.242 -23.531 -29.047 1 90.69 191 HIS B CA 1
ATOM 6232 C C . HIS B 1 191 ? 7.301 -22.609 -29.641 1 90.69 191 HIS B C 1
ATOM 6234 O O . HIS B 1 191 ? 7.152 -22.125 -30.766 1 90.69 191 HIS B O 1
ATOM 6240 N N . SER B 1 192 ? 8.281 -22.469 -28.953 1 95.12 192 SER B N 1
ATOM 6241 C CA . SER B 1 192 ? 9.336 -21.5 -29.234 1 95.12 192 SER B CA 1
ATOM 6242 C C . SER B 1 192 ? 9.93 -21.719 -30.625 1 95.12 192 SER B C 1
ATOM 6244 O O . SER B 1 192 ? 10.523 -22.766 -30.891 1 95.12 192 SER B O 1
ATOM 6246 N N . THR B 1 193 ? 9.836 -20.688 -31.422 1 96.56 193 THR B N 1
ATOM 6247 C CA . THR B 1 193 ? 10.5 -20.656 -32.719 1 96.56 193 THR B CA 1
ATOM 6248 C C . THR B 1 193 ? 12.008 -20.5 -32.562 1 96.56 193 THR B C 1
ATOM 6250 O O . THR B 1 193 ? 12.781 -21.047 -33.344 1 96.56 193 THR B O 1
ATOM 6253 N N . THR B 1 194 ? 12.391 -19.766 -31.609 1 96.81 194 THR B N 1
ATOM 6254 C CA . THR B 1 194 ? 13.805 -19.578 -31.312 1 96.81 194 THR B CA 1
ATOM 6255 C C . THR B 1 194 ? 14.484 -20.906 -31 1 96.81 194 THR B C 1
ATOM 6257 O O . THR B 1 194 ? 15.547 -21.203 -31.547 1 96.81 194 THR B O 1
ATOM 6260 N N . ARG B 1 195 ? 13.883 -21.656 -30.125 1 96.56 195 ARG B N 1
ATOM 6261 C CA . ARG B 1 195 ? 14.422 -22.969 -29.75 1 96.56 195 ARG B CA 1
ATOM 6262 C C . ARG B 1 195 ? 14.523 -23.891 -30.969 1 96.56 195 ARG B C 1
ATOM 6264 O O . ARG B 1 195 ? 15.539 -24.547 -31.172 1 96.56 195 ARG B O 1
ATOM 6271 N N . LYS B 1 196 ? 13.477 -23.906 -31.797 1 96.06 196 LYS B N 1
ATOM 6272 C CA . LYS B 1 196 ? 13.438 -24.75 -33 1 96.06 196 LYS B CA 1
ATOM 6273 C C . LYS B 1 196 ? 14.516 -24.328 -34 1 96.06 196 LYS B C 1
ATOM 6275 O O . LYS B 1 196 ? 15.172 -25.188 -34.594 1 96.06 196 LYS B O 1
ATOM 6280 N N . ALA B 1 197 ? 14.648 -23.047 -34.125 1 95.94 197 ALA B N 1
ATOM 6281 C CA . ALA B 1 197 ? 15.656 -22.531 -35.062 1 95.94 197 ALA B CA 1
ATOM 6282 C C . ALA B 1 197 ? 17.062 -22.969 -34.625 1 95.94 197 ALA B C 1
ATOM 6284 O O . ALA B 1 197 ? 17.953 -23.094 -35.469 1 95.94 197 ALA B O 1
ATOM 6285 N N . LEU B 1 198 ? 17.266 -23.219 -33.438 1 95.44 198 LEU B N 1
ATOM 6286 C CA . LEU B 1 198 ? 18.562 -23.609 -32.875 1 95.44 198 LEU B CA 1
ATOM 6287 C C . LEU B 1 198 ? 18.688 -25.125 -32.812 1 95.44 198 LEU B C 1
ATOM 6289 O O . LEU B 1 198 ? 19.719 -25.641 -32.375 1 95.44 198 LEU B O 1
ATOM 6293 N N . ASP B 1 199 ? 17.656 -25.844 -33.156 1 94.94 199 ASP B N 1
ATOM 6294 C CA . ASP B 1 199 ? 17.609 -27.297 -33.156 1 94.94 199 ASP B CA 1
ATOM 6295 C C . ASP B 1 199 ? 17.844 -27.859 -31.766 1 94.94 199 ASP B C 1
ATOM 6297 O O . ASP B 1 199 ? 18.641 -28.781 -31.578 1 94.94 199 ASP B O 1
ATOM 6301 N N . ILE B 1 200 ? 17.281 -27.156 -30.812 1 94.06 200 ILE B N 1
ATOM 6302 C CA . ILE B 1 200 ? 17.359 -27.625 -29.422 1 94.06 200 ILE B CA 1
ATOM 6303 C C . ILE B 1 200 ? 16.141 -28.484 -29.109 1 94.06 200 ILE B C 1
ATOM 6305 O O . ILE B 1 200 ? 15 -28.031 -29.219 1 94.06 200 ILE B O 1
ATOM 6309 N N . ALA B 1 201 ? 16.312 -29.688 -28.641 1 91.38 201 ALA B N 1
ATOM 6310 C CA . ALA B 1 201 ? 15.242 -30.641 -28.391 1 91.38 201 ALA B CA 1
ATOM 6311 C C . ALA B 1 201 ? 14.648 -30.453 -27 1 91.38 201 ALA B C 1
ATOM 6313 O O . ALA B 1 201 ? 15.328 -30 -26.078 1 91.38 201 ALA B O 1
ATOM 6314 N N . MET B 1 202 ? 13.391 -30.75 -26.938 1 87.38 202 MET B N 1
ATOM 6315 C CA . MET B 1 202 ? 12.734 -30.844 -25.625 1 87.38 202 MET B CA 1
ATOM 6316 C C . MET B 1 202 ? 12.734 -32.281 -25.125 1 87.38 202 MET B C 1
ATOM 6318 O O . MET B 1 202 ? 12.32 -33.188 -25.828 1 87.38 202 MET B O 1
ATOM 6322 N N . LEU B 1 203 ? 13.18 -32.375 -23.922 1 83.5 203 LEU B N 1
ATOM 6323 C CA . LEU B 1 203 ? 13.258 -33.688 -23.297 1 83.5 203 LEU B CA 1
ATOM 6324 C C . LEU B 1 203 ? 12.219 -33.844 -22.203 1 83.5 203 LEU B C 1
ATOM 6326 O O . LEU B 1 203 ? 11.953 -32.875 -21.453 1 83.5 203 LEU B O 1
ATOM 6330 N N . GLY B 1 204 ? 11.633 -34.969 -22.125 1 78 204 GLY B N 1
ATOM 6331 C CA . GLY B 1 204 ? 10.719 -35.219 -21.016 1 78 204 GLY B CA 1
ATOM 6332 C C . GLY B 1 204 ? 9.5 -36.031 -21.406 1 78 204 GLY B C 1
ATOM 6333 O O . GLY B 1 204 ? 9.414 -36.5 -22.547 1 78 204 GLY B O 1
ATOM 6334 N N . ASP B 1 205 ? 8.656 -36.344 -20.375 1 71 205 ASP B N 1
ATOM 6335 C CA . ASP B 1 205 ? 7.531 -37.25 -20.531 1 71 205 ASP B CA 1
ATOM 6336 C C . ASP B 1 205 ? 6.199 -36.5 -20.422 1 71 205 ASP B C 1
ATOM 6338 O O . ASP B 1 205 ? 6.137 -35.406 -19.859 1 71 205 ASP B O 1
ATOM 6342 N N . THR B 1 206 ? 5.332 -36.906 -21.297 1 66.94 206 THR B N 1
ATOM 6343 C CA . THR B 1 206 ? 3.949 -36.469 -21.156 1 66.94 206 THR B CA 1
ATOM 6344 C C . THR B 1 206 ? 3.143 -37.469 -20.344 1 66.94 206 THR B C 1
ATOM 6346 O O . THR B 1 206 ? 3.34 -38.688 -20.469 1 66.94 206 THR B O 1
ATOM 6349 N N . THR B 1 207 ? 2.549 -36.875 -19.312 1 67.88 207 THR B N 1
ATOM 6350 C CA . THR B 1 207 ? 1.648 -37.75 -18.578 1 67.88 207 THR B CA 1
ATOM 6351 C C . THR B 1 207 ? 0.29 -37.844 -19.281 1 67.88 207 THR B C 1
ATOM 6353 O O . THR B 1 207 ? -0.096 -36.906 -20 1 67.88 207 THR B O 1
ATOM 6356 N N . ASP B 1 208 ? -0.433 -38.938 -19.078 1 68.94 208 ASP B N 1
ATOM 6357 C CA . ASP B 1 208 ? -1.746 -39.156 -19.672 1 68.94 208 ASP B CA 1
ATOM 6358 C C . ASP B 1 208 ? -2.857 -38.625 -18.781 1 68.94 208 ASP B C 1
ATOM 6360 O O . ASP B 1 208 ? -4.043 -38.75 -19.094 1 68.94 208 ASP B O 1
ATOM 6364 N N . THR B 1 209 ? -2.475 -38 -17.781 1 75 209 THR B N 1
ATOM 6365 C CA . THR B 1 209 ? -3.518 -37.469 -16.906 1 75 209 THR B CA 1
ATOM 6366 C C . THR B 1 209 ? -4.039 -36.125 -17.406 1 75 209 THR B C 1
ATOM 6368 O O . THR B 1 209 ? -3.256 -35.219 -17.719 1 75 209 THR B O 1
ATOM 6371 N N . VAL B 1 210 ? -5.434 -36.125 -17.5 1 82.88 210 VAL B N 1
ATOM 6372 C CA . VAL B 1 210 ? -6.074 -34.906 -17.984 1 82.88 210 VAL B CA 1
ATOM 6373 C C . VAL B 1 210 ? -6.738 -34.156 -16.828 1 82.88 210 VAL B C 1
ATOM 6375 O O . VAL B 1 210 ? -7.398 -34.781 -15.992 1 82.88 210 VAL B O 1
ATOM 6378 N N . TRP B 1 211 ? -6.559 -32.875 -16.797 1 86.19 211 TRP B N 1
ATOM 6379 C CA . TRP B 1 211 ? -7.188 -32 -15.797 1 86.19 211 TRP B CA 1
ATOM 6380 C C . TRP B 1 211 ? -8.109 -31 -16.469 1 86.19 211 TRP B C 1
ATOM 6382 O O . TRP B 1 211 ? -7.789 -30.453 -17.531 1 86.19 211 TRP B O 1
ATOM 6392 N N . GLY B 1 212 ? -9.242 -30.859 -15.812 1 91.12 212 GLY B N 1
ATOM 6393 C CA . GLY B 1 212 ? -10.102 -29.734 -16.156 1 91.12 212 GLY B CA 1
ATOM 6394 C C . GLY B 1 212 ? -9.93 -28.562 -15.219 1 91.12 212 GLY B C 1
ATOM 6395 O O . GLY B 1 212 ? -9.664 -28.734 -14.031 1 91.12 212 GLY B O 1
ATOM 6396 N N . VAL B 1 213 ? -9.984 -27.344 -15.805 1 92.69 213 VAL B N 1
ATOM 6397 C CA . VAL B 1 213 ? -9.922 -26.125 -15.008 1 92.69 213 VAL B CA 1
ATOM 6398 C C . VAL B 1 213 ? -11.086 -25.203 -15.367 1 92.69 213 VAL B C 1
ATOM 6400 O O . VAL B 1 213 ? -11.492 -25.125 -16.531 1 92.69 213 VAL B O 1
ATOM 6403 N N . MET B 1 214 ? -11.703 -24.594 -14.422 1 95.19 214 MET B N 1
ATOM 6404 C CA . MET B 1 214 ? -12.742 -23.609 -14.711 1 95.19 214 MET B CA 1
ATOM 6405 C C . MET B 1 214 ? -12.734 -22.5 -13.672 1 95.19 214 MET B C 1
ATOM 6407 O O . MET B 1 214 ? -12.547 -22.75 -12.477 1 95.19 214 MET B O 1
ATOM 6411 N N . ASP B 1 215 ? -12.789 -21.234 -14.07 1 95.69 215 ASP B N 1
ATOM 6412 C CA . ASP B 1 215 ? -13.039 -20.062 -13.258 1 95.69 215 ASP B CA 1
ATOM 6413 C C . ASP B 1 215 ? -14.531 -19.734 -13.188 1 95.69 215 ASP B C 1
ATOM 6415 O O . ASP B 1 215 ? -15.148 -19.406 -14.195 1 95.69 215 ASP B O 1
ATOM 6419 N N . ILE B 1 216 ? -15.062 -19.797 -11.969 1 97.62 216 ILE B N 1
ATOM 6420 C CA . ILE B 1 216 ? -16.516 -19.75 -11.875 1 97.62 216 ILE B CA 1
ATOM 6421 C C . ILE B 1 216 ? -16.938 -18.797 -10.758 1 97.62 216 ILE B C 1
ATOM 6423 O O . ILE B 1 216 ? -16.109 -18.422 -9.922 1 97.62 216 ILE B O 1
ATOM 6427 N N . PHE B 1 217 ? -18.172 -18.375 -10.812 1 98.12 217 PHE B N 1
ATOM 6428 C CA . PHE B 1 217 ? -18.891 -17.734 -9.719 1 98.12 217 PHE B CA 1
ATOM 6429 C C . PHE B 1 217 ? -19.859 -18.719 -9.047 1 98.12 217 PHE B C 1
ATOM 6431 O O . PHE B 1 217 ? -20.969 -18.938 -9.539 1 98.12 217 PHE B O 1
ATOM 6438 N N . PRO B 1 218 ? -19.422 -19.281 -7.945 1 97.62 218 PRO B N 1
ATOM 6439 C CA . PRO B 1 218 ? -20.156 -20.406 -7.363 1 97.62 218 PRO B CA 1
ATOM 6440 C C . PRO B 1 218 ? -21.328 -19.969 -6.504 1 97.62 218 PRO B C 1
ATOM 6442 O O . PRO B 1 218 ? -21.25 -18.969 -5.789 1 97.62 218 PRO B O 1
ATOM 6445 N N . LEU B 1 219 ? -22.422 -20.641 -6.656 1 97.25 219 LEU B N 1
ATOM 6446 C CA . LEU B 1 219 ? -23.531 -20.625 -5.707 1 97.25 219 LEU B CA 1
ATOM 6447 C C . LEU B 1 219 ? -23.547 -21.891 -4.867 1 97.25 219 LEU B C 1
ATOM 6449 O O . LEU B 1 219 ? -23.969 -22.953 -5.34 1 97.25 219 LEU B O 1
ATOM 6453 N N . THR B 1 220 ? -23.016 -21.766 -3.625 1 96.88 220 THR B N 1
ATOM 6454 C CA . THR B 1 220 ? -22.766 -23 -2.863 1 96.88 220 THR B CA 1
ATOM 6455 C C . THR B 1 220 ? -22.891 -22.719 -1.364 1 96.88 220 THR B C 1
ATOM 6457 O O . THR B 1 220 ? -22.812 -21.578 -0.926 1 96.88 220 THR B O 1
ATOM 6460 N N . ASN B 1 221 ? -23.172 -23.75 -0.606 1 94.25 221 ASN B N 1
ATOM 6461 C CA . ASN B 1 221 ? -23.094 -23.688 0.85 1 94.25 221 ASN B CA 1
ATOM 6462 C C . ASN B 1 221 ? -21.844 -24.375 1.369 1 94.25 221 ASN B C 1
ATOM 6464 O O . ASN B 1 221 ? -21.719 -24.641 2.568 1 94.25 221 ASN B O 1
ATOM 6468 N N . PHE B 1 222 ? -20.938 -24.766 0.397 1 96.25 222 PHE B N 1
ATOM 6469 C CA . PHE B 1 222 ? -19.641 -25.312 0.826 1 96.25 222 PHE B CA 1
ATOM 6470 C C . PHE B 1 222 ? -18.891 -24.297 1.683 1 96.25 222 PHE B C 1
ATOM 6472 O O . PHE B 1 222 ? -18.609 -23.188 1.234 1 96.25 222 PHE B O 1
ATOM 6479 N N . PRO B 1 223 ? -18.5 -24.641 2.891 1 94.94 223 PRO B N 1
ATOM 6480 C CA . PRO B 1 223 ? -18.078 -23.641 3.869 1 94.94 223 PRO B CA 1
ATOM 6481 C C . PRO B 1 223 ? -16.719 -23.047 3.551 1 94.94 223 PRO B C 1
ATOM 6483 O O . PRO B 1 223 ? -16.406 -21.922 3.977 1 94.94 223 PRO B O 1
ATOM 6486 N N . ASP B 1 224 ? -15.852 -23.734 2.857 1 96.81 224 ASP B N 1
ATOM 6487 C CA . ASP B 1 224 ? -14.469 -23.297 2.656 1 96.81 224 ASP B CA 1
ATOM 6488 C C . ASP B 1 224 ? -14.258 -22.797 1.226 1 96.81 224 ASP B C 1
ATOM 6490 O O . ASP B 1 224 ? -13.148 -22.875 0.697 1 96.81 224 ASP B O 1
ATOM 6494 N N . ILE B 1 225 ? -15.312 -22.25 0.593 1 97.5 225 ILE B N 1
ATOM 6495 C CA . ILE B 1 225 ? -15.273 -21.891 -0.822 1 97.5 225 ILE B CA 1
ATOM 6496 C C . ILE B 1 225 ? -14.273 -20.766 -1.039 1 97.5 225 ILE B C 1
ATOM 6498 O O . ILE B 1 225 ? -13.734 -20.594 -2.137 1 97.5 225 ILE B O 1
ATOM 6502 N N . ARG B 1 226 ? -13.969 -19.906 0.053 1 97.31 226 ARG B N 1
ATOM 6503 C CA . ARG B 1 226 ? -13.039 -18.781 -0.068 1 97.31 226 ARG B CA 1
ATOM 6504 C C . ARG B 1 226 ? -11.672 -19.141 0.509 1 97.31 226 ARG B C 1
ATOM 6506 O O . ARG B 1 226 ? -10.875 -18.266 0.835 1 97.31 226 ARG B O 1
ATOM 6513 N N . ARG B 1 227 ? -11.422 -20.453 0.688 1 97 227 ARG B N 1
ATOM 6514 C CA . ARG B 1 227 ? -10.125 -20.969 1.111 1 97 227 ARG B CA 1
ATOM 6515 C C . ARG B 1 227 ? -9.547 -21.922 0.066 1 97 227 ARG B C 1
ATOM 6517 O O . ARG B 1 227 ? -10.289 -22.594 -0.642 1 97 227 ARG B O 1
ATOM 6524 N N . LYS B 1 228 ? -8.227 -21.875 -0.026 1 95.38 228 LYS B N 1
ATOM 6525 C CA . LYS B 1 228 ? -7.609 -22.938 -0.802 1 95.38 228 LYS B CA 1
ATOM 6526 C C . LYS B 1 228 ? -7.918 -24.312 -0.197 1 95.38 228 LYS B C 1
ATOM 6528 O O . LYS B 1 228 ? -7.758 -24.516 1.009 1 95.38 228 LYS B O 1
ATOM 6533 N N . CYS B 1 229 ? -8.43 -25.266 -1.062 1 95.75 229 CYS B N 1
ATOM 6534 C CA . CYS B 1 229 ? -8.805 -26.594 -0.582 1 95.75 229 CYS B CA 1
ATOM 6535 C C . CYS B 1 229 ? -8.297 -27.688 -1.522 1 95.75 229 CYS B C 1
ATOM 6537 O O . CYS B 1 229 ? -8.227 -27.469 -2.736 1 95.75 229 CYS B O 1
ATOM 6539 N N . THR B 1 230 ? -7.895 -28.734 -0.927 1 92.12 230 THR B N 1
ATOM 6540 C CA . THR B 1 230 ? -7.77 -30 -1.635 1 92.12 230 THR B CA 1
ATOM 6541 C C . THR B 1 230 ? -8.867 -30.969 -1.203 1 92.12 230 THR B C 1
ATOM 6543 O O . THR B 1 230 ? -9.023 -31.25 -0.012 1 92.12 230 THR B O 1
ATOM 6546 N N . ILE B 1 231 ? -9.594 -31.438 -2.18 1 93.44 231 ILE B N 1
ATOM 6547 C CA . ILE B 1 231 ? -10.727 -32.312 -1.883 1 93.44 231 ILE B CA 1
ATOM 6548 C C . ILE B 1 231 ? -10.516 -33.688 -2.529 1 93.44 231 ILE B C 1
ATOM 6550 O O . ILE B 1 231 ? -10.289 -33.781 -3.738 1 93.44 231 ILE B O 1
ATOM 6554 N N . HIS B 1 232 ? -10.547 -34.688 -1.754 1 90.5 232 HIS B N 1
ATOM 6555 C CA . HIS B 1 232 ? -10.594 -36.062 -2.229 1 90.5 232 HIS B CA 1
ATOM 6556 C C . HIS B 1 232 ? -11.93 -36.719 -1.894 1 90.5 232 HIS B C 1
ATOM 6558 O O . HIS B 1 232 ? -12.234 -36.969 -0.723 1 90.5 232 HIS B O 1
ATOM 6564 N N . SER B 1 233 ? -12.703 -36.969 -2.916 1 90.62 233 SER B N 1
ATOM 6565 C CA . SER B 1 233 ? -14 -37.625 -2.758 1 90.62 233 SER B CA 1
ATOM 6566 C C . SER B 1 233 ? -14.031 -38.969 -3.451 1 90.62 233 SER B C 1
ATOM 6568 O O . SER B 1 233 ? -13.062 -39.344 -4.117 1 90.62 233 SER B O 1
ATOM 6570 N N . ASN B 1 234 ? -15.109 -39.719 -3.275 1 87.5 234 ASN B N 1
ATOM 6571 C CA . ASN B 1 234 ? -15.289 -40.969 -3.979 1 87.5 234 ASN B CA 1
ATOM 6572 C C . ASN B 1 234 ? -15.461 -40.781 -5.48 1 87.5 234 ASN B C 1
ATOM 6574 O O . ASN B 1 234 ? -15.344 -41.719 -6.262 1 87.5 234 ASN B O 1
ATOM 6578 N N . PHE B 1 235 ? -15.719 -39.562 -5.836 1 89 235 PHE B N 1
ATOM 6579 C CA . PHE B 1 235 ? -16.016 -39.281 -7.234 1 89 235 PHE B CA 1
ATOM 6580 C C . PHE B 1 235 ? -14.828 -38.594 -7.906 1 89 235 PHE B C 1
ATOM 6582 O O . PHE B 1 235 ? -14.906 -38.188 -9.078 1 89 235 PHE B O 1
ATOM 6589 N N . GLY B 1 236 ? -13.727 -38.438 -7.184 1 87.31 236 GLY B N 1
ATOM 6590 C CA . GLY B 1 236 ? -12.547 -37.812 -7.766 1 87.31 236 GLY B CA 1
ATOM 6591 C C . GLY B 1 236 ? -11.938 -36.75 -6.875 1 87.31 236 GLY B C 1
ATOM 6592 O O . GLY B 1 236 ? -12.328 -36.594 -5.719 1 87.31 236 GLY B O 1
ATOM 6593 N N . ALA B 1 237 ? -10.922 -36.031 -7.41 1 89.12 237 ALA B N 1
ATOM 6594 C CA . ALA B 1 237 ? -10.195 -35.031 -6.656 1 89.12 237 ALA B CA 1
ATOM 6595 C C . ALA B 1 237 ? -10.375 -33.625 -7.281 1 89.12 237 ALA B C 1
ATOM 6597 O O . ALA B 1 237 ? -10.562 -33.531 -8.492 1 89.12 237 ALA B O 1
ATOM 6598 N N . LEU B 1 238 ? -10.352 -32.656 -6.398 1 92.88 238 LEU B N 1
ATOM 6599 C CA . LEU B 1 238 ? -10.547 -31.266 -6.828 1 92.88 238 LEU B CA 1
ATOM 6600 C C . LEU B 1 238 ? -9.75 -30.297 -5.957 1 92.88 238 LEU B C 1
ATOM 6602 O O . LEU B 1 238 ? -9.672 -30.484 -4.738 1 92.88 238 LEU B O 1
ATOM 6606 N N . VAL B 1 239 ? -9.117 -29.312 -6.582 1 93.06 239 VAL B N 1
ATOM 6607 C CA . VAL B 1 239 ? -8.445 -28.234 -5.863 1 93.06 239 VAL B CA 1
ATOM 6608 C C . VAL B 1 239 ? -9.203 -26.922 -6.066 1 93.06 239 VAL B C 1
ATOM 6610 O O . VAL B 1 239 ? -9.547 -26.562 -7.195 1 93.06 239 VAL B O 1
ATOM 6613 N N . ILE B 1 240 ? -9.531 -26.266 -4.934 1 96.62 240 ILE B N 1
ATOM 6614 C CA . ILE B 1 240 ? -10.148 -24.938 -4.984 1 96.62 240 ILE B CA 1
ATOM 6615 C C . ILE B 1 240 ? -9.07 -23.859 -4.82 1 96.62 240 ILE B C 1
ATOM 6617 O O . ILE B 1 240 ? -8.289 -23.906 -3.871 1 96.62 240 ILE B O 1
ATOM 6621 N N . ILE B 1 241 ? -9.055 -22.891 -5.727 1 95.69 241 ILE B N 1
ATOM 6622 C CA . ILE B 1 241 ? -8.234 -21.688 -5.609 1 95.69 241 ILE B CA 1
ATOM 6623 C C . ILE B 1 241 ? -9.117 -20.453 -5.676 1 95.69 241 ILE B C 1
ATOM 6625 O O . ILE B 1 241 ? -9.539 -20.031 -6.758 1 95.69 241 ILE B O 1
ATOM 6629 N N . PRO B 1 242 ? -9.383 -19.844 -4.488 1 97.44 242 PRO B N 1
ATOM 6630 C CA . PRO B 1 242 ? -10.117 -18.578 -4.574 1 97.44 242 PRO B CA 1
ATOM 6631 C C . PRO B 1 242 ? -9.383 -17.531 -5.402 1 97.44 242 PRO B C 1
ATOM 6633 O O . PRO B 1 242 ? -8.156 -17.438 -5.355 1 97.44 242 PRO B O 1
ATOM 6636 N N . ARG B 1 243 ? -10.125 -16.797 -6.188 1 95.69 243 ARG B N 1
ATOM 6637 C CA . ARG B 1 243 ? -9.531 -15.797 -7.062 1 95.69 243 ARG B CA 1
ATOM 6638 C C . ARG B 1 243 ? -9.695 -14.398 -6.48 1 95.69 243 ARG B C 1
ATOM 6640 O O . ARG B 1 243 ? -10.398 -14.211 -5.488 1 95.69 243 ARG B O 1
ATOM 6647 N N . GLU B 1 244 ? -9.008 -13.469 -7.047 1 92.81 244 GLU B N 1
ATOM 6648 C CA . GLU B 1 244 ? -9.133 -12.07 -6.664 1 92.81 244 GLU B CA 1
ATOM 6649 C C . GLU B 1 244 ? -10.539 -11.547 -6.918 1 92.81 244 GLU B C 1
ATOM 6651 O O . GLU B 1 244 ? -11.312 -12.164 -7.656 1 92.81 244 GLU B O 1
ATOM 6656 N N . GLY B 1 245 ? -10.93 -10.492 -6.234 1 90.12 245 GLY B N 1
ATOM 6657 C CA . GLY B 1 245 ? -12.227 -9.859 -6.43 1 90.12 245 GLY B CA 1
ATOM 6658 C C . GLY B 1 245 ? -13.273 -10.328 -5.438 1 90.12 245 GLY B C 1
ATOM 6659 O O . GLY B 1 245 ? -14.344 -9.734 -5.336 1 90.12 245 GLY B O 1
ATOM 6660 N N . GLY B 1 246 ? -13.055 -11.5 -4.809 1 92.19 246 GLY B N 1
ATOM 6661 C CA . GLY B 1 246 ? -13.867 -11.859 -3.658 1 92.19 246 GLY B CA 1
ATOM 6662 C C . GLY B 1 246 ? -14.984 -12.836 -3.994 1 92.19 246 GLY B C 1
ATOM 6663 O O . GLY B 1 246 ? -15.633 -13.375 -3.1 1 92.19 246 GLY B O 1
ATOM 6664 N N . GLU B 1 247 ? -15.203 -13.133 -5.281 1 95.69 247 GLU B N 1
ATOM 6665 C CA . GLU B 1 247 ? -16.344 -13.977 -5.617 1 95.69 247 GLU B CA 1
ATOM 6666 C C . GLU B 1 247 ? -15.914 -15.156 -6.488 1 95.69 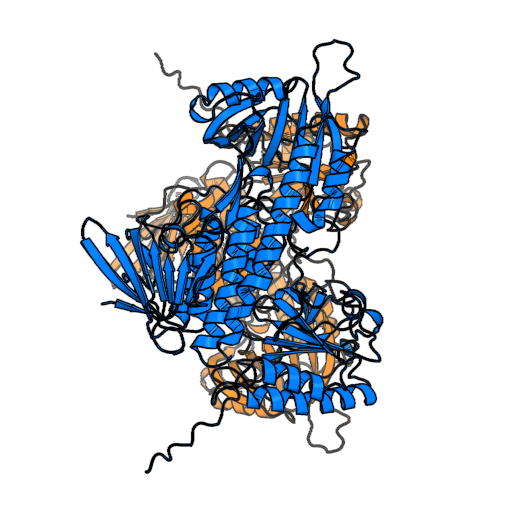247 GLU B C 1
ATOM 6668 O O . GLU B 1 247 ? -16.391 -16.281 -6.293 1 95.69 247 GLU B O 1
ATOM 6673 N N . MET B 1 248 ? -15.016 -14.93 -7.355 1 96.31 248 MET B N 1
ATOM 6674 C CA . MET B 1 248 ? -14.609 -15.945 -8.32 1 96.31 248 MET B CA 1
ATOM 6675 C C . MET B 1 248 ? -13.719 -17 -7.668 1 96.31 248 MET B C 1
ATOM 6677 O O . MET B 1 248 ? -12.945 -16.688 -6.762 1 96.31 248 MET B O 1
ATOM 6681 N N . VAL B 1 249 ? -13.867 -18.219 -8.117 1 97.5 249 VAL B N 1
ATOM 6682 C CA . VAL B 1 249 ? -13 -19.312 -7.68 1 97.5 249 VAL B CA 1
ATOM 6683 C C . VAL B 1 249 ? -12.57 -20.141 -8.891 1 97.5 249 VAL B C 1
ATOM 6685 O O . VAL B 1 249 ? -13.281 -20.203 -9.891 1 97.5 249 VAL B O 1
ATOM 6688 N N . ARG B 1 250 ? -11.406 -20.734 -8.789 1 96.31 250 ARG B N 1
ATOM 6689 C CA . ARG B 1 250 ? -10.93 -21.688 -9.789 1 96.31 250 ARG B CA 1
ATOM 6690 C C . ARG B 1 250 ? -10.984 -23.109 -9.258 1 96.31 250 ARG B C 1
ATOM 6692 O O . ARG B 1 250 ? -10.516 -23.391 -8.148 1 96.31 250 ARG B O 1
ATOM 6699 N N . PHE B 1 251 ? -11.562 -24 -10.039 1 96.56 251 PHE B N 1
ATOM 6700 C CA . PHE B 1 251 ? -11.523 -25.438 -9.758 1 96.56 251 PHE B CA 1
ATOM 6701 C C . PHE B 1 251 ? -10.539 -26.141 -10.688 1 96.56 251 PHE B C 1
ATOM 6703 O O . PHE B 1 251 ? -10.555 -25.922 -11.898 1 96.56 251 PHE B O 1
ATOM 6710 N N . TYR B 1 252 ? -9.648 -26.875 -10.109 1 92.5 252 TYR B N 1
ATOM 6711 C CA . TYR B 1 252 ? -8.93 -27.906 -10.844 1 92.5 252 TYR B CA 1
ATOM 6712 C C . TYR B 1 252 ? -9.531 -29.281 -10.578 1 92.5 252 TYR B C 1
ATOM 6714 O O . TYR B 1 252 ? -9.664 -29.703 -9.43 1 92.5 252 TYR B O 1
ATOM 6722 N N . ILE B 1 253 ? -9.898 -29.891 -11.633 1 92.69 253 ILE B N 1
ATOM 6723 C CA . ILE B 1 253 ? -10.602 -31.172 -11.5 1 92.69 253 ILE B CA 1
ATOM 6724 C C . ILE B 1 253 ? -9.828 -32.25 -12.227 1 92.69 253 ILE B C 1
ATOM 6726 O O . ILE B 1 253 ? -9.547 -32.156 -13.422 1 92.69 253 ILE B O 1
ATOM 6730 N N . GLN B 1 254 ? -9.508 -33.219 -11.5 1 84.81 254 GLN B N 1
ATOM 6731 C CA . GLN B 1 254 ? -8.914 -34.406 -12.164 1 84.81 254 GLN B CA 1
ATOM 6732 C C . GLN B 1 254 ? -9.969 -35.219 -12.898 1 84.81 254 GLN B C 1
ATOM 6734 O O . GLN B 1 254 ? -10.977 -35.625 -12.305 1 84.81 254 GLN B O 1
ATOM 6739 N N . LEU B 1 255 ? -9.688 -35.438 -14.109 1 85.5 255 LEU B N 1
ATOM 6740 C CA . LEU B 1 255 ? -10.625 -36.219 -14.914 1 85.5 255 LEU B CA 1
ATOM 6741 C C . LEU B 1 255 ? -10.188 -37.688 -14.984 1 85.5 255 LEU B C 1
ATOM 6743 O O . LEU B 1 255 ? -9.023 -38 -14.742 1 85.5 255 LEU B O 1
ATOM 6747 N N . PRO B 1 256 ? -11.133 -38.531 -15.25 1 79.25 256 PRO B N 1
ATOM 6748 C CA . PRO B 1 256 ? -10.789 -39.938 -15.328 1 79.25 256 PRO B CA 1
ATOM 6749 C C . PRO B 1 256 ? -9.742 -40.25 -16.406 1 79.25 256 PRO B C 1
ATOM 6751 O O . PRO B 1 256 ? -9.633 -39.5 -17.391 1 79.25 256 PRO B O 1
ATOM 6754 N N . ALA B 1 257 ? -9.055 -41.344 -16.188 1 76.38 257 ALA B N 1
ATOM 6755 C CA . ALA B 1 257 ? -8.016 -41.75 -17.125 1 76.38 257 ALA B CA 1
ATOM 6756 C C . ALA B 1 257 ? -8.602 -42.031 -18.5 1 76.38 257 ALA B C 1
ATOM 6758 O O . ALA B 1 257 ? -9.695 -42.625 -18.609 1 76.38 257 ALA B O 1
ATOM 6759 N N . GLY B 1 258 ? -7.875 -41.688 -19.484 1 78.19 258 GLY B N 1
ATOM 6760 C CA . GLY B 1 258 ? -8.258 -42.062 -20.844 1 78.19 258 GLY B CA 1
ATOM 6761 C C . GLY B 1 258 ? -8.992 -40.938 -21.562 1 78.19 258 GLY B C 1
ATOM 6762 O O . GLY B 1 258 ? -9.117 -40.969 -22.797 1 78.19 258 GLY B O 1
ATOM 6763 N N . ILE B 1 259 ? -9.438 -40 -20.828 1 82.94 259 ILE B N 1
ATOM 6764 C CA . ILE B 1 259 ? -10.148 -38.906 -21.469 1 82.94 259 ILE B CA 1
ATOM 6765 C C . ILE B 1 259 ? -9.172 -38.031 -22.25 1 82.94 259 ILE B C 1
ATOM 6767 O O . ILE B 1 259 ? -8.055 -37.781 -21.797 1 82.94 259 ILE B O 1
ATOM 6771 N N . GLN B 1 260 ? -9.625 -37.656 -23.391 1 87.38 260 GLN B N 1
ATOM 6772 C CA . GLN B 1 260 ? -8.852 -36.719 -24.203 1 87.38 260 GLN B CA 1
ATOM 6773 C C . GLN B 1 260 ? -9.289 -35.281 -23.953 1 87.38 260 GLN B C 1
ATOM 6775 O O . GLN B 1 260 ? -10.484 -34.969 -23.938 1 87.38 260 GLN B O 1
ATOM 6780 N N . PRO B 1 261 ? -8.289 -34.438 -23.812 1 88.12 261 PRO B N 1
ATOM 6781 C CA . PRO B 1 261 ? -8.617 -33.031 -23.5 1 88.12 261 PRO B CA 1
ATOM 6782 C C . PRO B 1 261 ? -9.586 -32.438 -24.5 1 88.12 261 PRO B C 1
ATOM 6784 O O . PRO B 1 261 ? -10.492 -31.688 -24.109 1 88.12 261 PRO B O 1
ATOM 6787 N N . LYS B 1 262 ? -9.523 -32.719 -25.688 1 89.56 262 LYS B N 1
ATOM 6788 C CA . LYS B 1 262 ? -10.312 -32.125 -26.75 1 89.56 262 LYS B CA 1
ATOM 6789 C C . LYS B 1 262 ? -11.773 -32.531 -26.672 1 89.56 262 LYS B C 1
ATOM 6791 O O . LYS B 1 262 ? -12.656 -31.875 -27.234 1 89.56 262 LYS B O 1
ATOM 6796 N N . THR B 1 263 ? -12.031 -33.594 -25.953 1 92.12 263 THR B N 1
ATOM 6797 C CA . THR B 1 263 ? -13.383 -34.156 -25.906 1 92.12 263 THR B CA 1
ATOM 6798 C C . THR B 1 263 ? -14.117 -33.625 -24.656 1 92.12 263 THR B C 1
ATOM 6800 O O . THR B 1 263 ? -15.328 -33.812 -24.516 1 92.12 263 THR B O 1
ATOM 6803 N N . VAL B 1 264 ? -13.445 -33 -23.859 1 94.06 264 VAL B N 1
ATOM 6804 C CA . VAL B 1 264 ? -14.023 -32.531 -22.609 1 94.06 264 VAL B CA 1
ATOM 6805 C C . VAL B 1 264 ? -14.914 -31.328 -22.875 1 94.06 264 VAL B C 1
ATOM 6807 O O . VAL B 1 264 ? -14.555 -30.438 -23.656 1 94.06 264 VAL B O 1
ATOM 6810 N N . LYS B 1 265 ? -16.094 -31.344 -22.281 1 95.94 265 LYS B N 1
ATOM 6811 C CA . LYS B 1 265 ? -17 -30.203 -22.344 1 95.94 265 LYS B CA 1
ATOM 6812 C C . LYS B 1 265 ? -17.172 -29.562 -20.984 1 95.94 265 LYS B C 1
ATOM 6814 O O . LYS B 1 265 ? -16.953 -30.203 -19.953 1 95.94 265 LYS B O 1
ATOM 6819 N N . LEU B 1 266 ? -17.609 -28.297 -21.062 1 96.62 266 LEU B N 1
ATOM 6820 C CA . LEU B 1 266 ? -17.828 -27.562 -19.812 1 96.62 266 LEU B CA 1
ATOM 6821 C C . LEU B 1 266 ? -18.812 -28.312 -18.922 1 96.62 266 LEU B C 1
ATOM 6823 O O . LEU B 1 266 ? -18.625 -28.375 -17.703 1 96.62 266 LEU B O 1
ATOM 6827 N N . ALA B 1 267 ? -19.859 -28.875 -19.469 1 96.25 267 ALA B N 1
ATOM 6828 C CA . ALA B 1 267 ? -20.875 -29.609 -18.719 1 96.25 267 ALA B CA 1
ATOM 6829 C C . ALA B 1 267 ? -20.25 -30.781 -17.969 1 96.25 267 ALA B C 1
ATOM 6831 O O . ALA B 1 267 ? -20.703 -31.141 -16.875 1 96.25 267 ALA B O 1
ATOM 6832 N N . ASP B 1 268 ? -19.25 -31.391 -18.562 1 95 268 ASP B N 1
ATOM 6833 C CA . ASP B 1 268 ? -18.578 -32.5 -17.922 1 95 268 ASP B CA 1
ATOM 6834 C C . ASP B 1 268 ? -17.906 -32.062 -16.625 1 95 268 ASP B C 1
ATOM 6836 O O . ASP B 1 268 ? -18 -32.75 -15.602 1 95 268 ASP B O 1
ATOM 6840 N N . LEU B 1 269 ? -17.25 -30.953 -16.734 1 96.56 269 LEU B N 1
ATOM 6841 C CA . LEU B 1 269 ? -16.562 -30.422 -15.562 1 96.56 269 LEU B CA 1
ATOM 6842 C C . LEU B 1 269 ? -17.562 -30.031 -14.477 1 96.56 269 LEU B C 1
ATOM 6844 O O . LEU B 1 269 ? -17.344 -30.328 -13.297 1 96.56 269 LEU B O 1
ATOM 6848 N N . GLN B 1 270 ? -18.656 -29.438 -14.844 1 97.31 270 GLN B N 1
ATOM 6849 C CA . GLN B 1 270 ? -19.672 -29 -13.898 1 97.31 270 GLN B CA 1
ATOM 6850 C C . GLN B 1 270 ? -20.344 -30.188 -13.219 1 97.31 270 GLN B C 1
ATOM 6852 O O . GLN B 1 270 ? -20.531 -30.188 -12 1 97.31 270 GLN B O 1
ATOM 6857 N N . CYS B 1 271 ? -20.641 -31.156 -13.984 1 95.5 271 CYS B N 1
ATOM 6858 C CA . CYS B 1 271 ? -21.266 -32.344 -13.445 1 95.5 271 CYS B CA 1
ATOM 6859 C C . CYS B 1 271 ? -20.328 -33.062 -12.477 1 95.5 271 CYS B C 1
ATOM 6861 O O . CYS B 1 271 ? -20.75 -33.469 -11.391 1 95.5 271 CYS B O 1
ATOM 6863 N N . GLN B 1 272 ? -19.125 -33.219 -12.945 1 94.12 272 GLN B N 1
ATOM 6864 C CA . GLN B 1 272 ? -18.141 -33.875 -12.086 1 94.12 272 GLN B CA 1
ATOM 6865 C C . GLN B 1 272 ? -17.969 -33.125 -10.781 1 94.12 272 GLN B C 1
ATOM 6867 O O . GLN B 1 272 ? -17.844 -33.719 -9.711 1 94.12 272 GLN B O 1
ATOM 6872 N N . SER B 1 273 ? -17.938 -31.797 -10.828 1 96.12 273 SER B N 1
ATOM 6873 C CA . SER B 1 273 ? -17.797 -30.969 -9.633 1 96.12 273 SER B CA 1
ATOM 6874 C C . SER B 1 273 ? -18.969 -31.188 -8.68 1 96.12 273 SER B C 1
ATOM 6876 O O . SER B 1 273 ? -18.766 -31.359 -7.473 1 96.12 273 SER B O 1
ATOM 6878 N N . LYS B 1 274 ? -20.141 -31.219 -9.195 1 96.19 274 LYS B N 1
ATOM 6879 C CA . LYS B 1 274 ? -21.328 -31.422 -8.367 1 96.19 274 LYS B CA 1
ATOM 6880 C C . LYS B 1 274 ? -21.234 -32.75 -7.605 1 96.19 274 LYS B C 1
ATOM 6882 O O . LYS B 1 274 ? -21.594 -32.812 -6.43 1 96.19 274 LYS B O 1
ATOM 6887 N N . LYS B 1 275 ? -20.719 -33.719 -8.273 1 94.19 275 LYS B N 1
ATOM 6888 C CA . LYS B 1 275 ? -20.578 -35.031 -7.645 1 94.19 275 LYS B CA 1
ATOM 6889 C C . LYS B 1 275 ? -19.531 -35 -6.531 1 94.19 275 LYS B C 1
ATOM 6891 O O . LYS B 1 275 ? -19.75 -35.562 -5.449 1 94.19 275 LYS B O 1
ATOM 6896 N N . ILE B 1 276 ? -18.453 -34.344 -6.805 1 94 276 ILE B N 1
ATOM 6897 C CA . ILE B 1 276 ? -17.328 -34.281 -5.871 1 94 276 ILE B CA 1
ATOM 6898 C C . ILE B 1 276 ? -17.75 -33.562 -4.598 1 94 276 ILE B C 1
ATOM 6900 O O . ILE B 1 276 ? -17.375 -33.969 -3.492 1 94 276 ILE B O 1
ATOM 6904 N N . PHE B 1 277 ? -18.562 -32.5 -4.672 1 95.69 277 PHE B N 1
ATOM 6905 C CA . PHE B 1 277 ? -18.875 -31.609 -3.553 1 95.69 277 PHE B CA 1
ATOM 6906 C C . PHE B 1 277 ? -20.016 -32.188 -2.721 1 95.69 277 PHE B C 1
ATOM 6908 O O . PHE B 1 277 ? -20.359 -31.656 -1.66 1 95.69 277 PHE B O 1
ATOM 6915 N N . GLY B 1 278 ? -20.656 -33.25 -3.221 1 92.12 278 GLY B N 1
ATOM 6916 C CA . GLY B 1 278 ? -21.703 -33.844 -2.406 1 92.12 278 GLY B CA 1
ATOM 6917 C C . GLY B 1 278 ? -21.297 -34.031 -0.958 1 92.12 278 GLY B C 1
ATOM 6918 O O . GLY B 1 278 ? -20.203 -34.5 -0.675 1 92.12 278 GLY B O 1
ATOM 6919 N N . PRO B 1 279 ? -22.156 -33.594 0.059 1 92.44 279 PRO B N 1
ATOM 6920 C CA . PRO B 1 279 ? -23.578 -33.25 -0.025 1 92.44 279 PRO B CA 1
ATOM 6921 C C . PRO B 1 279 ? -23.797 -31.75 -0.182 1 92.44 279 PRO B C 1
ATOM 6923 O O . PRO B 1 279 ? -24.953 -31.297 -0.174 1 92.44 279 PRO B O 1
ATOM 6926 N N . TYR B 1 280 ? -22.812 -30.969 -0.239 1 94.94 280 TYR B N 1
ATOM 6927 C CA . TYR B 1 280 ? -22.953 -29.516 -0.387 1 94.94 280 TYR B CA 1
ATOM 6928 C C . TYR B 1 280 ? -23.5 -29.172 -1.768 1 94.94 280 TYR B C 1
ATOM 6930 O O . TYR B 1 280 ? -23.125 -29.797 -2.764 1 94.94 280 TYR B O 1
ATOM 6938 N N . ALA B 1 281 ? -24.344 -28.219 -1.782 1 95.31 281 ALA B N 1
ATOM 6939 C CA . ALA B 1 281 ? -24.844 -27.734 -3.059 1 95.31 281 ALA B CA 1
ATOM 6940 C C . ALA B 1 281 ? -23.766 -26.984 -3.832 1 95.31 281 ALA B C 1
ATOM 6942 O O . ALA B 1 281 ? -22.953 -26.266 -3.242 1 95.31 281 ALA B O 1
ATOM 6943 N N . MET B 1 282 ? -23.719 -27.188 -5.145 1 96.75 282 MET B N 1
ATOM 6944 C CA . MET B 1 282 ? -22.781 -26.5 -6.023 1 96.75 282 MET B CA 1
ATOM 6945 C C . MET B 1 282 ? -23.438 -26.141 -7.352 1 96.75 282 MET B C 1
ATOM 6947 O O . MET B 1 282 ? -23.75 -27.031 -8.148 1 96.75 282 MET B O 1
ATOM 6951 N N . GLU B 1 283 ? -23.781 -24.859 -7.492 1 97.06 283 GLU B N 1
ATOM 6952 C CA . GLU B 1 283 ? -24.266 -24.312 -8.75 1 97.06 283 GLU B CA 1
ATOM 6953 C C . GLU B 1 283 ? -23.344 -23.219 -9.281 1 97.06 283 GLU B C 1
ATOM 6955 O O . GLU B 1 283 ? -22.484 -22.719 -8.555 1 97.06 283 GLU B O 1
ATOM 6960 N N . PHE B 1 284 ? -23.484 -22.922 -10.57 1 97.75 284 PHE B N 1
ATOM 6961 C CA . PHE B 1 284 ? -22.594 -21.984 -11.234 1 97.75 284 PHE B CA 1
ATOM 6962 C C . PHE B 1 284 ? -23.359 -20.812 -11.82 1 97.75 284 PHE B C 1
ATOM 6964 O O . PHE B 1 284 ? -24.062 -20.953 -12.82 1 97.75 284 PHE B O 1
ATOM 6971 N N . ALA B 1 285 ? -23.234 -19.656 -11.172 1 97.62 285 ALA B N 1
ATOM 6972 C CA . ALA B 1 285 ? -23.922 -18.469 -11.672 1 97.62 285 ALA B CA 1
ATOM 6973 C C . ALA B 1 285 ? -23.359 -18.047 -13.023 1 97.62 285 ALA B C 1
ATOM 6975 O O . ALA B 1 285 ? -24.094 -17.562 -13.883 1 97.62 285 ALA B O 1
ATOM 6976 N N . ASP B 1 286 ? -22.047 -18.141 -13.156 1 97.5 286 ASP B N 1
ATOM 6977 C CA . ASP B 1 286 ? -21.344 -17.797 -14.391 1 97.5 286 ASP B CA 1
ATOM 6978 C C . ASP B 1 286 ? -19.984 -18.5 -14.461 1 97.5 286 ASP B C 1
ATOM 6980 O O . ASP B 1 286 ? -19.453 -18.953 -13.445 1 97.5 286 ASP B O 1
ATOM 6984 N N . VAL B 1 287 ? -19.547 -18.781 -15.688 1 97.06 287 VAL B N 1
ATOM 6985 C CA . VAL B 1 287 ? -18.203 -19.312 -15.953 1 97.06 287 VAL B CA 1
ATOM 6986 C C . VAL B 1 287 ? -17.391 -18.297 -16.75 1 97.06 287 VAL B C 1
ATOM 6988 O O . VAL B 1 287 ? -17.734 -17.969 -17.891 1 97.06 287 VAL B O 1
ATOM 6991 N N . PHE B 1 288 ? -16.391 -17.812 -16.094 1 94 288 PHE B N 1
ATOM 6992 C CA . PHE B 1 288 ? -15.547 -16.797 -16.719 1 94 288 PHE B CA 1
ATOM 6993 C C . PHE B 1 288 ? -14.648 -17.422 -17.781 1 94 288 PHE B C 1
ATOM 6995 O O . PHE B 1 288 ? -14.43 -16.828 -18.844 1 94 288 PHE B O 1
ATOM 7002 N N . TRP B 1 289 ? -14.094 -18.562 -17.516 1 93.06 289 TRP B N 1
ATOM 7003 C CA . TRP B 1 289 ? -13.141 -19.25 -18.375 1 93.06 289 TRP B CA 1
ATOM 7004 C C . TRP B 1 289 ? -12.992 -20.719 -17.984 1 93.06 289 TRP B C 1
ATOM 7006 O O . TRP B 1 289 ? -13.195 -21.078 -16.812 1 93.06 289 TRP B O 1
ATOM 7016 N N . TRP B 1 290 ? -12.672 -21.594 -18.938 1 93.62 290 TRP B N 1
ATOM 7017 C CA . TRP B 1 290 ? -12.398 -22.984 -18.625 1 93.62 290 TRP B CA 1
ATOM 7018 C C . TRP B 1 290 ? -11.516 -23.625 -19.688 1 93.62 290 TRP B C 1
ATOM 7020 O O . TRP B 1 290 ? -11.375 -23.094 -20.797 1 93.62 290 TRP B O 1
ATOM 7030 N N . SER B 1 291 ? -10.836 -24.641 -19.344 1 91.56 291 SER B N 1
ATOM 7031 C CA . SER B 1 291 ? -9.992 -25.406 -20.266 1 91.56 291 SER B CA 1
ATOM 7032 C C . SER B 1 291 ? -9.758 -26.812 -19.734 1 91.56 291 SER B C 1
ATOM 7034 O O . SER B 1 291 ? -10.148 -27.141 -18.625 1 91.56 291 SER B O 1
ATOM 7036 N N . ALA B 1 292 ? -9.336 -27.672 -20.594 1 90.44 292 ALA B N 1
ATOM 7037 C CA . ALA B 1 292 ? -8.859 -29.016 -20.25 1 90.44 292 ALA B CA 1
ATOM 7038 C C . ALA B 1 292 ? -7.484 -29.281 -20.859 1 90.44 292 ALA B C 1
ATOM 7040 O O . ALA B 1 292 ? -7.234 -28.906 -22.016 1 90.44 292 ALA B O 1
ATOM 7041 N N . TYR B 1 293 ? -6.625 -29.766 -20.031 1 82.75 293 TYR B N 1
ATOM 7042 C CA . TYR B 1 293 ? -5.273 -29.953 -20.547 1 82.75 293 TYR B CA 1
ATOM 7043 C C . TYR B 1 293 ? -4.617 -31.172 -19.938 1 82.75 293 TYR B C 1
ATOM 7045 O O . TYR B 1 293 ? -5.035 -31.641 -18.875 1 82.75 293 TYR B O 1
ATOM 7053 N N . SER B 1 294 ? -3.672 -31.688 -20.703 1 79.81 294 SER B N 1
ATOM 7054 C CA . SER B 1 294 ? -2.846 -32.781 -20.188 1 79.81 294 SER B CA 1
ATOM 7055 C C . SER B 1 294 ? -1.597 -32.25 -19.484 1 79.81 294 SER B C 1
ATOM 7057 O O . SER B 1 294 ? -1.04 -31.219 -19.906 1 79.81 294 SER B O 1
ATOM 7059 N N . ILE B 1 295 ? -1.242 -32.938 -18.391 1 71.62 295 ILE B N 1
ATOM 7060 C CA . ILE B 1 295 ? -0.044 -32.531 -17.672 1 71.62 295 ILE B CA 1
ATOM 7061 C C . ILE B 1 295 ? 1.192 -33.125 -18.344 1 71.62 295 ILE B C 1
ATOM 7063 O O . ILE B 1 295 ? 1.199 -34.312 -18.688 1 71.62 295 ILE B O 1
ATOM 7067 N N . GLY B 1 296 ? 2.172 -32.25 -18.766 1 71.44 296 GLY B N 1
ATOM 7068 C CA . GLY B 1 296 ? 3.455 -32.719 -19.281 1 71.44 296 GLY B CA 1
ATOM 7069 C C . GLY B 1 296 ? 4.617 -31.844 -18.844 1 71.44 296 GLY B C 1
ATOM 7070 O O . GLY B 1 296 ? 4.441 -30.656 -18.547 1 71.44 296 GLY B O 1
ATOM 7071 N N . GLN B 1 297 ? 5.695 -32.531 -18.5 1 75.81 297 GLN B N 1
ATOM 7072 C CA . GLN B 1 297 ? 6.918 -31.812 -18.125 1 75.81 297 GLN B CA 1
ATOM 7073 C C . GLN B 1 297 ? 8.039 -32.094 -19.125 1 75.81 297 GLN B C 1
ATOM 7075 O O . GLN B 1 297 ? 8.273 -33.219 -19.516 1 75.81 297 GLN B O 1
ATOM 7080 N N . ARG B 1 298 ? 8.562 -30.984 -19.609 1 80.69 298 ARG B N 1
ATOM 7081 C CA . ARG B 1 298 ? 9.68 -31.125 -20.547 1 80.69 298 ARG B CA 1
ATOM 7082 C C . ARG B 1 298 ? 10.781 -30.109 -20.234 1 80.69 298 ARG B C 1
ATOM 7084 O O . ARG B 1 298 ? 10.508 -29.047 -19.641 1 80.69 298 ARG B O 1
ATOM 7091 N N . LEU B 1 299 ? 11.977 -30.469 -20.484 1 85.31 299 LEU B N 1
ATOM 7092 C CA . LEU B 1 299 ? 13.156 -29.625 -20.344 1 85.31 299 LEU B CA 1
ATOM 7093 C C . LEU B 1 299 ? 13.945 -29.578 -21.656 1 85.31 299 LEU B C 1
ATOM 7095 O O . LEU B 1 299 ? 14.141 -30.609 -22.297 1 85.31 299 LEU B O 1
ATOM 7099 N N . ALA B 1 300 ? 14.383 -28.438 -21.984 1 89.12 300 ALA B N 1
ATOM 7100 C CA . ALA B 1 300 ? 15.211 -28.297 -23.172 1 89.12 300 ALA B CA 1
ATOM 7101 C C . ALA B 1 300 ? 16.594 -28.891 -22.938 1 89.12 300 ALA B C 1
ATOM 7103 O O . ALA B 1 300 ? 17.125 -28.828 -21.828 1 89.12 300 ALA B O 1
ATOM 7104 N N . SER B 1 301 ? 17.203 -29.344 -23.969 1 89.75 301 SER B N 1
ATOM 7105 C CA . SER B 1 301 ? 18.516 -29.969 -23.875 1 89.75 301 SER B CA 1
ATOM 7106 C C . SER B 1 301 ? 19.609 -28.922 -23.672 1 89.75 301 SER B C 1
ATOM 7108 O O . SER B 1 301 ? 20.719 -29.25 -23.219 1 89.75 301 SER B O 1
ATOM 7110 N N . ALA B 1 302 ? 19.328 -27.766 -24.062 1 92.12 302 ALA B N 1
ATOM 7111 C CA . ALA B 1 302 ? 20.234 -26.641 -23.875 1 92.12 302 ALA B CA 1
ATOM 7112 C C . ALA B 1 302 ? 19.453 -25.344 -23.656 1 92.12 302 ALA B C 1
ATOM 7114 O O . ALA B 1 302 ? 18.328 -25.203 -24.141 1 92.12 302 ALA B O 1
ATOM 7115 N N . PHE B 1 303 ? 20.172 -24.438 -22.953 1 93.75 303 PHE B N 1
ATOM 7116 C CA . PHE B 1 303 ? 19.484 -23.188 -22.641 1 93.75 303 PHE B CA 1
ATOM 7117 C C . PHE B 1 303 ? 20.109 -22.031 -23.406 1 93.75 303 PHE B C 1
ATOM 7119 O O . PHE B 1 303 ? 19.641 -20.891 -23.312 1 93.75 303 PHE B O 1
ATOM 7126 N N . HIS B 1 304 ? 21.125 -22.266 -24.125 1 95.12 304 HIS B N 1
ATOM 7127 C CA . HIS B 1 304 ? 21.781 -21.188 -24.875 1 95.12 304 HIS B CA 1
ATOM 7128 C C . HIS B 1 304 ? 22.469 -21.734 -26.125 1 95.12 304 HIS B C 1
ATOM 7130 O O . HIS B 1 304 ? 22.641 -22.953 -26.266 1 95.12 304 HIS B O 1
ATOM 7136 N N . ALA B 1 305 ? 22.734 -20.812 -27.047 1 96.19 305 ALA B N 1
ATOM 7137 C CA . ALA B 1 305 ? 23.594 -21.094 -28.203 1 96.19 305 ALA B CA 1
ATOM 7138 C C . ALA B 1 305 ? 24.703 -20.047 -28.312 1 96.19 305 ALA B C 1
ATOM 7140 O O . ALA B 1 305 ? 24.438 -18.859 -28.438 1 96.19 305 ALA B O 1
ATOM 7141 N N . HIS B 1 306 ? 25.984 -20.438 -28.188 1 95.38 306 HIS B N 1
ATOM 7142 C CA . HIS B 1 306 ? 27.188 -19.641 -28.359 1 95.38 306 HIS B CA 1
ATOM 7143 C C . HIS B 1 306 ? 27.25 -18.484 -27.359 1 95.38 306 HIS B C 1
ATOM 7145 O O . HIS B 1 306 ? 27.859 -17.453 -27.625 1 95.38 306 HIS B O 1
ATOM 7151 N N . ASN B 1 307 ? 26.438 -18.562 -26.281 1 95.94 307 ASN B N 1
ATOM 7152 C CA . ASN B 1 307 ? 26.359 -17.516 -25.281 1 95.94 307 ASN B CA 1
ATOM 7153 C C . ASN B 1 307 ? 25.922 -16.188 -25.891 1 95.94 307 ASN B C 1
ATOM 7155 O O . ASN B 1 307 ? 26.375 -15.125 -25.469 1 95.94 307 ASN B O 1
ATOM 7159 N N . ARG B 1 308 ? 25.125 -16.312 -27 1 97.88 308 ARG B N 1
ATOM 7160 C CA . ARG B 1 308 ? 24.578 -15.141 -27.672 1 97.88 308 ARG B CA 1
ATOM 7161 C C . ARG B 1 308 ? 23.062 -15.211 -27.75 1 97.88 308 ARG B C 1
ATOM 7163 O O . ARG B 1 308 ? 22.391 -14.188 -27.875 1 97.88 308 ARG B O 1
ATOM 7170 N N . VAL B 1 309 ? 22.562 -16.422 -27.75 1 98.19 309 VAL B N 1
ATOM 7171 C CA . VAL B 1 309 ? 21.125 -16.656 -27.703 1 98.19 309 VAL B CA 1
ATOM 7172 C C . VAL B 1 309 ? 20.766 -17.469 -26.469 1 98.19 309 VAL B C 1
ATOM 7174 O O . VAL B 1 309 ? 21.375 -18.5 -26.203 1 98.19 309 VAL B O 1
ATOM 7177 N N . PHE B 1 310 ? 19.875 -17.016 -25.672 1 98.19 310 PHE B N 1
ATOM 7178 C CA . PHE B 1 310 ? 19.469 -17.688 -24.438 1 98.19 310 PHE B CA 1
ATOM 7179 C C . PHE B 1 310 ? 17.969 -17.953 -24.438 1 98.19 310 PHE B C 1
ATOM 7181 O O . PHE B 1 310 ? 17.188 -17.125 -24.922 1 98.19 310 PHE B O 1
ATOM 7188 N N . LEU B 1 311 ? 17.578 -19.078 -23.953 1 97.06 311 LEU B N 1
ATOM 7189 C CA . LEU B 1 311 ? 16.172 -19.453 -23.797 1 97.06 311 LEU B CA 1
ATOM 7190 C C . LEU B 1 311 ? 15.711 -19.25 -22.359 1 97.06 311 LEU B C 1
ATOM 7192 O O . LEU B 1 311 ? 16.484 -19.469 -21.422 1 97.06 311 LEU B O 1
ATOM 7196 N N . THR B 1 312 ? 14.453 -18.797 -22.188 1 95.38 312 THR B N 1
ATOM 7197 C CA . THR B 1 312 ? 13.867 -18.578 -20.859 1 95.38 312 THR B CA 1
ATOM 7198 C C . THR B 1 312 ? 12.461 -19.172 -20.781 1 95.38 312 THR B C 1
ATOM 7200 O O . THR B 1 312 ? 11.805 -19.359 -21.812 1 95.38 312 THR B O 1
ATOM 7203 N N . GLY B 1 313 ? 12.039 -19.516 -19.578 1 91.44 313 GLY B N 1
ATOM 7204 C CA . GLY B 1 313 ? 10.664 -19.906 -19.297 1 91.44 313 GLY B CA 1
ATOM 7205 C C . GLY B 1 313 ? 10.258 -21.172 -20.031 1 91.44 313 GLY B C 1
ATOM 7206 O O . GLY B 1 313 ? 11.016 -22.141 -20.078 1 91.44 313 GLY B O 1
ATOM 7207 N N . ASP B 1 314 ? 9.031 -21.141 -20.609 1 88 314 ASP B N 1
ATOM 7208 C CA . ASP B 1 314 ? 8.445 -22.328 -21.219 1 88 314 ASP B CA 1
ATOM 7209 C C . ASP B 1 314 ? 9.195 -22.703 -22.5 1 88 314 ASP B C 1
ATOM 7211 O O . ASP B 1 314 ? 9.047 -23.828 -23 1 88 314 ASP B O 1
ATOM 7215 N N . ALA B 1 315 ? 10 -21.797 -23 1 91.19 315 ALA B N 1
ATOM 7216 C CA . ALA B 1 315 ? 10.844 -22.125 -24.141 1 91.19 315 ALA B CA 1
ATOM 7217 C C . ALA B 1 315 ? 11.883 -23.188 -23.766 1 91.19 315 ALA B C 1
ATOM 7219 O O . ALA B 1 315 ? 12.352 -23.938 -24.609 1 91.19 315 ALA B O 1
ATOM 7220 N N . CYS B 1 316 ? 12.195 -23.234 -22.516 1 89.69 316 CYS B N 1
ATOM 7221 C CA . CYS B 1 316 ? 13.227 -24.203 -22.141 1 89.69 316 CYS B CA 1
ATOM 7222 C C . CYS B 1 316 ? 12.703 -25.172 -21.094 1 89.69 316 CYS B C 1
ATOM 7224 O O . CYS B 1 316 ? 13.289 -26.234 -20.891 1 89.69 316 CYS B O 1
ATOM 7226 N N . HIS B 1 317 ? 11.648 -24.844 -20.375 1 84.19 317 HIS B N 1
ATOM 7227 C CA . HIS B 1 317 ? 11.102 -25.766 -19.391 1 84.19 317 HIS B CA 1
ATOM 7228 C C . HIS B 1 317 ? 9.586 -25.625 -19.297 1 84.19 317 HIS B C 1
ATOM 7230 O O . HIS B 1 317 ? 9.07 -24.531 -19.078 1 84.19 317 HIS B O 1
ATOM 7236 N N . THR B 1 318 ? 8.867 -26.609 -19.5 1 76.12 318 THR B N 1
ATOM 7237 C CA . THR B 1 318 ? 7.418 -26.641 -19.375 1 76.12 318 THR B CA 1
ATOM 7238 C C . THR B 1 318 ? 7.004 -27.422 -18.125 1 76.12 318 THR B C 1
ATOM 7240 O O . THR B 1 318 ? 7.68 -28.375 -17.734 1 76.12 318 THR B O 1
ATOM 7243 N N . HIS B 1 319 ? 6.008 -26.812 -17.406 1 68.19 319 HIS B N 1
ATOM 7244 C CA . HIS B 1 319 ? 5.598 -27.375 -16.109 1 68.19 319 HIS B CA 1
ATOM 7245 C C . HIS B 1 319 ? 4.113 -27.719 -16.109 1 68.19 319 HIS B C 1
ATOM 7247 O O . HIS B 1 319 ? 3.385 -27.344 -17.047 1 68.19 319 HIS B O 1
ATOM 7253 N N . SER B 1 320 ? 3.906 -28.562 -15.062 1 64.19 320 SER B N 1
ATOM 7254 C CA . SER B 1 320 ? 2.492 -28.844 -14.82 1 64.19 320 SER B CA 1
ATOM 7255 C C . SER B 1 320 ? 1.792 -27.609 -14.227 1 64.19 320 SER B C 1
ATOM 7257 O O . SER B 1 320 ? 2.375 -26.891 -13.422 1 64.19 320 SER B O 1
ATOM 7259 N N . PRO B 1 321 ? 0.592 -27.312 -14.711 1 59.66 321 PRO B N 1
ATOM 7260 C CA . PRO B 1 321 ? -0.175 -26.203 -14.148 1 59.66 321 PRO B CA 1
ATOM 7261 C C . PRO B 1 321 ? -0.463 -26.375 -12.656 1 59.66 321 PRO B C 1
ATOM 7263 O O . PRO B 1 321 ? -0.662 -25.391 -11.945 1 59.66 321 PRO B O 1
ATOM 7266 N N . LYS B 1 322 ? -0.483 -27.609 -12.07 1 57.09 322 LYS B N 1
ATOM 7267 C CA . LYS B 1 322 ? -0.896 -27.922 -10.703 1 57.09 322 LYS B CA 1
ATOM 7268 C C . LYS B 1 322 ? 0.026 -27.25 -9.688 1 57.09 322 LYS B C 1
ATOM 7270 O O . LYS B 1 322 ? -0.394 -26.938 -8.57 1 57.09 322 LYS B O 1
ATOM 7275 N N . ALA B 1 323 ? 1.191 -27.125 -10.164 1 54.84 323 ALA B N 1
ATOM 7276 C CA . ALA B 1 323 ? 2.109 -26.641 -9.133 1 54.84 323 ALA B CA 1
ATOM 7277 C C . ALA B 1 323 ? 2.281 -25.125 -9.219 1 54.84 323 ALA B C 1
ATOM 7279 O O . ALA B 1 323 ? 2.857 -24.516 -8.312 1 54.84 323 ALA B O 1
ATOM 7280 N N . GLY B 1 324 ? 1.568 -24.453 -10.125 1 60 324 GLY B N 1
ATOM 7281 C CA . GLY B 1 324 ? 1.573 -23 -10.195 1 60 324 GLY B CA 1
ATOM 7282 C C . GLY B 1 324 ? 2.969 -22.422 -10.281 1 60 324 GLY B C 1
ATOM 7283 O O . GLY B 1 324 ? 3.197 -21.281 -9.852 1 60 324 GLY B O 1
ATOM 7284 N N . GLN B 1 325 ? 3.846 -23.125 -10.914 1 69.94 325 GLN B N 1
ATOM 7285 C CA . GLN B 1 325 ? 5.227 -22.672 -10.773 1 69.94 325 GLN B CA 1
ATOM 7286 C C . GLN B 1 325 ? 5.742 -22.078 -12.078 1 69.94 325 GLN B C 1
ATOM 7288 O O . GLN B 1 325 ? 6.746 -21.359 -12.078 1 69.94 325 GLN B O 1
ATOM 7293 N N . GLY B 1 326 ? 5.027 -22.219 -13.125 1 80.31 326 GLY B N 1
ATOM 7294 C CA . GLY B 1 326 ? 5.551 -21.844 -14.43 1 80.31 326 GLY B CA 1
ATOM 7295 C C . GLY B 1 326 ? 5.859 -20.359 -14.547 1 80.31 326 GLY B C 1
ATOM 7296 O O . GLY B 1 326 ? 6.996 -19.984 -14.836 1 80.31 326 GLY B O 1
ATOM 7297 N N . MET B 1 327 ? 4.914 -19.578 -14.227 1 87.44 327 MET B N 1
ATOM 7298 C CA . MET B 1 327 ? 5.105 -18.141 -14.32 1 87.44 327 MET B CA 1
ATOM 7299 C C . MET B 1 327 ? 6.199 -17.672 -13.359 1 87.44 327 MET B C 1
ATOM 7301 O O . MET B 1 327 ? 7.039 -16.844 -13.727 1 87.44 327 MET B O 1
ATOM 7305 N N . ASN B 1 328 ? 6.238 -18.219 -12.211 1 92.31 328 ASN B N 1
ATOM 7306 C CA . ASN B 1 328 ? 7.203 -17.828 -11.188 1 92.31 328 ASN B CA 1
ATOM 7307 C C . ASN B 1 328 ? 8.633 -18.109 -11.625 1 92.31 328 ASN B C 1
ATOM 7309 O O . ASN B 1 328 ? 9.508 -17.25 -11.508 1 92.31 328 ASN B O 1
ATOM 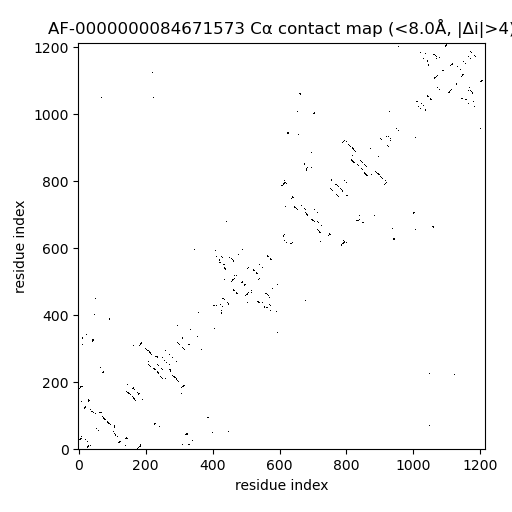7313 N N . VAL B 1 329 ? 8.844 -19.234 -12.148 1 90.06 329 VAL B N 1
ATOM 7314 C CA . VAL B 1 329 ? 10.18 -19.609 -12.594 1 90.06 329 VAL B CA 1
ATOM 7315 C C . VAL B 1 329 ? 10.555 -18.828 -13.844 1 90.06 329 VAL B C 1
ATOM 7317 O O . VAL B 1 329 ? 11.695 -18.375 -13.977 1 90.06 329 VAL B O 1
ATOM 7320 N N . SER B 1 330 ? 9.602 -18.703 -14.734 1 92.12 330 SER B N 1
ATOM 7321 C CA . SER B 1 330 ? 9.836 -17.984 -15.977 1 92.12 330 SER B CA 1
ATOM 7322 C C . SER B 1 330 ? 10.266 -16.547 -15.703 1 92.12 330 SER B C 1
ATOM 7324 O O . SER B 1 330 ? 11.25 -16.062 -16.266 1 92.12 330 SER B O 1
ATOM 7326 N N . LEU B 1 331 ? 9.531 -15.859 -14.914 1 95.69 331 LEU B N 1
ATOM 7327 C CA . LEU B 1 331 ? 9.859 -14.469 -14.648 1 95.69 331 LEU B CA 1
ATOM 7328 C C . LEU B 1 331 ? 11.219 -14.344 -13.969 1 95.69 331 LEU B C 1
ATOM 7330 O O . LEU B 1 331 ? 11.953 -13.383 -14.203 1 95.69 331 LEU B O 1
ATOM 7334 N N . GLN B 1 332 ? 11.609 -15.305 -13.141 1 95.88 332 GLN B N 1
ATOM 7335 C CA . GLN B 1 332 ? 12.898 -15.273 -12.461 1 95.88 332 GLN B CA 1
ATOM 7336 C C . GLN B 1 332 ? 14.047 -15.484 -13.453 1 95.88 332 GLN B C 1
ATOM 7338 O O . GLN B 1 332 ? 15.164 -15.031 -13.227 1 95.88 332 GLN B O 1
ATOM 7343 N N . ASP B 1 333 ? 13.742 -16.25 -14.547 1 96.69 333 ASP B N 1
ATOM 7344 C CA . ASP B 1 333 ? 14.742 -16.344 -15.609 1 96.69 333 ASP B CA 1
ATOM 7345 C C . ASP B 1 333 ? 15.062 -14.969 -16.188 1 96.69 333 ASP B C 1
ATOM 7347 O O . ASP B 1 333 ? 16.234 -14.602 -16.312 1 96.69 333 ASP B O 1
ATOM 7351 N N . GLY B 1 334 ? 13.977 -14.273 -16.516 1 97.88 334 GLY B N 1
ATOM 7352 C CA . GLY B 1 334 ? 14.164 -12.922 -17.016 1 97.88 334 GLY B CA 1
ATOM 7353 C C . GLY B 1 334 ? 14.828 -12 -16 1 97.88 334 GLY B C 1
ATOM 7354 O O . GLY B 1 334 ? 15.695 -11.203 -16.359 1 97.88 334 GLY B O 1
ATOM 7355 N N . TYR B 1 335 ? 14.414 -12.188 -14.742 1 98.12 335 TYR B N 1
ATOM 7356 C CA . TYR B 1 335 ? 14.961 -11.414 -13.633 1 98.12 335 TYR B CA 1
ATOM 7357 C C . TYR B 1 335 ? 16.453 -11.664 -13.477 1 98.12 335 TYR B C 1
ATOM 7359 O O . TYR B 1 335 ? 17.219 -10.742 -13.172 1 98.12 335 TYR B O 1
ATOM 7367 N N . ASN B 1 336 ? 16.875 -12.844 -13.742 1 98.06 336 ASN B N 1
ATOM 7368 C CA . ASN B 1 336 ? 18.281 -13.242 -13.625 1 98.06 336 ASN B CA 1
ATOM 7369 C C . ASN B 1 336 ? 19.109 -12.773 -14.812 1 98.06 336 ASN B C 1
ATOM 7371 O O . ASN B 1 336 ? 20.125 -12.102 -14.641 1 98.06 336 ASN B O 1
ATOM 7375 N N . ILE B 1 337 ? 18.672 -13.023 -16.031 1 98.38 337 ILE B N 1
ATOM 7376 C CA . ILE B 1 337 ? 19.484 -12.758 -17.219 1 98.38 337 ILE B CA 1
ATOM 7377 C C . ILE B 1 337 ? 19.484 -11.266 -17.516 1 98.38 337 ILE B C 1
ATOM 7379 O O . ILE B 1 337 ? 20.469 -10.727 -18.031 1 98.38 337 ILE B O 1
ATOM 7383 N N . GLY B 1 338 ? 18.422 -10.594 -17.125 1 98.62 338 GLY B N 1
ATOM 7384 C CA . GLY B 1 338 ? 18.266 -9.18 -17.453 1 98.62 338 GLY B CA 1
ATOM 7385 C C . GLY B 1 338 ? 19.344 -8.312 -16.828 1 98.62 338 GLY B C 1
ATOM 7386 O O . GLY B 1 338 ? 19.984 -7.508 -17.516 1 98.62 338 GLY B O 1
ATOM 7387 N N . TRP B 1 339 ? 19.578 -8.453 -15.531 1 98.56 339 TRP B N 1
ATOM 7388 C CA . TRP B 1 339 ? 20.578 -7.586 -14.891 1 98.56 339 TRP B CA 1
ATOM 7389 C C . TRP B 1 339 ? 21.984 -7.938 -15.352 1 98.56 339 TRP B C 1
ATOM 7391 O O . TRP B 1 339 ? 22.859 -7.07 -15.422 1 98.56 339 TRP B O 1
ATOM 7401 N N . LYS B 1 340 ? 22.219 -9.211 -15.727 1 98.56 340 LYS B N 1
ATOM 7402 C CA . LYS B 1 340 ? 23.531 -9.625 -16.219 1 98.56 340 LYS B CA 1
ATOM 7403 C C . LYS B 1 340 ? 23.844 -8.969 -17.562 1 98.56 340 LYS B C 1
ATOM 7405 O O . LYS B 1 340 ? 24.922 -8.422 -17.75 1 98.56 340 LYS B O 1
ATOM 7410 N N . LEU B 1 341 ? 22.859 -9.039 -18.453 1 98.56 341 LEU B N 1
ATOM 7411 C CA . LEU B 1 341 ? 23.016 -8.375 -19.734 1 98.56 341 LEU B CA 1
ATOM 7412 C C . LEU B 1 341 ? 23.219 -6.871 -19.547 1 98.56 341 LEU B C 1
ATOM 7414 O O . LEU B 1 341 ? 24.062 -6.266 -20.203 1 98.56 341 LEU B O 1
ATOM 7418 N N . GLY B 1 342 ? 22.406 -6.25 -18.656 1 98.44 342 GLY B N 1
ATOM 7419 C CA . GLY B 1 342 ? 22.562 -4.836 -18.375 1 98.44 342 GLY B CA 1
ATOM 7420 C C . GLY B 1 342 ? 23.953 -4.477 -17.891 1 98.44 342 GLY B C 1
ATOM 7421 O O . GLY B 1 342 ? 24.562 -3.531 -18.391 1 98.44 342 GLY B O 1
ATOM 7422 N N . SER B 1 343 ? 24.5 -5.238 -16.953 1 98.25 343 SER B N 1
ATOM 7423 C CA . SER B 1 343 ? 25.812 -4.988 -16.391 1 98.25 343 SER B CA 1
ATOM 7424 C C . SER B 1 343 ? 26.906 -5.121 -17.438 1 98.25 343 SER B C 1
ATOM 7426 O O . SER B 1 343 ? 27.797 -4.277 -17.516 1 98.25 343 SER B O 1
ATOM 7428 N N . VAL B 1 344 ? 26.812 -6.117 -18.281 1 97.88 344 VAL B N 1
ATOM 7429 C CA . VAL B 1 344 ? 27.828 -6.391 -19.297 1 97.88 344 VAL B CA 1
ATOM 7430 C C . VAL B 1 344 ? 27.781 -5.328 -20.391 1 97.88 344 VAL B C 1
ATOM 7432 O O . VAL B 1 344 ? 28.797 -4.77 -20.781 1 97.88 344 VAL B O 1
ATOM 7435 N N . LEU B 1 345 ? 26.609 -5.008 -20.875 1 97.88 345 LEU B N 1
ATOM 7436 C CA . LEU B 1 345 ? 26.438 -4.141 -22.047 1 97.88 345 LEU B CA 1
ATOM 7437 C C . LEU B 1 345 ? 26.703 -2.684 -21.672 1 97.88 345 LEU B C 1
ATOM 7439 O O . LEU B 1 345 ? 26.922 -1.847 -22.547 1 97.88 345 LEU B O 1
ATOM 7443 N N . THR B 1 346 ? 26.672 -2.326 -20.375 1 96.5 346 THR B N 1
ATOM 7444 C CA . THR B 1 346 ? 27.016 -0.975 -19.938 1 96.5 346 THR B CA 1
ATOM 7445 C C . THR B 1 346 ? 28.484 -0.89 -19.516 1 96.5 346 THR B C 1
ATOM 7447 O O . THR B 1 346 ? 28.938 0.158 -19.062 1 96.5 346 THR B O 1
ATOM 7450 N N . GLY B 1 347 ? 29.172 -1.99 -19.562 1 96 347 GLY B N 1
ATOM 7451 C CA . GLY B 1 347 ? 30.609 -1.986 -19.328 1 96 347 GLY B CA 1
ATOM 7452 C C . GLY B 1 347 ? 30.969 -2.164 -17.875 1 96 347 GLY B C 1
ATOM 7453 O O . GLY B 1 347 ? 32.125 -1.94 -17.484 1 96 347 GLY B O 1
ATOM 7454 N N . LEU B 1 348 ? 30.094 -2.572 -17.031 1 97.12 348 LEU B N 1
ATOM 7455 C CA . LEU B 1 348 ? 30.344 -2.723 -15.594 1 97.12 348 LEU B CA 1
ATOM 7456 C C . LEU B 1 348 ? 30.969 -4.086 -15.297 1 97.12 348 LEU B C 1
ATOM 7458 O O . LEU B 1 348 ? 31.719 -4.234 -14.328 1 97.12 348 LEU B O 1
ATOM 7462 N N . SER B 1 349 ? 30.594 -5.102 -16.078 1 97.81 349 SER B N 1
ATOM 7463 C CA . SER B 1 349 ? 31.047 -6.473 -15.844 1 97.81 349 SER B CA 1
ATOM 7464 C C . SER B 1 349 ? 31.547 -7.117 -17.125 1 97.81 349 SER B C 1
ATOM 7466 O O . SER B 1 349 ? 31.172 -6.68 -18.234 1 97.81 349 SER B O 1
ATOM 7468 N N . PRO B 1 350 ? 32.375 -8.125 -17.062 1 96.44 350 PRO B N 1
ATOM 7469 C CA . PRO B 1 350 ? 32.844 -8.836 -18.25 1 96.44 350 PRO B CA 1
ATOM 7470 C C . PRO B 1 350 ? 31.781 -9.766 -18.828 1 96.44 350 PRO B C 1
ATOM 7472 O O . PRO B 1 350 ? 30.844 -10.164 -18.109 1 96.44 350 PRO B O 1
ATOM 7475 N N . PRO B 1 351 ? 31.859 -10.195 -20.078 1 95.88 351 PRO B N 1
ATOM 7476 C CA . PRO B 1 351 ? 30.875 -11.07 -20.719 1 95.88 351 PRO B CA 1
ATOM 7477 C C . PRO B 1 351 ? 30.719 -12.414 -20.016 1 95.88 351 PRO B C 1
ATOM 7479 O O . PRO B 1 351 ? 29.672 -13.047 -20.109 1 95.88 351 PRO B O 1
ATOM 7482 N N . SER B 1 352 ? 31.75 -12.844 -19.266 1 96 352 SER B N 1
ATOM 7483 C CA . SER B 1 352 ? 31.688 -14.117 -18.562 1 96 352 SER B CA 1
ATOM 7484 C C . SER B 1 352 ? 30.562 -14.133 -17.531 1 96 352 SER B C 1
ATOM 7486 O O . SER B 1 352 ? 30.094 -15.195 -17.125 1 96 352 SER B O 1
ATOM 7488 N N . LEU B 1 353 ? 30.109 -12.938 -17.125 1 97.5 353 LEU B N 1
ATOM 7489 C CA . LEU B 1 353 ? 29 -12.844 -16.203 1 97.5 353 LEU B CA 1
ATOM 7490 C C . LEU B 1 353 ? 27.734 -13.484 -16.781 1 97.5 353 LEU B C 1
ATOM 7492 O O . LEU B 1 353 ? 27 -14.172 -16.078 1 97.5 353 LEU B O 1
ATOM 7496 N N . ILE B 1 354 ? 27.5 -13.336 -18.094 1 97.12 354 ILE B N 1
ATOM 7497 C CA . ILE B 1 354 ? 26.297 -13.82 -18.75 1 97.12 354 ILE B CA 1
ATOM 7498 C C . ILE B 1 354 ? 26.281 -15.352 -18.719 1 97.12 354 ILE B C 1
ATOM 7500 O O . ILE B 1 354 ? 25.203 -15.961 -18.625 1 97.12 354 ILE B O 1
ATOM 7504 N N . GLN B 1 355 ? 27.453 -15.961 -18.641 1 95.88 355 GLN B N 1
ATOM 7505 C CA . GLN B 1 355 ? 27.578 -17.406 -18.672 1 95.88 355 GLN B CA 1
ATOM 7506 C C . GLN B 1 355 ? 27.094 -18.031 -17.359 1 95.88 355 GLN B C 1
ATOM 7508 O O . GLN B 1 355 ? 26.875 -19.25 -17.297 1 95.88 355 GLN B O 1
ATOM 7513 N N . THR B 1 356 ? 26.859 -17.281 -16.344 1 96.56 356 THR B N 1
ATOM 7514 C CA . THR B 1 356 ? 26.375 -17.812 -15.062 1 96.56 356 THR B CA 1
ATOM 7515 C C . THR B 1 356 ? 24.875 -18.078 -15.117 1 96.56 356 THR B C 1
ATOM 7517 O O . THR B 1 356 ? 24.344 -18.75 -14.234 1 96.56 356 THR B O 1
ATOM 7520 N N . TYR B 1 357 ? 24.234 -17.656 -16.219 1 96.75 357 TYR B N 1
ATOM 7521 C CA . TYR B 1 357 ? 22.781 -17.812 -16.344 1 96.75 357 TYR B CA 1
ATOM 7522 C C . TYR B 1 357 ? 22.406 -19.297 -16.344 1 96.75 357 TYR B C 1
ATOM 7524 O O . TYR B 1 357 ? 21.594 -19.719 -15.516 1 96.75 357 TYR B O 1
ATOM 7532 N N . VAL B 1 358 ? 23 -20.078 -17.125 1 94.88 358 VAL B N 1
ATOM 7533 C CA . VAL B 1 358 ? 22.578 -21.438 -17.359 1 94.88 358 VAL B CA 1
ATOM 7534 C C . VAL B 1 358 ? 22.812 -22.281 -16.125 1 94.88 358 VAL B C 1
ATOM 7536 O O . VAL B 1 358 ? 21.906 -22.922 -15.602 1 94.88 358 VAL B O 1
ATOM 7539 N N . PRO B 1 359 ? 23.984 -22.25 -15.516 1 93.25 359 PRO B N 1
ATOM 7540 C CA . PRO B 1 359 ? 24.172 -23.078 -14.32 1 93.25 359 PRO B CA 1
ATOM 7541 C C . PRO B 1 359 ? 23.234 -22.672 -13.172 1 93.25 359 PRO B C 1
ATOM 7543 O O . PRO B 1 359 ? 22.844 -23.516 -12.367 1 93.25 359 PRO B O 1
ATOM 7546 N N . GLU B 1 360 ? 22.828 -21.469 -13.125 1 94.44 360 GLU B N 1
ATOM 7547 C CA . GLU B 1 360 ? 21.953 -21.016 -12.047 1 94.44 360 GLU B CA 1
ATOM 7548 C C . GLU B 1 360 ? 20.516 -21.422 -12.297 1 94.44 360 GLU B C 1
ATOM 7550 O O . GLU B 1 360 ? 19.828 -21.875 -11.391 1 94.44 360 GLU B O 1
ATOM 7555 N N . ARG B 1 361 ? 20.078 -21.359 -13.547 1 92.88 361 ARG B N 1
ATOM 7556 C CA . ARG B 1 361 ? 18.641 -21.5 -13.805 1 92.88 361 ARG B CA 1
ATOM 7557 C C . ARG B 1 361 ? 18.281 -22.922 -14.211 1 92.88 361 ARG B C 1
ATOM 7559 O O . ARG B 1 361 ? 17.156 -23.375 -14 1 92.88 361 ARG B O 1
ATOM 7566 N N . ILE B 1 362 ? 19.25 -23.672 -14.719 1 87.25 362 ILE B N 1
ATOM 7567 C CA . ILE B 1 362 ? 18.969 -25.047 -15.141 1 87.25 362 ILE B CA 1
ATOM 7568 C C . ILE B 1 362 ? 18.672 -25.906 -13.922 1 87.25 362 ILE B C 1
ATOM 7570 O O . ILE B 1 362 ? 17.781 -26.766 -13.953 1 87.25 362 ILE B O 1
ATOM 7574 N N . LYS B 1 363 ? 19.406 -25.734 -12.906 1 82.06 363 LYS B N 1
ATOM 7575 C CA . LYS B 1 363 ? 19.188 -26.5 -11.68 1 82.06 363 LYS B CA 1
ATOM 7576 C C . LYS B 1 363 ? 17.812 -26.203 -11.086 1 82.06 363 LYS B C 1
ATOM 7578 O O . LYS B 1 363 ? 17.125 -27.109 -10.625 1 82.06 363 LYS B O 1
ATOM 7583 N N . THR B 1 364 ? 17.469 -25.016 -11.07 1 81.56 364 THR B N 1
ATOM 7584 C CA . THR B 1 364 ? 16.188 -24.609 -10.531 1 81.56 364 THR B CA 1
ATOM 7585 C C . THR B 1 364 ? 15.047 -25.266 -11.312 1 81.56 364 THR B C 1
ATOM 7587 O O . THR B 1 364 ? 14.07 -25.734 -10.727 1 81.56 364 THR B O 1
ATOM 7590 N N . ALA B 1 365 ? 15.188 -25.312 -12.594 1 78.12 365 ALA B N 1
ATOM 7591 C CA . ALA B 1 365 ? 14.18 -25.938 -13.445 1 78.12 365 ALA B CA 1
ATOM 7592 C C . ALA B 1 365 ? 14.078 -27.438 -13.156 1 78.12 365 ALA B C 1
ATOM 7594 O O . ALA B 1 365 ? 12.977 -27.984 -13.078 1 78.12 365 ALA B O 1
ATOM 7595 N N . GLY B 1 366 ? 15.188 -28.031 -12.977 1 75.44 366 GLY B N 1
ATOM 7596 C CA . GLY B 1 366 ? 15.203 -29.453 -12.656 1 75.44 366 GLY B CA 1
ATOM 7597 C C . GLY B 1 366 ? 14.547 -29.766 -11.328 1 75.44 366 GLY B C 1
ATOM 7598 O O . GLY B 1 366 ? 13.789 -30.734 -11.219 1 75.44 366 GLY B O 1
ATOM 7599 N N . ASP B 1 367 ? 14.82 -29 -10.352 1 76.31 367 ASP B N 1
ATOM 7600 C CA . ASP B 1 367 ? 14.234 -29.172 -9.031 1 76.31 367 ASP B CA 1
ATOM 7601 C C . ASP B 1 367 ? 12.711 -29.016 -9.078 1 76.31 367 ASP B C 1
ATOM 7603 O O . ASP B 1 367 ? 11.992 -29.75 -8.391 1 76.31 367 ASP B O 1
ATOM 7607 N N . LEU B 1 368 ? 12.266 -28.203 -9.875 1 74.12 368 LEU B N 1
ATOM 7608 C CA . LEU B 1 368 ? 10.836 -27.969 -10.023 1 74.12 368 LEU B CA 1
ATOM 7609 C C . LEU B 1 368 ? 10.148 -29.172 -10.656 1 74.12 368 LEU B C 1
ATOM 7611 O O . LEU B 1 368 ? 9.062 -29.578 -10.219 1 74.12 368 LEU B O 1
ATOM 7615 N N . ILE B 1 369 ? 10.781 -29.672 -11.648 1 73.31 369 ILE B N 1
ATOM 7616 C CA . ILE B 1 369 ? 10.219 -30.828 -12.336 1 73.31 369 ILE B CA 1
ATOM 7617 C C . ILE B 1 369 ? 10.133 -32 -11.367 1 73.31 369 ILE B C 1
ATOM 7619 O O . ILE B 1 369 ? 9.109 -32.719 -11.312 1 73.31 369 ILE B O 1
ATOM 7623 N N . ALA B 1 370 ? 11.148 -32.156 -10.578 1 73.44 370 ALA B N 1
ATOM 7624 C CA . ALA B 1 370 ? 11.164 -33.25 -9.617 1 73.44 370 ALA B CA 1
ATOM 7625 C C . ALA B 1 370 ? 10.078 -33.062 -8.562 1 73.44 370 ALA B C 1
ATOM 7627 O O . ALA B 1 370 ? 9.391 -34.031 -8.195 1 73.44 370 ALA B O 1
ATOM 7628 N N . PHE B 1 371 ? 9.883 -31.922 -8.148 1 73.19 371 PHE B N 1
ATOM 7629 C CA . PHE B 1 371 ? 8.867 -31.609 -7.148 1 73.19 371 PHE B CA 1
ATOM 7630 C C . PHE B 1 371 ? 7.465 -31.812 -7.711 1 73.19 371 PHE B C 1
ATOM 7632 O O . PHE B 1 371 ? 6.613 -32.406 -7.055 1 73.19 371 PHE B O 1
ATOM 7639 N N . ASP B 1 372 ? 7.285 -31.344 -8.859 1 71.75 372 ASP B N 1
ATOM 7640 C CA . ASP B 1 372 ? 5.977 -31.453 -9.5 1 71.75 372 ASP B CA 1
ATOM 7641 C C . ASP B 1 372 ? 5.578 -32.906 -9.68 1 71.75 372 ASP B C 1
ATOM 7643 O O . ASP B 1 372 ? 4.414 -33.281 -9.492 1 71.75 372 ASP B O 1
ATOM 7647 N N . LYS B 1 373 ? 6.52 -33.719 -9.992 1 72.25 373 LYS B N 1
ATOM 7648 C CA . LYS B 1 373 ? 6.266 -35.125 -10.164 1 72.25 373 LYS B CA 1
ATOM 7649 C C . LYS B 1 373 ? 5.855 -35.781 -8.852 1 72.25 373 LYS B C 1
ATOM 7651 O O . LYS B 1 373 ? 4.871 -36.531 -8.797 1 72.25 373 LYS B O 1
ATOM 7656 N N . GLU B 1 374 ? 6.551 -35.438 -7.879 1 73.62 374 GLU B N 1
ATOM 7657 C CA . GLU B 1 374 ? 6.27 -36 -6.559 1 73.62 374 GLU B CA 1
ATOM 7658 C C . GLU B 1 374 ? 4.922 -35.5 -6.031 1 73.62 374 GLU B C 1
ATOM 7660 O O . GLU B 1 374 ? 4.145 -36.312 -5.492 1 73.62 374 GLU B O 1
ATOM 7665 N N . PHE B 1 375 ? 4.664 -34.312 -6.164 1 72.06 375 PHE B N 1
ATOM 7666 C CA . PHE B 1 375 ? 3.424 -33.719 -5.691 1 72.06 375 PHE B CA 1
ATOM 7667 C C . PHE B 1 375 ? 2.221 -34.312 -6.414 1 72.06 375 PHE B C 1
ATOM 7669 O O . PHE B 1 375 ? 1.226 -34.656 -5.781 1 72.06 375 PHE B O 1
ATOM 7676 N N . THR B 1 376 ? 2.354 -34.469 -7.664 1 70.62 376 THR B N 1
ATOM 7677 C CA . THR B 1 376 ? 1.273 -35.031 -8.477 1 70.62 376 THR B CA 1
ATOM 7678 C C . THR B 1 376 ? 1.006 -36.5 -8.102 1 70.62 376 THR B C 1
ATOM 7680 O O . THR B 1 376 ? -0.149 -36.906 -8.008 1 70.62 376 THR B O 1
ATOM 7683 N N . GLU B 1 377 ? 2.023 -37.156 -7.879 1 73.31 377 GLU B N 1
ATOM 7684 C CA . GLU B 1 377 ? 1.882 -38.531 -7.492 1 73.31 377 GLU B CA 1
ATOM 7685 C C . GLU B 1 377 ? 1.176 -38.688 -6.145 1 73.31 377 GLU B C 1
ATOM 7687 O O . GLU B 1 377 ? 0.288 -39.5 -5.98 1 73.31 377 GLU B O 1
ATOM 7692 N N . LEU B 1 378 ? 1.557 -37.781 -5.305 1 74.56 378 LEU B N 1
ATOM 7693 C CA . LEU B 1 378 ? 0.98 -37.844 -3.965 1 74.56 378 LEU B CA 1
ATOM 7694 C C . LEU B 1 378 ? -0.48 -37.406 -3.982 1 74.56 378 LEU B C 1
ATOM 7696 O O . LEU B 1 378 ? -1.3 -37.938 -3.227 1 74.56 378 LEU B O 1
ATOM 7700 N N . PHE B 1 379 ? -0.764 -36.562 -4.789 1 71.5 379 PHE B N 1
ATOM 7701 C CA . PHE B 1 379 ? -2.127 -36.062 -4.902 1 71.5 379 PHE B CA 1
ATOM 7702 C C . PHE B 1 379 ? -3.047 -37.125 -5.508 1 71.5 379 PHE B C 1
ATOM 7704 O O . PHE B 1 379 ? -4.223 -37.188 -5.156 1 71.5 379 PHE B O 1
ATOM 7711 N N . ASN B 1 380 ? -2.498 -37.906 -6.379 1 69.56 380 ASN B N 1
ATOM 7712 C CA . ASN B 1 380 ? -3.303 -38.844 -7.172 1 69.56 380 ASN B CA 1
ATOM 7713 C C . ASN B 1 380 ? -3.475 -40.188 -6.465 1 69.56 380 ASN B C 1
ATOM 7715 O O . ASN B 1 380 ? -4.363 -40.969 -6.812 1 69.56 380 ASN B O 1
ATOM 7719 N N . ARG B 1 381 ? -2.619 -40.344 -5.48 1 70.12 381 ARG B N 1
ATOM 7720 C CA . ARG B 1 381 ? -2.703 -41.656 -4.836 1 70.12 381 ARG B CA 1
ATOM 7721 C C . ARG B 1 381 ? -3.426 -41.562 -3.496 1 70.12 381 ARG B C 1
ATOM 7723 O O . ARG B 1 381 ? -3.562 -40.469 -2.936 1 70.12 381 ARG B O 1
ATOM 7730 N N . LYS B 1 382 ? -3.965 -42.656 -3.16 1 68.38 382 LYS B N 1
ATOM 7731 C CA . LYS B 1 382 ? -4.523 -42.75 -1.815 1 68.38 382 LYS B CA 1
ATOM 7732 C C . LYS B 1 382 ? -3.441 -42.562 -0.756 1 68.38 382 LYS B C 1
ATOM 7734 O O . LYS B 1 382 ? -2.332 -43.062 -0.9 1 68.38 382 LYS B O 1
ATOM 7739 N N . GLU B 1 383 ? -3.793 -41.781 0.163 1 76.25 383 GLU B N 1
ATOM 7740 C CA . GLU B 1 383 ? -2.842 -41.531 1.243 1 76.25 383 GLU B CA 1
ATOM 7741 C C . GLU B 1 383 ? -2.5 -42.844 1.974 1 76.25 383 GLU B C 1
ATOM 7743 O O . GLU B 1 383 ? -3.373 -43.688 2.203 1 76.25 383 GLU B O 1
ATOM 7748 N N . ASN B 1 384 ? -1.254 -43.031 2.223 1 74.81 384 ASN B N 1
ATOM 7749 C CA . ASN B 1 384 ? -0.819 -44.188 3.008 1 74.81 384 ASN B CA 1
ATOM 7750 C C . ASN B 1 384 ? -1.298 -44.094 4.453 1 74.81 384 ASN B C 1
ATOM 7752 O O . ASN B 1 384 ? -1.509 -45.125 5.113 1 74.81 384 ASN B O 1
ATOM 7756 N N . TYR B 1 385 ? -1.405 -42.969 4.973 1 75.75 385 TYR B N 1
ATOM 7757 C CA . TYR B 1 385 ? -1.976 -42.656 6.281 1 75.75 385 TYR B CA 1
ATOM 7758 C C . TYR B 1 385 ? -2.682 -41.312 6.266 1 75.75 385 TYR B C 1
ATOM 7760 O O . TYR B 1 385 ? -2.414 -40.469 5.402 1 75.75 385 TYR B O 1
ATOM 7768 N N . GLU B 1 386 ? -3.535 -41.312 7.152 1 73.12 386 GLU B N 1
ATOM 7769 C CA . GLU B 1 386 ? -4.328 -40.094 7.203 1 73.12 386 GLU B CA 1
ATOM 7770 C C . GLU B 1 386 ? -3.441 -38.875 7.438 1 73.12 386 GLU B C 1
ATOM 7772 O O . GLU B 1 386 ? -2.668 -38.844 8.398 1 73.12 386 GLU B O 1
ATOM 7777 N N . GLY B 1 387 ? -3.465 -37.938 6.551 1 76 387 GLY B N 1
ATOM 7778 C CA . GLY B 1 387 ? -2.723 -36.688 6.734 1 76 387 GLY B CA 1
ATOM 7779 C C . GLY B 1 387 ? -1.415 -36.656 5.965 1 76 387 GLY B C 1
ATOM 7780 O O . GLY B 1 387 ? -0.663 -35.688 6.047 1 76 387 GLY B O 1
ATOM 7781 N N . GLU B 1 388 ? -1.182 -37.719 5.219 1 78.56 388 GLU B N 1
ATOM 7782 C CA . GLU B 1 388 ? 0.083 -37.812 4.496 1 78.56 388 GLU B CA 1
ATOM 7783 C C . GLU B 1 388 ? 0.271 -36.625 3.543 1 78.56 388 GLU B C 1
ATOM 7785 O O . GLU B 1 388 ? 1.324 -36 3.541 1 78.56 388 GLU B O 1
ATOM 7790 N N . PHE B 1 389 ? -0.702 -36.375 2.875 1 76.75 389 PHE B N 1
ATOM 7791 C CA . PHE B 1 389 ? -0.598 -35.312 1.894 1 76.75 389 PHE B CA 1
ATOM 7792 C C . PHE B 1 389 ? -0.446 -33.938 2.582 1 76.75 389 PHE B C 1
ATOM 7794 O O . PHE B 1 389 ? 0.364 -33.125 2.164 1 76.75 389 PHE B O 1
ATOM 7801 N N . ALA B 1 390 ? -1.208 -33.812 3.553 1 74.94 390 ALA B N 1
ATOM 7802 C CA . ALA B 1 390 ? -1.117 -32.562 4.309 1 74.94 390 ALA B CA 1
ATOM 7803 C C . ALA B 1 390 ? 0.292 -32.344 4.859 1 74.94 390 ALA B C 1
ATOM 7805 O O . ALA B 1 390 ? 0.829 -31.25 4.809 1 74.94 390 ALA B O 1
ATOM 7806 N N . GLU B 1 391 ? 0.827 -33.375 5.316 1 77.25 391 GLU B N 1
ATOM 7807 C CA . GLU B 1 391 ? 2.184 -33.312 5.852 1 77.25 391 GLU B CA 1
ATOM 7808 C C . GLU B 1 391 ? 3.191 -32.969 4.762 1 77.25 391 GLU B C 1
ATOM 7810 O O . GLU B 1 391 ? 4.09 -32.156 4.977 1 77.25 391 GLU B O 1
ATOM 7815 N N . TYR B 1 392 ? 2.957 -33.594 3.691 1 76.44 392 TYR B N 1
ATOM 7816 C CA . TYR B 1 392 ? 3.846 -33.344 2.566 1 76.44 392 TYR B CA 1
ATOM 7817 C C . TYR B 1 392 ? 3.729 -31.891 2.104 1 76.44 392 TYR B C 1
ATOM 7819 O O . TYR B 1 392 ? 4.734 -31.25 1.798 1 76.44 392 TYR B O 1
ATOM 7827 N N . PHE B 1 393 ? 2.59 -31.469 2.098 1 73.25 393 PHE B N 1
ATOM 7828 C CA . PHE B 1 393 ? 2.326 -30.094 1.68 1 73.25 393 PHE B CA 1
ATOM 7829 C C . PHE B 1 393 ? 3.047 -29.094 2.59 1 73.25 393 PHE B C 1
ATOM 7831 O O . PHE B 1 393 ? 3.703 -28.172 2.109 1 73.25 393 PHE B O 1
ATOM 7838 N N . VAL B 1 394 ? 2.971 -29.297 3.799 1 70.88 394 VAL B N 1
ATOM 7839 C CA . VAL B 1 394 ? 3.602 -28.422 4.781 1 70.88 394 VAL B CA 1
ATOM 7840 C C . VAL B 1 394 ? 5.117 -28.469 4.617 1 70.88 394 VAL B C 1
ATOM 7842 O O . VAL B 1 394 ? 5.785 -27.422 4.648 1 70.88 394 VAL B O 1
ATOM 7845 N N . LYS B 1 395 ? 5.578 -29.641 4.34 1 71 395 LYS B N 1
ATOM 7846 C CA . LYS B 1 395 ? 7.02 -29.828 4.18 1 71 395 LYS B CA 1
ATOM 7847 C C . LYS B 1 395 ? 7.527 -29.156 2.914 1 71 395 LYS B C 1
ATOM 7849 O O . LYS B 1 395 ? 8.664 -28.672 2.873 1 71 395 LYS B O 1
ATOM 7854 N N . SER B 1 396 ? 6.59 -29.031 2.031 1 75.81 396 SER B N 1
ATOM 7855 C CA . SER B 1 396 ? 6.965 -28.469 0.737 1 75.81 396 SER B CA 1
ATOM 7856 C C . SER B 1 396 ? 6.715 -26.969 0.692 1 75.81 396 SER B C 1
ATOM 7858 O O . SER B 1 396 ? 6.805 -26.359 -0.372 1 75.81 396 SER B O 1
ATOM 7860 N N . GLY B 1 397 ? 6.484 -26.469 1.847 1 75.5 397 GLY B N 1
ATOM 7861 C CA . GLY B 1 397 ? 6.094 -25.062 1.921 1 75.5 397 GLY B CA 1
ATOM 7862 C C . GLY B 1 397 ? 7.152 -24.125 1.382 1 75.5 397 GLY B C 1
ATOM 7863 O O . GLY B 1 397 ? 6.832 -23.156 0.679 1 75.5 397 GLY B O 1
ATOM 7864 N N . ARG B 1 398 ? 8.367 -24.438 1.597 1 76.12 398 ARG B N 1
ATOM 7865 C CA . ARG B 1 398 ? 9.445 -23.562 1.134 1 76.12 398 ARG B CA 1
ATOM 7866 C C . ARG B 1 398 ? 9.578 -23.625 -0.384 1 76.12 398 ARG B C 1
ATOM 7868 O O . ARG B 1 398 ? 9.914 -22.625 -1.021 1 76.12 398 ARG B O 1
ATOM 7875 N N . TYR B 1 399 ? 9.352 -24.766 -0.853 1 75.75 399 TYR B N 1
ATOM 7876 C CA . TYR B 1 399 ? 9.391 -24.922 -2.303 1 75.75 399 TYR B CA 1
ATOM 7877 C C . TYR B 1 399 ? 8.258 -24.141 -2.965 1 75.75 399 TYR B C 1
ATOM 7879 O O . TYR B 1 399 ? 8.484 -23.391 -3.92 1 75.75 399 TYR B O 1
ATOM 7887 N N . THR B 1 400 ? 7.137 -24.25 -2.365 1 77.75 400 THR B N 1
ATOM 7888 C CA . THR B 1 400 ? 5.965 -23.594 -2.945 1 77.75 400 THR B CA 1
ATOM 7889 C C . THR B 1 400 ? 6.059 -22.094 -2.789 1 77.75 400 THR B C 1
ATOM 7891 O O . THR B 1 400 ? 5.484 -21.344 -3.584 1 77.75 400 THR B O 1
ATOM 7894 N N . ALA B 1 401 ? 6.84 -21.703 -1.839 1 82.75 401 ALA B N 1
ATOM 7895 C CA . ALA B 1 401 ? 7.02 -20.281 -1.605 1 82.75 401 ALA B CA 1
ATOM 7896 C C . ALA B 1 401 ? 8.133 -19.719 -2.488 1 82.75 401 ALA B C 1
ATOM 7898 O O . ALA B 1 401 ? 8.312 -18.5 -2.562 1 82.75 401 ALA B O 1
ATOM 7899 N N . GLY B 1 402 ? 8.945 -20.531 -3.117 1 82.81 402 GLY B N 1
ATOM 7900 C CA . GLY B 1 402 ? 9.961 -20.078 -4.055 1 82.81 402 GLY B CA 1
ATOM 7901 C C . GLY B 1 402 ? 11.297 -19.797 -3.391 1 82.81 402 GLY B C 1
ATOM 7902 O O . GLY B 1 402 ? 12.117 -19.047 -3.922 1 82.81 402 GLY B O 1
ATOM 7903 N N . PHE B 1 403 ? 11.531 -20.375 -2.23 1 84.38 403 PHE B N 1
ATOM 7904 C CA . PHE B 1 403 ? 12.727 -20 -1.485 1 84.38 403 PHE B CA 1
ATOM 7905 C C . PHE B 1 403 ? 13.727 -21.141 -1.457 1 84.38 403 PHE B C 1
ATOM 7907 O O . PHE B 1 403 ? 14.555 -21.219 -0.545 1 84.38 403 PHE B O 1
ATOM 7914 N N . THR B 1 404 ? 13.75 -22.016 -2.455 1 83.06 404 THR B N 1
ATOM 7915 C CA . THR B 1 404 ? 14.633 -23.172 -2.375 1 83.06 404 THR B CA 1
ATOM 7916 C C . THR B 1 404 ? 15.781 -23.047 -3.377 1 83.06 404 THR B C 1
ATOM 7918 O O . THR B 1 404 ? 16.719 -23.828 -3.348 1 83.06 404 THR B O 1
ATOM 7921 N N . ALA B 1 405 ? 15.727 -22.062 -4.207 1 88.5 405 ALA B N 1
ATOM 7922 C CA . ALA B 1 405 ? 16.812 -21.891 -5.172 1 88.5 405 ALA B CA 1
ATOM 7923 C C . ALA B 1 405 ? 18.125 -21.562 -4.469 1 88.5 405 ALA B C 1
ATOM 7925 O O . ALA B 1 405 ? 18.172 -20.656 -3.621 1 88.5 405 ALA B O 1
ATOM 7926 N N . LYS B 1 406 ? 19.141 -22.281 -4.762 1 92.62 406 LYS B N 1
ATOM 7927 C CA . LYS B 1 406 ? 20.5 -22.047 -4.281 1 92.62 406 LYS B CA 1
ATOM 7928 C C . LYS B 1 406 ? 21.5 -22.125 -5.422 1 92.62 406 LYS B C 1
ATOM 7930 O O . LYS B 1 406 ? 21.75 -23.203 -5.969 1 92.62 406 LYS B O 1
ATOM 7935 N N . TYR B 1 407 ? 22.047 -21 -5.762 1 94.56 407 TYR B N 1
ATOM 7936 C CA . TYR B 1 407 ? 23.031 -20.953 -6.828 1 94.56 407 TYR B CA 1
ATOM 7937 C C . TYR B 1 407 ? 24.375 -21.5 -6.344 1 94.56 407 TYR B C 1
ATOM 7939 O O . TYR B 1 407 ? 24.797 -21.234 -5.215 1 94.56 407 TYR B O 1
ATOM 7947 N N . ARG B 1 408 ? 25 -22.188 -7.18 1 92.69 408 ARG B N 1
ATOM 7948 C CA . ARG B 1 408 ? 26.281 -22.812 -6.852 1 92.69 408 ARG B CA 1
ATOM 7949 C C . ARG B 1 408 ? 27.438 -21.828 -7.078 1 92.69 408 ARG B C 1
ATOM 7951 O O . ARG B 1 408 ? 27.203 -20.688 -7.496 1 92.69 408 ARG B O 1
ATOM 7958 N N . ASP B 1 409 ? 28.625 -22.328 -6.727 1 94.06 409 ASP B N 1
ATOM 7959 C CA . ASP B 1 409 ? 29.812 -21.469 -6.777 1 94.06 409 ASP B CA 1
ATOM 7960 C C . ASP B 1 409 ? 30.125 -21.047 -8.211 1 94.06 409 ASP B C 1
ATOM 7962 O O . ASP B 1 409 ? 30.156 -21.875 -9.117 1 94.06 409 ASP B O 1
ATOM 7966 N N . THR B 1 410 ? 30.188 -19.828 -8.414 1 94.19 410 THR B N 1
ATOM 7967 C CA . THR B 1 410 ? 30.609 -19.172 -9.641 1 94.19 410 THR B CA 1
ATOM 7968 C C . THR B 1 410 ? 31.469 -17.953 -9.336 1 94.19 410 THR B C 1
ATOM 7970 O O . THR B 1 410 ? 31.906 -17.766 -8.195 1 94.19 410 THR B O 1
ATOM 7973 N N . MET B 1 411 ? 31.719 -17.156 -10.367 1 94.12 411 MET B N 1
ATOM 7974 C CA . MET B 1 411 ? 32.469 -15.922 -10.188 1 94.12 411 MET B CA 1
ATOM 7975 C C . MET B 1 411 ? 31.719 -14.922 -9.328 1 94.12 411 MET B C 1
ATOM 7977 O O . MET B 1 411 ? 32.312 -14.008 -8.75 1 94.12 411 MET B O 1
ATOM 7981 N N . ILE B 1 412 ? 30.375 -15.086 -9.234 1 96.81 412 ILE B N 1
ATOM 7982 C CA . ILE B 1 412 ? 29.594 -14.109 -8.484 1 96.81 412 ILE B CA 1
ATOM 7983 C C . ILE B 1 412 ? 28.953 -14.781 -7.273 1 96.81 412 ILE B C 1
ATOM 7985 O O . ILE B 1 412 ? 28.078 -14.203 -6.617 1 96.81 412 ILE B O 1
ATOM 7989 N N . THR B 1 413 ? 29.234 -16.031 -6.992 1 96.62 413 THR B N 1
ATOM 7990 C CA . THR B 1 413 ? 28.797 -16.766 -5.812 1 96.62 413 THR B CA 1
ATOM 7991 C C . THR B 1 413 ? 29.969 -17.516 -5.184 1 96.62 413 THR B C 1
ATOM 7993 O O . THR B 1 413 ? 30.5 -18.469 -5.773 1 96.62 413 THR B O 1
ATOM 7996 N N . GLN B 1 414 ? 30.344 -17.078 -4.035 1 95.81 414 GLN B N 1
ATOM 7997 C CA . GLN B 1 414 ? 31.484 -17.672 -3.348 1 95.81 414 GLN B CA 1
ATOM 7998 C C . GLN B 1 414 ? 31.109 -18.109 -1.934 1 95.81 414 GLN B C 1
ATOM 8000 O O . GLN B 1 414 ? 31.203 -17.312 -0.991 1 95.81 414 GLN B O 1
ATOM 8005 N N . ALA B 1 415 ? 30.828 -19.359 -1.838 1 90.88 415 ALA B N 1
ATOM 8006 C CA . ALA B 1 415 ? 30.359 -19.875 -0.556 1 90.88 415 ALA B CA 1
ATOM 8007 C C . ALA B 1 415 ? 31.547 -20.141 0.38 1 90.88 415 ALA B C 1
ATOM 8009 O O . ALA B 1 415 ? 32.656 -20.391 -0.074 1 90.88 415 ALA B O 1
ATOM 8010 N N . VAL B 1 416 ? 31.281 -19.906 1.588 1 85 416 VAL B N 1
ATOM 8011 C CA . VAL B 1 416 ? 32.219 -20.297 2.646 1 85 416 VAL B CA 1
ATOM 8012 C C . VAL B 1 416 ? 31.609 -21.406 3.49 1 85 416 VAL B C 1
ATOM 8014 O O . VAL B 1 416 ? 30.391 -21.625 3.473 1 85 416 VAL B O 1
ATOM 8017 N N . GLU B 1 417 ? 32.469 -22.094 4.191 1 84.19 417 GLU B N 1
ATOM 8018 C CA . GLU B 1 417 ? 31.953 -23.109 5.09 1 84.19 417 GLU B CA 1
ATOM 8019 C C . GLU B 1 417 ? 31.047 -22.5 6.156 1 84.19 417 GLU B C 1
ATOM 8021 O O . GLU B 1 417 ? 31.359 -21.453 6.715 1 84.19 417 GLU B O 1
ATOM 8026 N N . PRO B 1 418 ? 29.969 -23.172 6.309 1 81.88 418 PRO B N 1
ATOM 8027 C CA . PRO B 1 418 ? 28.984 -22.641 7.246 1 81.88 418 PRO B CA 1
ATOM 8028 C C . PRO B 1 418 ? 29.578 -22.312 8.609 1 81.88 418 PRO B C 1
ATOM 8030 O O . PRO B 1 418 ? 29.234 -21.297 9.219 1 81.88 418 PRO B O 1
ATOM 8033 N N . GLN B 1 419 ? 30.438 -23.125 9.055 1 81.25 419 GLN B N 1
ATOM 8034 C CA . GLN B 1 419 ? 31.031 -22.938 10.383 1 81.25 419 GLN B CA 1
ATOM 8035 C C . GLN B 1 419 ? 31.938 -21.719 10.406 1 81.25 419 GLN B C 1
ATOM 8037 O O . GLN B 1 419 ? 32.188 -21.141 11.469 1 81.25 419 GLN B O 1
ATOM 8042 N N . GLU B 1 420 ? 32.312 -21.297 9.281 1 85.62 420 GLU B N 1
ATOM 8043 C CA . GLU B 1 420 ? 33.25 -20.188 9.188 1 85.62 420 GLU B CA 1
ATOM 8044 C C . GLU B 1 420 ? 32.562 -18.891 8.781 1 85.62 420 GLU B C 1
ATOM 8046 O O . GLU B 1 420 ? 33.188 -17.844 8.734 1 85.62 420 GLU B O 1
ATOM 8051 N N . SER B 1 421 ? 31.297 -19.031 8.617 1 89.31 421 SER B N 1
ATOM 8052 C CA . SER B 1 421 ? 30.578 -17.859 8.117 1 89.31 421 SER B CA 1
ATOM 8053 C C . SER B 1 421 ? 30.391 -16.828 9.219 1 89.31 421 SER B C 1
ATOM 8055 O O . SER B 1 421 ? 30.078 -17.172 10.359 1 89.31 421 SER B O 1
ATOM 8057 N N . ALA B 1 422 ? 30.578 -15.555 8.93 1 92 422 ALA B N 1
ATOM 8058 C CA . ALA B 1 422 ? 30.359 -14.445 9.844 1 92 422 ALA B CA 1
ATOM 8059 C C . ALA B 1 422 ? 28.875 -14.164 10.031 1 92 422 ALA B C 1
ATOM 8061 O O . ALA B 1 422 ? 28.469 -13.453 10.953 1 92 422 ALA B O 1
ATOM 8062 N N . ALA B 1 423 ? 28.062 -14.648 9.188 1 95.5 423 ALA B N 1
ATOM 8063 C CA . ALA B 1 423 ? 26.609 -14.625 9.258 1 95.5 423 ALA B CA 1
ATOM 8064 C C . ALA B 1 423 ? 26.031 -16.031 9.102 1 95.5 423 ALA B C 1
ATOM 8066 O O . ALA B 1 423 ? 25.703 -16.453 7.992 1 95.5 423 ALA B O 1
ATOM 8067 N N . LYS B 1 424 ? 25.703 -16.672 10.109 1 94 424 LYS B N 1
ATOM 8068 C CA . LYS B 1 424 ? 25.484 -18.109 10.133 1 94 424 LYS B CA 1
ATOM 8069 C C . LYS B 1 424 ? 24.109 -18.469 9.609 1 94 424 LYS B C 1
ATOM 8071 O O . LYS B 1 424 ? 23.859 -19.609 9.203 1 94 424 LYS B O 1
ATOM 8076 N N . ALA B 1 425 ? 23.203 -17.516 9.688 1 93.19 425 ALA B N 1
ATOM 8077 C CA . ALA B 1 425 ? 21.844 -17.797 9.25 1 93.19 425 ALA B CA 1
ATOM 8078 C C . ALA B 1 425 ? 21.625 -17.328 7.812 1 93.19 425 ALA B C 1
ATOM 8080 O O . ALA B 1 425 ? 20.484 -17.344 7.32 1 93.19 425 ALA B O 1
ATOM 8081 N N . VAL B 1 426 ? 22.688 -16.891 7.184 1 94.31 426 VAL B N 1
ATOM 8082 C CA . VAL B 1 426 ? 22.656 -16.469 5.789 1 94.31 426 VAL B CA 1
ATOM 8083 C C . VAL B 1 426 ? 23.344 -17.516 4.914 1 94.31 426 VAL B C 1
ATOM 8085 O O . VAL B 1 426 ? 24.484 -17.906 5.184 1 94.31 426 VAL B O 1
ATOM 8088 N N . THR B 1 427 ? 22.641 -17.969 3.898 1 94.56 427 THR B N 1
ATOM 8089 C CA . THR B 1 427 ? 23.203 -18.969 3.006 1 94.56 427 THR B CA 1
ATOM 8090 C C . THR B 1 427 ? 23.625 -18.344 1.677 1 94.56 427 THR B C 1
ATOM 8092 O O . THR B 1 427 ? 22.781 -17.859 0.927 1 94.56 427 THR B O 1
ATOM 8095 N N . VAL B 1 428 ? 24.906 -18.391 1.39 1 96.88 428 VAL B N 1
ATOM 8096 C CA . VAL B 1 428 ? 25.422 -17.891 0.119 1 96.88 428 VAL B CA 1
ATOM 8097 C C . VAL B 1 428 ? 24.75 -18.641 -1.037 1 96.88 428 VAL B C 1
ATOM 8099 O O . VAL B 1 428 ? 24.594 -19.859 -0.985 1 96.88 428 VAL B O 1
ATOM 8102 N N . GLY B 1 429 ? 24.344 -17.922 -2.047 1 96.19 429 GLY B N 1
ATOM 8103 C CA . GLY B 1 429 ? 23.672 -18.5 -3.191 1 96.19 429 GLY B CA 1
ATOM 8104 C C . GLY B 1 429 ? 22.156 -18.469 -3.074 1 96.19 429 GLY B C 1
ATOM 8105 O O . GLY B 1 429 ? 21.438 -18.75 -4.043 1 96.19 429 GLY B O 1
ATOM 8106 N N . MET B 1 430 ? 21.625 -18.109 -1.95 1 95.44 430 MET B N 1
ATOM 8107 C CA . MET B 1 430 ? 20.188 -17.969 -1.758 1 95.44 430 MET B CA 1
ATOM 8108 C C . MET B 1 430 ? 19.797 -16.5 -1.638 1 95.44 430 MET B C 1
ATOM 8110 O O . MET B 1 430 ? 20.656 -15.633 -1.516 1 95.44 430 MET B O 1
ATOM 8114 N N . ARG B 1 431 ? 18.531 -16.266 -1.769 1 95.62 431 ARG B N 1
ATOM 8115 C CA . ARG B 1 431 ? 18.047 -14.891 -1.682 1 95.62 431 ARG B CA 1
ATOM 8116 C C . ARG B 1 431 ? 18.297 -14.312 -0.291 1 95.62 431 ARG B C 1
ATOM 8118 O O . ARG B 1 431 ? 18.266 -15.039 0.702 1 95.62 431 ARG B O 1
ATOM 8125 N N . PHE B 1 432 ? 18.531 -12.984 -0.151 1 97 432 PHE B N 1
ATOM 8126 C CA . PHE B 1 432 ? 18.766 -12.258 1.09 1 97 432 PHE B CA 1
ATOM 8127 C C . PHE B 1 432 ? 17.547 -12.344 2.004 1 97 432 PHE B C 1
ATOM 8129 O O . PHE B 1 432 ? 16.453 -11.914 1.63 1 97 432 PHE B O 1
ATOM 8136 N N . PRO B 1 433 ? 17.672 -12.945 3.191 1 94.94 433 PRO B N 1
ATOM 8137 C CA . PRO B 1 433 ? 16.531 -13.062 4.109 1 94.94 433 PRO B CA 1
ATOM 8138 C C . PRO B 1 433 ? 16.109 -11.719 4.684 1 94.94 433 PRO B C 1
ATOM 8140 O O . PRO B 1 433 ? 16.828 -10.727 4.555 1 94.94 433 PRO B O 1
ATOM 8143 N N . ASN B 1 434 ? 14.969 -11.766 5.277 1 95.81 434 ASN B N 1
ATOM 8144 C CA . ASN B 1 434 ? 14.406 -10.523 5.793 1 95.81 434 ASN B CA 1
ATOM 8145 C C . ASN B 1 434 ? 14.57 -10.414 7.309 1 95.81 434 ASN B C 1
ATOM 8147 O O . ASN B 1 434 ? 14.539 -11.43 8.008 1 95.81 434 ASN B O 1
ATOM 8151 N N . ALA B 1 435 ? 14.758 -9.203 7.797 1 97.25 435 ALA B N 1
ATOM 8152 C CA . ALA B 1 435 ? 14.617 -8.812 9.195 1 97.25 435 ALA B CA 1
ATOM 8153 C C . ALA B 1 435 ? 14.219 -7.344 9.312 1 97.25 435 ALA B C 1
ATOM 8155 O O . ALA B 1 435 ? 14.641 -6.512 8.508 1 97.25 435 ALA B O 1
ATOM 8156 N N . GLN B 1 436 ? 13.422 -7.051 10.305 1 97.25 436 GLN B N 1
ATOM 8157 C CA . GLN B 1 436 ? 13.055 -5.66 10.57 1 97.25 436 GLN B CA 1
ATOM 8158 C C . GLN B 1 436 ? 14.195 -4.918 11.266 1 97.25 436 GLN B C 1
ATOM 8160 O O . GLN B 1 436 ? 14.875 -5.477 12.125 1 97.25 436 GLN B O 1
ATOM 8165 N N . ALA B 1 437 ? 14.43 -3.691 10.906 1 98.44 437 ALA B N 1
ATOM 8166 C CA . ALA B 1 437 ? 15.352 -2.779 11.578 1 98.44 437 ALA B CA 1
ATOM 8167 C C . ALA B 1 437 ? 14.828 -1.347 11.555 1 98.44 437 ALA B C 1
ATOM 8169 O O . ALA B 1 437 ? 13.859 -1.048 10.844 1 98.44 437 ALA B O 1
ATOM 8170 N N . ILE B 1 438 ? 15.375 -0.513 12.398 1 98.25 438 ILE B N 1
ATOM 8171 C CA . ILE B 1 438 ? 14.984 0.893 12.453 1 98.25 438 ILE B CA 1
ATOM 8172 C C . ILE B 1 438 ? 15.906 1.719 11.562 1 98.25 438 ILE B C 1
ATOM 8174 O O . ILE B 1 438 ? 17.125 1.725 11.75 1 98.25 438 ILE B O 1
ATOM 8178 N N . ARG B 1 439 ? 15.414 2.338 10.523 1 98.44 439 ARG B N 1
ATOM 8179 C CA . ARG B 1 439 ? 16.219 3.295 9.781 1 98.44 439 ARG B CA 1
ATOM 8180 C C . ARG B 1 439 ? 16.594 4.488 10.656 1 98.44 439 ARG B C 1
ATOM 8182 O O . ARG B 1 439 ? 15.727 5.172 11.195 1 98.44 439 ARG B O 1
ATOM 8189 N N . PHE B 1 440 ? 17.797 4.77 10.781 1 97.94 440 PHE B N 1
ATOM 8190 C CA . PHE B 1 440 ? 18.312 5.633 11.844 1 97.94 440 PHE B CA 1
ATOM 8191 C C . PHE B 1 440 ? 17.859 7.074 11.633 1 97.94 440 PHE B C 1
ATOM 8193 O O . PHE B 1 440 ? 17.469 7.75 12.586 1 97.94 440 PHE B O 1
ATOM 8200 N N . CYS B 1 441 ? 17.797 7.539 10.414 1 96.75 441 CYS B N 1
ATOM 8201 C CA . CYS B 1 441 ? 17.672 8.969 10.141 1 96.75 441 CYS B CA 1
ATOM 8202 C C . CYS B 1 441 ? 16.25 9.445 10.406 1 96.75 441 CYS B C 1
ATOM 8204 O O . CYS B 1 441 ? 16.016 10.625 10.688 1 96.75 441 CYS B O 1
ATOM 8206 N N . ASP B 1 442 ? 15.289 8.547 10.344 1 96.56 442 ASP B N 1
ATOM 8207 C CA . ASP B 1 442 ? 13.906 9.016 10.461 1 96.56 442 ASP B CA 1
ATOM 8208 C C . ASP B 1 442 ? 13.086 8.078 11.336 1 96.56 442 ASP B C 1
ATOM 8210 O O . ASP B 1 442 ? 11.859 8.188 11.398 1 96.56 442 ASP B O 1
ATOM 8214 N N . CYS B 1 443 ? 13.695 7.102 11.922 1 96.81 443 CYS B N 1
ATOM 8215 C CA . CYS B 1 443 ? 13.094 6.242 12.938 1 96.81 443 CYS B CA 1
ATOM 8216 C C . CYS B 1 443 ? 12.07 5.293 12.312 1 96.81 443 CYS B C 1
ATOM 8218 O O . CYS B 1 443 ? 11.195 4.773 13 1 96.81 443 CYS B O 1
ATOM 8220 N N . LYS B 1 444 ? 12.117 5.098 11.047 1 96.81 444 LYS B N 1
ATOM 8221 C CA . LYS B 1 444 ? 11.148 4.215 10.406 1 96.81 444 LYS B CA 1
ATOM 8222 C C . LYS B 1 444 ? 11.539 2.75 10.578 1 96.81 444 LYS B C 1
ATOM 8224 O O . LYS B 1 444 ? 12.695 2.379 10.367 1 96.81 444 LYS B O 1
ATOM 8229 N N . ALA B 1 445 ? 10.617 1.932 11.062 1 96.88 445 ALA B N 1
ATOM 8230 C CA . ALA B 1 445 ? 10.828 0.486 11.031 1 96.88 445 ALA B CA 1
ATOM 8231 C C . ALA B 1 445 ? 10.727 -0.05 9.609 1 96.88 445 ALA B C 1
ATOM 8233 O O . ALA B 1 445 ? 9.711 0.14 8.93 1 96.88 445 ALA B O 1
ATOM 8234 N N . VAL B 1 446 ? 11.773 -0.687 9.148 1 97.12 446 VAL B N 1
ATOM 8235 C CA . VAL B 1 446 ? 11.812 -1.128 7.758 1 97.12 446 VAL B CA 1
ATOM 8236 C C . VAL B 1 446 ? 12.203 -2.604 7.691 1 97.12 446 VAL B C 1
ATOM 8238 O O . VAL B 1 446 ? 12.867 -3.117 8.594 1 97.12 446 VAL B O 1
ATOM 8241 N N . GLN B 1 447 ? 11.625 -3.305 6.664 1 97.5 447 GLN B N 1
ATOM 8242 C CA . GLN B 1 447 ? 12.094 -4.637 6.312 1 97.5 447 GLN B CA 1
ATOM 8243 C C . GLN B 1 447 ? 13.359 -4.566 5.457 1 97.5 447 GLN B C 1
ATOM 8245 O O . GLN B 1 447 ? 13.336 -4.008 4.355 1 97.5 447 GLN B O 1
ATOM 8250 N N . LEU B 1 448 ? 14.445 -5.137 5.902 1 98 448 LEU B N 1
ATOM 8251 C CA . LEU B 1 448 ? 15.727 -4.996 5.211 1 98 448 LEU B CA 1
ATOM 8252 C C . LEU B 1 448 ? 15.656 -5.605 3.816 1 98 448 LEU B C 1
ATOM 8254 O O . LEU B 1 448 ? 16.312 -5.121 2.889 1 98 448 LEU B O 1
ATOM 8258 N N . GLN B 1 449 ? 14.836 -6.648 3.633 1 96.88 449 GLN B N 1
ATOM 8259 C CA . GLN B 1 449 ? 14.641 -7.215 2.301 1 96.88 449 GLN B CA 1
ATOM 8260 C C . GLN B 1 449 ? 14.016 -6.191 1.357 1 96.88 449 GLN B C 1
ATOM 8262 O O . GLN B 1 449 ? 14.367 -6.133 0.177 1 96.88 449 GLN B O 1
ATOM 8267 N N . SER B 1 450 ? 13.148 -5.352 1.863 1 96.25 450 SER B N 1
ATOM 8268 C CA . SER B 1 450 ? 12.445 -4.375 1.038 1 96.25 450 SER B CA 1
ATOM 8269 C C . SER B 1 450 ? 13.383 -3.262 0.577 1 96.25 450 SER B C 1
ATOM 8271 O O . SER B 1 450 ? 13.07 -2.533 -0.366 1 96.25 450 SER B O 1
ATOM 8273 N N . VAL B 1 451 ? 14.547 -3.131 1.218 1 95.69 451 VAL B N 1
ATOM 8274 C CA . VAL B 1 451 ? 15.508 -2.088 0.876 1 95.69 451 VAL B CA 1
ATOM 8275 C C . VAL B 1 451 ? 16.359 -2.537 -0.313 1 95.69 451 VAL B C 1
ATOM 8277 O O . VAL B 1 451 ? 17.031 -1.72 -0.949 1 95.69 451 VAL B O 1
ATOM 8280 N N . MET B 1 452 ? 16.266 -3.834 -0.632 1 96.94 452 MET B N 1
ATOM 8281 C CA . MET B 1 452 ? 16.984 -4.383 -1.778 1 96.94 452 MET B CA 1
ATOM 8282 C C . MET B 1 452 ? 16.234 -4.098 -3.076 1 96.94 452 MET B C 1
ATOM 8284 O O . MET B 1 452 ? 15.805 -5.027 -3.764 1 96.94 452 MET B O 1
ATOM 8288 N N . LYS B 1 453 ? 16.25 -2.898 -3.486 1 97.25 453 LYS B N 1
ATOM 8289 C CA . LYS B 1 453 ? 15.523 -2.482 -4.676 1 97.25 453 LYS B CA 1
ATOM 8290 C C . LYS B 1 453 ? 16.188 -3 -5.945 1 97.25 453 LYS B C 1
ATOM 8292 O O . LYS B 1 453 ? 17.422 -3.109 -6.008 1 97.25 453 LYS B O 1
ATOM 8297 N N . SER B 1 454 ? 15.359 -3.318 -6.906 1 98.19 454 SER B N 1
ATOM 8298 C CA . SER B 1 454 ? 15.883 -3.738 -8.203 1 98.19 454 SER B CA 1
ATOM 8299 C C . SER B 1 454 ? 16.219 -2.535 -9.078 1 98.19 454 SER B C 1
ATOM 8301 O O . SER B 1 454 ? 15.484 -2.211 -10.016 1 98.19 454 SER B O 1
ATOM 8303 N N . ASP B 1 455 ? 17.406 -1.95 -8.805 1 97.44 455 ASP B N 1
ATOM 8304 C CA . ASP B 1 455 ? 17.859 -0.754 -9.516 1 97.44 455 ASP B CA 1
ATOM 8305 C C . ASP B 1 455 ? 19.219 -0.974 -10.156 1 97.44 455 ASP B C 1
ATOM 8307 O O . ASP B 1 455 ? 19.906 -0.013 -10.516 1 97.44 455 ASP B O 1
ATOM 8311 N N . GLY B 1 456 ? 19.703 -2.197 -10.18 1 97.75 456 GLY B N 1
ATOM 8312 C CA . GLY B 1 456 ? 20.938 -2.564 -10.867 1 97.75 456 GLY B CA 1
ATOM 8313 C C . GLY B 1 456 ? 22.141 -2.525 -9.961 1 97.75 456 GLY B C 1
ATOM 8314 O O . GLY B 1 456 ? 23.234 -2.982 -10.344 1 97.75 456 GLY B O 1
ATOM 8315 N N . ARG B 1 457 ? 22.078 -2.088 -8.719 1 97.69 457 ARG B N 1
ATOM 8316 C CA . ARG B 1 457 ? 23.234 -1.911 -7.836 1 97.69 457 ARG B CA 1
ATOM 8317 C C . ARG B 1 457 ? 23.5 -3.176 -7.027 1 97.69 457 ARG B C 1
ATOM 8319 O O . ARG B 1 457 ? 22.562 -3.859 -6.605 1 97.69 457 ARG B O 1
ATOM 8326 N N . TRP B 1 458 ? 24.719 -3.393 -6.809 1 98.56 458 TRP B N 1
ATOM 8327 C CA . TRP B 1 458 ? 25.125 -4.316 -5.762 1 98.56 458 TRP B CA 1
ATOM 8328 C C . TRP B 1 458 ? 24.906 -3.717 -4.379 1 98.56 458 TRP B C 1
ATOM 8330 O O . TRP B 1 458 ? 24.906 -2.494 -4.219 1 98.56 458 TRP B O 1
ATOM 8340 N N . ARG B 1 459 ? 24.641 -4.566 -3.389 1 98.62 459 ARG B N 1
ATOM 8341 C CA . ARG B 1 459 ? 24.547 -4.09 -2.014 1 98.62 459 ARG B CA 1
ATOM 8342 C C . ARG B 1 459 ? 25.641 -4.684 -1.143 1 98.62 459 ARG B C 1
ATOM 8344 O O . ARG B 1 459 ? 25.938 -5.879 -1.228 1 98.62 459 ARG B O 1
ATOM 8351 N N . ILE B 1 460 ? 26.25 -3.838 -0.447 1 98.69 460 ILE B N 1
ATOM 8352 C CA . ILE B 1 460 ? 27.203 -4.25 0.575 1 98.69 460 ILE B CA 1
ATOM 8353 C C . ILE B 1 460 ? 26.625 -3.982 1.962 1 98.69 460 ILE B C 1
ATOM 8355 O O . ILE B 1 460 ? 26.656 -2.848 2.445 1 98.69 460 ILE B O 1
ATOM 8359 N N . VAL B 1 461 ? 26.109 -5.043 2.59 1 98.81 461 VAL B N 1
ATOM 8360 C CA . VAL B 1 461 ? 25.484 -4.926 3.906 1 98.81 461 VAL B CA 1
ATOM 8361 C C . VAL B 1 461 ? 26.531 -5.18 4.992 1 98.81 461 VAL B C 1
ATOM 8363 O O . VAL B 1 461 ? 27.062 -6.285 5.102 1 98.81 461 VAL B O 1
ATOM 8366 N N . VAL B 1 462 ? 26.781 -4.176 5.746 1 98.88 462 VAL B N 1
ATOM 8367 C CA . VAL B 1 462 ? 27.781 -4.266 6.801 1 98.88 462 VAL B CA 1
ATOM 8368 C C . VAL B 1 462 ? 27.094 -4.316 8.164 1 98.88 462 VAL B C 1
ATOM 8370 O O . VAL B 1 462 ? 26.406 -3.373 8.547 1 98.88 462 VAL B O 1
ATOM 8373 N N . PHE B 1 463 ? 27.25 -5.43 8.828 1 98.81 463 PHE B N 1
ATOM 8374 C CA . PHE B 1 463 ? 26.875 -5.52 10.234 1 98.81 463 PHE B CA 1
ATOM 8375 C C . PHE B 1 463 ? 28.016 -5.027 11.125 1 98.81 463 PHE B C 1
ATOM 8377 O O . PHE B 1 463 ? 28.969 -5.762 11.383 1 98.81 463 PHE B O 1
ATOM 8384 N N . GLY B 1 464 ? 27.844 -3.811 11.625 1 98.38 464 GLY B N 1
ATOM 8385 C CA . GLY B 1 464 ? 28.984 -3.096 12.195 1 98.38 464 GLY B CA 1
ATOM 8386 C C . GLY B 1 464 ? 29.047 -3.193 13.711 1 98.38 464 GLY B C 1
ATOM 8387 O O . GLY B 1 464 ? 30 -2.709 14.328 1 98.38 464 GLY B O 1
ATOM 8388 N N . GLY B 1 465 ? 28.062 -3.828 14.32 1 98.12 465 GLY B N 1
ATOM 8389 C CA . GLY B 1 465 ? 28.047 -3.904 15.773 1 98.12 465 GLY B CA 1
ATOM 8390 C C . GLY B 1 465 ? 27.578 -2.621 16.438 1 98.12 465 GLY B C 1
ATOM 8391 O O . GLY B 1 465 ? 26.734 -1.905 15.875 1 98.12 465 GLY B O 1
ATOM 8392 N N . ASP B 1 466 ? 28.031 -2.381 17.688 1 98.38 466 ASP B N 1
ATOM 8393 C CA . ASP B 1 466 ? 27.641 -1.212 18.469 1 98.38 466 ASP B CA 1
ATOM 8394 C C . ASP B 1 466 ? 28.594 -0.047 18.25 1 98.38 466 ASP B C 1
ATOM 8396 O O . ASP B 1 466 ? 29.609 0.061 18.938 1 98.38 466 ASP B O 1
ATOM 8400 N N . LEU B 1 467 ? 28.234 0.899 17.391 1 97.94 467 LEU B N 1
ATOM 8401 C CA . LEU B 1 467 ? 29.125 1.996 17.016 1 97.94 467 LEU B CA 1
ATOM 8402 C C . LEU B 1 467 ? 29.266 3.006 18.141 1 97.94 467 LEU B C 1
ATOM 8404 O O . LEU B 1 467 ? 30.109 3.898 18.078 1 97.94 467 LEU B O 1
ATOM 8408 N N . ASN B 1 468 ? 28.438 2.91 19.156 1 97 468 ASN B N 1
ATOM 8409 C CA . ASN B 1 468 ? 28.625 3.748 20.344 1 97 468 ASN B CA 1
ATOM 8410 C C . ASN B 1 468 ? 29.906 3.377 21.094 1 97 468 ASN B C 1
ATOM 8412 O O . ASN B 1 468 ? 30.391 4.145 21.938 1 97 468 ASN B O 1
ATOM 8416 N N . GLN B 1 469 ? 30.422 2.211 20.828 1 97.25 469 GLN B N 1
ATOM 8417 C CA . GLN B 1 469 ? 31.688 1.759 21.391 1 97.25 469 GLN B CA 1
ATOM 8418 C C . GLN B 1 469 ? 32.844 2.037 20.453 1 97.25 469 GLN B C 1
ATOM 8420 O O . GLN B 1 469 ? 32.812 1.625 19.281 1 97.25 469 GLN B O 1
ATOM 8425 N N . PRO B 1 470 ? 33.906 2.67 20.922 1 96.75 470 PRO B N 1
ATOM 8426 C CA . PRO B 1 470 ? 35.031 3.096 20.047 1 96.75 470 PRO B CA 1
ATOM 8427 C C . PRO B 1 470 ? 35.656 1.933 19.312 1 96.75 470 PRO B C 1
ATOM 8429 O O . PRO B 1 470 ? 36.094 2.092 18.156 1 96.75 470 PRO B O 1
ATOM 8432 N N . GLU B 1 471 ? 35.781 0.835 19.906 1 96.19 471 GLU B N 1
ATOM 8433 C CA . GLU B 1 471 ? 36.438 -0.318 19.281 1 96.19 471 GLU B CA 1
ATOM 8434 C C . GLU B 1 471 ? 35.719 -0.722 18 1 96.19 471 GLU B C 1
ATOM 8436 O O . GLU B 1 471 ? 36.344 -0.919 16.969 1 96.19 471 GLU B O 1
ATOM 8441 N N . TYR B 1 472 ? 34.406 -0.857 18.078 1 96.69 472 TYR B N 1
ATOM 8442 C CA . TYR B 1 472 ? 33.594 -1.233 16.922 1 96.69 472 TYR B CA 1
ATOM 8443 C C . TYR B 1 472 ? 33.562 -0.109 15.883 1 96.69 472 TYR B C 1
ATOM 8445 O O . TYR B 1 472 ? 33.656 -0.359 14.68 1 96.69 472 TYR B O 1
ATOM 8453 N N . ARG B 1 473 ? 33.469 1.092 16.359 1 97.38 473 ARG B N 1
ATOM 8454 C CA . ARG B 1 473 ? 33.469 2.26 15.484 1 97.38 473 ARG B CA 1
ATOM 8455 C C . ARG B 1 473 ? 34.75 2.33 14.641 1 97.38 473 ARG B C 1
ATOM 8457 O O . ARG B 1 473 ? 34.688 2.584 13.438 1 97.38 473 ARG B O 1
ATOM 8464 N N . ASN B 1 474 ? 35.875 2.121 15.297 1 97.19 474 ASN B N 1
ATOM 8465 C CA . ASN B 1 474 ? 37.156 2.176 14.602 1 97.19 474 ASN B CA 1
ATOM 8466 C C . ASN B 1 474 ? 37.281 1.076 13.555 1 97.19 474 ASN B C 1
ATOM 8468 O O . ASN B 1 474 ? 37.812 1.3 12.469 1 97.19 474 ASN B O 1
ATOM 8472 N N . ARG B 1 475 ? 36.781 -0.029 13.891 1 97.25 475 ARG B N 1
ATOM 8473 C CA . ARG B 1 475 ? 36.812 -1.152 12.961 1 97.25 475 ARG B CA 1
ATOM 8474 C C . ARG B 1 475 ? 36 -0.86 11.719 1 97.25 475 ARG B C 1
ATOM 8476 O O . ARG B 1 475 ? 36.438 -1.115 10.594 1 97.25 475 ARG B O 1
ATOM 8483 N N . VAL B 1 476 ? 34.781 -0.359 11.891 1 98.25 476 VAL B N 1
ATOM 8484 C CA . VAL B 1 476 ? 33.906 -0.041 10.781 1 98.25 476 VAL B CA 1
ATOM 8485 C C . VAL B 1 476 ? 34.469 1.106 9.961 1 98.25 476 VAL B C 1
ATOM 8487 O O . VAL B 1 476 ? 34.375 1.115 8.734 1 98.25 476 VAL B O 1
ATOM 8490 N N . GLN B 1 477 ? 35.094 2.057 10.641 1 97.88 477 GLN B N 1
ATOM 8491 C CA . GLN B 1 477 ? 35.75 3.166 9.945 1 97.88 477 GLN B CA 1
ATOM 8492 C C . GLN B 1 477 ? 36.875 2.668 9.031 1 97.88 477 GLN B C 1
ATOM 8494 O O . GLN B 1 477 ? 37 3.113 7.891 1 97.88 477 GLN B O 1
ATOM 8499 N N . LYS B 1 478 ? 37.625 1.798 9.562 1 97.5 478 LYS B N 1
ATOM 8500 C CA . LYS B 1 478 ? 38.719 1.212 8.766 1 97.5 478 LYS B CA 1
ATOM 8501 C C . LYS B 1 478 ? 38.156 0.471 7.551 1 97.5 478 LYS B C 1
ATOM 8503 O O . LYS B 1 478 ? 38.625 0.683 6.426 1 97.5 478 LYS B O 1
ATOM 8508 N N . LEU B 1 479 ? 37.219 -0.351 7.77 1 98.25 479 LEU B N 1
ATOM 8509 C CA . LEU B 1 479 ? 36.594 -1.101 6.691 1 98.25 479 LEU B CA 1
ATOM 8510 C C . LEU B 1 479 ? 36 -0.159 5.641 1 98.25 479 LEU B C 1
ATOM 8512 O O . LEU B 1 479 ? 36.125 -0.409 4.441 1 98.25 479 LEU B O 1
ATOM 8516 N N . SER B 1 480 ? 35.344 0.881 6.113 1 98.12 480 SER B N 1
ATOM 8517 C CA . SER B 1 480 ? 34.625 1.801 5.219 1 98.12 480 SER B CA 1
ATOM 8518 C C . SER B 1 480 ? 35.594 2.449 4.23 1 98.12 480 SER B C 1
ATOM 8520 O O . SER B 1 480 ? 35.25 2.693 3.078 1 98.12 480 SER B O 1
ATOM 8522 N N . LYS B 1 481 ? 36.812 2.766 4.641 1 97.62 481 LYS B N 1
ATOM 8523 C CA . LYS B 1 481 ? 37.812 3.342 3.752 1 97.62 481 LYS B CA 1
ATOM 8524 C C . LYS B 1 481 ? 38.156 2.383 2.617 1 97.62 481 LYS B C 1
ATOM 8526 O O . LYS B 1 481 ? 38.312 2.801 1.465 1 97.62 481 LYS B O 1
ATOM 8531 N N . TYR B 1 482 ? 38.281 1.181 2.945 1 97.75 482 TYR B N 1
ATOM 8532 C CA . TYR B 1 482 ? 38.594 0.169 1.942 1 97.75 482 TYR B CA 1
ATOM 8533 C C . TYR B 1 482 ? 37.438 -0.037 0.993 1 97.75 482 TYR B C 1
ATOM 8535 O O . TYR B 1 482 ? 37.625 -0.128 -0.223 1 97.75 482 TYR B O 1
ATOM 8543 N N . LEU B 1 483 ? 36.219 -0.156 1.532 1 98.25 483 LEU B N 1
ATOM 8544 C CA . LEU B 1 483 ? 35.031 -0.342 0.708 1 98.25 483 LEU B CA 1
ATOM 8545 C C . LEU B 1 483 ? 34.844 0.841 -0.234 1 98.25 483 LEU B C 1
ATOM 8547 O O . LEU B 1 483 ? 34.438 0.664 -1.382 1 98.25 483 LEU B O 1
ATOM 8551 N N . GLU B 1 484 ? 35.094 2.029 0.288 1 97.5 484 GLU B N 1
ATOM 8552 C CA . GLU B 1 484 ? 35 3.223 -0.547 1 97.5 484 GLU B CA 1
ATOM 8553 C C . GLU B 1 484 ? 35.969 3.148 -1.724 1 97.5 484 GLU B C 1
ATOM 8555 O O . GLU B 1 484 ? 35.625 3.508 -2.85 1 97.5 484 GLU B O 1
ATOM 8560 N N . ALA B 1 485 ? 37.188 2.713 -1.484 1 96.62 485 ALA B N 1
ATOM 8561 C CA . ALA B 1 485 ? 38.188 2.566 -2.539 1 96.62 485 ALA B CA 1
ATOM 8562 C C . ALA B 1 485 ? 37.719 1.562 -3.594 1 96.62 485 ALA B C 1
ATOM 8564 O O . ALA B 1 485 ? 37.875 1.796 -4.793 1 96.62 485 ALA B O 1
ATOM 8565 N N . ILE B 1 486 ? 37.188 0.482 -3.146 1 96.88 486 ILE B N 1
ATOM 8566 C CA . ILE B 1 486 ? 36.688 -0.537 -4.055 1 96.88 486 ILE B CA 1
ATOM 8567 C C . ILE B 1 486 ? 35.562 0.048 -4.902 1 96.88 486 ILE B C 1
ATOM 8569 O O . ILE B 1 486 ? 35.531 -0.146 -6.121 1 96.88 486 ILE B O 1
ATOM 8573 N N . ALA B 1 487 ? 34.656 0.763 -4.27 1 96.94 487 ALA B N 1
ATOM 8574 C CA . ALA B 1 487 ? 33.531 1.373 -4.977 1 96.94 487 ALA B CA 1
ATOM 8575 C C . ALA B 1 487 ? 34 2.369 -6.023 1 96.94 487 ALA B C 1
ATOM 8577 O O . ALA B 1 487 ? 33.5 2.387 -7.152 1 96.94 487 ALA B O 1
ATOM 8578 N N . ARG B 1 488 ? 34.969 3.205 -5.691 1 95.5 488 ARG B N 1
ATOM 8579 C CA . ARG B 1 488 ? 35.5 4.199 -6.613 1 95.5 488 ARG B CA 1
ATOM 8580 C C . ARG B 1 488 ? 36.156 3.533 -7.82 1 95.5 488 ARG B C 1
ATOM 8582 O O . ARG B 1 488 ? 36.031 4.02 -8.945 1 95.5 488 ARG B O 1
ATOM 8589 N N . LYS B 1 489 ? 36.781 2.455 -7.559 1 95.56 489 LYS B N 1
ATOM 8590 C CA . LYS B 1 489 ? 37.469 1.717 -8.602 1 95.56 489 LYS B CA 1
ATOM 8591 C C . LYS B 1 489 ? 36.5 1.168 -9.641 1 95.56 489 LYS B C 1
ATOM 8593 O O . LYS B 1 489 ? 36.844 1.047 -10.82 1 95.56 489 LYS B O 1
ATOM 8598 N N . HIS B 1 490 ? 35.312 0.877 -9.234 1 96.81 490 HIS B N 1
ATOM 8599 C CA . HIS B 1 490 ? 34.406 0.156 -10.117 1 96.81 490 HIS B CA 1
ATOM 8600 C C . HIS B 1 490 ? 33.188 1.02 -10.5 1 96.81 490 HIS B C 1
ATOM 8602 O O . HIS B 1 490 ? 32.219 0.521 -11.055 1 96.81 490 HIS B O 1
ATOM 8608 N N . THR B 1 491 ? 33.188 2.318 -10.133 1 95.5 491 THR B N 1
ATOM 8609 C CA . THR B 1 491 ? 32.125 3.25 -10.484 1 95.5 491 THR B CA 1
ATOM 8610 C C . THR B 1 491 ? 32.594 4.23 -11.555 1 95.5 491 THR B C 1
ATOM 8612 O O . THR B 1 491 ? 33.625 4.902 -11.383 1 95.5 491 THR B O 1
ATOM 8615 N N . PRO B 1 492 ? 31.844 4.32 -12.648 1 92.38 492 PRO B N 1
ATOM 8616 C CA . PRO B 1 492 ? 32.25 5.254 -13.703 1 92.38 492 PRO B CA 1
ATOM 8617 C C . PRO B 1 492 ? 32.156 6.715 -13.266 1 92.38 492 PRO B C 1
ATOM 8619 O O . PRO B 1 492 ? 31.188 7.113 -12.633 1 92.38 492 PRO B O 1
ATOM 8622 N N . ALA B 1 493 ? 33.125 7.52 -13.547 1 84 493 ALA B N 1
ATOM 8623 C CA . ALA B 1 493 ? 33.031 8.961 -13.336 1 84 493 ALA B CA 1
ATOM 8624 C C . ALA B 1 493 ? 32.125 9.617 -14.367 1 84 493 ALA B C 1
ATOM 8626 O O . ALA B 1 493 ? 32.125 9.227 -15.539 1 84 493 ALA B O 1
ATOM 8627 N N . PRO B 1 494 ? 31.375 10.516 -13.961 1 86.31 494 PRO B N 1
ATOM 8628 C CA . PRO B 1 494 ? 31.297 11.203 -12.672 1 86.31 494 PRO B CA 1
ATOM 8629 C C . PRO B 1 494 ? 30.125 10.742 -11.82 1 86.31 494 PRO B C 1
ATOM 8631 O O . PRO B 1 494 ? 29.547 11.531 -11.07 1 86.31 494 PRO B O 1
ATOM 8634 N N . LYS B 1 495 ? 29.719 9.492 -12.008 1 90.94 495 LYS B N 1
ATOM 8635 C CA . LYS B 1 495 ? 28.578 8.992 -11.25 1 90.94 495 LYS B CA 1
ATOM 8636 C C . LYS B 1 495 ? 28.859 9.008 -9.75 1 90.94 495 LYS B C 1
ATOM 8638 O O . LYS B 1 495 ? 30.016 9.039 -9.336 1 90.94 495 LYS B O 1
ATOM 8643 N N . HIS B 1 496 ? 27.844 9.062 -9 1 94 496 HIS B N 1
ATOM 8644 C CA . HIS B 1 496 ? 27.969 9.047 -7.543 1 94 496 HIS B CA 1
ATOM 8645 C C . HIS B 1 496 ? 28.562 7.73 -7.055 1 94 496 HIS B C 1
ATOM 8647 O O . HIS B 1 496 ? 28.422 6.695 -7.707 1 94 496 HIS B O 1
ATOM 8653 N N . LEU B 1 497 ? 29.188 7.801 -5.945 1 94.38 497 LEU B N 1
ATOM 8654 C CA . LEU B 1 497 ? 29.938 6.684 -5.387 1 94.38 497 LEU B CA 1
ATOM 8655 C C . LEU B 1 497 ? 29.047 5.457 -5.215 1 94.38 497 LEU B C 1
ATOM 8657 O O . LEU B 1 497 ? 29.5 4.324 -5.367 1 94.38 497 LEU B O 1
ATOM 8661 N N . ASP B 1 498 ? 27.766 5.66 -4.906 1 96 498 ASP B N 1
ATOM 8662 C CA . ASP B 1 498 ? 26.891 4.535 -4.59 1 96 498 ASP B CA 1
ATOM 8663 C C . ASP B 1 498 ? 26.047 4.133 -5.797 1 96 498 ASP B C 1
ATOM 8665 O O . ASP B 1 498 ? 25.047 3.43 -5.656 1 96 498 ASP B O 1
ATOM 8669 N N . SER B 1 499 ? 26.391 4.598 -7.02 1 95.94 499 SER B N 1
ATOM 8670 C CA . SER B 1 499 ? 25.594 4.344 -8.211 1 95.94 499 SER B CA 1
ATOM 8671 C C . SER B 1 499 ? 25.719 2.895 -8.664 1 95.94 499 SER B C 1
ATOM 8673 O O . SER B 1 499 ? 24.844 2.383 -9.375 1 95.94 499 SER B O 1
ATOM 8675 N N . VAL B 1 500 ? 26.844 2.201 -8.289 1 97.62 500 VAL B N 1
ATOM 8676 C CA . VAL B 1 500 ? 27.062 0.822 -8.711 1 97.62 500 VAL B CA 1
ATOM 8677 C C . VAL B 1 500 ? 26.984 -0.108 -7.5 1 97.62 500 VAL B C 1
ATOM 8679 O O . VAL B 1 500 ? 26.438 -1.211 -7.594 1 97.62 500 VAL B O 1
ATOM 8682 N N . MET B 1 501 ? 27.531 0.348 -6.375 1 97.81 501 MET B N 1
ATOM 8683 C CA . MET B 1 501 ? 27.516 -0.381 -5.109 1 97.81 501 MET B CA 1
ATOM 8684 C C . MET B 1 501 ? 26.906 0.464 -4 1 97.81 501 MET B C 1
ATOM 8686 O O . MET B 1 501 ? 27.453 1.509 -3.637 1 97.81 501 MET B O 1
ATOM 8690 N N . LYS B 1 502 ? 25.828 0.033 -3.482 1 97.88 502 LYS B N 1
ATOM 8691 C CA . LYS B 1 502 ? 25.172 0.75 -2.4 1 97.88 502 LYS B CA 1
ATOM 8692 C C . LYS B 1 502 ? 25.562 0.181 -1.04 1 97.88 502 LYS B C 1
ATOM 8694 O O . LYS B 1 502 ? 25.344 -1.004 -0.773 1 97.88 502 LYS B O 1
ATOM 8699 N N . PRO B 1 503 ? 26.156 0.979 -0.194 1 98.12 503 PRO B N 1
ATOM 8700 C CA . PRO B 1 503 ? 26.453 0.52 1.165 1 98.12 503 PRO B CA 1
ATOM 8701 C C . PRO B 1 503 ? 25.219 0.55 2.078 1 98.12 503 PRO B C 1
ATOM 8703 O O . PRO B 1 503 ? 24.406 1.466 1.985 1 98.12 503 PRO B O 1
ATOM 8706 N N . ILE B 1 504 ? 25.062 -0.419 2.895 1 98.69 504 ILE B N 1
ATOM 8707 C CA . ILE B 1 504 ? 24.031 -0.502 3.92 1 98.69 504 ILE B CA 1
ATOM 8708 C C . ILE B 1 504 ? 24.656 -0.86 5.262 1 98.69 504 ILE B C 1
ATOM 8710 O O . ILE B 1 504 ? 25.391 -1.851 5.367 1 98.69 504 ILE B O 1
ATOM 8714 N N . LEU B 1 505 ? 24.469 -0.041 6.242 1 98.88 505 LEU B N 1
ATOM 8715 C CA . LEU B 1 505 ? 25.016 -0.284 7.574 1 98.88 505 LEU B CA 1
ATOM 8716 C C . LEU B 1 505 ? 23.922 -0.728 8.539 1 98.88 505 LEU B C 1
ATOM 8718 O O . LEU B 1 505 ? 22.891 -0.067 8.656 1 98.88 505 LEU B O 1
ATOM 8722 N N . VAL B 1 506 ? 24.094 -1.864 9.133 1 98.88 506 VAL B N 1
ATOM 8723 C CA . VAL B 1 506 ? 23.203 -2.35 10.18 1 98.88 506 VAL B CA 1
ATOM 8724 C C . VAL B 1 506 ? 23.922 -2.379 11.516 1 98.88 506 VAL B C 1
ATOM 8726 O O . VAL B 1 506 ? 24.891 -3.123 11.688 1 98.88 506 VAL B O 1
ATOM 8729 N N . MET B 1 507 ? 23.484 -1.597 12.445 1 98.81 507 MET B N 1
ATOM 8730 C CA . MET B 1 507 ? 24.141 -1.455 13.742 1 98.81 507 MET B CA 1
ATOM 8731 C C . MET B 1 507 ? 23.359 -2.178 14.828 1 98.81 507 MET B C 1
ATOM 8733 O O . MET B 1 507 ? 22.141 -2.326 14.719 1 98.81 507 MET B O 1
ATOM 8737 N N . SER B 1 508 ? 24.047 -2.652 15.836 1 98.38 508 SER B N 1
ATOM 8738 C CA . SER B 1 508 ? 23.375 -3.16 17.031 1 98.38 508 SER B CA 1
ATOM 8739 C C . SER B 1 508 ? 23.375 -2.121 18.156 1 98.38 508 SER B C 1
ATOM 8741 O O . SER B 1 508 ? 23.125 -2.449 19.312 1 98.38 508 SER B O 1
ATOM 8743 N N . SER B 1 509 ? 23.672 -0.894 17.797 1 97.31 509 SER B N 1
ATOM 8744 C CA . SER B 1 509 ? 23.703 0.224 18.734 1 97.31 509 SER B CA 1
ATOM 8745 C C . SER B 1 509 ? 22.328 0.479 19.344 1 97.31 509 SER B C 1
ATOM 8747 O O . SER B 1 509 ? 21.312 0.189 18.719 1 97.31 509 SER B O 1
ATOM 8749 N N . LYS B 1 510 ? 22.359 0.997 20.562 1 96.62 510 LYS B N 1
ATOM 8750 C CA . LYS B 1 510 ? 21.109 1.531 21.094 1 96.62 510 LYS B CA 1
ATOM 8751 C C . LYS B 1 510 ? 20.672 2.77 20.328 1 96.62 510 LYS B C 1
ATOM 8753 O O . LYS B 1 510 ? 21.438 3.732 20.203 1 96.62 510 LYS B O 1
ATOM 8758 N N . PHE B 1 511 ? 19.469 2.709 19.812 1 96 511 PHE B N 1
ATOM 8759 C CA . PHE B 1 511 ? 18.938 3.719 18.906 1 96 511 PHE B CA 1
ATOM 8760 C C . PHE B 1 511 ? 19.016 5.105 19.547 1 96 511 PHE B C 1
ATOM 8762 O O . PHE B 1 511 ? 19.5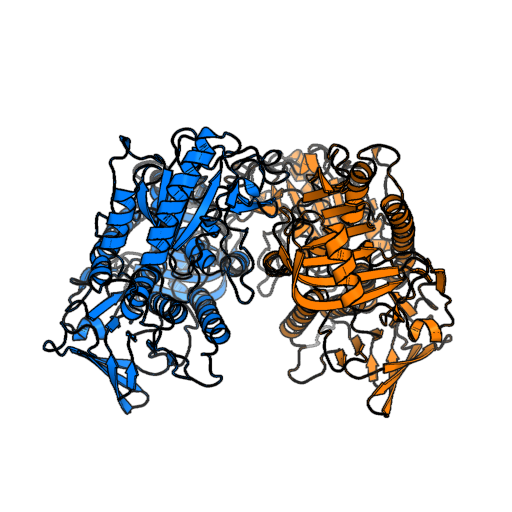16 6.047 18.922 1 96 511 PHE B O 1
ATOM 8769 N N . GLN B 1 512 ? 18.688 5.277 20.797 1 92.5 512 GLN B N 1
ATOM 8770 C CA . GLN B 1 512 ? 18.562 6.566 21.469 1 92.5 512 GLN B CA 1
ATOM 8771 C C . GLN B 1 512 ? 19.938 7.172 21.75 1 92.5 512 GLN B C 1
ATOM 8773 O O . GLN B 1 512 ? 20.062 8.391 21.891 1 92.5 512 GLN B O 1
ATOM 8778 N N . ASP B 1 513 ? 20.984 6.309 21.766 1 93.62 513 ASP B N 1
ATOM 8779 C CA . ASP B 1 513 ? 22.328 6.766 22.141 1 93.62 513 ASP B CA 1
ATOM 8780 C C . ASP B 1 513 ? 23.188 7.016 20.906 1 93.62 513 ASP B C 1
ATOM 8782 O O . ASP B 1 513 ? 24.281 7.559 21 1 93.62 513 ASP B O 1
ATOM 8786 N N . THR B 1 514 ? 22.672 6.652 19.781 1 95 514 THR B N 1
ATOM 8787 C CA . THR B 1 514 ? 23.469 6.711 18.547 1 95 514 THR B CA 1
ATOM 8788 C C . THR B 1 514 ? 23.422 8.117 17.953 1 95 514 THR B C 1
ATOM 8790 O O . THR B 1 514 ? 22.375 8.766 17.953 1 95 514 THR B O 1
ATOM 8793 N N . LYS B 1 515 ? 24.609 8.539 17.469 1 94.38 515 LYS B N 1
ATOM 8794 C CA . LYS B 1 515 ? 24.719 9.836 16.812 1 94.38 515 LYS B CA 1
ATOM 8795 C C . LYS B 1 515 ? 25.156 9.68 15.352 1 94.38 515 LYS B C 1
ATOM 8797 O O . LYS B 1 515 ? 25.953 8.797 15.031 1 94.38 515 LYS B O 1
ATOM 8802 N N . GLN B 1 516 ? 24.672 10.547 14.547 1 94.38 516 GLN B N 1
ATOM 8803 C CA . GLN B 1 516 ? 24.953 10.5 13.117 1 94.38 516 GLN B CA 1
ATOM 8804 C C . GLN B 1 516 ? 26.453 10.625 12.852 1 94.38 516 GLN B C 1
ATOM 8806 O O . GLN B 1 516 ? 26.984 9.969 11.945 1 94.38 516 GLN B O 1
ATOM 8811 N N . GLU B 1 517 ? 27.156 11.406 13.641 1 92.12 517 GLU B N 1
ATOM 8812 C CA . GLU B 1 517 ? 28.578 11.711 13.43 1 92.12 517 GLU B CA 1
ATOM 8813 C C . GLU B 1 517 ? 29.438 10.477 13.641 1 92.12 517 GLU B C 1
ATOM 8815 O O . GLU B 1 517 ? 30.594 10.438 13.219 1 92.12 517 GLU B O 1
ATOM 8820 N N . LEU B 1 518 ? 28.891 9.523 14.32 1 95.19 518 LEU B N 1
ATOM 8821 C CA . LEU B 1 518 ? 29.625 8.305 14.602 1 95.19 518 LEU B CA 1
ATOM 8822 C C . LEU B 1 518 ? 29.641 7.387 13.383 1 95.19 518 LEU B C 1
ATOM 8824 O O . LEU B 1 518 ? 30.453 6.449 13.312 1 95.19 518 LEU B O 1
ATOM 8828 N N . ILE B 1 519 ? 28.766 7.609 12.445 1 97.5 519 ILE B N 1
ATOM 8829 C CA . ILE B 1 519 ? 28.641 6.766 11.258 1 97.5 519 ILE B CA 1
ATOM 8830 C C . ILE B 1 519 ? 29.625 7.23 10.188 1 97.5 519 ILE B C 1
ATOM 8832 O O . ILE B 1 519 ? 29.641 8.406 9.828 1 97.5 519 ILE B O 1
ATOM 8836 N N . PRO B 1 520 ? 30.469 6.344 9.664 1 97.69 520 PRO B N 1
ATOM 8837 C CA . PRO B 1 520 ? 31.438 6.727 8.633 1 97.69 520 PRO B CA 1
ATOM 8838 C C . PRO B 1 520 ? 30.781 7.336 7.402 1 97.69 520 PRO B C 1
ATOM 8840 O O . PRO B 1 520 ? 29.688 6.906 7.004 1 97.69 520 PRO B O 1
ATOM 8843 N N . ASP B 1 521 ? 31.469 8.227 6.746 1 95.75 521 ASP B N 1
ATOM 8844 C CA . ASP B 1 521 ? 30.969 9 5.613 1 95.75 521 ASP B CA 1
ATOM 8845 C C . ASP B 1 521 ? 30.562 8.086 4.461 1 95.75 521 ASP B C 1
ATOM 8847 O O . ASP B 1 521 ? 29.641 8.406 3.711 1 95.75 521 ASP B O 1
ATOM 8851 N N . TYR B 1 522 ? 31.188 6.965 4.398 1 97.19 522 TYR B N 1
ATOM 8852 C CA . TYR B 1 522 ? 30.938 6.031 3.307 1 97.19 522 TYR B CA 1
ATOM 8853 C C . TYR B 1 522 ? 29.469 5.602 3.291 1 97.19 522 TYR B C 1
ATOM 8855 O O . TYR B 1 522 ? 28.922 5.305 2.232 1 97.19 522 TYR B O 1
ATOM 8863 N N . PHE B 1 523 ? 28.812 5.621 4.461 1 98.25 523 PHE B N 1
ATOM 8864 C CA . PHE B 1 523 ? 27.469 5.098 4.586 1 98.25 523 PHE B CA 1
ATOM 8865 C C . PHE B 1 523 ? 26.438 6.207 4.391 1 98.25 523 PHE B C 1
ATOM 8867 O O . PHE B 1 523 ? 25.234 5.965 4.488 1 98.25 523 PHE B O 1
ATOM 8874 N N . TRP B 1 524 ? 26.781 7.422 4.211 1 96.44 524 TRP B N 1
ATOM 8875 C CA . TRP B 1 524 ? 25.875 8.508 3.859 1 96.44 524 TRP B CA 1
ATOM 8876 C C . TRP B 1 524 ? 26.531 9.469 2.875 1 96.44 524 TRP B C 1
ATOM 8878 O O . TRP B 1 524 ? 26.703 10.656 3.174 1 96.44 524 TRP B O 1
ATOM 8888 N N . PRO B 1 525 ? 26.812 8.984 1.656 1 94.94 525 PRO B N 1
ATOM 8889 C CA . PRO B 1 525 ? 27.5 9.766 0.624 1 94.94 525 PRO B CA 1
ATOM 8890 C C . PRO B 1 525 ? 26.609 10.859 0.032 1 94.94 525 PRO B C 1
ATOM 8892 O O . PRO B 1 525 ? 25.375 10.789 0.148 1 94.94 525 PRO B O 1
ATOM 8895 N N . PRO B 1 526 ? 27.266 11.906 -0.513 1 94.06 526 PRO B N 1
ATOM 8896 C CA . PRO B 1 526 ? 26.469 12.867 -1.29 1 94.06 526 PRO B CA 1
ATOM 8897 C C . PRO B 1 526 ? 25.891 12.266 -2.566 1 94.06 526 PRO B C 1
ATOM 8899 O O . PRO B 1 526 ? 26.609 11.57 -3.301 1 94.06 526 PRO B O 1
ATOM 8902 N N . THR B 1 527 ? 24.656 12.461 -2.779 1 93.12 527 THR B N 1
ATOM 8903 C CA . THR B 1 527 ? 23.984 11.906 -3.951 1 93.12 527 THR B CA 1
ATOM 8904 C C . THR B 1 527 ? 22.969 12.898 -4.516 1 93.12 527 THR B C 1
ATOM 8906 O O . THR B 1 527 ? 22.734 13.953 -3.926 1 93.12 527 THR B O 1
ATOM 8909 N N . GLY B 1 528 ? 22.422 12.562 -5.664 1 89.56 528 GLY B N 1
ATOM 8910 C CA . GLY B 1 528 ? 21.344 13.344 -6.254 1 89.56 528 GLY B CA 1
ATOM 8911 C C . GLY B 1 528 ? 21.828 14.594 -6.961 1 89.56 528 GLY B C 1
ATOM 8912 O O . GLY B 1 528 ? 23.031 14.844 -7.031 1 89.56 528 GLY B O 1
ATOM 8913 N N . LYS B 1 529 ? 20.875 15.391 -7.348 1 91.12 529 LYS B N 1
ATOM 8914 C CA . LYS B 1 529 ? 21.109 16.594 -8.133 1 91.12 529 LYS B CA 1
ATOM 8915 C C . LYS B 1 529 ? 21.906 17.625 -7.336 1 91.12 529 LYS B C 1
ATOM 8917 O O . LYS B 1 529 ? 22.766 18.312 -7.887 1 91.12 529 LYS B O 1
ATOM 8922 N N . TYR B 1 530 ? 21.688 17.609 -5.988 1 94.56 530 TYR B N 1
ATOM 8923 C CA . TYR B 1 530 ? 22.25 18.688 -5.18 1 94.56 530 TYR B CA 1
ATOM 8924 C C . TYR B 1 530 ? 23.375 18.172 -4.289 1 94.56 530 TYR B C 1
ATOM 8926 O O . TYR B 1 530 ? 23.875 18.906 -3.432 1 94.56 530 TYR B O 1
ATOM 8934 N N . SER B 1 531 ? 23.75 16.859 -4.465 1 93.44 531 SER B N 1
ATOM 8935 C CA . SER B 1 531 ? 24.812 16.25 -3.686 1 93.44 531 SER B CA 1
ATOM 8936 C C . SER B 1 531 ? 24.547 16.344 -2.189 1 93.44 531 SER B C 1
ATOM 8938 O O . SER B 1 531 ? 25.422 16.703 -1.41 1 93.44 531 SER B O 1
ATOM 8940 N N . ILE B 1 532 ? 23.297 16.172 -1.874 1 95.44 532 ILE B N 1
ATOM 8941 C CA . ILE B 1 532 ? 22.906 16.109 -0.472 1 95.44 532 ILE B CA 1
ATOM 8942 C C . ILE B 1 532 ? 23.234 14.734 0.093 1 95.44 532 ILE B C 1
ATOM 8944 O O . ILE B 1 532 ? 23.047 13.711 -0.575 1 95.44 532 ILE B O 1
ATOM 8948 N N . ARG B 1 533 ? 23.719 14.711 1.297 1 94.44 533 ARG B N 1
ATOM 8949 C CA . ARG B 1 533 ? 24.094 13.438 1.91 1 94.44 533 ARG B CA 1
ATOM 8950 C C . ARG B 1 533 ? 22.859 12.547 2.082 1 94.44 533 ARG B C 1
ATOM 8952 O O . ARG B 1 533 ? 21.828 12.992 2.584 1 94.44 533 ARG B O 1
ATOM 8959 N N . ASP B 1 534 ? 22.984 11.344 1.575 1 95.44 534 ASP B N 1
ATOM 8960 C CA . ASP B 1 534 ? 21.906 10.367 1.715 1 95.44 534 ASP B CA 1
ATOM 8961 C C . ASP B 1 534 ? 22 9.648 3.061 1 95.44 534 ASP B C 1
ATOM 8963 O O . ASP B 1 534 ? 22.828 8.75 3.238 1 95.44 534 ASP B O 1
ATOM 8967 N N . LEU B 1 535 ? 21.109 9.922 4.012 1 96.94 535 LEU B N 1
ATOM 8968 C CA . LEU B 1 535 ? 21.172 9.422 5.379 1 96.94 535 LEU B CA 1
ATOM 8969 C C . LEU B 1 535 ? 20.359 8.125 5.512 1 96.94 535 LEU B C 1
ATOM 8971 O O . LEU B 1 535 ? 20.297 7.543 6.594 1 96.94 535 LEU B O 1
ATOM 8975 N N . HIS B 1 536 ? 19.828 7.598 4.402 1 97.06 536 HIS B N 1
ATOM 8976 C CA . HIS B 1 536 ? 18.812 6.543 4.465 1 97.06 536 HIS B CA 1
ATOM 8977 C C . HIS B 1 536 ? 19.453 5.16 4.391 1 97.06 536 HIS B C 1
ATOM 8979 O O . HIS B 1 536 ? 18.781 4.168 4.117 1 97.06 536 HIS B O 1
ATOM 8985 N N . LYS B 1 537 ? 20.797 5.082 4.625 1 97.88 537 LYS B N 1
ATOM 8986 C CA . LYS B 1 537 ? 21.484 3.824 4.375 1 97.88 537 LYS B CA 1
ATOM 8987 C C . LYS B 1 537 ? 21.953 3.182 5.68 1 97.88 537 LYS B C 1
ATOM 8989 O O . LYS B 1 537 ? 22.656 2.176 5.664 1 97.88 537 LYS B O 1
ATOM 8994 N N . SER B 1 538 ? 21.578 3.748 6.836 1 98.56 538 SER B N 1
ATOM 8995 C CA . SER B 1 538 ? 21.984 3.217 8.141 1 98.56 538 SER B CA 1
ATOM 8996 C C . SER B 1 538 ? 20.766 2.758 8.938 1 98.56 538 SER B C 1
ATOM 8998 O O . SER B 1 538 ? 19.766 3.465 9.016 1 98.56 538 SER B O 1
ATOM 9000 N N . TYR B 1 539 ? 20.906 1.585 9.539 1 98.69 539 TYR B N 1
ATOM 9001 C CA . TYR B 1 539 ? 19.828 0.944 10.273 1 98.69 539 TYR B CA 1
ATOM 9002 C C . TYR B 1 539 ? 20.297 0.469 11.641 1 98.69 539 TYR B C 1
ATOM 9004 O O . TYR B 1 539 ? 21.469 0.14 11.82 1 98.69 539 TYR B O 1
ATOM 9012 N N . VAL B 1 540 ? 19.359 0.396 12.57 1 98.62 540 VAL B N 1
ATOM 9013 C CA . VAL B 1 540 ? 19.672 -0.032 13.93 1 98.62 540 VAL B CA 1
ATOM 9014 C C . VAL B 1 540 ? 18.766 -1.198 14.32 1 98.62 540 VAL B C 1
ATOM 9016 O O . VAL B 1 540 ? 17.547 -1.142 14.125 1 98.62 540 VAL B O 1
ATOM 9019 N N . ASP B 1 541 ? 19.359 -2.281 14.781 1 98.62 541 ASP B N 1
ATOM 9020 C CA . ASP B 1 541 ? 18.625 -3.396 15.367 1 98.62 541 ASP B CA 1
ATOM 9021 C C . ASP B 1 541 ? 18.312 -3.135 16.844 1 98.62 541 ASP B C 1
ATOM 9023 O O . ASP B 1 541 ? 19.109 -3.471 17.719 1 98.62 541 ASP B O 1
ATOM 9027 N N . ASP B 1 542 ? 17.203 -2.547 17.078 1 98.06 542 ASP B N 1
ATOM 9028 C CA . ASP B 1 542 ? 16.766 -2.18 18.422 1 98.06 542 ASP B CA 1
ATOM 9029 C C . ASP B 1 542 ? 15.242 -2.186 18.516 1 98.06 542 ASP B C 1
ATOM 9031 O O . ASP B 1 542 ? 14.555 -2.449 17.531 1 98.06 542 ASP B O 1
ATOM 9035 N N . ASP B 1 543 ? 14.781 -1.982 19.734 1 96 543 ASP B N 1
ATOM 9036 C CA . ASP B 1 543 ? 13.336 -1.881 19.953 1 96 543 ASP B CA 1
ATOM 9037 C C . ASP B 1 543 ? 12.789 -0.579 19.375 1 96 543 ASP B C 1
ATOM 9039 O O . ASP B 1 543 ? 13.344 0.496 19.609 1 96 543 ASP B O 1
ATOM 9043 N N . HIS B 1 544 ? 11.789 -0.718 18.578 1 94.69 544 HIS B N 1
ATOM 9044 C CA . HIS B 1 544 ? 11.125 0.445 18 1 94.69 544 HIS B CA 1
ATOM 9045 C C . HIS B 1 544 ? 9.992 0.931 18.891 1 94.69 544 HIS B C 1
ATOM 9047 O O . HIS B 1 544 ? 9.406 0.147 19.641 1 94.69 544 HIS B O 1
ATOM 9053 N N . TYR B 1 545 ? 9.633 2.188 18.719 1 88.94 545 TYR B N 1
ATOM 9054 C CA . TYR B 1 545 ? 8.578 2.793 19.516 1 88.94 545 TYR B CA 1
ATOM 9055 C C . TYR B 1 545 ? 7.262 2.039 19.344 1 88.94 545 TYR B C 1
ATOM 9057 O O . TYR B 1 545 ? 6.539 1.809 20.312 1 88.94 545 TYR B O 1
ATOM 9065 N N . ASN B 1 546 ? 6.938 1.646 18.125 1 88.31 546 ASN B N 1
ATOM 9066 C CA . ASN B 1 546 ? 5.594 1.148 17.844 1 88.31 546 ASN B CA 1
ATOM 9067 C C . ASN B 1 546 ? 5.633 -0.134 17.016 1 88.31 546 ASN B C 1
ATOM 9069 O O . ASN B 1 546 ? 4.59 -0.72 16.719 1 88.31 546 ASN B O 1
ATOM 9073 N N . SER B 1 547 ? 6.801 -0.587 16.625 1 91.44 547 SER B N 1
ATOM 9074 C CA . SER B 1 547 ? 6.844 -1.72 15.711 1 91.44 547 SER B CA 1
ATOM 9075 C C . SER B 1 547 ? 7.59 -2.9 16.328 1 91.44 547 SER B C 1
ATOM 9077 O O . SER B 1 547 ? 7.871 -3.885 15.633 1 91.44 547 SER B O 1
ATOM 9079 N N . GLY B 1 548 ? 7.996 -2.773 17.547 1 91.38 548 GLY B N 1
ATOM 9080 C CA . GLY B 1 548 ? 8.68 -3.871 18.219 1 91.38 548 GLY B CA 1
ATOM 9081 C C . GLY B 1 548 ? 10.117 -4.039 17.781 1 91.38 548 GLY B C 1
ATOM 9082 O O . GLY B 1 548 ? 10.664 -3.186 17.078 1 91.38 548 GLY B O 1
ATOM 9083 N N . HIS B 1 549 ? 10.781 -5.094 18.25 1 95.94 549 HIS B N 1
ATOM 9084 C CA . HIS B 1 549 ? 12.18 -5.383 17.938 1 95.94 549 HIS B CA 1
ATOM 9085 C C . HIS B 1 549 ? 12.305 -6.402 16.812 1 95.94 549 HIS B C 1
ATOM 9087 O O . HIS B 1 549 ? 11.688 -7.473 16.875 1 95.94 549 HIS B O 1
ATOM 9093 N N . GLY B 1 550 ? 13.094 -6.148 15.805 1 95.44 550 GLY B N 1
ATOM 9094 C CA . GLY B 1 550 ? 13.258 -7.031 14.664 1 95.44 550 GLY B CA 1
ATOM 9095 C C . GLY B 1 550 ? 14.297 -8.117 14.891 1 95.44 550 GLY B C 1
ATOM 9096 O O . GLY B 1 550 ? 14.289 -9.141 14.211 1 95.44 550 GLY B O 1
ATOM 9097 N N . HIS B 1 551 ? 15.211 -7.898 15.805 1 97.56 551 HIS B N 1
ATOM 9098 C CA . HIS B 1 551 ? 16.281 -8.836 16.141 1 97.56 551 HIS B CA 1
ATOM 9099 C C . HIS B 1 551 ? 17.062 -9.25 14.898 1 97.56 551 HIS B C 1
ATOM 9101 O O . HIS B 1 551 ? 17.234 -10.445 14.648 1 97.56 551 HIS B O 1
ATOM 9107 N N . ALA B 1 552 ? 17.5 -8.312 14.164 1 98.06 552 ALA B N 1
ATOM 9108 C CA . ALA B 1 552 ? 18.172 -8.539 12.883 1 98.06 552 ALA B CA 1
ATOM 9109 C C . ALA B 1 552 ? 19.453 -9.352 13.062 1 98.06 552 ALA B C 1
ATOM 9111 O O . ALA B 1 552 ? 19.703 -10.305 12.32 1 98.06 552 ALA B O 1
ATOM 9112 N N . TYR B 1 553 ? 20.312 -9.031 14.039 1 98.5 553 TYR B N 1
ATOM 9113 C CA . TYR B 1 553 ? 21.562 -9.75 14.25 1 98.5 553 TYR B CA 1
ATOM 9114 C C . TYR B 1 553 ? 21.297 -11.227 14.516 1 98.5 553 TYR B C 1
ATOM 9116 O O . TYR B 1 553 ? 21.969 -12.094 13.961 1 98.5 553 TYR B O 1
ATOM 9124 N N . LYS B 1 554 ? 20.312 -11.484 15.32 1 97.5 554 LYS B N 1
ATOM 9125 C CA . LYS B 1 554 ? 19.938 -12.867 15.602 1 97.5 554 LYS B CA 1
ATOM 9126 C C . LYS B 1 554 ? 19.406 -13.555 14.352 1 97.5 554 LYS B C 1
ATOM 9128 O O . LYS B 1 554 ? 19.797 -14.688 14.047 1 97.5 554 LYS B O 1
ATOM 9133 N N . ARG B 1 555 ? 18.562 -12.938 13.625 1 96.38 555 ARG B N 1
ATOM 9134 C CA . ARG B 1 555 ? 17.922 -13.516 12.445 1 96.38 555 ARG B CA 1
ATOM 9135 C C . ARG B 1 555 ? 18.953 -13.82 11.359 1 96.38 555 ARG B C 1
ATOM 9137 O O . ARG B 1 555 ? 18.797 -14.789 10.617 1 96.38 555 ARG B O 1
ATOM 9144 N N . TYR B 1 556 ? 19.984 -13 11.266 1 97.25 556 TYR B N 1
ATOM 9145 C CA . TYR B 1 556 ? 21 -13.219 10.258 1 97.25 556 TYR B CA 1
ATOM 9146 C C . TYR B 1 556 ? 22.125 -14.086 10.805 1 97.25 556 TYR B C 1
ATOM 9148 O O . TYR B 1 556 ? 23.031 -14.484 10.062 1 97.25 556 TYR B O 1
ATOM 9156 N N . GLY B 1 557 ? 22.078 -14.391 12.07 1 97.44 557 GLY B N 1
ATOM 9157 C CA . GLY B 1 557 ? 23.125 -15.195 12.695 1 97.44 557 GLY B CA 1
ATOM 9158 C C . GLY B 1 557 ? 24.453 -14.484 12.789 1 97.44 557 GLY B C 1
ATOM 9159 O O . GLY B 1 557 ? 25.5 -15.086 12.555 1 97.44 557 GLY B O 1
ATOM 9160 N N . VAL B 1 558 ? 24.469 -13.203 13.07 1 98.19 558 VAL B N 1
ATOM 9161 C CA . VAL B 1 558 ? 25.672 -12.406 13.164 1 98.19 558 VAL B CA 1
ATOM 9162 C C . VAL B 1 558 ? 26 -12.133 14.625 1 98.19 558 VAL B C 1
ATOM 9164 O O . VAL B 1 558 ? 25.141 -11.703 15.391 1 98.19 558 VAL B O 1
ATOM 9167 N N . ASP B 1 559 ? 27.25 -12.43 15 1 97.19 559 ASP B N 1
ATOM 9168 C CA . ASP B 1 559 ? 27.75 -12.031 16.312 1 97.19 559 ASP B CA 1
ATOM 9169 C C . ASP B 1 559 ? 28.078 -10.547 16.344 1 97.19 559 ASP B C 1
ATOM 9171 O O . ASP B 1 559 ? 28.938 -10.078 15.586 1 97.19 559 ASP B O 1
ATOM 9175 N N . ALA B 1 560 ? 27.469 -9.844 17.219 1 96.44 560 ALA B N 1
ATOM 9176 C CA . ALA B 1 560 ? 27.594 -8.391 17.266 1 96.44 560 ALA B CA 1
ATOM 9177 C C . ALA B 1 560 ? 29.031 -7.973 17.547 1 96.44 560 ALA B C 1
ATOM 9179 O O . ALA B 1 560 ? 29.453 -6.879 17.172 1 96.44 560 ALA B O 1
ATOM 9180 N N . ASP B 1 561 ? 29.828 -8.797 18.156 1 96 561 ASP B N 1
ATOM 9181 C CA . ASP B 1 561 ? 31.219 -8.484 18.5 1 96 561 ASP B CA 1
ATOM 9182 C C . ASP B 1 561 ? 32.125 -8.711 17.312 1 96 561 ASP B C 1
ATOM 9184 O O . ASP B 1 561 ? 33.219 -8.133 17.234 1 96 561 ASP B O 1
ATOM 9188 N N . ILE B 1 562 ? 31.734 -9.562 16.453 1 95.94 562 ILE B N 1
ATOM 9189 C CA . ILE B 1 562 ? 32.594 -9.914 15.312 1 95.94 562 ILE B CA 1
ATOM 9190 C C . ILE B 1 562 ? 32.125 -9.148 14.07 1 95.94 562 ILE B C 1
ATOM 9192 O O . ILE B 1 562 ? 32.969 -8.602 13.344 1 95.94 562 ILE B O 1
ATOM 9196 N N . GLY B 1 563 ? 30.828 -9.086 13.852 1 97.44 563 GLY B N 1
ATOM 9197 C CA . GLY B 1 563 ? 30.281 -8.438 12.68 1 97.44 563 GLY B CA 1
ATOM 9198 C C . GLY B 1 563 ? 30.344 -9.297 11.43 1 97.44 563 GLY B C 1
ATOM 9199 O O . GLY B 1 563 ? 30.766 -10.453 11.492 1 97.44 563 GLY B O 1
ATOM 9200 N N . ALA B 1 564 ? 29.859 -8.773 10.32 1 98.44 564 ALA B N 1
ATOM 9201 C CA . ALA B 1 564 ? 29.859 -9.477 9.039 1 98.44 564 ALA B CA 1
ATOM 9202 C C . ALA B 1 564 ? 29.656 -8.508 7.879 1 98.44 564 ALA B C 1
ATOM 9204 O O . ALA B 1 564 ? 29.141 -7.398 8.07 1 98.44 564 ALA B O 1
ATOM 9205 N N . VAL B 1 565 ? 30.156 -8.859 6.754 1 98.5 565 VAL B N 1
ATOM 9206 C CA . VAL B 1 565 ? 29.828 -8.203 5.488 1 98.5 565 VAL B CA 1
ATOM 9207 C C . VAL B 1 565 ? 29.109 -9.18 4.562 1 98.5 565 VAL B C 1
ATOM 9209 O O . VAL B 1 565 ? 29.609 -10.273 4.305 1 98.5 565 VAL B O 1
ATOM 9212 N N . VAL B 1 566 ? 27.938 -8.82 4.152 1 98.5 566 VAL B N 1
ATOM 9213 C CA . VAL B 1 566 ? 27.156 -9.641 3.219 1 98.5 566 VAL B CA 1
ATOM 9214 C C . VAL B 1 566 ? 27.031 -8.914 1.881 1 98.5 566 VAL B C 1
ATOM 9216 O O . VAL B 1 566 ? 26.484 -7.812 1.817 1 98.5 566 VAL B O 1
ATOM 9219 N N . ILE B 1 567 ? 27.547 -9.492 0.827 1 98.62 567 ILE B N 1
ATOM 9220 C CA . ILE B 1 567 ? 27.469 -8.922 -0.515 1 98.62 567 ILE B CA 1
ATOM 9221 C C . ILE B 1 567 ? 26.266 -9.508 -1.249 1 98.62 567 ILE B C 1
ATOM 9223 O O . ILE B 1 567 ? 26.141 -10.727 -1.391 1 98.62 567 ILE B O 1
ATOM 9227 N N . VAL B 1 568 ? 25.359 -8.641 -1.662 1 98.62 568 VAL B N 1
ATOM 9228 C CA . VAL B 1 568 ? 24.109 -9.039 -2.301 1 98.62 568 VAL B CA 1
ATOM 9229 C C . VAL B 1 568 ? 24.078 -8.539 -3.744 1 98.62 568 VAL B C 1
ATOM 9231 O O . VAL B 1 568 ? 24.375 -7.371 -4.008 1 98.62 568 VAL B O 1
ATOM 9234 N N . ARG B 1 569 ? 23.656 -9.344 -4.625 1 98.19 569 ARG B N 1
ATOM 9235 C CA . ARG B 1 569 ? 23.578 -9.047 -6.051 1 98.19 569 ARG B CA 1
ATOM 9236 C C . ARG B 1 569 ? 22.391 -8.156 -6.367 1 98.19 569 ARG B C 1
ATOM 9238 O O . ARG B 1 569 ? 21.484 -8 -5.531 1 98.19 569 ARG B O 1
ATOM 9245 N N . PRO B 1 570 ? 22.359 -7.652 -7.637 1 98.12 570 PRO B N 1
ATOM 9246 C CA . PRO B 1 570 ? 21.188 -6.859 -8.055 1 98.12 570 PRO B CA 1
ATOM 9247 C C . PRO B 1 570 ? 19.891 -7.652 -8.008 1 98.12 570 PRO B C 1
ATOM 9249 O O . PRO B 1 570 ? 18.812 -7.07 -7.816 1 98.12 570 PRO B O 1
ATOM 9252 N N . ASP B 1 571 ? 19.969 -8.992 -8.172 1 97.81 571 ASP B N 1
ATOM 9253 C CA . ASP B 1 571 ? 18.75 -9.812 -8.148 1 97.81 571 ASP B CA 1
ATOM 9254 C C . ASP B 1 571 ? 18.484 -10.352 -6.75 1 97.81 571 ASP B C 1
ATOM 9256 O O . ASP B 1 571 ? 17.812 -11.375 -6.598 1 97.81 571 ASP B O 1
ATOM 9260 N N . GLN B 1 572 ? 19.141 -9.836 -5.664 1 97.88 572 GLN B N 1
ATOM 9261 C CA . GLN B 1 572 ? 18.844 -10.008 -4.246 1 97.88 572 GLN B CA 1
ATOM 9262 C C . GLN B 1 572 ? 19.453 -11.297 -3.707 1 97.88 572 GLN B C 1
ATOM 9264 O O . GLN B 1 572 ? 19.234 -11.656 -2.547 1 97.88 572 GLN B O 1
ATOM 9269 N N . TYR B 1 573 ? 20.203 -12.031 -4.539 1 97.81 573 TYR B N 1
ATOM 9270 C CA . TYR B 1 573 ? 20.859 -13.242 -4.043 1 97.81 573 TYR B CA 1
ATOM 9271 C C . TYR B 1 573 ? 22.203 -12.922 -3.41 1 97.81 573 TYR B C 1
ATOM 9273 O O . TYR B 1 573 ? 22.875 -11.969 -3.82 1 97.81 573 TYR B O 1
ATOM 9281 N N . ILE B 1 574 ? 22.625 -13.695 -2.459 1 98 574 ILE B N 1
ATOM 9282 C CA . ILE B 1 574 ? 23.859 -13.469 -1.704 1 98 574 ILE B CA 1
ATOM 9283 C C . ILE B 1 574 ? 25.047 -14.031 -2.477 1 98 574 ILE B C 1
ATOM 9285 O O . ILE B 1 574 ? 25.047 -15.195 -2.879 1 98 574 ILE B O 1
ATOM 9289 N N . SER B 1 575 ? 26.016 -13.234 -2.605 1 98.12 575 SER B N 1
ATOM 9290 C CA . SER B 1 575 ? 27.203 -13.617 -3.359 1 98.12 575 SER B CA 1
ATOM 9291 C C . SER B 1 575 ? 28.328 -14.07 -2.432 1 98.12 575 SER B C 1
ATOM 9293 O O . SER B 1 575 ? 29.109 -14.961 -2.775 1 98.12 575 SER B O 1
ATOM 9295 N N . LYS B 1 576 ? 28.406 -13.422 -1.322 1 97.69 576 LYS B N 1
ATOM 9296 C CA . LYS B 1 576 ? 29.547 -13.656 -0.436 1 97.69 576 LYS B CA 1
ATOM 9297 C C . LYS B 1 576 ? 29.25 -13.148 0.974 1 97.69 576 LYS B C 1
ATOM 9299 O O . LYS B 1 576 ? 28.562 -12.148 1.149 1 97.69 576 LYS B O 1
ATOM 9304 N N . VAL B 1 577 ? 29.719 -13.891 1.958 1 97.94 577 VAL B N 1
ATOM 9305 C CA . VAL B 1 577 ? 29.75 -13.469 3.354 1 97.94 577 VAL B CA 1
ATOM 9306 C C . VAL B 1 577 ? 31.203 -13.375 3.832 1 97.94 577 VAL B C 1
ATOM 9308 O O . VAL B 1 577 ? 31.984 -14.297 3.621 1 97.94 577 VAL B O 1
ATOM 9311 N N . ALA B 1 578 ? 31.562 -12.227 4.348 1 97.38 578 ALA B N 1
ATOM 9312 C CA . ALA B 1 578 ? 32.938 -12 4.797 1 97.38 578 ALA B CA 1
ATOM 9313 C C . ALA B 1 578 ? 32.969 -11.383 6.195 1 97.38 578 ALA B C 1
ATOM 9315 O O . ALA B 1 578 ? 31.922 -10.922 6.691 1 97.38 578 ALA B O 1
ATOM 9316 N N . THR B 1 579 ? 34.125 -11.523 6.82 1 96 579 THR B N 1
ATOM 9317 C CA . THR B 1 579 ? 34.344 -10.789 8.062 1 96 579 THR B CA 1
ATOM 9318 C C . THR B 1 579 ? 34.688 -9.336 7.77 1 96 579 THR B C 1
ATOM 9320 O O . THR B 1 579 ? 34.969 -8.977 6.625 1 96 579 THR B O 1
ATOM 9323 N N . LEU B 1 580 ? 34.688 -8.5 8.805 1 96.94 580 LEU B N 1
ATOM 9324 C CA . LEU B 1 580 ? 35 -7.086 8.633 1 96.94 580 LEU B CA 1
ATOM 9325 C C . LEU B 1 580 ? 36.469 -6.891 8.273 1 96.94 580 LEU B C 1
ATOM 9327 O O . LEU B 1 580 ? 36.844 -5.848 7.734 1 96.94 580 LEU B O 1
ATOM 9331 N N . ASP B 1 581 ? 37.25 -7.914 8.484 1 94.69 581 ASP B N 1
ATOM 9332 C CA . ASP B 1 581 ? 38.688 -7.801 8.266 1 94.69 581 ASP B CA 1
ATOM 9333 C C . ASP B 1 581 ? 39.094 -8.414 6.922 1 94.69 581 ASP B C 1
ATOM 9335 O O . ASP B 1 581 ? 40.25 -8.32 6.512 1 94.69 581 ASP B O 1
ATOM 9339 N N . ASP B 1 582 ? 38.156 -8.992 6.242 1 95 582 ASP B N 1
ATOM 9340 C CA . ASP B 1 582 ? 38.469 -9.672 4.988 1 95 582 ASP B CA 1
ATOM 9341 C C . ASP B 1 582 ? 38.438 -8.703 3.811 1 95 582 ASP B C 1
ATOM 9343 O O . ASP B 1 582 ? 37.719 -8.938 2.83 1 95 582 ASP B O 1
ATOM 9347 N N . VAL B 1 583 ? 39.188 -7.691 3.861 1 95.69 583 VAL B N 1
ATOM 9348 C CA . VAL B 1 583 ? 39.188 -6.629 2.863 1 95.69 583 VAL B CA 1
ATOM 9349 C C . VAL B 1 583 ? 39.719 -7.164 1.537 1 95.69 583 VAL B C 1
ATOM 9351 O O . VAL B 1 583 ? 39.188 -6.871 0.474 1 95.69 583 VAL B O 1
ATOM 9354 N N . ASP B 1 584 ? 40.719 -7.984 1.616 1 96.19 584 ASP B N 1
ATOM 9355 C CA . ASP B 1 584 ? 41.312 -8.547 0.408 1 96.19 584 ASP B CA 1
ATOM 9356 C C . ASP B 1 584 ? 40.344 -9.477 -0.306 1 96.19 584 ASP B C 1
ATOM 9358 O O . ASP B 1 584 ? 40.281 -9.477 -1.537 1 96.19 584 ASP B O 1
ATOM 9362 N N . GLY B 1 585 ? 39.688 -10.281 0.491 1 96.38 585 GLY B N 1
ATOM 9363 C CA . GLY B 1 585 ? 38.688 -11.172 -0.092 1 96.38 585 GLY B CA 1
ATOM 9364 C C . GLY B 1 585 ? 37.562 -10.438 -0.812 1 96.38 585 GLY B C 1
ATOM 9365 O O . GLY B 1 585 ? 37.125 -10.859 -1.886 1 96.38 585 GLY B O 1
ATOM 9366 N N . ILE B 1 586 ? 37.156 -9.328 -0.216 1 97.62 586 ILE B N 1
ATOM 9367 C CA . ILE B 1 586 ? 36.094 -8.531 -0.818 1 97.62 586 ILE B CA 1
ATOM 9368 C C . ILE B 1 586 ? 36.594 -7.879 -2.102 1 97.62 586 ILE B C 1
ATOM 9370 O O . ILE B 1 586 ? 35.906 -7.906 -3.131 1 97.62 586 ILE B O 1
ATOM 9374 N N . ALA B 1 587 ? 37.75 -7.336 -2.076 1 97.5 587 ALA B N 1
ATOM 9375 C CA . ALA B 1 587 ? 38.375 -6.703 -3.246 1 97.5 587 ALA B CA 1
ATOM 9376 C C . ALA B 1 587 ? 38.531 -7.703 -4.383 1 97.5 587 ALA B C 1
ATOM 9378 O O . ALA B 1 587 ? 38.25 -7.395 -5.539 1 97.5 587 ALA B O 1
ATOM 9379 N N . SER B 1 588 ? 39.031 -8.867 -4.051 1 97.12 588 SER B N 1
ATOM 9380 C CA . SER B 1 588 ? 39.25 -9.922 -5.039 1 97.12 588 SER B CA 1
ATOM 9381 C C . SER B 1 588 ? 37.938 -10.367 -5.668 1 97.12 588 SER B C 1
ATOM 9383 O O . SER B 1 588 ? 37.875 -10.656 -6.863 1 97.12 588 SER B O 1
ATOM 9385 N N . PHE B 1 589 ? 36.969 -10.445 -4.867 1 97.5 589 PHE B N 1
ATOM 9386 C CA . PHE B 1 589 ? 35.656 -10.828 -5.363 1 97.5 589 PHE B CA 1
ATOM 9387 C C . PHE B 1 589 ? 35.188 -9.867 -6.449 1 97.5 589 PHE B C 1
ATOM 9389 O O . PHE B 1 589 ? 34.844 -10.297 -7.551 1 97.5 589 PHE B O 1
ATOM 9396 N N . PHE B 1 590 ? 35.156 -8.555 -6.152 1 97.75 590 PHE B N 1
ATOM 9397 C CA . PHE B 1 590 ? 34.656 -7.578 -7.113 1 97.75 590 PHE B CA 1
ATOM 9398 C C . PHE B 1 590 ? 35.594 -7.477 -8.32 1 97.75 590 PHE B C 1
ATOM 9400 O O . PHE B 1 590 ? 35.125 -7.273 -9.445 1 97.75 590 PHE B O 1
ATOM 9407 N N . ALA B 1 591 ? 36.875 -7.652 -8.125 1 96.25 591 ALA B N 1
ATOM 9408 C CA . ALA B 1 591 ? 37.812 -7.66 -9.25 1 96.25 591 ALA B CA 1
ATOM 9409 C C . ALA B 1 591 ? 37.531 -8.812 -10.203 1 96.25 591 ALA B C 1
ATOM 9411 O O . ALA B 1 591 ? 37.812 -8.719 -11.398 1 96.25 591 ALA B O 1
ATOM 9412 N N . GLY B 1 592 ? 36.938 -9.836 -9.664 1 96 592 GLY B N 1
ATOM 9413 C CA . GLY B 1 592 ? 36.656 -11.023 -10.461 1 96 592 GLY B CA 1
ATOM 9414 C C . GLY B 1 592 ? 35.375 -10.898 -11.266 1 96 592 GLY B C 1
ATOM 9415 O O . GLY B 1 592 ? 35.156 -11.609 -12.25 1 96 592 GLY B O 1
ATOM 9416 N N . CYS B 1 593 ? 34.531 -9.984 -10.844 1 96.56 593 CYS B N 1
ATOM 9417 C CA . CYS B 1 593 ? 33.25 -9.992 -11.523 1 96.56 593 CYS B CA 1
ATOM 9418 C C . CYS B 1 593 ? 32.906 -8.617 -12.07 1 96.56 593 CYS B C 1
ATOM 9420 O O . CYS B 1 593 ? 31.906 -8.453 -12.773 1 96.56 593 CYS B O 1
ATOM 9422 N N . MET B 1 594 ? 33.688 -7.594 -11.789 1 97.25 594 MET B N 1
ATOM 9423 C CA . MET B 1 594 ? 33.469 -6.246 -12.289 1 97.25 594 MET B CA 1
ATOM 9424 C C . MET B 1 594 ? 34.688 -5.727 -13.047 1 97.25 594 MET B C 1
ATOM 9426 O O . MET B 1 594 ? 35.781 -6.25 -12.883 1 97.25 594 MET B O 1
ATOM 9430 N N . ILE B 1 595 ? 34.469 -4.73 -13.891 1 96.81 595 ILE B N 1
ATOM 9431 C CA . ILE B 1 595 ? 35.531 -4.09 -14.664 1 96.81 595 ILE B CA 1
ATOM 9432 C C . ILE B 1 595 ? 35.938 -2.787 -13.992 1 96.81 595 ILE B C 1
ATOM 9434 O O . ILE B 1 595 ? 35.094 -1.996 -13.57 1 96.81 595 ILE B O 1
ATOM 9438 N N . GLU B 1 596 ? 37.219 -2.604 -13.836 1 95.69 596 GLU B N 1
ATOM 9439 C CA . GLU B 1 596 ? 37.719 -1.328 -13.32 1 95.69 596 GLU B CA 1
ATOM 9440 C C . GLU B 1 596 ? 37.344 -0.178 -14.25 1 95.69 596 GLU B C 1
ATOM 9442 O O . GLU B 1 596 ? 37.438 -0.3 -15.477 1 95.69 596 GLU B O 1
ATOM 9447 N N . GLN B 1 597 ? 36.812 0.9 -13.625 1 91.75 597 GLN B N 1
ATOM 9448 C CA . GLN B 1 597 ? 36.344 2.035 -14.414 1 91.75 597 GLN B CA 1
ATOM 9449 C C . GLN B 1 597 ? 37.438 3.113 -14.516 1 91.75 597 GLN B C 1
ATOM 9451 O O . GLN B 1 597 ? 38 3.525 -13.5 1 91.75 597 GLN B O 1
ATOM 9456 N N . LEU B 1 598 ? 38.344 3.076 -15.383 1 72.69 598 LEU B N 1
ATOM 9457 C CA . LEU B 1 598 ? 39.438 4.035 -15.539 1 72.69 598 LEU B CA 1
ATOM 9458 C C . LEU B 1 598 ? 38.906 5.445 -15.758 1 72.69 598 LEU B C 1
ATOM 9460 O O . LEU B 1 598 ? 37.875 5.625 -16.438 1 72.69 598 LEU B O 1
ATOM 9464 N N . PRO B 1 599 ? 39.375 6.445 -14.891 1 63.12 599 PRO B N 1
ATOM 9465 C CA . PRO B 1 599 ? 38.969 7.824 -15.156 1 63.12 599 PRO B CA 1
ATOM 9466 C C . PRO B 1 599 ? 39.094 8.203 -16.625 1 63.12 599 PRO B C 1
ATOM 9468 O O . PRO B 1 599 ? 40 7.73 -17.312 1 63.12 599 PRO B O 1
ATOM 9471 N N . LYS B 1 600 ? 38.094 8.445 -17.297 1 50.75 600 LYS B N 1
ATOM 9472 C CA . LYS B 1 600 ? 38.344 9.039 -18.609 1 50.75 600 LYS B CA 1
ATOM 9473 C C . LYS B 1 600 ? 39.312 10.211 -18.516 1 50.75 600 LYS B C 1
ATOM 9475 O O . LYS B 1 600 ? 39.188 11.047 -17.625 1 50.75 600 LYS B O 1
ATOM 9480 N N . PRO B 1 601 ? 40.438 10.211 -19.25 1 44.22 601 PRO B N 1
ATOM 9481 C CA . PRO B 1 601 ? 41.281 11.398 -19.234 1 44.22 601 PRO B CA 1
ATOM 9482 C C . PRO B 1 601 ? 40.5 12.695 -19.375 1 44.22 601 PRO B C 1
ATOM 9484 O O . PRO B 1 601 ? 39.438 12.711 -20.016 1 44.22 601 PRO B O 1
ATOM 9487 N N . GLU B 1 602 ? 40.531 13.531 -18.375 1 38.69 602 GLU B N 1
ATOM 9488 C CA . GLU B 1 602 ? 39.969 14.875 -18.547 1 38.69 602 GLU B CA 1
ATOM 9489 C C . GLU B 1 602 ? 40.281 15.422 -19.938 1 38.69 602 GLU B C 1
ATOM 9491 O O . GLU B 1 602 ? 41.438 15.469 -20.344 1 38.69 602 GLU B O 1
ATOM 9496 N N . THR B 1 603 ? 39.625 15.047 -20.938 1 36.22 603 THR B N 1
ATOM 9497 C CA . THR B 1 603 ? 39.875 15.969 -22.047 1 36.22 603 THR B CA 1
ATOM 9498 C C . THR B 1 603 ? 39.875 17.406 -21.547 1 36.22 603 THR B C 1
ATOM 9500 O O . THR B 1 603 ? 38.906 17.891 -21 1 36.22 603 THR B O 1
ATOM 9503 N N . ILE B 1 604 ? 41.062 17.875 -21.125 1 33.09 604 ILE B N 1
ATOM 9504 C CA . ILE B 1 604 ? 41.312 19.312 -20.953 1 33.09 604 ILE B CA 1
ATOM 9505 C C . ILE B 1 604 ? 40.562 20.094 -22.031 1 33.09 604 ILE B C 1
ATOM 9507 O O . ILE B 1 604 ? 40.812 19.922 -23.219 1 33.09 604 ILE B O 1
ATOM 9511 N N . ALA B 1 605 ? 39.406 20.391 -21.812 1 30.33 605 ALA B N 1
ATOM 9512 C CA . ALA B 1 605 ? 38.938 21.516 -22.609 1 30.33 605 ALA B CA 1
ATOM 9513 C C . ALA B 1 605 ? 39.969 22.656 -22.609 1 30.33 605 ALA B C 1
ATOM 9515 O O . ALA B 1 605 ? 40.312 23.188 -21.547 1 30.33 605 ALA B O 1
ATOM 9516 N N . ARG B 1 606 ? 40.906 22.609 -23.516 1 29.3 606 ARG B N 1
ATOM 9517 C CA . ARG B 1 606 ? 41.688 23.766 -23.953 1 29.3 606 ARG B CA 1
ATOM 9518 C C . ARG B 1 606 ? 40.781 24.984 -24.094 1 29.3 606 ARG B C 1
ATOM 9520 O O . ARG B 1 606 ? 39.906 25.031 -24.953 1 29.3 606 ARG B O 1
ATOM 9527 N N . LEU B 1 607 ? 40.375 25.703 -22.875 1 21.28 607 LEU B N 1
ATOM 9528 C CA . LEU B 1 607 ? 40.469 27.141 -23.141 1 21.28 607 LEU B CA 1
ATOM 9529 C C . LEU B 1 607 ? 41.938 27.562 -23.188 1 21.28 607 LEU B C 1
ATOM 9531 O O . LEU B 1 607 ? 42.75 27.109 -22.375 1 21.28 607 LEU B O 1
#

Sequence (1214 aa):
MADTDVLIAGSGSAGIFAATWLAIYGVPFTMLEQRPGPLKIGQADGVQVRTVEIYESFGLSEELLREGYHILEVCFWGVDEDDSNAKGGIKRKSRSMDTEKGLSHLPHVILNQARMNGLMLGKMESILKEQGRWKEGASNGIEYGWAVKGLEIDESKVDKPDAHCVKVTAEKDGHEEIWEAKYVLGCDGAHSTTRKALDIAMLGDTTDTVWGVMDIFPLTNFPDIRRKCTIHSNFGALVIIPREGGEMVRFYIQLPAGIQPKTVKLADLQCQSKKIFGPYAMEFADVFWWSAYSIGQRLASAFHAHNRVFLTGDACHTHSPKAGQGMNVSLQDGYNIGWKLGSVLTGLSPPSLIQTYVPERIKTAGDLIAFDKEFTELFNRKENYEGEFAEYFVKSGRYTAGFTAKYRDTMITQAVEPQESAAKAVTVGMRFPNAQAIRFCDCKAVQLQSVMKSDGRWRIVVFGGDLNQPEYRNRVQKLSKYLEAIARKHTPAPKHLDSVMKPILVMSSKFQDTKQELIPDYFWPPTGKYSIRDLHKSYVDDDHYNSGHGHAYKRYGVDADIGAVVIVRPDQYISKVATLDDVDGIASFFAGCMIEQLPKPETIARLMADTDVLIAGSGSAGIFAATWLAIYGVPFTMLEQRPGPLKIGQADGVQVRTVEIYESFGLSEELLREGYHILEVCFWGVDEDDSNAKGGIKRKSRSMDTEKGLSHLPHVILNQARMNGLMLGKMESILKEQGRWKEGASNGIEYGWAVKGLEIDESKVDKPDAHCVKVTAEKDGHEEIWEAKYVLGCDGAHSTTRKALDIAMLGDTTDTVWGVMDIFPLTNFPDIRRKCTIHSNFGALVIIPREGGEMVRFYIQLPAGIQPKTVKLADLQCQSKKIFGPYAMEFADVFWWSAYSIGQRLASAFHAHNRVFLTGDACHTHSPKAGQGMNVSLQDGYNIGWKLGSVLTGLSPPSLIQTYVPERIKTAGDLIAFDKEFTELFNRKENYEGEFAEYFVKSGRYTAGFTAKYRDTMITQAVEPQESAAKAVTVGMRFPNAQAIRFCDCKAVQLQSVMKSDGRWRIVVFGGDLNQPEYRNRVQKLSKYLEAIARKHTPAPKHLDSVMKPILVMSSKFQDTKQELIPDYFWPPTGKYSIRDLHKSYVDDDHYNSGHGHAYKRYGVDADIGAVVIVRPDQYISKVATLDDVDGIASFFAGCMIEQLPKPETIARL

Secondary structure (DSSP, 8-state):
-EEEEEEEE--SHHHHHHHHHHHHHT--EEEEESSSSS-SS-S--EE-HHHHHHHHHTT-HHHHHHHSEEE-EEEEEEE-TT--SSS--EEEEEEEESS-TTS-SS-EEE--HHHHHHHHHHHHHHHHHHTT---TTS-TTEEETPEEEEEEE-GGGTT-TT---EEEEEEETTEEEEEEEEEEEE---TT-HHHHHTTPPEEEEEEEEEEEEEEEEEEE--TTTTSEEEEEETTEEEEEEEPTTSS-EEEEEEPPTT--GGG--HHHHHHHHHHHHTTS-EEEEEEEEEEEEEEEEEEES-SEETTTEEE-GGGTEE--GGGT-HHHHHHHHHHHHHHHHHHHHTTSS-GGGGGGHHHHHHHHHHHHHHHHHHHHHHHHSPPSSTTHHHHHHHHTHHHHHT------SBTTB----GGG-SBTT--TTSBPPP-EEEETTTTEEEEGGGG--SSS-EEEEEEEE-TTSHHHHHHHHHHHHHHHHHHHHTS-TTS-TTTTEEEEEEE-S-GGG--GGGS-GGGS-EETTTTEE--TTEEE-SEETTTEE--HHHHHTB-TTT-EEEEE-TTSBEEEEE-TT-HHHHHHHHHHHS-------------/-EEEEEEEE--SHHHHHHHHHHHHHT--EEEEESSSSS-SS-S--EE-HHHHHHHHHTT-HHHHHHHSEEE-EEEEEEE-TT--SSS--EEEEEEEESS-TTS-SS-EEE--HHHHHHHHHHHHHHHHHHTT---TTS-TTEEETPEEEEEEE-GGGTT-TT---EEEEEEETTEEEEEEEEEEEE---TT-HHHHHTTPPEEEEEEEEEEEEEEEEEEE--TTTTSEEEEEETTEEEEEEEPTTSS-EEEEEEPPTT--GGG--HHHHHHHHHHHHTTS-EEEEEEEEEEEEEEEEEEES-SEETTTEEE-GGGTEE--GGGT-HHHHHHHHHHHHHHHHHHHHTTSS-GGGGGGHHHHHHHHHHHHHHHHHHHHHHHHSPPSSTTHHHHHHHHTHHHHHT------SBTTBB---GGG-SBTT--TTSBPPP-EEEETTTTEEEEGGGG--SSS-EEEEEEEE-TTSHHHHHHHHHHHHHHHHHHHHHS-TTS-TTTTEEEEEEE-S-GGG--GGGS-GGGS-EETTTTEE--TTEEE-SEETTTEE--HHHHHTB-TTT-EEEEE-TTSBEEEEE-TT-HHHHHHHHHHHS-------------

Radius of gyration: 32.58 Å; Cα contacts (8 Å, |Δi|>4): 2727; chains: 2; bounding box: 92×89×78 Å

Nearest PDB structures (foldseek):
  2dkh-assembly1_A-2  TM=9.127E-01  e=8.910E-64  Comamonas testosteroni
  2dki-assembly1_A-2  TM=9.104E-01  e=1.376E-63  Comamonas testosteroni
  1foh-assembly3_D-2  TM=9.182E-01  e=8.668E-60  Cutaneotrichosporon cutaneum
  7yj0-assembly1_A  TM=8.823E-01  e=4.541E-47  Boreostereum vibrans
  6ain-assembly2_B  TM=8.114E-01  e=5.406E-21  Pseudomonas putida

Solvent-accessible surface area (backbone atoms only — not comparable to full-atom values): 62524 Å² total; per-residue (Å²): 119,59,75,33,50,33,34,27,38,19,74,41,57,19,30,48,37,20,50,38,32,18,55,74,58,67,47,60,47,37,28,35,19,55,48,84,58,79,67,81,75,50,93,46,35,50,38,30,28,45,51,43,51,54,36,34,21,68,71,43,36,65,65,50,58,70,55,27,27,65,51,47,40,38,36,36,31,28,59,31,78,78,55,72,77,70,76,58,30,52,38,81,74,50,73,42,66,44,58,65,77,84,72,54,99,62,62,33,31,22,47,50,35,20,58,53,46,47,54,51,52,51,47,38,49,51,53,30,47,77,69,70,65,57,51,91,93,54,60,76,39,46,42,56,36,26,35,71,74,38,58,48,71,43,75,90,33,59,86,40,84,86,35,60,27,32,39,35,36,29,34,38,94,88,44,74,47,53,35,32,13,40,29,37,38,27,23,47,30,77,77,23,48,58,42,55,52,66,71,49,52,75,41,73,55,72,49,71,52,25,34,35,37,37,34,28,34,56,45,58,71,51,76,57,64,57,24,33,31,43,38,40,31,88,70,39,43,38,36,39,40,38,35,41,87,79,59,37,28,33,39,39,32,56,48,65,81,79,53,51,44,88,73,63,46,73,66,54,55,52,52,50,48,37,57,36,48,27,82,39,54,64,44,70,74,44,73,81,46,71,52,51,41,64,40,37,41,34,34,36,76,53,51,58,50,84,86,34,33,36,46,32,31,38,37,28,40,41,58,43,74,89,65,41,44,52,64,49,54,11,26,48,41,14,45,54,48,14,50,37,50,27,35,31,78,68,59,43,23,52,71,71,58,53,64,53,45,54,72,45,51,52,54,49,52,50,54,46,53,54,47,48,53,52,50,50,51,54,68,74,42,78,63,91,43,93,57,46,58,59,51,50,49,57,70,38,19,50,57,65,30,56,70,66,60,63,39,63,78,50,72,68,17,48,70,68,58,66,90,70,40,28,32,57,58,54,58,55,21,19,64,58,73,66,36,34,29,26,32,61,51,42,58,44,77,38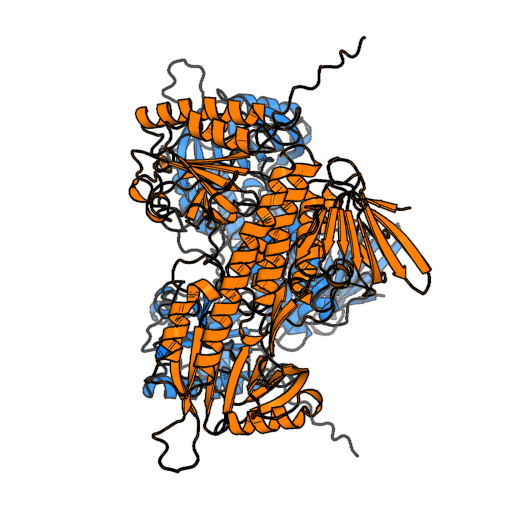,51,55,42,66,69,52,42,60,76,71,29,32,35,43,37,33,34,46,12,39,48,81,38,66,71,36,29,51,51,44,44,54,39,40,55,54,51,46,51,53,33,51,40,49,28,53,81,88,57,48,62,55,68,45,42,33,52,32,39,39,25,55,25,58,67,91,75,55,56,64,86,65,52,53,62,69,44,34,44,53,37,76,96,74,50,34,63,40,57,85,28,35,28,22,37,36,75,42,92,79,75,48,64,41,50,30,47,67,64,36,34,33,48,59,88,67,17,22,31,41,34,28,41,38,78,40,30,23,20,31,66,34,46,62,81,41,55,64,59,54,50,52,45,49,61,63,48,37,33,77,36,69,75,70,75,74,74,71,74,78,121,120,61,75,34,51,31,35,27,38,18,74,41,57,20,28,48,37,20,50,35,32,18,55,75,58,68,46,60,48,39,29,34,18,57,48,82,58,78,66,80,75,50,93,46,36,51,40,28,27,45,52,43,51,52,36,36,21,69,70,42,34,67,65,50,58,70,55,26,27,64,50,47,40,38,34,36,31,27,58,30,79,79,54,73,79,68,77,58,30,54,36,80,73,48,75,44,68,45,58,64,76,84,71,55,101,61,63,33,31,22,47,50,36,21,58,53,46,48,54,52,53,50,48,38,51,50,53,30,46,76,69,70,64,55,49,91,93,54,59,76,39,45,43,56,36,26,35,68,74,39,57,47,71,43,75,90,34,59,86,40,83,85,36,58,26,32,40,35,35,28,34,38,94,89,44,72,49,55,34,34,12,38,30,37,37,27,24,47,29,77,77,23,47,58,40,54,52,66,69,49,51,76,40,74,54,74,49,73,50,26,34,34,37,37,35,29,33,58,45,60,72,50,74,57,64,57,23,34,30,43,37,41,31,87,70,37,41,38,35,39,40,38,34,40,88,80,59,36,29,31,41,40,32,57,48,66,82,81,55,52,46,89,73,63,48,74,66,54,54,52,51,50,47,39,57,37,46,26,83,38,54,64,44,70,75,44,72,82,46,70,53,51,41,64,40,37,41,33,36,36,77,53,51,58,50,84,85,34,33,37,48,30,32,38,36,28,39,40,56,43,74,88,66,41,44,52,64,50,54,12,26,48,41,12,44,53,48,15,48,38,49,26,34,30,76,69,58,43,23,51,72,71,57,54,66,53,45,53,74,45,51,52,54,48,53,50,54,48,53,54,47,49,51,51,52,51,51,55,68,72,40,80,64,92,44,94,57,45,58,60,51,50,49,56,71,39,18,49,59,64,29,55,69,66,60,63,40,64,79,52,72,69,15,49,69,69,58,66,90,72,38,29,33,57,59,54,58,54,22,19,66,57,73,65,35,34,29,27,31,62,52,42,59,44,77,38,50,55,42,66,69,51,43,60,77,73,28,32,35,42,38,33,35,46,11,38,51,83,39,66,71,35,29,51,50,45,44,56,38,39,56,54,52,46,51,53,32,51,40,49,28,53,79,86,56,46,61,54,68,44,41,32,52,32,39,39,26,56,25,59,68,91,75,57,55,64,84,64,52,52,62,67,44,34,44,54,37,76,96,74,49,34,61,41,57,86,26,36,29,24,37,38,75,43,93,80,76,48,62,41,50,29,47,67,63,36,34,32,48,60,88,66,17,21,31,40,33,28,41,40,79,38,28,23,19,32,67,33,46,63,80,41,56,65,61,52,50,51,44,48,62,64,48,38,34,75,37,70,73,70,76,73,74,70,74,81,123

Organism: Exserohilum turcicum (strain 28A) (NCBI:txid671987)

InterPro domains:
  IPR002938 FAD-binding domain [PF01494] (3-370)
  IPR012941 Phenol hydroxylase-like, C-terminal dimerisation domain [PF07976] (406-597)
  IPR036188 FAD/NAD(P)-binding domain superfamily [G3DSA:3.50.50.60] (5-369)
  IPR036188 FAD/NAD(P)-binding domain superfamily [SSF51905] (3-386)
  IPR036249 Thioredoxin-like superfamily [SSF52833] (418-597)
  IPR038220 Phenol hydroxylase, C-terminal TRX-fold domain superfamily [G3DSA:3.40.30.20] (386-595)
  IPR050641 Rifampicin monooxygenase-like [PTHR43004] (3-596)

Foldseek 3Di:
DAEFAEEEEALALLSLLLLLLCLLLVGGAAYEAQAQDADDFADFWKQFLLNLLQCLLLVRNVVVVVFWAFAFKEWEKEWDPPPVVPLTAIDTQDMDTQFDPQQAPGTTTTGTRSVVSVSSNVSSQVSCVVVVNDDPPDCSRYHYNKHWQAKDFQPVCLPPQPDQGMWIWIDHPRDIDIYTYQAYEQPNAQPTRHCVNVVWDKDWDFDQWKKKKWKFQKDKPPPQLSHFYWAYTPLFIWTWAHTGPRGIIMIITTDDGPDDFVPDDPVNVQVSVCSRNPPMDIDTPDIPDMGMDTFIWIAIPDQADSLRYGYFFNSGIDGGSVLSCRSVLRNVLSNQQSLQSSCCVSAWWPSVSNVLSCQQSVVVRVVRRVVRVVLVVCSRDDDPDPCNNVVVSNVCSCVSNPFPRFHDDDLQADFDPLVPFLFNLAGTRTFDRWFWWAQQPPRDTDIPSSVLHLSSAKEKEWEQFALLDVVSLVLVQVLLVLVQVLLLFSDAPPAWSCNHYQYAYEYQHDSVSDDPVSDHQSNFFQHDPVRDTRSRRYTYQDQGPPPGGRPVCVNRVHDSVFIWIWMAGSSRGTRDIDTSPPSVVVSSSSVSTTDGHPHDPPPPPPD/DAEFAEEEEALALLSLLLLLLCLLLVGGAAYEHQAQDADDFADFWKQFLLNLLLCLLLVRNVVVVVFWAFAFKEWEKEWDPPPVVPLTAIDTDDMDTQFDPQQAPGTTTTGTRSVVSVSSNVSSQVSCVVVVNDDPPDCSRYDYNKAWQAKDFQPVCLPPQPDQGMWIWIDHPRDIDIYTYQAYEQPNAQPTRHCVNVVWDKDWDFDQWKKKKWKFQKDKPQPQLSHFYWAYTPLFIWTWAHTGPRGIIMIITTDDGPDDFVPDDPVNVQVSVCSRNPPMGIDTPDIPDMGMDTFIWIAIPDQADSLRYGYFFNSGIDGGSVLSCRSVLRNVLSNQQSLQSSCCVSAWWPSVSNVLSCQQSVVVRVVRRVVRVVLVVCSRDDDPDPCNNVVVSNVCSCVSNPFPRFRDDDLQADFDPLVPFLFNLAGTRTFARWFWWAQQPPRDTDIPSSVLHLSSAKEKEWEQFALLDVVSLVLVQVLLVLVQVLQLFSDAPPAWSCNHYQYAYEYQHDSVSDDPVSDHQSNFFQHDPVRGTRSRRYTYQDQGPPPGGRPVCVNRVHDSVFIWIWMAGSSRGTRDIGTSPVSVVVSVSSVSTTDGHPHDPPPPPPD

=== Feature glossary ===
Key to the feature types in this record:

pLDDT. pLDDT is the predicted lDDT-Cα score: AlphaFold's confidence that the local environment of each residue (all inter-atomic distances within 15 Å) is correctly placed. It is a per-residue number between 0 and 100, with higher meaning more reliable.

Radius of gyration, Cα contacts, bounding box. The geometric summary reports three shape descriptors. Rg (radius of gyration) measures how spread out the Cα atoms are about their centre of mass; compact globular proteins have small Rg, elongated or unfolded ones large. Cα contacts (<8 Å, |i−j|>4) count long-range residue pairs in spatial proximity — high for tightly packed folds, near zero for rods or random coil. The bounding-box extents give the protein's footprint along x, y, z in Å.

Backbone torsions (φ/ψ). Backbone dihedral angles. Every residue except chain termini has a φ (preceding-C → N → Cα → C) and a ψ (N → Cα → C → next-N). They are reported in degrees following the IUPAC sign convention. Secondary structure is essentially a statement about which (φ, ψ) basin each residue occupies.

Contact-map, Ramachandran, and PAE plots. Plot images: a contact map (which residues are close in 3D, as an N×N binary image), a Ramachandran scatter (backbone torsion angles, revealing secondary-structure composition at a glance), and — for AlphaFold structures — a PAE heatmap (pairwise prediction confidence).

Predicted aligned error. Predicted Aligned Error (PAE) is an AlphaFold confidence matrix: entry (i, j) is the expected error in the position of residue j, in ångströms, when the prediction is superimposed on the true structure at residue i. Low PAE within a block of residues means that block is internally rigid and well-predicted; high PAE between two blocks means their relative placement is uncertain even if each block individually is confident.

Secondary structure (3-state, P-SEA). Three-state secondary structure (P-SEA) collapses the eight DSSP classes into helix (a), strand (b), and coil (c). P-SEA assigns these from Cα geometry alone — distances and angles — without requiring backbone oxygens, so it works on any Cα trace.

Solvent-accessible surface area. Solvent-accessible surface area (SASA) is the area in Å² traced out by the centre of a 1.4 Å probe sphere (a water molecule) rolled over the protein's van der Waals surface (Shrake–Rupley / Lee–Richards construction). Buried residues have near-zero SASA; fully exposed residues can exceed 200 Å². The total SASA scales roughly with the number of surface residues.

Foldseek 3Di. The Foldseek 3Di string encodes local tertiary geometry as a 20-letter alphabet — one character per residue — derived from the relative positions of nearby Cα atoms. Unlike the amino-acid sequence, 3Di is a direct function of the 3D structure, so two proteins with the same fold have similar 3Di strings even at low sequence identity.

B-factor. For experimental (PDB) structures, the B-factor (temperature factor) quantifies the positional spread of each atom in the crystal — a combination of thermal vibration and static disorder — in units of Å². High B-factors mark flexible loops or poorly resolved regions; low B-factors mark the rigid, well-ordered core.

mmCIF coordinates. The mmCIF block holds the 3D Cartesian coordinates of each backbone atom (N, Cα, C, O) in ångströms. mmCIF is the PDB's canonical archive format — a tagged-loop text representation of the atomic model.

InterPro / GO / CATH / organism. Functional annotations link the protein to curated databases. InterPro entries identify conserved domains and families by matching the sequence against member-database signatures (Pfam, PROSITE, CDD, …). Gene Ontology (GO) terms describe molecular function, biological process, and cellular component in a controlled vocabulary. CATH places the structure in a hierarchical fold classification (Class/Architecture/Topology/Homologous-superfamily). The organism is the source species.

Rendered structure images. Structure images are PyMOL renders from six orthogonal camera directions. Cartoon representation draws helices as coils and strands as arrows; sticks shows the backbone as bonds; surface shows the solvent-excluded envelope. Rainbow coloring maps sequence position to hue (blue→red, N→C); chain coloring assigns a distinct color per polypeptide.

Sequence. This is the polypeptide sequence — one letter per residue, N-terminus first. Length ranges from a few dozen residues for small domains to over a thousand for large multi-domain proteins.

Secondary structure (8-state, DSSP). The SS8 string is DSSP's per-residue secondary-structure call. α-helix (H) means an i→i+4 H-bond ladder; β-strand (E) means the residue participates in a β-sheet; 3₁₀ (G) and π (I) are tighter and wider helices; T/S are turns/bends; '-' is loop.

Nearest PDB structures. Structural nearest neighbors (via Foldseek easy-search vs the PDB). Reported per hit: target PDB id, E-value, and alignment TM-score. A TM-score above ~0.5 is the conventional threshold for 'same fold'.